Protein AF-0000000067852449 (afdb_homodimer)

Foldseek 3Di:
DPPPPFPWDDQDEPDDDDDPQDFPDQWAWTQTPLDTAIDGDDPPDDDGHHLLLRQQPSHPQRLDFQRFADDKDFDSYKWFEALVQEEEDDDDPPAPLVVLVVVLSVVLSVLLCLQQVQADHDTAHEYEYEDAEDRDDPADADLPDWQKKKWKWADPDDRYIYIYIYDHGSNNSLLNSLRVSSQWHATSRNSGTMHGNIIIGTGWFPFSAAEAEDECALPHADLVLLLLVLVLCLNNSHAEYEYAQAFQQFHQEQQPLQRQLRVFGPPDPVRHQYLVSLQVSQVSSVSSRHAYAYEDEAQWRHHTSCVVVDPPQKFQAQNPPCVQAFDDPPTIGGQLLDPVNLVVLLSVLLRCCVRRVDLEHEHEAAGHGLSRQLPDPVNQCCCCPVVVHHSDPVSVLVSVLSSVVSSQVSNCVSNVNDAHAYEYEDYPCLDPVNVVSDDLVRYAYEYAAALLDCSVVSCLVNPHQYAYAHLLAQELPFCAFDPPDGDGHPSDDHHALQSLLPPALCVSCVSSVNNVSSVSYNFYYHYYNPNPHYNVCVLQSCPPSSSSRSSCRRHVDPDGCVSCVLSRQVSRVSSVSVPGPYDHDDPPVCNNRPPPDDD/DPPPPFPWDDQDEPDDPDDPQDFPDQWAWTQTPLDTAIDGDDPPDDDGHHLLLRQQPSHPQRLDFQRFADDKDFDSYKWFEALVQEEEDDDDPPAPLVVLVVVLSVVLSVLLCLQQVQADHDTAHEYEYEDAEDRDDPADQDLPDWQKKKWKWADPDDRYIYIYIYDHGSNNSLLNSLRVSSQWHATSRNSGTMHGNIIIGTGWFPFSAAEAEDECALPHADLVLLLLVLVLCLNNSHAEYEYAQAFQQFHQEQQPLQRQLRVFGPPDPVRHQYLVSLLVSQVSSVSSRHAYAYEDEAQWRHHTSCVVVDPPQKFQAQNPPCVQAFDDPPTIGGQLLDPVNLVVLLSVLLRCCVRRVDLEHEHEAAGHGLSRQLPDPVNQCCLCPVVVHHSDPVSVLVSVLSSVVSSQVSNCVSNVNDAHAYEYEDYPCLDPVNVVSDDLVRYAYEYAAALLDCSVVSCLVNPHQYAYAHLLAQELPFCAFDPPDGDGHPSDDHHALQSLLPPALCVSCVSSVNNVSSVSYNAYYHYYNPNPHYNVCVLQSCPPSSSSRSSCRGHVDPDGCVSCVLSRQVSRVSSVSVPGPYDHDDPPVCNNRPPPDDD

Nearest PDB structures (foldseek):
  2gjx-assembly1_B  TM=8.811E-01  e=1.210E-43  Homo sapiens
  1o7a-assembly3_E  TM=8.976E-01  e=1.417E-42  Homo sapiens
  2gjx-assembly2_C  TM=8.928E-01  e=2.773E-42  Homo sapiens
  5bro-assembly1_A-2  TM=8.756E-01  e=7.588E-42  Homo sapiens
  3lmy-assembly1_A-2  TM=8.785E-01  e=1.570E-41  Homo sapiens

Solvent-accessible surface area (backbone atoms only — not comparable to full-atom values): 61813 Å² total; per-residue (Å²): 134,82,77,77,77,80,72,68,70,79,63,49,64,84,66,88,83,84,61,86,77,77,53,78,51,61,62,25,34,44,33,51,92,61,26,43,41,66,39,74,67,47,91,83,53,83,69,75,28,34,65,59,61,32,38,49,66,26,35,97,56,31,54,48,63,44,50,67,63,49,55,74,50,71,46,58,40,43,39,50,40,21,51,90,43,58,42,82,48,91,65,65,84,93,40,67,64,43,55,41,49,50,53,46,49,54,50,48,32,51,52,55,48,55,64,33,83,71,38,53,86,57,59,24,31,32,43,36,37,69,42,71,53,66,94,60,82,81,88,73,80,52,80,81,59,57,50,31,29,34,38,35,32,38,59,76,55,98,52,34,34,38,34,40,33,40,15,58,27,71,52,2,42,51,51,43,53,51,52,52,52,70,54,47,39,52,33,70,57,77,27,33,35,29,29,51,43,30,38,42,37,32,35,43,60,72,36,69,40,35,33,39,34,45,30,37,17,34,13,64,51,52,68,70,51,53,53,50,51,47,52,56,32,36,64,28,68,28,38,30,39,32,35,33,40,40,26,19,53,9,18,23,54,49,39,80,77,50,51,58,29,22,66,64,5,26,91,44,84,80,51,54,39,43,68,66,52,51,46,49,53,48,52,54,21,51,60,50,45,25,39,60,38,58,27,61,38,35,53,19,49,30,34,38,23,55,71,83,70,49,87,65,31,58,43,51,58,65,37,81,69,37,77,70,43,32,95,57,72,48,15,21,25,54,31,73,83,34,70,65,44,54,56,54,47,29,42,52,40,32,43,47,42,68,70,58,60,56,76,52,41,36,43,32,43,44,78,64,46,66,56,35,52,66,69,31,67,71,45,50,48,42,34,42,74,73,68,64,40,69,91,49,72,70,42,52,51,51,47,49,47,51,38,51,54,55,50,50,50,33,43,19,54,37,46,76,67,40,85,64,46,30,35,32,39,54,38,76,58,56,31,88,89,35,35,83,79,56,54,43,90,47,37,33,40,32,36,51,54,51,78,80,42,66,56,57,51,55,38,50,77,63,58,26,35,32,35,44,28,24,44,84,32,27,30,46,74,34,20,38,48,26,60,50,57,75,64,58,30,93,60,48,64,42,49,33,40,56,51,25,32,65,64,40,68,68,59,42,35,50,75,61,71,41,64,90,50,52,84,31,51,39,34,40,32,38,36,34,63,22,48,45,31,28,59,54,37,48,45,45,49,43,26,50,37,51,45,29,40,23,24,36,43,31,36,59,62,91,67,60,51,80,83,41,44,71,36,50,55,52,50,38,50,50,37,43,63,70,72,38,34,33,42,41,67,45,31,54,47,42,74,58,34,48,90,62,66,64,108,134,82,76,78,76,79,71,68,70,78,63,49,65,84,65,89,85,85,61,86,75,78,52,78,50,62,63,23,32,44,34,52,92,60,26,44,41,66,41,74,68,48,92,81,54,85,68,76,30,34,64,60,61,32,38,49,68,25,34,98,55,31,56,48,63,44,48,68,65,50,56,75,48,69,45,58,40,44,38,50,41,20,52,90,42,59,41,82,48,89,67,66,85,91,40,67,63,44,54,40,49,52,53,46,50,53,49,48,33,51,53,55,47,55,65,32,84,72,38,55,86,56,58,24,31,32,43,37,37,68,41,71,52,67,94,60,83,80,85,72,82,51,80,79,58,58,49,32,30,35,38,35,33,39,58,77,55,97,52,35,34,39,34,41,33,40,13,58,26,71,52,3,43,51,50,44,51,52,51,51,52,69,53,46,38,52,33,70,56,78,28,34,35,29,28,50,44,30,37,40,38,32,36,41,59,72,39,68,41,36,34,40,35,45,30,36,17,35,14,65,52,50,67,70,50,53,53,51,50,48,51,56,33,37,66,28,67,27,37,30,40,33,35,34,41,39,25,20,52,9,18,24,54,48,37,81,76,49,50,57,29,21,67,65,5,27,91,43,85,80,50,54,40,42,68,66,52,52,48,49,54,48,50,54,22,54,60,50,45,26,40,63,36,58,28,61,38,35,54,18,48,30,34,38,22,54,72,83,72,49,88,64,32,57,41,50,58,64,38,80,67,36,76,70,43,33,94,57,71,48,16,19,24,54,32,74,81,36,70,65,41,55,57,52,48,26,42,53,40,31,43,46,42,68,70,58,60,56,77,53,41,36,43,30,45,45,79,64,45,65,56,36,53,66,69,31,67,71,46,50,49,41,34,42,72,73,67,65,41,69,88,48,72,69,43,50,51,49,48,49,47,50,37,51,54,53,52,52,51,32,43,20,53,38,47,77,66,41,85,65,47,30,34,32,41,54,37,77,57,58,33,89,87,35,35,81,78,57,54,43,91,47,37,34,40,33,37,52,53,50,78,82,40,67,55,57,51,54,38,51,77,63,58,24,34,33,35,44,30,25,44,84,32,26,30,46,75,34,20,38,47,26,60,49,56,74,66,59,29,94,59,48,63,44,49,34,40,57,51,26,33,66,65,41,68,67,58,41,34,50,74,62,72,41,63,90,51,53,84,32,53,40,33,39,32,36,36,35,64,22,47,46,30,28,59,54,36,48,46,46,51,43,28,49,37,53,45,28,40,23,24,35,43,31,39,60,63,92,67,61,50,81,83,42,44,71,35,50,55,52,50,39,51,50,38,44,63,69,71,39,34,34,42,42,66,46,30,54,46,42,75,58,35,49,90,62,64,64,108

Radius of gyration: 32.06 Å; Cα contacts (8 Å, |Δi|>4): 2602; chains: 2; bounding box: 94×85×77 Å

Sequence (1198 aa):
MIILLLIIFVVQVKTNENVEKFYSFPWHYKCENGLCKKELITKEVITPTSLEVCELFCDASSSLWPKPTGHLSLSKYMVQLDPDKILLVDLQNGTQIKYLLEKNIFLLKNNVKNSGKLAKNGGMSMLIRCTGYEEINNIKLTLDTDESYTLTVIQIDEMLLEATITAKSYFGARHALETLNQMIVFDDLRNEIQIPNEISIIDGPVYPYRGILLDTSRNFIDKATILRTIDGMAMSKLNTLHWHITDSHSFPYVSKTWPNFSKFGSYSPEKIYDENDVKEIIEYGLIRGIRILPEFDAPAHVGEGWQWIGNDTIVCFKAEPWKDYCVEPPCGQLNPANDKVYEILEGIYKDIMLDFQPDLFHMGGDEVNINCWRSSTSITNWMQTVKHWDLSESSFYKLWHYFQEKAIDKLKIANNGKEIPVILWTSGLTNEENIKYLDPSKYIIQVWTTKNDPVIDRLLRNNFKVIISNYDALYLDCGFSAWVGEGNNWCSPYKGWQIIYENSPLKIIKLHHLENKKNLILGSEAALWSEQVDSASVDAKIWPRSAALAERLWSEPDSGWIHAEHRMLRHRERFVKRGISAESLQPEWCLQNQGHCYAMIILLLIIFVVQVKTNENVEKFYSFPWHYKCENGLCKKELITKEVITPTSLEVCELFCDASSSLWPKPTGHLSLSKYMVQLDPDKILLVDLQNGTQIKYLLEKNIFLLKNNVKNSGKLAKNGGMSMLIRCTGYEEINNIKLTLDTDESYTLTVIQIDEMLLEATITAKSYFGARHALETLNQMIVFDDLRNEIQIPNEISIIDGPVYPYRGILLDTSRNFIDKATILRTIDGMAMSKLNTLHWHITDSHSFPYVSKTWPNFSKFGSYSPEKIYDENDVKEIIEYGLIRGIRILPEFDAPAHVGEGWQWIGNDTIVCFKAEPWKDYCVEPPCGQLNPANDKVYEILEGIYKDIMLDFQPDLFHMGGDEVNINCWRSSTSITNWMQTVKHWDLSESSFYKLWHYFQEKAIDKLKIANNGKEIPVILWTSGLTNEENIKYLDPSKYIIQVWTTKNDPVIDRLLRNNFKVIISNYDALYLDCGFSAWVGEGNNWCSPYKGWQIIYENSPLKIIKLHHLENKKNLILGSEAALWSEQVDSASVDAKIWPRSAALAERLWSEPDSGWIHAEHRMLRHRERFVKRGISAESLQPEWCLQNQGHCYA

Organism: Apis mellifera (NCBI:txid7460)

InterPro domains:
  IPR015883 Beta-hexosaminidase, catalytic domain [PF00728] (207-556)
  IPR017853 Glycoside hydrolase superfamily [SSF51445] (207-568)
  IPR025705 Beta-hexosaminidase [PR00738] (163-183)
  IPR025705 Beta-hexosaminidase [PR00738] (201-218)
  IPR025705 Beta-hexosaminidase [PR00738] (230-251)
  IPR025705 Beta-hexosaminidase [PR00738] (284-301)
  IPR025705 Beta-hexosaminidase [PR00738] (334-352)
  IPR025705 Beta-hexosaminidase [PR00738] (356-369)
  IPR025705 Beta-hexosaminidase [PR00738] (521-537)
  IPR025705 Beta-hexosaminidase [PR00738] (538-555)
  IPR025705 Beta-hexosaminidase [PTHR22600] (55-594)
  IPR029018 Beta-hexosaminidase-like, domain 2 [G3DSA:3.30.379.10] (24-203)
  IPR029018 Beta-hexosaminidase-like, domain 2 [SSF55545] (64-205)
  IPR029019 Beta-hexosaminidase, eukaryotic type, N-terminal [PF14845] (136-183)

Structure (mmCIF, N/CA/C/O backbone):
data_AF-0000000067852449-model_v1
#
loop_
_entity.id
_entity.type
_entity.pdbx_description
1 polymer beta-N-acetylhexosaminidase
#
loop_
_atom_site.group_PDB
_atom_site.id
_atom_site.type_symbol
_atom_site.label_atom_id
_atom_site.label_alt_id
_atom_site.label_comp_id
_atom_site.label_asym_id
_atom_site.label_entity_id
_atom_site.label_seq_id
_atom_site.pdbx_PDB_ins_code
_atom_site.Cartn_x
_atom_site.Cartn_y
_atom_site.Cartn_z
_atom_site.occupancy
_atom_site.B_iso_or_equiv
_atom_site.auth_seq_id
_atom_site.auth_comp_id
_atom_site.auth_asym_id
_atom_site.auth_atom_id
_atom_site.pdbx_PDB_model_num
ATOM 1 N N . MET A 1 1 ? 43.188 15.68 -24.078 1 29.27 1 MET A N 1
ATOM 2 C CA . MET A 1 1 ? 43.312 14.305 -23.594 1 29.27 1 MET A CA 1
ATOM 3 C C . MET A 1 1 ? 43.25 14.258 -22.062 1 29.27 1 MET A C 1
ATOM 5 O O . MET A 1 1 ? 44.25 14.359 -21.375 1 29.27 1 MET A O 1
ATOM 9 N N . ILE A 1 2 ? 42.312 14.938 -21.422 1 31.22 2 ILE A N 1
ATOM 10 C CA . ILE A 1 2 ? 42.188 15.078 -19.984 1 31.22 2 ILE A CA 1
ATOM 11 C C . ILE A 1 2 ? 41.906 13.711 -19.344 1 31.22 2 ILE A C 1
ATOM 13 O O . ILE A 1 2 ? 40.906 13.062 -19.656 1 31.22 2 ILE A O 1
ATOM 17 N N . ILE A 1 3 ? 42.969 13.016 -18.922 1 29.3 3 ILE A N 1
ATOM 18 C CA . ILE A 1 3 ? 42.969 11.766 -18.172 1 29.3 3 ILE A CA 1
ATOM 19 C C . ILE A 1 3 ? 42.062 11.906 -16.938 1 29.3 3 ILE A C 1
ATOM 21 O O . ILE A 1 3 ? 42.344 12.719 -16.062 1 29.3 3 ILE A O 1
ATOM 25 N N . LEU A 1 4 ? 40.812 11.719 -17.062 1 32.53 4 LEU A N 1
ATOM 26 C CA . LEU A 1 4 ? 39.938 11.586 -15.883 1 32.53 4 LEU A CA 1
ATOM 27 C C . LEU A 1 4 ? 40.562 10.609 -14.883 1 32.53 4 LEU A C 1
ATOM 29 O O . LEU A 1 4 ? 40.656 9.414 -15.164 1 32.53 4 LEU A O 1
ATOM 33 N N . LEU A 1 5 ? 41.406 11.039 -14 1 32.22 5 LEU A N 1
ATOM 34 C CA . LEU A 1 5 ? 41.969 10.312 -12.867 1 32.22 5 LEU A CA 1
ATOM 35 C C . LEU A 1 5 ? 40.875 9.609 -12.078 1 32.22 5 LEU A C 1
ATOM 37 O O . LEU A 1 5 ? 39.938 10.258 -11.602 1 32.22 5 LEU A O 1
ATOM 41 N N . LEU A 1 6 ? 40.656 8.344 -12.328 1 41.75 6 LEU A N 1
ATOM 42 C CA . LEU A 1 6 ? 39.812 7.402 -11.602 1 41.75 6 LEU A CA 1
ATOM 43 C C . LEU A 1 6 ? 40.156 7.387 -10.117 1 41.75 6 LEU A C 1
ATOM 45 O O . LEU A 1 6 ? 41.219 6.891 -9.734 1 41.75 6 LEU A O 1
ATOM 49 N N . ILE A 1 7 ? 39.812 8.359 -9.305 1 38.44 7 ILE A N 1
ATOM 50 C CA . ILE A 1 7 ? 40.094 8.375 -7.871 1 38.44 7 ILE A CA 1
ATOM 51 C C . ILE A 1 7 ? 39.344 7.238 -7.184 1 38.44 7 ILE A C 1
ATOM 53 O O . ILE A 1 7 ? 38.094 7.219 -7.176 1 38.44 7 ILE A O 1
ATOM 57 N N . ILE A 1 8 ? 40 6.059 -7.047 1 43.69 8 ILE A N 1
ATOM 58 C CA . ILE A 1 8 ? 39.531 4.934 -6.246 1 43.69 8 ILE A CA 1
ATOM 59 C C . ILE A 1 8 ? 39.688 5.246 -4.762 1 43.69 8 ILE A C 1
ATOM 61 O O . ILE A 1 8 ? 40.812 5.527 -4.309 1 43.69 8 ILE A O 1
ATOM 65 N N . PHE A 1 9 ? 38.75 5.613 -4 1 48.34 9 PHE A N 1
ATOM 66 C CA . PHE A 1 9 ? 38.844 5.836 -2.564 1 48.34 9 PHE A CA 1
ATOM 67 C C . PHE A 1 9 ? 38.781 4.516 -1.807 1 48.34 9 PHE A C 1
ATOM 69 O O . PHE A 1 9 ? 37.969 3.654 -2.113 1 48.34 9 PHE A O 1
ATOM 76 N N . VAL A 1 10 ? 39.906 4.191 -1.058 1 51.69 10 VAL A N 1
ATOM 77 C CA . VAL A 1 10 ? 40 2.984 -0.241 1 51.69 10 VAL A CA 1
ATOM 78 C C . VAL A 1 10 ? 39.531 3.289 1.18 1 51.69 10 VAL A C 1
ATOM 80 O O . VAL A 1 10 ? 40.031 4.207 1.825 1 51.69 10 VAL A O 1
ATOM 83 N N . VAL A 1 11 ? 38.438 2.758 1.575 1 49.94 11 VAL A N 1
ATOM 84 C CA . VAL A 1 11 ? 37.969 2.83 2.955 1 49.94 11 VAL A CA 1
ATOM 85 C C . VAL A 1 11 ? 38.75 1.852 3.82 1 49.94 11 VAL A C 1
ATOM 87 O O . VAL A 1 11 ? 38.969 0.704 3.428 1 49.94 11 VAL A O 1
ATOM 90 N N . GLN A 1 12 ? 39.469 2.324 4.887 1 54.69 12 GLN A N 1
ATOM 91 C CA . GLN A 1 12 ? 40.156 1.447 5.824 1 54.69 12 GLN A CA 1
ATOM 92 C C . GLN A 1 12 ? 39.219 0.999 6.949 1 54.69 12 GLN A C 1
ATOM 94 O O . GLN A 1 12 ? 38.562 1.826 7.598 1 54.69 12 GLN A O 1
ATOM 99 N N . VAL A 1 13 ? 38.938 -0.267 6.859 1 47.62 13 VAL A N 1
ATOM 100 C CA . VAL A 1 13 ? 38.219 -0.874 7.969 1 47.62 13 VAL A CA 1
ATOM 101 C C . VAL A 1 13 ? 39.188 -1.567 8.914 1 47.62 13 VAL A C 1
ATOM 103 O O . VAL A 1 13 ? 40 -2.402 8.484 1 47.62 13 VAL A O 1
ATOM 106 N N . LYS A 1 14 ? 39.5 -1.238 10.133 1 46.88 14 LYS A N 1
ATOM 107 C CA . LYS A 1 14 ? 40.344 -1.951 11.086 1 46.88 14 LYS A CA 1
ATOM 108 C C . LYS A 1 14 ? 39.812 -3.361 11.336 1 46.88 14 LYS A C 1
ATOM 110 O O . LYS A 1 14 ? 38.688 -3.535 11.797 1 46.88 14 LYS A O 1
ATOM 115 N N . THR A 1 15 ? 40.312 -4.262 10.516 1 45.94 15 THR A N 1
ATOM 116 C CA . THR A 1 15 ? 39.906 -5.637 10.781 1 45.94 15 THR A CA 1
ATOM 117 C C . THR A 1 15 ? 40.875 -6.309 11.75 1 45.94 15 THR A C 1
ATOM 119 O O . THR A 1 15 ? 42.062 -5.969 11.789 1 45.94 15 THR A O 1
ATOM 122 N N . ASN A 1 16 ? 40.469 -6.961 12.789 1 39.34 16 ASN A N 1
ATOM 123 C CA . ASN A 1 16 ? 41.375 -7.871 13.516 1 39.34 16 ASN A CA 1
ATOM 124 C C . ASN A 1 16 ? 41.906 -8.961 12.609 1 39.34 16 ASN A C 1
ATOM 126 O O . ASN A 1 16 ? 41.219 -9.461 11.727 1 39.34 16 ASN A O 1
ATOM 130 N N . GLU A 1 17 ? 43.375 -9.25 12.523 1 39.88 17 GLU A N 1
ATOM 131 C CA . GLU A 1 17 ? 44.312 -9.922 11.641 1 39.88 17 GLU A CA 1
ATOM 132 C C . GLU A 1 17 ? 43.781 -11.258 11.156 1 39.88 17 GLU A C 1
ATOM 134 O O . GLU A 1 17 ? 43.875 -11.586 9.969 1 39.88 17 GLU A O 1
ATOM 139 N N . ASN A 1 18 ? 43.969 -12.484 11.93 1 36.12 18 ASN A N 1
ATOM 140 C CA . ASN A 1 18 ? 44.438 -13.828 11.578 1 36.12 18 ASN A CA 1
ATOM 141 C C . ASN A 1 18 ? 43.375 -14.617 10.836 1 36.12 18 ASN A C 1
ATOM 143 O O . ASN A 1 18 ? 43.469 -15.836 10.703 1 36.12 18 ASN A O 1
ATOM 147 N N . VAL A 1 19 ? 42.125 -14.57 10.945 1 39.91 19 VAL A N 1
ATOM 148 C CA . VAL A 1 19 ? 41.25 -15.68 10.602 1 39.91 19 VAL A CA 1
ATOM 149 C C . VAL A 1 19 ? 40.938 -15.656 9.102 1 39.91 19 VAL A C 1
ATOM 151 O O . VAL A 1 19 ? 40.719 -14.586 8.523 1 39.91 19 VAL A O 1
ATOM 154 N N . GLU A 1 20 ? 41.25 -16.609 8.328 1 46.06 20 GLU A N 1
ATOM 155 C CA . GLU A 1 20 ? 40.562 -16.922 7.078 1 46.06 20 GLU A CA 1
ATOM 156 C C . GLU A 1 20 ? 39.188 -16.266 7.023 1 46.06 20 GLU A C 1
ATOM 158 O O . GLU A 1 20 ? 38.281 -16.609 7.797 1 46.06 20 GLU A O 1
ATOM 163 N N . LYS A 1 21 ? 39.094 -15.055 6.688 1 54.03 21 LYS A N 1
ATOM 164 C CA . LYS A 1 21 ? 37.969 -14.156 6.859 1 54.03 21 LYS A CA 1
ATOM 165 C C . LYS A 1 21 ? 36.75 -14.656 6.082 1 54.03 21 LYS A C 1
ATOM 167 O O . LYS A 1 21 ? 36.75 -14.656 4.848 1 54.03 21 LYS A O 1
ATOM 172 N N . PHE A 1 22 ? 36.156 -15.695 6.512 1 63 22 PHE A N 1
ATOM 173 C CA . PHE A 1 22 ? 34.906 -16.219 5.984 1 63 22 PHE A CA 1
ATOM 174 C C . PHE A 1 22 ? 33.812 -15.148 6.039 1 63 22 PHE A C 1
ATOM 176 O O . PHE A 1 22 ? 33.5 -14.625 7.113 1 63 22 PHE A O 1
ATOM 183 N N . TYR A 1 23 ? 33.656 -14.539 4.75 1 77.56 23 TYR A N 1
ATOM 184 C CA . TYR A 1 23 ? 32.562 -13.586 4.66 1 77.56 23 TYR A CA 1
ATOM 185 C C . TYR A 1 23 ? 31.234 -14.297 4.34 1 77.56 23 TYR A C 1
ATOM 187 O O . TYR A 1 23 ? 31.219 -15.281 3.604 1 77.56 23 TYR A O 1
ATOM 195 N N . SER A 1 24 ? 30.219 -13.883 4.91 1 74.81 24 SER A N 1
ATOM 196 C CA . SER A 1 24 ? 28.875 -14.445 4.758 1 74.81 24 SER A CA 1
ATOM 197 C C . SER A 1 24 ? 28.344 -14.234 3.342 1 74.81 24 SER A C 1
ATOM 199 O O . SER A 1 24 ? 27.484 -14.984 2.881 1 74.81 24 SER A O 1
ATOM 201 N N . PHE A 1 25 ? 28.859 -13.219 2.688 1 84.81 25 PHE A N 1
ATOM 202 C CA . PHE A 1 25 ? 28.406 -12.805 1.365 1 84.81 25 PHE A CA 1
ATOM 203 C C . PHE A 1 25 ? 29.578 -12.727 0.39 1 84.81 25 PHE A C 1
ATOM 205 O O . PHE A 1 25 ? 30.656 -12.25 0.748 1 84.81 25 PHE A O 1
ATOM 212 N N . PRO A 1 26 ? 29.375 -13.266 -0.756 1 92 26 PRO A N 1
ATOM 213 C CA . PRO A 1 26 ? 30.531 -13.367 -1.664 1 92 26 PRO A CA 1
ATOM 214 C C . PRO A 1 26 ? 30.828 -12.055 -2.385 1 92 26 PRO A C 1
ATOM 216 O O . PRO A 1 26 ? 31.781 -11.977 -3.158 1 92 26 PRO A O 1
ATOM 219 N N . TRP A 1 27 ? 30.016 -11.023 -2.16 1 94.56 27 TRP A N 1
ATOM 220 C CA . TRP A 1 27 ? 30.156 -9.789 -2.926 1 94.56 27 TRP A CA 1
ATOM 221 C C . TRP A 1 27 ? 30.641 -8.648 -2.035 1 94.56 27 TRP A C 1
ATOM 223 O O . TRP A 1 27 ? 30.344 -8.625 -0.836 1 94.56 27 TRP A O 1
ATOM 233 N N . HIS A 1 28 ? 31.422 -7.762 -2.553 1 95.62 28 HIS A N 1
ATOM 234 C CA . HIS A 1 28 ? 31.812 -6.492 -1.939 1 95.62 28 HIS A CA 1
ATOM 235 C C . HIS A 1 28 ? 31.672 -5.34 -2.926 1 95.62 28 HIS A C 1
ATOM 237 O O . HIS A 1 28 ? 31.234 -5.535 -4.059 1 95.62 28 HIS A O 1
ATOM 243 N N . TYR A 1 29 ? 31.938 -4.09 -2.514 1 97.06 29 TYR A N 1
ATOM 244 C CA . TYR A 1 29 ? 31.703 -2.924 -3.357 1 97.06 29 TYR A CA 1
ATOM 245 C C . TYR A 1 29 ? 32.938 -2.025 -3.396 1 97.06 29 TYR A C 1
ATOM 247 O O . TYR A 1 29 ? 33.719 -1.989 -2.441 1 97.06 29 TYR A O 1
ATOM 255 N N . LYS A 1 30 ? 33.062 -1.407 -4.484 1 95.56 30 LYS A N 1
ATOM 256 C CA . LYS A 1 30 ? 34.094 -0.409 -4.688 1 95.56 30 LYS A CA 1
ATOM 257 C C . LYS A 1 30 ? 33.531 0.859 -5.32 1 95.56 30 LYS A C 1
ATOM 259 O O . LYS A 1 30 ? 32.688 0.79 -6.207 1 95.56 30 LYS A O 1
ATOM 264 N N . CYS A 1 31 ? 34 2.014 -4.82 1 95.31 31 CYS A N 1
ATOM 265 C CA . CYS A 1 31 ? 33.531 3.279 -5.387 1 95.31 31 CYS A CA 1
ATOM 266 C C . CYS A 1 31 ? 34.25 3.58 -6.699 1 95.31 31 CYS A C 1
ATOM 268 O O . CYS A 1 31 ? 35.469 3.719 -6.727 1 95.31 31 CYS A O 1
ATOM 270 N N . GLU A 1 32 ? 33.531 3.584 -7.727 1 94.38 32 GLU A N 1
ATOM 271 C CA . GLU A 1 32 ? 34.031 3.93 -9.055 1 94.38 32 GLU A CA 1
ATOM 272 C C . GLU A 1 32 ? 33.125 4.957 -9.734 1 94.38 32 GLU A C 1
ATOM 274 O O . GLU A 1 32 ? 31.953 4.688 -9.984 1 94.38 32 GLU A O 1
ATOM 279 N N . ASN A 1 33 ? 33.625 6.152 -10.023 1 92.44 33 ASN A N 1
ATOM 280 C CA . ASN A 1 33 ? 32.906 7.215 -10.727 1 92.44 33 ASN A CA 1
ATOM 281 C C . ASN A 1 33 ? 31.625 7.625 -9.977 1 92.44 33 ASN A C 1
ATOM 283 O O . ASN A 1 33 ? 30.562 7.75 -10.578 1 92.44 33 ASN A O 1
ATOM 287 N N . GLY A 1 34 ? 31.734 7.582 -8.703 1 92.56 34 GLY A N 1
ATOM 288 C CA . GLY A 1 34 ? 30.641 8.055 -7.879 1 92.56 34 GLY A CA 1
ATOM 289 C C . GLY A 1 34 ? 29.578 7.004 -7.645 1 92.56 34 GLY A C 1
ATOM 290 O O . GLY A 1 34 ? 28.5 7.305 -7.109 1 92.56 34 GLY A O 1
ATOM 291 N N . LEU A 1 35 ? 29.922 5.758 -8.109 1 95.88 35 LEU A N 1
ATOM 292 C CA . LEU A 1 35 ? 28.953 4.668 -7.973 1 95.88 35 LEU A CA 1
ATOM 293 C C . LEU A 1 35 ? 29.578 3.484 -7.238 1 95.88 35 LEU A C 1
ATOM 295 O O . LEU A 1 35 ? 30.75 3.164 -7.457 1 95.88 35 LEU A O 1
ATOM 299 N N . CYS A 1 36 ? 28.828 2.889 -6.379 1 97.19 36 CYS A N 1
ATOM 300 C CA . CYS A 1 36 ? 29.281 1.661 -5.73 1 97.19 36 CYS A CA 1
ATOM 301 C C . CYS A 1 36 ? 29.109 0.463 -6.66 1 97.19 36 CYS A C 1
ATOM 303 O O . CYS A 1 36 ? 28 0.003 -6.895 1 97.19 36 CYS A O 1
ATOM 305 N N . LYS A 1 37 ? 30.219 -0.061 -7.094 1 97 37 LYS A N 1
ATOM 306 C CA . LYS A 1 37 ? 30.219 -1.182 -8.031 1 97 37 LYS A CA 1
ATOM 307 C C . LYS A 1 37 ? 30.344 -2.512 -7.293 1 97 37 LYS A C 1
ATOM 309 O O . LYS A 1 37 ? 31.234 -2.693 -6.469 1 97 37 LYS A O 1
ATOM 314 N N . LYS A 1 38 ? 29.469 -3.457 -7.609 1 96.06 38 LYS A N 1
ATOM 315 C CA . LYS A 1 38 ? 29.438 -4.789 -7.008 1 96.06 38 LYS A CA 1
ATOM 316 C C . LYS A 1 38 ? 30.469 -5.707 -7.656 1 96.06 38 LYS A C 1
ATOM 318 O O . LYS A 1 38 ? 30.484 -5.863 -8.883 1 96.06 38 LYS A O 1
ATOM 323 N N . GLU A 1 39 ? 31.281 -6.316 -6.789 1 95.06 39 GLU A N 1
ATOM 324 C CA . GLU A 1 39 ? 32.312 -7.223 -7.281 1 95.06 39 GLU A CA 1
ATOM 325 C C . GLU A 1 39 ? 32.469 -8.445 -6.375 1 95.06 39 GLU A C 1
ATOM 327 O O . GLU A 1 39 ? 32.156 -8.375 -5.18 1 95.06 39 GLU A O 1
ATOM 332 N N . LEU A 1 40 ? 32.938 -9.523 -7.008 1 93.94 40 LEU A N 1
ATOM 333 C CA . LEU A 1 40 ? 33.219 -10.742 -6.25 1 93.94 40 LEU A CA 1
ATOM 334 C C . LEU A 1 40 ? 34.406 -10.562 -5.324 1 93.94 40 LEU A C 1
ATOM 336 O O . LEU A 1 40 ? 35.406 -9.953 -5.715 1 93.94 40 LEU A O 1
ATOM 340 N N . ILE A 1 41 ? 34.312 -11.109 -4.125 1 93.69 41 ILE A N 1
ATOM 341 C CA . ILE A 1 41 ? 35.469 -11.125 -3.229 1 93.69 41 ILE A CA 1
ATOM 342 C C . ILE A 1 41 ? 36.469 -12.203 -3.682 1 93.69 41 ILE A C 1
ATOM 344 O O . ILE A 1 41 ? 36.188 -13.398 -3.57 1 93.69 41 ILE A O 1
ATOM 348 N N . THR A 1 42 ? 37.531 -11.75 -4.23 1 90.94 42 THR A N 1
ATOM 349 C CA . THR A 1 42 ? 38.594 -12.656 -4.633 1 90.94 42 THR A CA 1
ATOM 350 C C . THR A 1 42 ? 39.75 -12.602 -3.635 1 90.94 42 THR A C 1
ATOM 352 O O . THR A 1 42 ? 39.719 -11.836 -2.67 1 90.94 42 THR A O 1
ATOM 355 N N . LYS A 1 43 ? 40.719 -13.453 -3.885 1 88.69 43 LYS A N 1
ATOM 356 C CA . LYS A 1 43 ? 41.906 -13.5 -3.012 1 88.69 43 LYS A CA 1
ATOM 357 C C . LYS A 1 43 ? 42.656 -12.188 -3.041 1 88.69 43 LYS A C 1
ATOM 359 O O . LYS A 1 43 ? 43.375 -11.852 -2.086 1 88.69 43 LYS A O 1
ATOM 364 N N . GLU A 1 44 ? 42.469 -11.43 -4.043 1 90.25 44 GLU A N 1
ATOM 365 C CA . GLU A 1 44 ? 43.188 -10.18 -4.23 1 90.25 44 GLU A CA 1
ATOM 366 C C . GLU A 1 44 ? 42.562 -9.047 -3.445 1 90.25 44 GLU A C 1
ATOM 368 O O . GLU A 1 44 ? 43.156 -7.996 -3.236 1 90.25 44 GLU A O 1
ATOM 373 N N . VAL A 1 45 ? 41.375 -9.281 -3.023 1 90.25 45 VAL A N 1
ATOM 374 C CA . VAL A 1 45 ? 40.656 -8.242 -2.279 1 90.25 45 VAL A CA 1
ATOM 375 C C . VAL A 1 45 ? 41.062 -8.289 -0.809 1 90.25 45 VAL A C 1
ATOM 377 O O . VAL A 1 45 ? 40.719 -9.234 -0.092 1 90.25 45 VAL A O 1
ATOM 380 N N . ILE A 1 46 ? 41.688 -7.316 -0.366 1 86.31 46 ILE A N 1
ATOM 381 C CA . ILE A 1 46 ? 42.281 -7.293 0.974 1 86.31 46 ILE A CA 1
ATOM 382 C C . ILE A 1 46 ? 41.219 -6.805 1.976 1 86.31 46 ILE A C 1
ATOM 384 O O . ILE A 1 46 ? 41.125 -7.355 3.072 1 86.31 46 ILE A O 1
ATOM 388 N N . THR A 1 47 ? 40.5 -5.711 1.622 1 88.81 47 THR A N 1
ATOM 389 C CA . THR A 1 47 ? 39.531 -5.145 2.529 1 88.81 47 THR A CA 1
ATOM 390 C C . THR A 1 47 ? 38.188 -4.977 1.823 1 88.81 47 THR A C 1
ATOM 392 O O . THR A 1 47 ? 37.812 -3.863 1.45 1 88.81 47 THR A O 1
ATOM 395 N N . PRO A 1 48 ? 37.469 -6 1.765 1 94.31 48 PRO A N 1
ATOM 396 C CA . PRO A 1 48 ? 36.156 -5.883 1.132 1 94.31 48 PRO A CA 1
ATOM 397 C C . PRO A 1 48 ? 35.25 -4.883 1.844 1 94.31 48 PRO A C 1
ATOM 399 O O . PRO A 1 48 ? 35.281 -4.789 3.074 1 94.31 48 PRO A O 1
ATOM 402 N N . THR A 1 49 ? 34.5 -4.125 1.083 1 95.19 49 THR A N 1
ATOM 403 C CA . THR A 1 49 ? 33.625 -3.068 1.598 1 95.19 49 THR A CA 1
ATOM 404 C C . THR A 1 49 ? 32.156 -3.414 1.379 1 95.19 49 THR A C 1
ATOM 406 O O . THR A 1 49 ? 31.781 -3.861 0.296 1 95.19 49 THR A O 1
ATOM 409 N N . SER A 1 50 ? 31.406 -3.262 2.439 1 95.25 50 SER A N 1
ATOM 410 C CA . SER A 1 50 ? 29.969 -3.473 2.307 1 95.25 50 SER A CA 1
ATOM 411 C C . SER A 1 50 ? 29.297 -2.32 1.557 1 95.25 50 SER A C 1
ATOM 413 O O . SER A 1 50 ? 29.906 -1.257 1.389 1 95.25 50 SER A O 1
ATOM 415 N N . LEU A 1 51 ? 28.062 -2.518 1.099 1 96.44 51 LEU A N 1
ATOM 416 C CA . LEU A 1 51 ? 27.359 -1.526 0.287 1 96.44 51 LEU A CA 1
ATOM 417 C C . LEU A 1 51 ? 27.109 -0.249 1.082 1 96.44 51 LEU A C 1
ATOM 419 O O . LEU A 1 51 ? 27.359 0.853 0.588 1 96.44 51 LEU A O 1
ATOM 423 N N . GLU A 1 52 ? 26.641 -0.367 2.305 1 96.31 52 GLU A N 1
ATOM 424 C CA . GLU A 1 52 ? 26.312 0.811 3.102 1 96.31 52 GLU A CA 1
ATOM 425 C C . GLU A 1 52 ? 27.562 1.648 3.387 1 96.31 52 GLU A C 1
ATOM 427 O O . GLU A 1 52 ? 27.5 2.879 3.385 1 96.31 52 GLU A O 1
ATOM 432 N N . VAL A 1 53 ? 28.656 0.968 3.615 1 96.5 53 VAL A N 1
ATOM 433 C CA . VAL A 1 53 ? 29.906 1.683 3.844 1 96.5 53 VAL A CA 1
ATOM 434 C C . VAL A 1 53 ? 30.344 2.381 2.557 1 96.5 53 VAL A C 1
ATOM 436 O O . VAL A 1 53 ? 30.75 3.543 2.582 1 96.5 53 VAL A O 1
ATOM 439 N N . CYS A 1 54 ? 30.25 1.677 1.436 1 97.19 54 CYS A N 1
ATOM 440 C CA . CYS A 1 54 ? 30.594 2.266 0.148 1 97.19 54 CYS A CA 1
ATOM 441 C C . CYS A 1 54 ? 29.797 3.529 -0.115 1 97.19 54 CYS A C 1
ATOM 443 O O . CYS A 1 54 ? 30.328 4.535 -0.573 1 97.19 54 CYS A O 1
ATOM 445 N N . GLU A 1 55 ? 28.516 3.514 0.223 1 97.19 55 GLU A N 1
ATOM 446 C CA . GLU A 1 55 ? 27.594 4.605 -0.058 1 97.19 55 GLU A CA 1
ATOM 447 C C . GLU A 1 55 ? 27.906 5.832 0.793 1 97.19 55 GLU A C 1
ATOM 449 O O . GLU A 1 55 ? 27.578 6.957 0.421 1 97.19 55 GLU A O 1
ATOM 454 N N . LEU A 1 56 ? 28.547 5.652 1.927 1 96.38 56 LEU A N 1
ATOM 455 C CA . LEU A 1 56 ? 28.938 6.773 2.779 1 96.38 56 LEU A CA 1
ATOM 456 C C . LEU A 1 56 ? 29.953 7.672 2.08 1 96.38 56 LEU A C 1
ATOM 458 O O . LEU A 1 56 ? 29.969 8.883 2.307 1 96.38 56 LEU A O 1
ATOM 462 N N . PHE A 1 57 ? 30.719 7.016 1.216 1 94.5 57 PHE A N 1
ATOM 463 C CA . PHE A 1 57 ? 31.875 7.754 0.755 1 94.5 57 PHE A CA 1
ATOM 464 C C . PHE A 1 57 ? 31.812 8.008 -0.746 1 94.5 57 PHE A C 1
ATOM 466 O O . PHE A 1 57 ? 32.531 8.836 -1.28 1 94.5 57 PHE A O 1
ATOM 473 N N . CYS A 1 58 ? 30.969 7.34 -1.396 1 92.81 58 CYS A N 1
ATOM 474 C CA . CYS A 1 58 ? 31.016 7.324 -2.854 1 92.81 58 CYS A CA 1
ATOM 475 C C . CYS A 1 58 ? 30.219 8.477 -3.443 1 92.81 58 CYS A C 1
ATOM 477 O O . CYS A 1 58 ? 30.344 8.797 -4.625 1 92.81 58 CYS A O 1
ATOM 479 N N . ASP A 1 59 ? 29.391 9.164 -2.682 1 86.94 59 ASP A N 1
ATOM 480 C CA . ASP A 1 59 ? 28.625 10.32 -3.119 1 86.94 59 ASP A CA 1
ATOM 481 C C . ASP A 1 59 ? 29.047 11.586 -2.375 1 86.94 59 ASP A C 1
ATOM 483 O O . ASP A 1 59 ? 29.453 11.516 -1.21 1 86.94 59 ASP A O 1
ATOM 487 N N . ALA A 1 60 ? 28.891 12.711 -3.113 1 83.56 60 ALA A N 1
ATOM 488 C CA . ALA A 1 60 ? 29.266 13.984 -2.504 1 83.56 60 ALA A CA 1
ATOM 489 C C . ALA A 1 60 ? 28.422 14.289 -1.278 1 83.56 60 ALA A C 1
ATOM 491 O O . ALA A 1 60 ? 28.859 14.984 -0.36 1 83.56 60 ALA A O 1
ATOM 492 N N . SER A 1 61 ? 27.234 13.844 -1.276 1 87.44 61 SER A N 1
ATOM 493 C CA . SER A 1 61 ? 26.344 14.062 -0.152 1 87.44 61 SER A CA 1
ATOM 494 C C . SER A 1 61 ? 26.281 12.836 0.756 1 87.44 61 SER A C 1
ATOM 496 O O . SER A 1 61 ? 25.359 12.695 1.565 1 87.44 61 SER A O 1
ATOM 498 N N . SER A 1 62 ? 27.25 11.953 0.533 1 93.12 62 SER A N 1
ATOM 499 C CA . SER A 1 62 ? 27.188 10.688 1.252 1 93.12 62 SER A CA 1
ATOM 500 C C . SER A 1 62 ? 25.859 9.984 1.005 1 93.12 62 SER A C 1
ATOM 502 O O . SER A 1 62 ? 25.266 10.117 -0.072 1 93.12 62 SER A O 1
ATOM 504 N N . SER A 1 63 ? 25.438 9.211 1.957 1 96 63 SER A N 1
ATOM 505 C CA . SER A 1 63 ? 24.141 8.531 1.851 1 96 63 SER A CA 1
ATOM 506 C C . SER A 1 63 ? 23.062 9.281 2.623 1 96 63 SER A C 1
ATOM 508 O O . SER A 1 63 ? 22 8.727 2.906 1 96 63 SER A O 1
ATOM 510 N N . LEU A 1 64 ? 23.281 10.555 2.91 1 98.38 64 LEU A N 1
ATOM 511 C CA . LEU A 1 64 ? 22.391 11.32 3.781 1 98.38 64 LEU A CA 1
ATOM 512 C C . LEU A 1 64 ? 21.125 11.734 3.043 1 98.38 64 LEU A C 1
ATOM 514 O O . LEU A 1 64 ? 21.172 12.086 1.863 1 98.38 64 LEU A O 1
ATOM 518 N N . TRP A 1 65 ? 20.078 11.695 3.715 1 98.62 65 TRP A N 1
ATOM 519 C CA . TRP A 1 65 ? 18.781 12.234 3.301 1 98.62 65 TRP A CA 1
ATOM 520 C C . TRP A 1 65 ? 18.156 13.055 4.418 1 98.62 65 TRP A C 1
ATOM 522 O O . TRP A 1 65 ? 17.938 12.547 5.527 1 98.62 65 TRP A O 1
ATOM 532 N N . PRO A 1 66 ? 17.812 14.289 4.23 1 98.62 66 PRO A N 1
ATOM 533 C CA . PRO A 1 66 ? 18.016 15.078 3.02 1 98.62 66 PRO A CA 1
ATOM 534 C C . PRO A 1 66 ? 19.469 15.469 2.805 1 98.62 66 PRO A C 1
ATOM 536 O O . PRO A 1 66 ? 20.281 15.383 3.734 1 98.62 66 PRO A O 1
ATOM 539 N N . LYS A 1 67 ? 19.734 15.883 1.625 1 98.19 67 LYS A N 1
ATOM 540 C CA . LYS A 1 67 ? 21.047 16.406 1.288 1 98.19 67 LYS A CA 1
ATOM 541 C C . LYS A 1 67 ? 21.406 17.609 2.164 1 98.19 67 LYS A C 1
ATOM 543 O O . LYS A 1 67 ? 20.641 18.562 2.264 1 98.19 67 LYS A O 1
ATOM 548 N N . PRO A 1 68 ? 22.594 17.578 2.811 1 98.06 68 PRO A N 1
ATOM 549 C CA . PRO A 1 68 ? 22.984 18.719 3.635 1 98.06 68 PRO A CA 1
ATOM 550 C C . PRO A 1 68 ? 23.188 19.984 2.818 1 98.06 68 PRO A C 1
ATOM 552 O O . PRO A 1 68 ? 23.578 19.922 1.65 1 98.06 68 PRO A O 1
ATOM 555 N N . THR A 1 69 ? 23 21.094 3.48 1 98.19 69 THR A N 1
ATOM 556 C CA . THR A 1 69 ? 23.078 22.391 2.801 1 98.19 69 THR A CA 1
ATOM 557 C C . THR A 1 69 ? 24.453 23.016 3.012 1 98.19 69 THR A C 1
ATOM 559 O O . THR A 1 69 ? 24.844 23.938 2.277 1 98.19 69 THR A O 1
ATOM 562 N N . GLY A 1 70 ? 25.172 22.562 4.008 1 97.62 70 GLY A N 1
ATOM 563 C CA . GLY A 1 70 ? 26.469 23.141 4.324 1 97.62 70 GLY A CA 1
ATOM 564 C C . GLY A 1 70 ? 27.609 22.156 4.18 1 97.62 70 GLY A C 1
ATOM 565 O O . GLY A 1 70 ? 27.594 21.297 3.297 1 97.62 70 GLY A O 1
ATOM 566 N N . HIS A 1 71 ? 28.625 22.297 5.02 1 97.44 71 HIS A N 1
ATOM 567 C CA . HIS A 1 71 ? 29.859 21.516 4.965 1 97.44 71 HIS A CA 1
ATOM 568 C C . HIS A 1 71 ? 29.594 20.062 5.355 1 97.44 71 HIS A C 1
ATOM 570 O O . HIS A 1 71 ? 28.797 19.781 6.254 1 97.44 71 HIS A O 1
ATOM 576 N N . LEU A 1 72 ? 30.188 19.172 4.652 1 97.75 72 LEU A N 1
ATOM 577 C CA . LEU A 1 72 ? 30.188 17.75 4.969 1 97.75 72 LEU A CA 1
ATOM 578 C C . LEU A 1 72 ? 31.562 17.141 4.754 1 97.75 72 LEU A C 1
ATOM 580 O O . LEU A 1 72 ? 32.094 17.188 3.652 1 97.75 72 LEU A O 1
ATOM 584 N N . SER A 1 73 ? 32.125 16.594 5.785 1 97 73 SER A N 1
ATOM 585 C CA . SER A 1 73 ? 33.406 15.883 5.699 1 97 73 SER A CA 1
ATOM 586 C C . SER A 1 73 ? 33.406 14.648 6.602 1 97 73 SER A C 1
ATOM 588 O O . SER A 1 73 ? 32.938 14.703 7.742 1 97 73 SER A O 1
ATOM 590 N N . LEU A 1 74 ? 33.875 13.539 6.066 1 96.06 74 LEU A N 1
ATOM 591 C CA . LEU A 1 74 ? 33.969 12.273 6.785 1 96.06 74 LEU A CA 1
ATOM 592 C C . LEU A 1 74 ? 35.375 11.688 6.664 1 96.06 74 LEU A C 1
ATOM 594 O O . LEU A 1 74 ? 36 11.758 5.598 1 96.06 74 LEU A O 1
ATOM 598 N N . SER A 1 75 ? 35.781 11.117 7.777 1 95 75 SER A N 1
ATOM 599 C CA . SER A 1 75 ? 36.969 10.258 7.699 1 95 75 SER A CA 1
ATOM 600 C C . SER A 1 75 ? 36.656 8.938 7.02 1 95 75 SER A C 1
ATOM 602 O O . SER A 1 75 ? 35.531 8.414 7.156 1 95 75 SER A O 1
ATOM 604 N N . LYS A 1 76 ? 37.625 8.352 6.301 1 91.5 76 LYS A N 1
ATOM 605 C CA . LYS A 1 76 ? 37.438 7.07 5.633 1 91.5 76 LYS A CA 1
ATOM 606 C C . LYS A 1 76 ? 37.75 5.91 6.57 1 91.5 76 LYS A C 1
ATOM 608 O O . LYS A 1 76 ? 37.719 4.746 6.16 1 91.5 76 LYS A O 1
ATOM 613 N N . TYR A 1 77 ? 37.969 6.203 7.809 1 95 77 TYR A N 1
ATOM 614 C CA . TYR A 1 77 ? 38.25 5.18 8.812 1 95 77 TYR A CA 1
ATOM 615 C C . TYR A 1 77 ? 36.969 4.828 9.594 1 95 77 TYR A C 1
ATOM 617 O O . TYR A 1 77 ? 36.438 5.66 10.336 1 95 77 TYR A O 1
ATOM 625 N N . MET A 1 78 ? 36.594 3.576 9.398 1 96.31 78 MET A N 1
ATOM 626 C CA . MET A 1 78 ? 35.375 3.09 10.07 1 96.31 78 MET A CA 1
ATOM 627 C C . MET A 1 78 ? 35.75 2.414 11.391 1 96.31 78 MET A C 1
ATOM 629 O O . MET A 1 78 ? 36.75 1.712 11.484 1 96.31 78 MET A O 1
ATOM 633 N N . VAL A 1 79 ? 34.938 2.59 12.422 1 97.31 79 VAL A N 1
ATOM 634 C CA . VAL A 1 79 ? 35.094 1.914 13.703 1 97.31 79 VAL A CA 1
ATOM 635 C C . VAL A 1 79 ? 33.781 1.247 14.117 1 97.31 79 VAL A C 1
ATOM 637 O O . VAL A 1 79 ? 32.719 1.694 13.727 1 97.31 79 VAL A O 1
ATOM 640 N N . GLN A 1 80 ? 33.906 0.172 14.883 1 96.81 80 GLN A N 1
ATOM 641 C CA . GLN A 1 80 ? 32.719 -0.486 15.422 1 96.81 80 GLN A CA 1
ATOM 642 C C . GLN A 1 80 ? 32.125 0.326 16.562 1 96.81 80 GLN A C 1
ATOM 644 O O . GLN A 1 80 ? 32.844 0.863 17.406 1 96.81 80 GLN A O 1
ATOM 649 N N . LEU A 1 81 ? 30.844 0.495 16.547 1 97.56 81 LEU A N 1
ATOM 650 C CA . LEU A 1 81 ? 30.094 1.234 17.562 1 97.56 81 LEU A CA 1
ATOM 651 C C . LEU A 1 81 ? 29.188 0.303 18.359 1 97.56 81 LEU A C 1
ATOM 653 O O . LEU A 1 81 ? 28.531 -0.572 17.781 1 97.56 81 LEU A O 1
ATOM 657 N N . ASP A 1 82 ? 29.188 0.421 19.688 1 96.81 82 ASP A N 1
ATOM 658 C CA . ASP A 1 82 ? 28.25 -0.291 20.562 1 96.81 82 ASP A CA 1
ATOM 659 C C . ASP A 1 82 ? 27 0.543 20.812 1 96.81 82 ASP A C 1
ATOM 661 O O . ASP A 1 82 ? 27.047 1.517 21.562 1 96.81 82 ASP A O 1
ATOM 665 N N . PRO A 1 83 ? 25.953 0.146 20.25 1 95.69 83 PRO A N 1
ATOM 666 C CA . PRO A 1 83 ? 24.75 0.96 20.391 1 95.69 83 PRO A CA 1
ATOM 667 C C . PRO A 1 83 ? 24.312 1.123 21.859 1 95.69 83 PRO A C 1
ATOM 669 O O . PRO A 1 83 ? 23.703 2.129 22.219 1 95.69 83 PRO A O 1
ATOM 672 N N . ASP A 1 84 ? 24.656 0.231 22.766 1 95.25 84 ASP A N 1
ATOM 673 C CA . ASP A 1 84 ? 24.25 0.261 24.172 1 95.25 84 ASP A CA 1
ATOM 674 C C . ASP A 1 84 ? 25.078 1.264 24.953 1 95.25 84 ASP A C 1
ATOM 676 O O . ASP A 1 84 ? 24.734 1.623 26.078 1 95.25 84 ASP A O 1
ATOM 680 N N . LYS A 1 85 ? 26.172 1.766 24.344 1 97.25 85 LYS A N 1
ATOM 681 C CA . LYS A 1 85 ? 27.078 2.662 25.062 1 97.25 85 LYS A CA 1
ATOM 682 C C . LYS A 1 85 ? 27.016 4.07 24.469 1 97.25 85 LYS A C 1
ATOM 684 O O . LYS A 1 85 ? 28 4.816 24.547 1 97.25 85 LYS A O 1
ATOM 689 N N . ILE A 1 86 ? 25.953 4.391 23.828 1 97.81 86 ILE A N 1
ATOM 690 C CA . ILE A 1 86 ? 25.688 5.766 23.422 1 97.81 86 ILE A CA 1
ATOM 691 C C . ILE A 1 86 ? 25.047 6.535 24.578 1 97.81 86 ILE A C 1
ATOM 693 O O . ILE A 1 86 ? 23.984 6.164 25.062 1 97.81 86 ILE A O 1
ATOM 697 N N . LEU A 1 87 ? 25.672 7.613 25.031 1 97.12 87 LEU A N 1
ATOM 698 C CA . LEU A 1 87 ? 25.203 8.297 26.219 1 97.12 87 LEU A CA 1
ATOM 699 C C . LEU A 1 87 ? 25.141 9.805 26 1 97.12 87 LEU A C 1
ATOM 701 O O . LEU A 1 87 ? 26 10.383 25.328 1 97.12 87 LEU A O 1
ATOM 705 N N . LEU A 1 88 ? 24.094 10.438 26.516 1 97 88 LEU A N 1
ATOM 706 C CA . LEU A 1 88 ? 23.953 11.891 26.547 1 97 88 LEU A CA 1
ATOM 707 C C . LEU A 1 88 ? 24.609 12.477 27.797 1 97 88 LEU A C 1
ATOM 709 O O . LEU A 1 88 ? 24.391 11.984 28.906 1 97 88 LEU A O 1
ATOM 713 N N . VAL A 1 89 ? 25.406 13.562 27.609 1 95.62 89 VAL A N 1
ATOM 714 C CA . VAL A 1 89 ? 26.125 14.102 28.75 1 95.62 89 VAL A CA 1
ATOM 715 C C . VAL A 1 89 ? 25.938 15.617 28.828 1 95.62 89 VAL A C 1
ATOM 717 O O . VAL A 1 89 ? 25.516 16.234 27.844 1 95.62 89 VAL A O 1
ATOM 720 N N . ASP A 1 90 ? 26.172 16.203 29.984 1 89.94 90 ASP A N 1
ATOM 721 C CA . ASP A 1 90 ? 26.344 17.625 30.25 1 89.94 90 ASP A CA 1
ATOM 722 C C . ASP A 1 90 ? 25.031 18.375 30.047 1 89.94 90 ASP A C 1
ATOM 724 O O . ASP A 1 90 ? 25 19.438 29.422 1 89.94 90 ASP A O 1
ATOM 728 N N . LEU A 1 91 ? 23.969 17.812 30.422 1 87.38 91 LEU A N 1
ATOM 729 C CA . LEU A 1 91 ? 22.688 18.516 30.422 1 87.38 91 LEU A CA 1
ATOM 730 C C . LEU A 1 91 ? 22.156 18.672 31.844 1 87.38 91 LEU A C 1
ATOM 732 O O . LEU A 1 91 ? 22.359 17.797 32.688 1 87.38 91 LEU A O 1
ATOM 736 N N . GLN A 1 92 ? 21.5 19.781 32.031 1 82.44 92 GLN A N 1
ATOM 737 C CA . GLN A 1 92 ? 20.938 20.062 33.344 1 82.44 92 GLN A CA 1
ATOM 738 C C . GLN A 1 92 ? 19.703 19.219 33.625 1 82.44 92 GLN A C 1
ATOM 740 O O . GLN A 1 92 ? 18.828 19.094 32.75 1 82.44 92 GLN A O 1
ATOM 745 N N . ASN A 1 93 ? 19.594 18.75 34.875 1 85.62 93 ASN A N 1
ATOM 746 C CA . ASN A 1 93 ? 18.453 17.906 35.25 1 85.62 93 ASN A CA 1
ATOM 747 C C . ASN A 1 93 ? 17.172 18.719 35.406 1 85.62 93 ASN A C 1
ATOM 749 O O . ASN A 1 93 ? 17.219 19.891 35.812 1 85.62 93 ASN A O 1
ATOM 753 N N . GLY A 1 94 ? 16.094 18.156 35.062 1 86.19 94 GLY A N 1
ATOM 754 C CA . GLY A 1 94 ? 14.797 18.75 35.312 1 86.19 94 GLY A CA 1
ATOM 755 C C . GLY A 1 94 ? 14.352 19.703 34.219 1 86.19 94 GLY A C 1
ATOM 756 O O . GLY A 1 94 ? 13.32 20.375 34.344 1 86.19 94 GLY A O 1
ATOM 757 N N . THR A 1 95 ? 15.109 19.844 33.156 1 90.75 95 THR A N 1
ATOM 758 C CA . THR A 1 95 ? 14.727 20.734 32.062 1 90.75 95 THR A CA 1
ATOM 759 C C . THR A 1 95 ? 13.953 19.969 31 1 90.75 95 THR A C 1
ATOM 761 O O . THR A 1 95 ? 14.102 18.75 30.875 1 90.75 95 THR A O 1
ATOM 764 N N . GLN A 1 96 ? 13.109 20.672 30.281 1 94.06 96 GLN A N 1
ATOM 765 C CA . GLN A 1 96 ? 12.344 20.062 29.203 1 94.06 96 GLN A CA 1
ATOM 766 C C . GLN A 1 96 ? 13.266 19.578 28.094 1 94.06 96 GLN A C 1
ATOM 768 O O . GLN A 1 96 ? 13.023 18.516 27.5 1 94.06 96 GLN A O 1
ATOM 773 N N . ILE A 1 97 ? 14.234 20.312 27.828 1 94.19 97 ILE A N 1
ATOM 774 C CA . ILE A 1 97 ? 15.141 19.969 26.75 1 94.19 97 ILE A CA 1
ATOM 775 C C . ILE A 1 97 ? 15.852 18.656 27.078 1 94.19 97 ILE A C 1
ATOM 777 O O . ILE A 1 97 ? 16.078 17.828 26.188 1 94.19 97 ILE A O 1
ATOM 781 N N . LYS A 1 98 ? 16.281 18.469 28.344 1 93.88 98 LYS A N 1
ATOM 782 C CA . LYS A 1 98 ? 16.906 17.203 28.719 1 93.88 98 LYS A CA 1
ATOM 783 C C . LYS A 1 98 ? 15.961 16.031 28.516 1 93.88 98 LYS A C 1
ATOM 785 O O . LYS A 1 98 ? 16.359 14.992 28.016 1 93.88 98 LYS A O 1
ATOM 790 N N . TYR A 1 99 ? 14.766 16.25 28.922 1 95.25 99 TYR A N 1
ATOM 791 C CA . TYR A 1 99 ? 13.758 15.211 28.734 1 95.25 99 TYR A CA 1
ATOM 792 C C . TYR A 1 99 ? 13.633 14.828 27.266 1 95.25 99 TYR A C 1
ATOM 794 O O . TYR A 1 99 ? 13.664 13.648 26.922 1 95.25 99 TYR A O 1
ATOM 802 N N . LEU A 1 100 ? 13.5 15.781 26.391 1 96.88 100 LEU A N 1
ATOM 803 C CA . LEU A 1 100 ? 13.289 15.562 24.953 1 96.88 100 LEU A CA 1
ATOM 804 C C . LEU A 1 100 ? 14.516 14.906 24.328 1 96.88 100 LEU A C 1
ATOM 806 O O . LEU A 1 100 ? 14.391 13.969 23.531 1 96.88 100 LEU A O 1
ATOM 810 N N . LEU A 1 101 ? 15.672 15.328 24.703 1 96.75 101 LEU A N 1
ATOM 811 C CA . LEU A 1 101 ? 16.891 14.789 24.125 1 96.75 101 LEU A CA 1
ATOM 812 C C . LEU A 1 101 ? 17.141 13.359 24.609 1 96.75 101 LEU A C 1
ATOM 814 O O . LEU A 1 101 ? 17.625 12.516 23.844 1 96.75 101 LEU A O 1
ATOM 818 N N . GLU A 1 102 ? 16.828 13.102 25.859 1 97.38 102 GLU A N 1
ATOM 819 C CA . GLU A 1 102 ? 16.953 11.742 26.375 1 97.38 102 GLU A CA 1
ATOM 820 C C . GLU A 1 102 ? 16.062 10.773 25.609 1 97.38 102 GLU A C 1
ATOM 822 O O . GLU A 1 102 ? 16.469 9.641 25.312 1 97.38 102 GLU A O 1
ATOM 827 N N . LYS A 1 103 ? 14.891 11.242 25.328 1 97.88 103 LYS A N 1
ATOM 828 C CA . LYS A 1 103 ? 13.984 10.414 24.531 1 97.88 103 LYS A CA 1
ATOM 829 C C . LYS A 1 103 ? 14.562 10.148 23.141 1 97.88 103 LYS A C 1
ATOM 831 O O . LYS A 1 103 ? 14.445 9.039 22.609 1 97.88 103 LYS A O 1
ATOM 836 N N . ASN A 1 104 ? 15.172 11.102 22.562 1 97.62 104 ASN A N 1
ATOM 837 C CA . ASN A 1 104 ? 15.742 10.945 21.234 1 97.62 104 ASN A CA 1
ATOM 838 C C . ASN A 1 104 ? 16.969 10.031 21.25 1 97.62 104 ASN A C 1
ATOM 840 O O . ASN A 1 104 ? 17.219 9.305 20.297 1 97.62 104 ASN A O 1
ATOM 844 N N . ILE A 1 105 ? 17.719 10.094 22.344 1 97.38 105 ILE A N 1
ATOM 845 C CA . ILE A 1 105 ? 18.875 9.203 22.484 1 97.38 105 ILE A CA 1
ATOM 846 C C . ILE A 1 105 ? 18.391 7.758 22.609 1 97.38 105 ILE A C 1
ATOM 848 O O . ILE A 1 105 ? 18.984 6.848 22.031 1 97.38 105 ILE A O 1
ATOM 852 N N . PHE A 1 106 ? 17.344 7.598 23.328 1 97.19 106 PHE A N 1
ATOM 853 C CA . PHE A 1 106 ? 16.734 6.277 23.438 1 97.19 106 PHE A CA 1
ATOM 854 C C . PHE A 1 106 ? 16.297 5.758 22.062 1 97.19 106 PHE A C 1
ATOM 856 O O . PHE A 1 106 ? 16.547 4.598 21.734 1 97.19 106 PHE A O 1
ATOM 863 N N . LEU A 1 107 ? 15.68 6.594 21.297 1 96.81 107 LEU A N 1
ATOM 864 C CA . LEU A 1 107 ? 15.273 6.242 19.938 1 96.81 107 LEU A CA 1
ATOM 865 C C . LEU A 1 107 ? 16.484 5.902 19.078 1 96.81 107 LEU A C 1
ATOM 867 O O . LEU A 1 107 ? 16.469 4.934 18.328 1 96.81 107 LEU A O 1
ATOM 871 N N . LEU A 1 108 ? 17.5 6.688 19.172 1 97.5 108 LEU A N 1
ATOM 872 C CA . LEU A 1 108 ? 18.734 6.469 18.422 1 97.5 108 LEU A CA 1
ATOM 873 C C . LEU A 1 108 ? 19.312 5.09 18.719 1 97.5 108 LEU A C 1
ATOM 875 O O . LEU A 1 108 ? 19.625 4.332 17.797 1 97.5 108 LEU A O 1
ATOM 879 N N . LYS A 1 109 ? 19.406 4.762 19.984 1 96.44 109 LYS A N 1
ATOM 880 C CA . LYS A 1 109 ? 19.953 3.477 20.406 1 96.44 109 LYS A CA 1
ATOM 881 C C . LYS A 1 109 ? 19.156 2.318 19.828 1 96.44 109 LYS A C 1
ATOM 883 O O . LYS A 1 109 ? 19.719 1.375 19.266 1 96.44 109 LYS A O 1
ATOM 888 N N . ASN A 1 110 ? 17.906 2.441 19.922 1 95.31 110 ASN A N 1
ATOM 889 C CA . ASN A 1 110 ? 17.031 1.383 19.422 1 95.31 110 ASN A CA 1
ATOM 890 C C . ASN A 1 110 ? 17.109 1.239 17.906 1 95.31 110 ASN A C 1
ATOM 892 O O . ASN A 1 110 ? 17.109 0.123 17.391 1 95.31 110 ASN A O 1
ATOM 896 N N . ASN A 1 111 ? 17.078 2.342 17.25 1 94.94 111 ASN A N 1
ATOM 897 C CA . ASN A 1 111 ? 17.188 2.324 15.797 1 94.94 111 ASN A CA 1
ATOM 898 C C . ASN A 1 111 ? 18.484 1.668 15.328 1 94.94 111 ASN A C 1
ATOM 900 O O . ASN A 1 111 ? 18.469 0.866 14.398 1 94.94 111 ASN A O 1
ATOM 904 N N . VAL A 1 112 ? 19.531 2.008 16.016 1 94.56 112 VAL A N 1
ATOM 905 C CA . VAL A 1 112 ? 20.828 1.474 15.656 1 94.56 112 VAL A CA 1
ATOM 906 C C . VAL A 1 112 ? 20.875 -0.027 15.93 1 94.56 112 VAL A C 1
ATOM 908 O O . VAL A 1 112 ? 21.375 -0.804 15.109 1 94.56 112 VAL A O 1
ATOM 911 N N . LYS A 1 113 ? 20.281 -0.438 16.969 1 91.06 113 LYS A N 1
ATOM 912 C CA . LYS A 1 113 ? 20.234 -1.853 17.328 1 91.06 113 LYS A CA 1
ATOM 913 C C . LYS A 1 113 ? 19.422 -2.652 16.312 1 91.06 113 LYS A C 1
ATOM 915 O O . LYS A 1 113 ? 19.797 -3.768 15.953 1 91.06 113 LYS A O 1
ATOM 920 N N . ASN A 1 114 ? 18.406 -2.059 15.883 1 87.62 114 ASN A N 1
ATOM 921 C CA . ASN A 1 114 ? 17.484 -2.742 14.969 1 87.62 114 ASN A CA 1
ATOM 922 C C . ASN A 1 114 ? 18.047 -2.791 13.547 1 87.62 114 ASN A C 1
ATOM 924 O O . ASN A 1 114 ? 17.594 -3.59 12.727 1 87.62 114 ASN A O 1
ATOM 928 N N . SER A 1 115 ? 18.938 -2.006 13.273 1 84.25 115 SER A N 1
ATOM 929 C CA . SER A 1 115 ? 19.5 -1.949 11.93 1 84.25 115 SER A CA 1
ATOM 930 C C . SER A 1 115 ? 20.406 -3.143 11.664 1 84.25 115 SER A C 1
ATOM 932 O O . SER A 1 115 ? 20.688 -3.471 10.508 1 84.25 115 SER A O 1
ATOM 934 N N . GLY A 1 116 ? 20.844 -3.795 12.656 1 80.88 116 GLY A N 1
ATOM 935 C CA . GLY A 1 116 ? 21.688 -4.965 12.531 1 80.88 116 GLY A CA 1
ATOM 936 C C . GLY A 1 116 ? 21.297 -6.094 13.469 1 80.88 116 GLY A C 1
ATOM 937 O O . GLY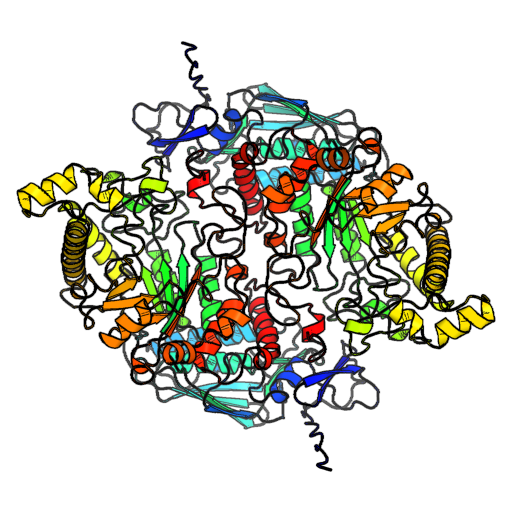 A 1 116 ? 21.953 -6.301 14.5 1 80.88 116 GLY A O 1
ATOM 938 N N . LYS A 1 117 ? 20.297 -6.777 13.078 1 76.94 117 LYS A N 1
ATOM 939 C CA . LYS A 1 117 ? 19.828 -7.855 13.945 1 76.94 117 LYS A CA 1
ATOM 940 C C . LYS A 1 117 ? 20.922 -8.914 14.148 1 76.94 117 LYS A C 1
ATOM 942 O O . LYS A 1 117 ? 20.969 -9.562 15.195 1 76.94 117 LYS A O 1
ATOM 947 N N . LEU A 1 118 ? 21.828 -8.938 13.227 1 77.19 118 LEU A N 1
ATOM 948 C CA . LEU A 1 118 ? 22.891 -9.945 13.289 1 77.19 118 LEU A CA 1
ATOM 949 C C . LEU A 1 118 ? 24.188 -9.336 13.781 1 77.19 118 LEU A C 1
ATOM 951 O O . LEU A 1 118 ? 25.234 -10 13.789 1 77.19 118 LEU A O 1
ATOM 955 N N . ALA A 1 119 ? 24.109 -8.164 14.211 1 88.88 119 ALA A N 1
ATOM 956 C CA . ALA A 1 119 ? 25.328 -7.457 14.586 1 88.88 119 ALA A CA 1
ATOM 957 C C . ALA A 1 119 ? 25.984 -8.086 15.812 1 88.88 119 ALA A C 1
ATOM 959 O O . ALA A 1 119 ? 25.281 -8.469 16.766 1 88.88 119 ALA A O 1
ATOM 960 N N . LYS A 1 120 ? 27.266 -8.234 15.773 1 90.44 120 LYS A N 1
ATOM 961 C CA . LYS A 1 120 ? 28.031 -8.695 16.922 1 90.44 120 LYS A CA 1
ATOM 962 C C . LYS A 1 120 ? 28.031 -7.652 18.031 1 90.44 120 LYS A C 1
ATOM 964 O O . LYS A 1 120 ? 27.984 -6.449 17.766 1 90.44 120 LYS A O 1
ATOM 969 N N . ASN A 1 121 ? 28.172 -8.18 19.156 1 89.12 121 ASN A N 1
ATOM 970 C CA . ASN A 1 121 ? 28.25 -7.277 20.297 1 89.12 121 ASN A CA 1
ATOM 971 C C . ASN A 1 121 ? 29.609 -6.594 20.375 1 89.12 121 ASN A C 1
ATOM 973 O O . ASN A 1 121 ? 30.609 -7.105 19.844 1 89.12 121 ASN A O 1
ATOM 977 N N . GLY A 1 122 ? 29.609 -5.379 21.031 1 91.56 122 GLY A N 1
ATOM 978 C CA . GLY A 1 122 ? 30.859 -4.668 21.281 1 91.56 122 GLY A CA 1
ATOM 979 C C . GLY A 1 122 ? 31.016 -3.422 20.438 1 91.56 122 GLY A C 1
ATOM 980 O O . GLY A 1 122 ? 30.078 -2.984 19.781 1 91.56 122 GLY A O 1
ATOM 981 N N . GLY A 1 123 ? 32.281 -2.781 20.547 1 95.12 123 GLY A N 1
ATOM 982 C CA . GLY A 1 123 ? 32.625 -1.544 19.859 1 95.12 123 GLY A CA 1
ATOM 983 C C . GLY A 1 123 ? 32.844 -0.376 20.797 1 95.12 123 GLY A C 1
ATOM 984 O O . GLY A 1 123 ? 32.812 -0.543 22.031 1 95.12 123 GLY A O 1
ATOM 985 N N . MET A 1 124 ? 33 0.711 20.188 1 97.38 124 MET A N 1
ATOM 986 C CA . MET A 1 124 ? 33.344 1.923 20.938 1 97.38 124 MET A CA 1
ATOM 987 C C . MET A 1 124 ? 32.094 2.533 21.562 1 97.38 124 MET A C 1
ATOM 989 O O . MET A 1 124 ? 30.984 2.332 21.078 1 97.38 124 MET A O 1
ATOM 993 N N . SER A 1 125 ? 32.344 3.23 22.672 1 98.06 125 SER A N 1
ATOM 994 C CA . SER A 1 125 ? 31.297 4.078 23.266 1 98.06 125 SER A CA 1
ATOM 995 C C . SER A 1 125 ? 31.25 5.441 22.578 1 98.06 125 SER A C 1
ATOM 997 O O . SER A 1 125 ? 32.219 5.863 21.953 1 98.06 125 SER A O 1
ATOM 999 N N . MET A 1 126 ? 30.125 6.066 22.703 1 98.5 126 MET A N 1
ATOM 1000 C CA . MET A 1 126 ? 29.969 7.418 22.172 1 98.5 126 MET A CA 1
ATOM 1001 C C . MET A 1 126 ? 29.312 8.344 23.188 1 98.5 126 MET A C 1
ATOM 1003 O O . MET A 1 126 ? 28.234 8.031 23.719 1 98.5 126 MET A O 1
ATOM 1007 N N . LEU A 1 127 ? 29.938 9.461 23.578 1 98.44 127 LEU A N 1
ATOM 1008 C CA . LEU A 1 127 ? 29.328 10.523 24.359 1 98.44 127 LEU A CA 1
ATOM 1009 C C . LEU A 1 127 ? 28.781 11.617 23.453 1 98.44 127 LEU A C 1
ATOM 1011 O O . LEU A 1 127 ? 29.484 12.156 22.609 1 98.44 127 LEU A O 1
ATOM 1015 N N . ILE A 1 128 ? 27.531 11.906 23.594 1 98.5 128 ILE A N 1
ATOM 1016 C CA . ILE A 1 128 ? 26.875 12.961 22.828 1 98.5 128 ILE A CA 1
ATOM 1017 C C . ILE A 1 128 ? 26.703 14.203 23.688 1 98.5 128 ILE A C 1
ATOM 1019 O O . ILE A 1 128 ? 26.094 14.141 24.766 1 98.5 128 ILE A O 1
ATOM 1023 N N . ARG A 1 129 ? 27.25 15.32 23.25 1 97.62 129 ARG A N 1
ATOM 1024 C CA . ARG A 1 129 ? 27.141 16.609 23.906 1 97.62 129 ARG A CA 1
ATOM 1025 C C . ARG A 1 129 ? 26.375 17.609 23.047 1 97.62 129 ARG A C 1
ATOM 1027 O O . ARG A 1 129 ? 26.719 17.828 21.891 1 97.62 129 ARG A O 1
ATOM 1034 N N . CYS A 1 130 ? 25.328 18.172 23.594 1 96.44 130 CYS A N 1
ATOM 1035 C CA . CYS A 1 130 ? 24.562 19.188 22.906 1 96.44 130 CYS A CA 1
ATOM 1036 C C . CYS A 1 130 ? 24.828 20.562 23.516 1 96.44 130 CYS A C 1
ATOM 1038 O O . CYS A 1 130 ? 24.719 20.75 24.734 1 96.44 130 CYS A O 1
ATOM 1040 N N . THR A 1 131 ? 25.125 21.547 22.641 1 95.19 131 THR A N 1
ATOM 1041 C CA . THR A 1 131 ? 25.453 22.891 23.094 1 95.19 131 THR A CA 1
ATOM 1042 C C . THR A 1 131 ? 24.781 23.938 22.219 1 95.19 131 THR A C 1
ATOM 1044 O O . THR A 1 131 ? 24.219 23.609 21.172 1 95.19 131 THR A O 1
ATOM 1047 N N . GLY A 1 132 ? 24.719 25.219 22.703 1 92.31 132 GLY A N 1
ATOM 1048 C CA . GLY A 1 132 ? 24.281 26.344 21.906 1 92.31 132 GLY A CA 1
ATOM 1049 C C . GLY A 1 132 ? 22.797 26.656 22.078 1 92.31 132 GLY A C 1
ATOM 1050 O O . GLY A 1 132 ? 22.328 27.719 21.641 1 92.31 132 GLY A O 1
ATOM 1051 N N . TYR A 1 133 ? 22.078 25.75 22.75 1 86.88 133 TYR A N 1
ATOM 1052 C CA . TYR A 1 133 ? 20.641 25.922 22.844 1 86.88 133 TYR A CA 1
ATOM 1053 C C . TYR A 1 133 ? 20.281 26.906 23.953 1 86.88 133 TYR A C 1
ATOM 1055 O O . TYR A 1 133 ? 21 27.031 24.938 1 86.88 133 TYR A O 1
ATOM 1063 N N . GLU A 1 134 ? 19.141 27.578 23.641 1 81.88 134 GLU A N 1
ATOM 1064 C CA . GLU A 1 134 ? 18.578 28.438 24.672 1 81.88 134 GLU A CA 1
ATOM 1065 C C . GLU A 1 134 ? 17.625 27.672 25.578 1 81.88 134 GLU A C 1
ATOM 1067 O O . GLU A 1 134 ? 16.844 26.844 25.109 1 81.88 134 GLU A O 1
ATOM 1072 N N . GLU A 1 135 ? 17.875 27.875 26.906 1 78.56 135 GLU A N 1
ATOM 1073 C CA . GLU A 1 135 ? 16.953 27.219 27.844 1 78.56 135 GLU A CA 1
ATOM 1074 C C . GLU A 1 135 ? 15.609 27.938 27.875 1 78.56 135 GLU A C 1
ATOM 1076 O O . GLU A 1 135 ? 15.516 29.078 28.328 1 78.56 135 GLU A O 1
ATOM 1081 N N . ILE A 1 136 ? 14.727 27.391 27.25 1 78.62 136 ILE A N 1
ATOM 1082 C CA . ILE A 1 136 ? 13.383 27.953 27.25 1 78.62 136 ILE A CA 1
ATOM 1083 C C . ILE A 1 136 ? 12.398 26.922 27.812 1 78.62 136 ILE A C 1
ATOM 1085 O O . ILE A 1 136 ? 12.625 25.719 27.703 1 78.62 136 ILE A O 1
ATOM 1089 N N . ASN A 1 137 ? 11.461 27.562 28.484 1 81.06 137 ASN A N 1
ATOM 1090 C CA . ASN A 1 137 ? 10.352 26.734 28.922 1 81.06 137 ASN A CA 1
ATOM 1091 C C . ASN A 1 137 ? 9.266 26.641 27.859 1 81.06 137 ASN A C 1
ATOM 1093 O O . ASN A 1 137 ? 9.148 27.516 27 1 81.06 137 ASN A O 1
ATOM 1097 N N . ASN A 1 138 ? 8.656 25.625 27.594 1 88.69 138 ASN A N 1
ATOM 1098 C CA . ASN A 1 138 ? 7.574 25.375 26.656 1 88.69 138 ASN A CA 1
ATOM 1099 C C . ASN A 1 138 ? 8.094 25.281 25.219 1 88.69 138 ASN A C 1
ATOM 1101 O O . ASN A 1 138 ? 7.711 26.078 24.359 1 88.69 138 ASN A O 1
ATOM 1105 N N . ILE A 1 139 ? 8.867 24.391 24.969 1 94.38 139 ILE A N 1
ATOM 1106 C CA . ILE A 1 139 ? 9.5 24.156 23.672 1 94.38 139 ILE A CA 1
ATOM 1107 C C . ILE A 1 139 ? 8.43 23.828 22.625 1 94.38 139 ILE A C 1
ATOM 1109 O O . ILE A 1 139 ? 7.688 22.859 22.781 1 94.38 139 ILE A O 1
ATOM 1113 N N . LYS A 1 140 ? 8.359 24.734 21.625 1 94.25 140 LYS A N 1
ATOM 1114 C CA . LYS A 1 140 ? 7.418 24.578 20.516 1 94.25 140 LYS A CA 1
ATOM 1115 C C . LYS A 1 140 ? 8.055 24.984 19.188 1 94.25 140 LYS A C 1
ATOM 1117 O O . LYS A 1 140 ? 8.883 25.891 19.141 1 94.25 140 LYS A O 1
ATOM 1122 N N . LEU A 1 141 ? 7.652 24.328 18.188 1 96.44 141 LEU A N 1
ATOM 1123 C CA . LEU A 1 141 ? 8.086 24.688 16.844 1 96.44 141 LEU A CA 1
ATOM 1124 C C . LEU A 1 141 ? 7.219 25.797 16.266 1 96.44 141 LEU A C 1
ATOM 1126 O O . LEU A 1 141 ? 5.988 25.75 16.359 1 96.44 141 LEU A O 1
ATOM 1130 N N . THR A 1 142 ? 7.812 26.844 15.766 1 95.69 142 THR A N 1
ATOM 1131 C CA . THR A 1 142 ? 7.129 27.922 15.055 1 95.69 142 THR A CA 1
ATOM 1132 C C . THR A 1 142 ? 7.789 28.188 13.703 1 95.69 142 THR A C 1
ATOM 1134 O O . THR A 1 142 ? 8.797 27.562 13.367 1 95.69 142 THR A O 1
ATOM 1137 N N . LEU A 1 143 ? 7.238 29.109 12.922 1 96.56 143 LEU A N 1
ATOM 1138 C CA . LEU A 1 143 ? 7.789 29.438 11.617 1 96.56 143 LEU A CA 1
ATOM 1139 C C . LEU A 1 143 ? 9.133 30.141 11.75 1 96.56 143 LEU A C 1
ATOM 1141 O O . LEU A 1 143 ? 9.906 30.203 10.789 1 96.56 143 LEU A O 1
ATOM 1145 N N . ASP A 1 144 ? 9.477 30.609 12.953 1 95.44 144 ASP A N 1
ATOM 1146 C CA . ASP A 1 144 ? 10.695 31.391 13.156 1 95.44 144 ASP A CA 1
ATOM 1147 C C . ASP A 1 144 ? 11.758 30.562 13.875 1 95.44 144 ASP A C 1
ATOM 1149 O O . ASP A 1 144 ? 12.852 31.062 14.156 1 95.44 144 ASP A O 1
ATOM 1153 N N . THR A 1 145 ? 11.453 29.328 14.133 1 96.75 145 THR A N 1
ATOM 1154 C CA . THR A 1 145 ? 12.391 28.484 14.852 1 96.75 145 THR A CA 1
ATOM 1155 C C . THR A 1 145 ? 13.602 28.156 13.977 1 96.75 145 THR A C 1
ATOM 1157 O O . THR A 1 145 ? 13.445 27.75 12.828 1 96.75 145 THR A O 1
ATOM 1160 N N . ASP A 1 146 ? 14.789 28.391 14.555 1 97.62 146 ASP A N 1
ATOM 1161 C CA . ASP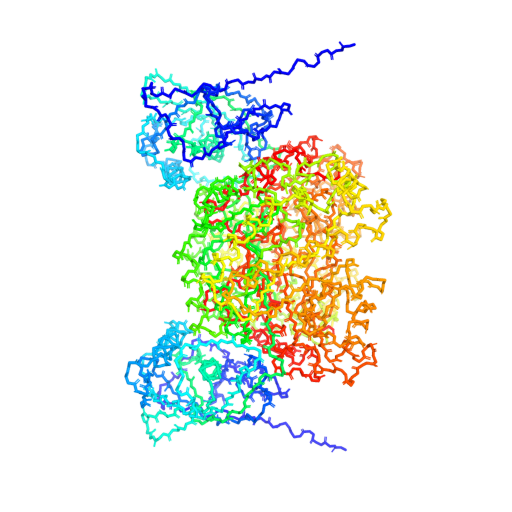 A 1 146 ? 16.016 27.984 13.859 1 97.62 146 ASP A CA 1
ATOM 1162 C C . ASP A 1 146 ? 16.234 26.469 13.992 1 97.62 146 ASP A C 1
ATOM 1164 O O . ASP A 1 146 ? 16.438 25.969 15.094 1 97.62 146 ASP A O 1
ATOM 1168 N N . GLU A 1 147 ? 16.266 25.781 12.875 1 98.44 147 GLU A N 1
ATOM 1169 C CA . GLU A 1 147 ? 16.406 24.328 12.891 1 98.44 147 GLU A CA 1
ATOM 1170 C C . GLU A 1 147 ? 17.781 23.906 12.406 1 98.44 147 GLU A C 1
ATOM 1172 O O . GLU A 1 147 ? 18.016 22.719 12.164 1 98.44 147 GLU A O 1
ATOM 1177 N N . SER A 1 148 ? 18.703 24.797 12.258 1 98.56 148 SER A N 1
ATOM 1178 C CA . SER A 1 148 ? 20.047 24.484 11.789 1 98.56 148 SER A CA 1
ATOM 1179 C C . SER A 1 148 ? 20.891 23.859 12.898 1 98.56 148 SER A C 1
ATOM 1181 O O . SER A 1 148 ? 20.516 23.906 14.07 1 98.56 148 SER A O 1
ATOM 1183 N N . TYR A 1 149 ? 22.047 23.219 12.492 1 98.75 149 TYR A N 1
ATOM 1184 C CA . TYR A 1 149 ? 22.922 22.578 13.461 1 98.75 149 TYR A CA 1
ATOM 1185 C C . TYR A 1 149 ? 24.312 22.359 12.875 1 98.75 149 TYR A C 1
ATOM 1187 O O . TYR A 1 149 ? 24.5 22.438 11.656 1 98.75 149 TYR A O 1
ATOM 1195 N N . THR A 1 150 ? 25.203 22.172 13.773 1 98.81 150 THR A N 1
ATOM 1196 C CA . THR A 1 150 ? 26.516 21.609 13.469 1 98.81 150 THR A CA 1
ATOM 1197 C C . THR A 1 150 ? 26.734 20.312 14.227 1 98.81 150 THR A C 1
ATOM 1199 O O . THR A 1 150 ? 26.422 20.203 15.406 1 98.81 150 THR A O 1
ATOM 1202 N N . LEU A 1 151 ? 27.219 19.266 13.531 1 98.88 151 LEU A N 1
ATOM 1203 C CA . LEU A 1 151 ? 27.531 17.953 14.102 1 98.88 151 LEU A CA 1
ATOM 1204 C C . LEU A 1 151 ? 29 17.594 13.875 1 98.88 151 LEU A C 1
ATOM 1206 O O . LEU A 1 151 ? 29.484 17.609 12.742 1 98.88 151 LEU A O 1
ATOM 1210 N N . THR A 1 152 ? 29.672 17.297 15 1 98.75 152 THR A N 1
ATOM 1211 C CA . THR A 1 152 ? 31.047 16.812 14.906 1 98.75 152 THR A CA 1
ATOM 1212 C C . THR A 1 152 ? 31.203 15.516 15.695 1 98.75 152 THR A C 1
ATOM 1214 O O . THR A 1 152 ? 30.656 15.375 16.781 1 98.75 152 THR A O 1
ATOM 1217 N N . VAL A 1 153 ? 31.859 14.586 15.125 1 98.75 153 VAL A N 1
ATOM 1218 C CA . VAL A 1 153 ? 32.281 13.359 15.797 1 98.75 153 VAL A CA 1
ATOM 1219 C C . VAL A 1 153 ? 33.812 13.227 15.734 1 98.75 153 VAL A C 1
ATOM 1221 O O . VAL A 1 153 ? 34.406 13.383 14.664 1 98.75 153 VAL A O 1
ATOM 1224 N N . ILE A 1 154 ? 34.375 12.93 16.891 1 98.44 154 ILE A N 1
ATOM 1225 C CA . ILE A 1 154 ? 35.812 12.727 16.953 1 98.44 154 ILE A CA 1
ATOM 1226 C C . ILE A 1 154 ? 36.125 11.516 17.828 1 98.44 154 ILE A C 1
ATOM 1228 O O . ILE A 1 154 ? 35.406 11.219 18.781 1 98.44 154 ILE A O 1
ATOM 1232 N N . GLN A 1 155 ? 37.156 10.883 17.469 1 98.06 155 GLN A N 1
ATOM 1233 C CA . GLN A 1 155 ? 37.656 9.797 18.312 1 98.06 155 GLN A CA 1
ATOM 1234 C C . GLN A 1 155 ? 38.594 10.328 19.375 1 98.06 155 GLN A C 1
ATOM 1236 O O . GLN A 1 155 ? 39.656 10.875 19.062 1 98.06 155 GLN A O 1
ATOM 1241 N N . ILE A 1 156 ? 38.25 10.102 20.562 1 97.44 156 ILE A N 1
ATOM 1242 C CA . ILE A 1 156 ? 39.031 10.617 21.688 1 97.44 156 ILE A CA 1
ATOM 1243 C C . ILE A 1 156 ? 40.156 9.648 22.016 1 97.44 156 ILE A C 1
ATOM 1245 O O . ILE A 1 156 ? 41.281 10.07 22.328 1 97.44 156 ILE A O 1
ATOM 1249 N N . ASP A 1 157 ? 39.906 8.375 22.062 1 95.12 157 ASP A N 1
ATOM 1250 C CA . ASP A 1 157 ? 40.875 7.301 22.234 1 95.12 157 ASP A CA 1
ATOM 1251 C C . ASP A 1 157 ? 40.375 6 21.609 1 95.12 157 ASP A C 1
ATOM 1253 O O . ASP A 1 157 ? 39.531 6.023 20.719 1 95.12 157 ASP A O 1
ATOM 1257 N N . GLU A 1 158 ? 41 4.914 22.062 1 93.38 158 GLU A N 1
ATOM 1258 C CA . GLU A 1 158 ? 40.75 3.648 21.375 1 93.38 158 GLU A CA 1
ATOM 1259 C C . GLU A 1 158 ? 39.375 3.109 21.703 1 93.38 158 GLU A C 1
ATOM 1261 O O . GLU A 1 158 ? 38.844 2.227 21.016 1 93.38 158 GLU A O 1
ATOM 1266 N N . MET A 1 159 ? 38.688 3.715 22.625 1 96.56 159 MET A N 1
ATOM 1267 C CA . MET A 1 159 ? 37.438 3.094 23.078 1 96.56 159 MET A CA 1
ATOM 1268 C C . MET A 1 159 ? 36.312 4.109 23.125 1 96.56 159 MET A C 1
ATOM 1270 O O . MET A 1 159 ? 35.156 3.758 23.422 1 96.56 159 MET A O 1
ATOM 1274 N N . LEU A 1 160 ? 36.594 5.359 22.656 1 97.94 160 LEU A N 1
ATOM 1275 C CA . LEU A 1 160 ? 35.594 6.387 22.938 1 97.94 160 LEU A CA 1
ATOM 1276 C C . LEU A 1 160 ? 35.5 7.379 21.797 1 97.94 160 LEU A C 1
ATOM 1278 O O . LEU A 1 160 ? 36.531 7.91 21.344 1 97.94 160 LEU A O 1
ATOM 1282 N N . LEU A 1 161 ? 34.25 7.582 21.328 1 98.56 161 LEU A N 1
ATOM 1283 C CA . LEU A 1 161 ? 33.875 8.664 20.406 1 98.56 161 LEU A CA 1
ATOM 1284 C C . LEU A 1 161 ? 33.156 9.781 21.141 1 98.56 161 LEU A C 1
ATOM 1286 O O . LEU A 1 161 ? 32.438 9.523 22.125 1 98.56 161 LEU A O 1
ATOM 1290 N N . GLU A 1 162 ? 33.344 11 20.688 1 98.5 162 GLU A N 1
ATOM 1291 C CA . GLU A 1 162 ? 32.531 12.133 21.156 1 98.5 162 GLU A CA 1
ATOM 1292 C C . GLU A 1 162 ? 31.812 12.805 20 1 98.5 162 GLU A C 1
ATOM 1294 O O . GLU A 1 162 ? 32.438 13.188 19 1 98.5 162 GLU A O 1
ATOM 1299 N N . ALA A 1 163 ? 30.578 12.859 20.125 1 98.75 163 ALA A N 1
ATOM 1300 C CA . ALA A 1 163 ? 29.75 13.617 19.188 1 98.75 163 ALA A CA 1
ATOM 1301 C C . ALA A 1 163 ? 29.281 14.93 19.812 1 98.75 163 ALA A C 1
ATOM 1303 O O . ALA A 1 163 ? 28.688 14.938 20.891 1 98.75 163 ALA A O 1
ATOM 1304 N N . THR A 1 164 ? 29.578 16.031 19.188 1 98.69 164 THR A N 1
ATOM 1305 C CA . THR A 1 164 ? 29.141 17.344 19.641 1 98.69 164 THR A CA 1
ATOM 1306 C C . THR A 1 164 ? 28.125 17.938 18.688 1 98.69 164 THR A C 1
ATOM 1308 O O . THR A 1 164 ? 28.391 18.047 17.484 1 98.69 164 THR A O 1
ATOM 1311 N N . ILE A 1 165 ? 27.031 18.297 19.234 1 98.62 165 ILE A N 1
ATOM 1312 C CA . ILE A 1 165 ? 25.953 18.938 18.484 1 98.62 165 ILE A CA 1
ATOM 1313 C C . ILE A 1 165 ? 25.781 20.375 18.969 1 98.62 165 ILE A C 1
ATOM 1315 O O . ILE A 1 165 ? 25.516 20.609 20.156 1 98.62 165 ILE A O 1
ATOM 1319 N N . THR A 1 166 ? 25.938 21.344 18.078 1 98.44 166 THR A N 1
ATOM 1320 C CA . THR A 1 166 ? 25.656 22.734 18.359 1 98.44 166 THR A CA 1
ATOM 1321 C C . THR A 1 166 ? 24.406 23.219 17.609 1 98.44 166 THR A C 1
ATOM 1323 O O . THR A 1 166 ? 24.391 23.188 16.375 1 98.44 166 THR A O 1
ATOM 1326 N N . ALA A 1 167 ? 23.406 23.625 18.344 1 98 167 ALA A N 1
ATOM 1327 C CA . ALA A 1 167 ? 22.141 24.094 17.766 1 98 167 ALA A CA 1
ATOM 1328 C C . ALA A 1 167 ? 21.469 25.125 18.688 1 98 167 ALA A C 1
ATOM 1330 O O . ALA A 1 167 ? 21.578 25.031 19.906 1 98 167 ALA A O 1
ATOM 1331 N N . LYS A 1 168 ? 20.703 26.016 18.094 1 96.56 168 LYS A N 1
ATOM 1332 C CA . LYS A 1 168 ? 20.031 27.078 18.859 1 96.56 168 LYS A CA 1
ATOM 1333 C C . LYS A 1 168 ? 18.719 26.578 19.453 1 96.56 168 LYS A C 1
ATOM 1335 O O . LYS A 1 168 ? 18.188 27.203 20.375 1 96.56 168 LYS A O 1
ATOM 1340 N N . SER A 1 169 ? 18.234 25.531 18.891 1 96.56 169 SER A N 1
ATOM 1341 C CA . SER A 1 169 ? 16.953 25.016 19.344 1 96.56 169 SER A CA 1
ATOM 1342 C C . SER A 1 169 ? 17 23.5 19.5 1 96.56 169 SER A C 1
ATOM 1344 O O . SER A 1 169 ? 17.906 22.844 18.969 1 96.56 169 SER A O 1
ATOM 1346 N N . TYR A 1 170 ? 16.078 22.969 20.312 1 96.69 170 TYR A N 1
ATOM 1347 C CA . TYR A 1 170 ? 15.898 21.531 20.438 1 96.69 170 TYR A CA 1
ATOM 1348 C C . TYR A 1 170 ? 15.727 20.891 19.062 1 96.69 170 TYR A C 1
ATOM 1350 O O . TYR A 1 170 ? 16.266 19.812 18.812 1 96.69 170 TYR A O 1
ATOM 1358 N N . PHE A 1 171 ? 15 21.578 18.203 1 98.06 171 PHE A N 1
ATOM 1359 C CA . PHE A 1 171 ? 14.648 21.031 16.891 1 98.06 171 PHE A CA 1
ATOM 1360 C C . PHE A 1 171 ? 15.891 20.875 16.016 1 98.06 171 PHE A C 1
ATOM 1362 O O . PHE A 1 171 ? 16.016 19.891 15.289 1 98.06 171 PHE A O 1
ATOM 1369 N N . GLY A 1 172 ? 16.766 21.844 16.094 1 98.38 172 GLY A N 1
ATOM 1370 C CA . GLY A 1 172 ? 18.047 21.672 15.414 1 98.38 172 GLY A CA 1
ATOM 1371 C C . GLY A 1 172 ? 18.844 20.5 15.938 1 98.38 172 GLY A C 1
ATOM 1372 O O . GLY A 1 172 ? 19.406 19.734 15.164 1 98.38 172 GLY A O 1
ATOM 1373 N N . ALA A 1 173 ? 18.891 20.375 17.234 1 98.06 173 ALA A N 1
ATOM 1374 C CA . ALA A 1 173 ? 19.609 19.266 17.859 1 98.06 173 ALA A CA 1
ATOM 1375 C C . ALA A 1 173 ? 19 17.922 17.453 1 98.06 173 ALA A C 1
ATOM 1377 O O . ALA A 1 173 ? 19.719 16.953 17.188 1 98.06 173 ALA A O 1
ATOM 1378 N N . ARG A 1 174 ? 17.719 17.891 17.438 1 98.25 174 ARG A N 1
ATOM 1379 C CA . ARG A 1 174 ? 17.016 16.672 17.031 1 98.25 174 ARG A CA 1
ATOM 1380 C C . ARG A 1 174 ? 17.375 16.281 15.602 1 98.25 174 ARG A C 1
ATOM 1382 O O . ARG A 1 174 ? 17.578 15.102 15.312 1 98.25 174 ARG A O 1
ATOM 1389 N N . HIS A 1 175 ? 17.406 17.219 14.688 1 98.75 175 HIS A N 1
ATOM 1390 C CA . HIS A 1 175 ? 17.812 16.938 13.312 1 98.75 175 HIS A CA 1
ATOM 1391 C C . HIS A 1 175 ? 19.25 16.422 13.25 1 98.75 175 HIS A C 1
ATOM 1393 O O . HIS A 1 175 ? 19.562 15.539 12.445 1 98.75 175 HIS A O 1
ATOM 1399 N N . ALA A 1 176 ? 20.094 16.984 14.07 1 98.81 176 ALA A N 1
ATOM 1400 C CA . ALA A 1 176 ? 21.484 16.516 14.133 1 98.81 176 ALA A CA 1
ATOM 1401 C C . ALA A 1 176 ? 21.547 15.055 14.547 1 98.81 176 ALA A C 1
ATOM 1403 O O . ALA A 1 176 ? 22.359 14.281 14.016 1 98.81 176 ALA A O 1
ATOM 1404 N N . LEU A 1 177 ? 20.734 14.688 15.461 1 98.69 177 LEU A N 1
ATOM 1405 C CA . LEU A 1 177 ? 20.703 13.305 15.922 1 98.69 177 LEU A CA 1
ATOM 1406 C C . LEU A 1 177 ? 20.234 12.375 14.805 1 98.69 177 LEU A C 1
ATOM 1408 O O . LEU A 1 177 ? 20.703 11.242 14.703 1 98.69 177 LEU A O 1
ATOM 1412 N N . GLU A 1 178 ? 19.266 12.852 13.984 1 98.56 178 GLU A N 1
ATOM 1413 C CA . GLU A 1 178 ? 18.844 12.055 12.836 1 98.56 178 GLU A CA 1
ATOM 1414 C C . GLU A 1 178 ? 19.984 11.891 11.836 1 98.56 178 GLU A C 1
ATOM 1416 O O . GLU A 1 178 ? 20.172 10.812 11.258 1 98.56 178 GLU A O 1
ATOM 1421 N N . THR A 1 179 ? 20.703 12.938 11.633 1 98.75 179 THR A N 1
ATOM 1422 C CA . THR A 1 179 ? 21.875 12.859 10.781 1 98.75 179 THR A CA 1
ATOM 1423 C C . THR A 1 179 ? 22.891 11.852 11.328 1 98.75 179 THR A C 1
ATOM 1425 O O . THR A 1 179 ? 23.422 11.031 10.586 1 98.75 179 THR A O 1
ATOM 1428 N N . LEU A 1 180 ? 23.156 11.922 12.625 1 98.69 180 LEU A N 1
ATOM 1429 C CA . LEU A 1 180 ? 24.062 10.984 13.273 1 98.69 180 LEU A CA 1
ATOM 1430 C C . LEU A 1 180 ? 23.594 9.547 13.062 1 98.69 180 LEU A C 1
ATOM 1432 O O . LEU A 1 180 ? 24.406 8.664 12.758 1 98.69 180 LEU A O 1
ATOM 1436 N N . ASN A 1 181 ? 22.344 9.352 13.234 1 98.25 181 ASN A N 1
ATOM 1437 C CA . ASN A 1 181 ? 21.766 8.023 13.023 1 98.25 181 ASN A CA 1
ATOM 1438 C C . ASN A 1 181 ? 22.078 7.488 11.633 1 98.25 181 ASN A C 1
ATOM 1440 O O . ASN A 1 181 ? 22.375 6.309 11.469 1 98.25 181 ASN A O 1
ATOM 1444 N N . GLN A 1 182 ? 21.969 8.344 10.641 1 97.81 182 GLN A N 1
ATOM 1445 C CA . GLN A 1 182 ? 22.172 7.926 9.25 1 97.81 182 GLN A CA 1
ATOM 1446 C C . GLN A 1 182 ? 23.656 7.684 8.953 1 97.81 182 GLN A C 1
ATOM 1448 O O . GLN A 1 182 ? 23.984 7.016 7.98 1 97.81 182 GLN A O 1
ATOM 1453 N N . MET A 1 183 ? 24.531 8.18 9.797 1 97.88 183 MET A N 1
ATOM 1454 C CA . MET A 1 183 ? 25.969 7.988 9.633 1 97.88 183 MET A CA 1
ATOM 1455 C C . MET A 1 183 ? 26.406 6.66 10.227 1 97.88 183 MET A C 1
ATOM 1457 O O . MET A 1 183 ? 27.516 6.199 9.961 1 97.88 183 MET A O 1
ATOM 1461 N N . ILE A 1 184 ? 25.578 6.094 11.039 1 97.56 184 ILE A N 1
ATOM 1462 C CA . ILE A 1 184 ? 25.828 4.77 11.602 1 97.56 184 ILE A CA 1
ATOM 1463 C C . ILE A 1 184 ? 25.297 3.697 10.648 1 97.56 184 ILE A C 1
ATOM 1465 O O . ILE A 1 184 ? 24.109 3.666 10.344 1 97.56 184 ILE A O 1
ATOM 1469 N N . VAL A 1 185 ? 26.141 2.777 10.211 1 96.31 185 VAL A N 1
ATOM 1470 C CA . VAL A 1 185 ? 25.75 1.818 9.188 1 96.31 185 VAL A CA 1
ATOM 1471 C C . VAL A 1 185 ? 26.016 0.397 9.672 1 96.31 185 VAL A C 1
ATOM 1473 O O . VAL A 1 185 ? 26.734 0.198 10.664 1 96.31 185 VAL A O 1
ATOM 1476 N N . PHE A 1 186 ? 25.406 -0.51 9.047 1 94.94 186 PHE A N 1
ATOM 1477 C CA . PHE A 1 186 ? 25.625 -1.926 9.312 1 94.94 186 PHE A CA 1
ATOM 1478 C C . PHE A 1 186 ? 26.516 -2.547 8.25 1 94.94 186 PHE A C 1
ATOM 1480 O O . PHE A 1 186 ? 26.172 -2.543 7.062 1 94.94 186 PHE A O 1
ATOM 1487 N N . ASP A 1 187 ? 27.625 -2.99 8.703 1 94 187 ASP A N 1
ATOM 1488 C CA . ASP A 1 187 ? 28.516 -3.754 7.836 1 94 187 ASP A CA 1
ATOM 1489 C C . ASP A 1 187 ? 28.141 -5.234 7.828 1 94 187 ASP A C 1
ATOM 1491 O O . ASP A 1 187 ? 28.516 -5.98 8.734 1 94 187 ASP A O 1
ATOM 1495 N N . ASP A 1 188 ? 27.531 -5.641 6.742 1 91.12 188 ASP A N 1
ATOM 1496 C CA . ASP A 1 188 ? 26.984 -6.992 6.688 1 91.12 188 ASP A CA 1
ATOM 1497 C C . ASP A 1 188 ? 28.062 -8.008 6.32 1 91.12 188 ASP A C 1
ATOM 1499 O O . ASP A 1 188 ? 27.812 -9.211 6.297 1 91.12 188 ASP A O 1
ATOM 1503 N N . LEU A 1 189 ? 29.234 -7.547 5.988 1 91.81 189 LEU A N 1
ATOM 1504 C CA . LEU A 1 189 ? 30.359 -8.453 5.75 1 91.81 189 LEU A CA 1
ATOM 1505 C C . LEU A 1 189 ? 30.969 -8.922 7.066 1 91.81 189 LEU A C 1
ATOM 1507 O O . LEU A 1 189 ? 31.297 -10.102 7.215 1 91.81 189 LEU A O 1
ATOM 1511 N N . ARG A 1 190 ? 31.062 -8.031 7.996 1 91.19 190 ARG A N 1
ATOM 1512 C CA . ARG A 1 190 ? 31.656 -8.312 9.297 1 91.19 190 ARG A CA 1
ATOM 1513 C C . ARG A 1 190 ? 30.578 -8.469 10.367 1 91.19 190 ARG A C 1
ATOM 1515 O O . ARG A 1 190 ? 30.859 -8.891 11.492 1 91.19 190 ARG A O 1
ATOM 1522 N N . ASN A 1 191 ? 29.312 -8.133 10.016 1 92 191 ASN A N 1
ATOM 1523 C CA . ASN A 1 191 ? 28.188 -8.109 10.961 1 92 191 ASN A CA 1
ATOM 1524 C C . ASN A 1 191 ? 28.469 -7.16 12.125 1 92 191 ASN A C 1
ATOM 1526 O O . ASN A 1 191 ? 28.359 -7.555 13.289 1 92 191 ASN A O 1
ATOM 1530 N N . GLU A 1 192 ? 28.828 -5.926 11.789 1 94.25 192 GLU A N 1
ATOM 1531 C CA . GLU A 1 192 ? 29.156 -4.898 12.773 1 94.25 192 GLU A CA 1
ATOM 1532 C C . GLU A 1 192 ? 28.391 -3.604 12.5 1 94.25 192 GLU A C 1
ATOM 1534 O O . GLU A 1 192 ? 28.156 -3.258 11.336 1 94.25 192 GLU A O 1
ATOM 1539 N N . ILE A 1 193 ? 28.078 -2.975 13.586 1 96.56 193 ILE A N 1
ATOM 1540 C CA . ILE A 1 193 ? 27.609 -1.594 13.484 1 96.56 193 ILE A CA 1
ATOM 1541 C C . ILE A 1 193 ? 28.812 -0.65 13.453 1 96.56 193 ILE A C 1
ATOM 1543 O O . ILE A 1 193 ? 29.672 -0.69 14.352 1 96.56 193 ILE A O 1
ATOM 1547 N N . GLN A 1 194 ? 28.891 0.177 12.422 1 96.94 194 GLN A N 1
ATOM 1548 C CA . GLN A 1 194 ? 30.094 0.986 12.242 1 96.94 194 GLN A CA 1
ATOM 1549 C C . GLN A 1 194 ? 29.734 2.455 12.023 1 96.94 194 GLN A C 1
ATOM 1551 O O . GLN A 1 194 ? 28.594 2.779 11.664 1 96.94 194 GLN A O 1
ATOM 1556 N N . ILE A 1 195 ? 30.703 3.285 12.266 1 97.94 195 ILE A N 1
ATOM 1557 C CA . ILE A 1 195 ? 30.609 4.723 12.047 1 97.94 195 ILE A CA 1
ATOM 1558 C C . ILE A 1 195 ? 31.984 5.289 11.695 1 97.94 195 ILE A C 1
ATOM 1560 O O . ILE A 1 195 ? 33 4.766 12.141 1 97.94 195 ILE A O 1
ATOM 1564 N N . PRO A 1 196 ? 32.031 6.336 10.781 1 98.06 196 PRO A N 1
ATOM 1565 C CA . PRO A 1 196 ? 33.312 7.023 10.625 1 98.06 196 PRO A CA 1
ATOM 1566 C C . PRO A 1 196 ? 33.812 7.613 11.938 1 98.06 196 PRO A C 1
ATOM 1568 O O . PRO A 1 196 ? 33.031 8.148 12.727 1 98.06 196 PRO A O 1
ATOM 1571 N N . ASN A 1 197 ? 35.125 7.566 12.148 1 97.75 197 ASN A N 1
ATOM 1572 C CA . ASN A 1 197 ? 35.656 8.016 13.43 1 97.75 197 ASN A CA 1
ATOM 1573 C C . ASN A 1 197 ? 35.75 9.539 13.492 1 97.75 197 ASN A C 1
ATOM 1575 O O . ASN A 1 197 ? 35.938 10.109 14.57 1 97.75 197 ASN A O 1
ATOM 1579 N N . GLU A 1 198 ? 35.656 10.203 12.375 1 98.12 198 GLU A N 1
ATOM 1580 C CA . GLU A 1 198 ? 35.562 11.664 12.32 1 98.12 198 GLU A CA 1
ATOM 1581 C C . GLU A 1 198 ? 34.469 12.109 11.352 1 98.12 198 GLU A C 1
ATOM 1583 O O . GLU A 1 198 ? 34.406 11.641 10.211 1 98.12 198 GLU A O 1
ATOM 1588 N N . ILE A 1 199 ? 33.594 12.961 11.805 1 98.5 199 ILE A N 1
ATOM 1589 C CA . ILE A 1 199 ? 32.5 13.531 11.023 1 98.5 199 ILE A CA 1
ATOM 1590 C C . ILE A 1 199 ? 32.406 15.031 11.305 1 98.5 199 ILE A C 1
ATOM 1592 O O . ILE A 1 199 ? 32.562 15.469 12.445 1 98.5 199 ILE A O 1
ATOM 1596 N N . SER A 1 200 ? 32.25 15.875 10.328 1 98.62 200 SER A N 1
ATOM 1597 C CA . SER A 1 200 ? 31.906 17.297 10.453 1 98.62 200 SER A CA 1
ATOM 1598 C C . SER A 1 200 ? 30.828 17.703 9.469 1 98.62 200 SER A C 1
ATOM 1600 O O . SER A 1 200 ? 31.031 17.625 8.25 1 98.62 200 SER A O 1
ATOM 1602 N N . ILE A 1 201 ? 29.672 18.141 10 1 98.75 201 ILE A N 1
ATOM 1603 C CA . ILE A 1 201 ? 28.547 18.484 9.148 1 98.75 201 ILE A CA 1
ATOM 1604 C C . ILE A 1 201 ? 27.906 19.781 9.633 1 98.75 201 ILE A C 1
ATOM 1606 O O . ILE A 1 201 ? 27.672 19.953 10.828 1 98.75 201 ILE A O 1
ATOM 1610 N N . ILE A 1 202 ? 27.688 20.766 8.797 1 98.81 202 ILE A N 1
ATOM 1611 C CA . ILE A 1 202 ? 26.875 21.953 8.992 1 98.81 202 ILE A CA 1
ATOM 1612 C C . ILE A 1 202 ? 25.625 21.875 8.117 1 98.81 202 ILE A C 1
ATOM 1614 O O . ILE A 1 202 ? 25.719 21.672 6.906 1 98.81 202 ILE A O 1
ATOM 1618 N N . ASP A 1 203 ? 24.438 22.047 8.742 1 98.75 203 ASP A N 1
ATOM 1619 C CA . ASP A 1 203 ? 23.203 21.766 7.996 1 98.75 203 ASP A CA 1
ATOM 1620 C C . ASP A 1 203 ? 22.047 22.609 8.531 1 98.75 203 ASP A C 1
ATOM 1622 O O . ASP A 1 203 ? 22.109 23.125 9.641 1 98.75 203 ASP A O 1
ATOM 1626 N N . GLY A 1 204 ? 21.031 22.797 7.645 1 98.69 204 GLY A N 1
ATOM 1627 C CA . GLY A 1 204 ? 19.828 23.531 7.984 1 98.69 204 GLY A CA 1
ATOM 1628 C C . GLY A 1 204 ? 18.844 23.625 6.836 1 98.69 204 GLY A C 1
ATOM 1629 O O . GLY A 1 204 ? 19.234 23.531 5.668 1 98.69 204 GLY A O 1
ATOM 1630 N N . PRO A 1 205 ? 17.609 23.844 7.156 1 98.62 205 PRO A N 1
ATOM 1631 C CA . PRO A 1 205 ? 16.594 23.859 6.105 1 98.62 205 PRO A CA 1
ATOM 1632 C C . PRO A 1 205 ? 16.547 25.188 5.359 1 98.62 205 PRO A C 1
ATOM 1634 O O . PRO A 1 205 ? 16.828 26.25 5.938 1 98.62 205 PRO A O 1
ATOM 1637 N N . VAL A 1 206 ? 16.078 25.094 4.121 1 98.5 206 VAL A N 1
ATOM 1638 C CA . VAL A 1 206 ? 15.836 26.281 3.299 1 98.5 206 VAL A CA 1
ATOM 1639 C C . VAL A 1 206 ? 14.461 26.859 3.623 1 98.5 206 VAL A C 1
ATOM 1641 O O . VAL A 1 206 ? 14.305 28.094 3.697 1 98.5 206 VAL A O 1
ATOM 1644 N N . TYR A 1 207 ? 13.477 26.062 3.834 1 98.69 207 TYR A N 1
ATOM 1645 C CA . TYR A 1 207 ? 12.117 26.531 4.062 1 98.69 207 TYR A CA 1
ATOM 1646 C C . TYR A 1 207 ? 11.656 26.188 5.473 1 98.69 207 TYR A C 1
ATOM 1648 O O . TYR A 1 207 ? 11.93 25.094 5.977 1 98.69 207 TYR A O 1
ATOM 1656 N N . PRO A 1 208 ? 10.93 27.016 6.098 1 98.38 208 PRO A N 1
ATOM 1657 C CA . PRO A 1 208 ? 10.516 26.781 7.48 1 98.38 208 PRO A CA 1
ATOM 1658 C C . PRO A 1 208 ? 9.312 25.844 7.582 1 98.38 208 PRO A C 1
ATOM 1660 O O . PRO A 1 208 ? 9.094 25.219 8.625 1 98.38 208 PRO A O 1
ATOM 1663 N N . TYR A 1 209 ? 8.508 25.766 6.508 1 98.75 209 TYR A N 1
ATOM 1664 C CA . TYR A 1 209 ? 7.32 24.922 6.523 1 98.75 209 TYR A CA 1
ATOM 1665 C C . TYR A 1 209 ? 7.5 23.719 5.598 1 98.75 209 TYR A C 1
ATOM 1667 O O . TYR A 1 209 ? 7.637 23.875 4.383 1 98.75 209 TYR A O 1
ATOM 1675 N N . ARG A 1 210 ? 7.484 22.547 6.105 1 98.94 210 ARG A N 1
ATOM 1676 C CA . ARG A 1 210 ? 7.633 21.281 5.398 1 98.94 210 ARG A CA 1
ATOM 1677 C C . ARG A 1 210 ? 6.625 20.25 5.906 1 98.94 210 ARG A C 1
ATOM 1679 O O . ARG A 1 210 ? 6.855 19.594 6.93 1 98.94 210 ARG A O 1
ATOM 1686 N N . GLY A 1 211 ? 5.48 20.109 5.164 1 98.88 211 GLY A N 1
ATOM 1687 C CA . GLY A 1 211 ? 4.355 19.438 5.805 1 98.88 211 GLY A CA 1
ATOM 1688 C C . GLY A 1 211 ? 3.854 18.234 5.031 1 98.88 211 GLY A C 1
ATOM 1689 O O . GLY A 1 211 ? 4.211 18.047 3.865 1 98.88 211 GLY A O 1
ATOM 1690 N N . ILE A 1 212 ? 3.109 17.391 5.707 1 98.88 212 ILE A N 1
ATOM 1691 C CA . ILE A 1 212 ? 2.252 16.344 5.168 1 98.88 212 ILE A CA 1
ATOM 1692 C C . ILE A 1 212 ? 0.837 16.5 5.723 1 98.88 212 ILE A C 1
ATOM 1694 O O . ILE A 1 212 ? 0.649 16.625 6.934 1 98.88 212 ILE A O 1
ATOM 1698 N N . LEU A 1 213 ? -0.092 16.578 4.828 1 98.94 213 LEU A N 1
ATOM 1699 C CA . LEU A 1 213 ? -1.488 16.531 5.25 1 98.94 213 LEU A CA 1
ATOM 1700 C C . LEU A 1 213 ? -1.981 15.086 5.34 1 98.94 213 LEU A C 1
ATOM 1702 O O . LEU A 1 213 ? -1.748 14.289 4.426 1 98.94 213 LEU A O 1
ATOM 1706 N N . LEU A 1 214 ? -2.588 14.742 6.414 1 98.88 214 LEU A N 1
ATOM 1707 C CA . LEU A 1 214 ? -3.225 13.445 6.617 1 98.88 214 LEU A CA 1
ATOM 1708 C C . LEU A 1 214 ? -4.699 13.617 6.969 1 98.88 214 LEU A C 1
ATOM 1710 O O . LEU A 1 214 ? -5.035 14.164 8.016 1 98.88 214 LEU A O 1
ATOM 1714 N N . ASP A 1 215 ? -5.531 13.203 6.105 1 98.75 215 ASP A N 1
ATOM 1715 C CA . ASP A 1 215 ? -6.969 13.203 6.363 1 98.75 215 ASP A CA 1
ATOM 1716 C C . ASP A 1 215 ? -7.395 11.93 7.086 1 98.75 215 ASP A C 1
ATOM 1718 O O . ASP A 1 215 ? -7.223 10.82 6.562 1 98.75 215 ASP A O 1
ATOM 1722 N N . THR A 1 216 ? -8 12.078 8.219 1 98.69 216 THR A N 1
ATOM 1723 C CA . THR A 1 216 ? -8.406 10.922 9.008 1 98.69 216 THR A CA 1
ATOM 1724 C C . THR A 1 216 ? -9.93 10.859 9.117 1 98.69 216 THR A C 1
ATOM 1726 O O . THR A 1 216 ? -10.469 10.148 9.977 1 98.69 216 THR A O 1
ATOM 1729 N N . SER A 1 217 ? -10.586 11.633 8.266 1 98.38 217 SER A N 1
ATOM 1730 C CA . SER A 1 217 ? -12.039 11.727 8.359 1 98.38 217 SER A CA 1
ATOM 1731 C C . SER A 1 217 ? -12.719 10.891 7.273 1 98.38 217 SER A C 1
ATOM 1733 O O . SER A 1 217 ? -13.758 10.273 7.512 1 98.38 217 SER A O 1
ATOM 1735 N N . ARG A 1 218 ? -12.195 10.938 6.074 1 98.5 218 ARG A N 1
ATOM 1736 C CA . ARG A 1 218 ? -12.828 10.195 4.984 1 98.5 218 ARG A CA 1
ATOM 1737 C C . ARG A 1 218 ? -12.711 8.695 5.199 1 98.5 218 ARG A C 1
ATOM 1739 O O . ARG A 1 218 ? -13.648 7.945 4.922 1 98.5 218 ARG A O 1
ATOM 1746 N N . ASN A 1 219 ? -11.578 8.273 5.625 1 98.69 219 ASN A N 1
ATOM 1747 C CA . ASN A 1 219 ? -11.336 6.965 6.23 1 98.69 219 ASN A CA 1
ATOM 1748 C C . ASN A 1 219 ? -10.602 7.094 7.562 1 98.69 219 ASN A C 1
ATOM 1750 O O . ASN A 1 219 ? -9.672 7.895 7.688 1 98.69 219 ASN A O 1
ATOM 1754 N N . PHE A 1 220 ? -11.07 6.332 8.547 1 98.5 220 PHE A N 1
ATOM 1755 C CA . PHE A 1 220 ? -10.438 6.418 9.859 1 98.5 220 PHE A CA 1
ATOM 1756 C C . PHE A 1 220 ? -9.008 5.898 9.812 1 98.5 220 PHE A C 1
ATOM 1758 O O . PHE A 1 220 ? -8.727 4.887 9.164 1 98.5 220 PHE A O 1
ATOM 1765 N N . ILE A 1 221 ? -8.086 6.633 10.414 1 98.81 221 ILE A N 1
ATOM 1766 C CA . ILE A 1 221 ? -6.695 6.234 10.602 1 98.81 221 ILE A CA 1
ATOM 1767 C C . ILE A 1 221 ? -6.395 6.086 12.086 1 98.81 221 ILE A C 1
ATOM 1769 O O . ILE A 1 221 ? -6.559 7.035 12.859 1 98.81 221 ILE A O 1
ATOM 1773 N N . ASP A 1 222 ? -5.93 5.004 12.492 1 98.38 222 ASP A N 1
ATOM 1774 C CA . ASP A 1 222 ? -5.742 4.766 13.922 1 98.38 222 ASP A CA 1
ATOM 1775 C C . ASP A 1 222 ? -4.508 5.504 14.445 1 98.38 222 ASP A C 1
ATOM 1777 O O . ASP A 1 222 ? -3.676 5.965 13.664 1 98.38 222 ASP A O 1
ATOM 1781 N N . LYS A 1 223 ? -4.422 5.66 15.695 1 98.62 223 LYS A N 1
ATOM 1782 C CA . LYS A 1 223 ? -3.357 6.418 16.344 1 98.62 223 LYS A CA 1
ATOM 1783 C C . LYS A 1 223 ? -1.987 5.836 16.016 1 98.62 223 LYS A C 1
ATOM 1785 O O . LYS A 1 223 ? -1.048 6.578 15.719 1 98.62 223 LYS A O 1
ATOM 1790 N N . ALA A 1 224 ? -1.852 4.508 16.047 1 98.5 224 ALA A N 1
ATOM 1791 C CA . ALA A 1 224 ? -0.568 3.867 15.773 1 98.5 224 ALA A CA 1
ATOM 1792 C C . ALA A 1 224 ? -0.035 4.277 14.406 1 98.5 224 ALA A C 1
ATOM 1794 O O . ALA A 1 224 ? 1.166 4.504 14.242 1 98.5 224 ALA A O 1
ATOM 1795 N N . THR A 1 225 ? -0.911 4.324 13.469 1 98.69 225 THR A N 1
ATOM 1796 C CA . THR A 1 225 ? -0.533 4.711 12.117 1 98.69 225 THR A CA 1
ATOM 1797 C C . THR A 1 225 ? -0.114 6.18 12.07 1 98.69 225 THR A C 1
ATOM 1799 O O . THR A 1 225 ? 0.85 6.535 11.391 1 98.69 225 THR A O 1
ATOM 1802 N N . ILE A 1 226 ? -0.812 7.051 12.734 1 98.94 226 ILE A N 1
ATOM 1803 C CA . ILE A 1 226 ? -0.461 8.461 12.805 1 98.94 226 ILE A CA 1
ATOM 1804 C C . ILE A 1 226 ? 0.935 8.625 13.398 1 98.94 226 ILE A C 1
ATOM 1806 O O . ILE A 1 226 ? 1.76 9.375 12.875 1 98.94 226 ILE A O 1
ATOM 1810 N N . LEU A 1 227 ? 1.165 7.859 14.461 1 98.88 227 LEU A N 1
ATOM 1811 C CA . LEU A 1 227 ? 2.475 7.918 15.102 1 98.88 227 LEU A CA 1
ATOM 1812 C C . LEU A 1 227 ? 3.57 7.457 14.148 1 98.88 227 LEU A C 1
ATOM 1814 O O . LEU A 1 227 ? 4.641 8.062 14.086 1 98.88 227 LEU A O 1
ATOM 1818 N N . ARG A 1 228 ? 3.346 6.43 13.367 1 98.62 228 ARG A N 1
ATOM 1819 C CA . ARG A 1 228 ? 4.32 5.934 12.398 1 98.62 228 ARG A CA 1
ATOM 1820 C C . ARG A 1 228 ? 4.57 6.961 11.297 1 98.62 228 ARG A C 1
ATOM 1822 O O . ARG A 1 228 ? 5.688 7.074 10.789 1 98.62 228 ARG A O 1
ATOM 1829 N N . THR A 1 229 ? 3.498 7.676 10.938 1 98.88 229 THR A N 1
ATOM 1830 C CA . THR A 1 229 ? 3.66 8.758 9.969 1 98.88 229 THR A CA 1
ATOM 1831 C C . THR A 1 229 ? 4.605 9.828 10.5 1 98.88 229 THR A C 1
ATOM 1833 O O . THR A 1 229 ? 5.48 10.305 9.781 1 98.88 229 THR A O 1
ATOM 1836 N N . ILE A 1 230 ? 4.461 10.086 11.758 1 98.88 230 ILE A N 1
ATOM 1837 C CA . ILE A 1 230 ? 5.32 11.062 12.406 1 98.88 230 ILE A CA 1
ATOM 1838 C C . ILE A 1 230 ? 6.766 10.562 12.406 1 98.88 230 ILE A C 1
ATOM 1840 O O . ILE A 1 230 ? 7.695 11.344 12.172 1 98.88 230 ILE A O 1
ATOM 1844 N N . ASP A 1 231 ? 6.961 9.281 12.617 1 98.75 231 ASP A N 1
ATOM 1845 C CA . ASP A 1 231 ? 8.297 8.695 12.547 1 98.75 231 ASP A CA 1
ATOM 1846 C C . ASP A 1 231 ? 8.93 8.938 11.18 1 98.75 231 ASP A C 1
ATOM 1848 O O . ASP A 1 231 ? 10.094 9.352 11.086 1 98.75 231 ASP A O 1
ATOM 1852 N N . GLY A 1 232 ? 8.148 8.656 10.125 1 98.81 232 GLY A N 1
ATOM 1853 C CA . GLY A 1 232 ? 8.664 8.867 8.781 1 98.81 232 GLY A CA 1
ATOM 1854 C C . GLY A 1 232 ? 9.008 10.32 8.492 1 98.81 232 GLY A C 1
ATOM 1855 O O . GLY A 1 232 ? 10.008 10.609 7.844 1 98.81 232 GLY A O 1
ATOM 1856 N N . MET A 1 233 ? 8.195 11.219 9.008 1 98.94 233 MET A N 1
ATOM 1857 C CA . MET A 1 233 ? 8.445 12.648 8.844 1 98.94 233 MET A CA 1
ATOM 1858 C C . MET A 1 233 ? 9.758 13.047 9.523 1 98.94 233 MET A C 1
ATOM 1860 O O . MET A 1 233 ? 10.586 13.742 8.93 1 98.94 233 MET A O 1
ATOM 1864 N N . ALA A 1 234 ? 9.914 12.539 10.688 1 98.69 234 ALA A N 1
ATOM 1865 C CA . ALA A 1 234 ? 11.102 12.859 11.469 1 98.69 234 ALA A CA 1
ATOM 1866 C C . ALA A 1 234 ? 12.367 12.344 10.789 1 98.69 234 ALA A C 1
ATOM 1868 O O . ALA A 1 234 ? 13.398 13.023 10.766 1 98.69 234 ALA A O 1
ATOM 1869 N N . MET A 1 235 ? 12.258 11.195 10.18 1 98.31 235 MET A N 1
ATOM 1870 C CA . MET A 1 235 ? 13.383 10.57 9.492 1 98.31 235 MET A CA 1
ATOM 1871 C C . MET A 1 235 ? 13.828 11.414 8.305 1 98.31 235 MET A C 1
ATOM 1873 O O . MET A 1 235 ? 14.984 11.344 7.879 1 98.31 235 MET A O 1
ATOM 1877 N N . SER A 1 236 ? 12.898 12.195 7.781 1 98.88 236 SER A N 1
ATOM 1878 C CA . SER A 1 236 ? 13.148 12.953 6.555 1 98.88 236 SER A CA 1
ATOM 1879 C C . SER A 1 236 ? 13.195 14.453 6.828 1 98.88 236 SER A C 1
ATOM 1881 O O . SER A 1 236 ? 13.242 15.258 5.895 1 98.88 236 SER A O 1
ATOM 1883 N N . LYS A 1 237 ? 13.07 14.836 8.102 1 98.81 237 LYS A N 1
ATOM 1884 C CA . LYS A 1 237 ? 13.203 16.203 8.602 1 98.81 237 LYS A CA 1
ATOM 1885 C C . LYS A 1 237 ? 12.07 17.094 8.102 1 98.81 237 LYS A C 1
ATOM 1887 O O . LYS A 1 237 ? 12.281 18.266 7.789 1 98.81 237 LYS A O 1
ATOM 1892 N N . LEU A 1 238 ? 10.953 16.5 7.816 1 98.94 238 LEU A N 1
ATOM 1893 C CA . LEU A 1 238 ? 9.727 17.266 7.73 1 98.94 238 LEU A CA 1
ATOM 1894 C C . LEU A 1 238 ? 9.305 17.781 9.109 1 98.94 238 LEU A C 1
ATOM 1896 O O . LEU A 1 238 ? 9.828 17.328 10.125 1 98.94 238 LEU A O 1
ATOM 1900 N N . ASN A 1 239 ? 8.367 18.812 9.148 1 98.88 239 ASN A N 1
ATOM 1901 C CA . ASN A 1 239 ? 8.242 19.375 10.492 1 98.88 239 ASN A CA 1
ATOM 1902 C C . ASN A 1 239 ? 6.789 19.703 10.82 1 98.88 239 ASN A C 1
ATOM 1904 O O . ASN A 1 239 ? 6.504 20.266 11.883 1 98.88 239 ASN A O 1
ATOM 1908 N N . THR A 1 240 ? 5.836 19.391 9.93 1 98.88 240 THR A N 1
ATOM 1909 C CA . THR A 1 240 ? 4.449 19.75 10.211 1 98.88 240 THR A CA 1
ATOM 1910 C C . THR A 1 240 ? 3.504 18.641 9.758 1 98.88 240 THR A C 1
ATOM 1912 O O . THR A 1 240 ? 3.451 18.312 8.57 1 98.88 240 THR A O 1
ATOM 1915 N N . LEU A 1 241 ? 2.814 18.047 10.648 1 98.88 241 LEU A N 1
ATOM 1916 C CA . LEU A 1 241 ? 1.688 17.188 10.312 1 98.88 241 LEU A CA 1
ATOM 1917 C C . LEU A 1 241 ? 0.383 17.969 10.297 1 98.88 241 LEU A C 1
ATOM 1919 O O . LEU A 1 241 ? -0.124 18.359 11.352 1 98.88 241 LEU A O 1
ATOM 1923 N N . HIS A 1 242 ? -0.034 18.266 9.141 1 98.88 242 HIS A N 1
ATOM 1924 C CA . HIS A 1 242 ? -1.352 18.859 8.945 1 98.88 242 HIS A CA 1
ATOM 1925 C C . HIS A 1 242 ? -2.453 17.812 9.086 1 98.88 242 HIS A C 1
ATOM 1927 O O . HIS A 1 242 ? -2.686 17.031 8.172 1 98.88 242 HIS A O 1
ATOM 1933 N N . TRP A 1 243 ? -3.098 17.844 10.219 1 98.75 243 TRP A N 1
ATOM 1934 C CA . TRP A 1 243 ? -4.082 16.828 10.578 1 98.75 243 TRP A CA 1
ATOM 1935 C C . TRP A 1 243 ? -5.488 17.266 10.203 1 98.75 243 TRP A C 1
ATOM 1937 O O . TRP A 1 243 ? -6.141 18 10.953 1 98.75 243 TRP A O 1
ATOM 1947 N N . HIS A 1 244 ? -5.949 16.859 9.055 1 98.69 244 HIS A N 1
ATOM 1948 C CA . HIS A 1 244 ? -7.332 17.047 8.633 1 98.69 244 HIS A CA 1
ATOM 1949 C C . HIS A 1 244 ? -8.258 16.062 9.344 1 98.69 244 HIS A C 1
ATOM 1951 O O . HIS A 1 244 ? -8.516 14.969 8.836 1 98.69 244 HIS A O 1
ATOM 1957 N N . ILE A 1 245 ? -8.906 16.438 10.398 1 97.94 245 ILE A N 1
ATOM 1958 C CA . ILE A 1 245 ? -9.438 15.516 11.398 1 97.94 245 ILE A CA 1
ATOM 1959 C C . ILE A 1 245 ? -10.906 15.227 11.102 1 97.94 245 ILE A C 1
ATOM 1961 O O . ILE A 1 245 ? -11.398 14.133 11.375 1 97.94 245 ILE A O 1
ATOM 1965 N N . THR A 1 246 ? -11.617 16.266 10.68 1 97.94 246 THR A N 1
ATOM 1966 C CA . THR A 1 246 ? -13.047 16.125 10.438 1 97.94 246 THR A CA 1
ATOM 1967 C C . THR A 1 246 ? -13.406 16.547 9.016 1 97.94 246 THR A C 1
ATOM 1969 O O . THR A 1 246 ? -12.656 17.281 8.375 1 97.94 246 THR A O 1
ATOM 1972 N N . ASP A 1 247 ? -14.406 16.062 8.523 1 98.38 247 ASP A N 1
ATOM 1973 C CA . ASP A 1 247 ? -15.008 16.391 7.234 1 98.38 247 ASP A CA 1
ATOM 1974 C C . ASP A 1 247 ? -16.469 15.969 7.184 1 98.38 247 ASP A C 1
ATOM 1976 O O . ASP A 1 247 ? -17.047 15.562 8.203 1 98.38 247 ASP A O 1
ATOM 1980 N N . SER A 1 248 ? -17.125 16.109 6.062 1 98.31 248 SER A N 1
ATOM 1981 C CA . SER A 1 248 ? -18.516 15.734 5.941 1 98.31 248 SER A CA 1
ATOM 1982 C C . SER A 1 248 ? -18.734 14.258 6.266 1 98.31 248 SER A C 1
ATOM 1984 O O . SER A 1 248 ? -19.812 13.859 6.707 1 98.31 248 SER A O 1
ATOM 1986 N N . HIS A 1 249 ? -17.719 13.461 6.199 1 98.38 249 HIS A N 1
ATOM 1987 C CA . HIS A 1 249 ? -17.812 12.008 6.273 1 98.38 249 HIS A CA 1
ATOM 1988 C C . HIS A 1 249 ? -17.859 11.539 7.723 1 98.38 249 HIS A C 1
ATOM 1990 O O . HIS A 1 249 ? -18.469 10.508 8.031 1 98.38 249 HIS A O 1
ATOM 1996 N N . SER A 1 250 ? -17.078 12.25 8.57 1 98.62 250 SER A N 1
ATOM 1997 C CA . SER A 1 250 ? -17.031 11.797 9.953 1 98.62 250 SER A CA 1
ATOM 1998 C C . SER A 1 250 ? -16.469 12.875 10.867 1 98.62 250 SER A C 1
ATOM 2000 O O . SER A 1 250 ? -15.891 13.859 10.391 1 98.62 250 SER A O 1
ATOM 2002 N N . PHE A 1 251 ? -16.719 12.75 12.156 1 98.44 251 PHE A N 1
ATOM 2003 C CA . PHE A 1 251 ? -16.203 13.609 13.219 1 98.44 251 PHE A CA 1
ATOM 2004 C C . PHE A 1 251 ? -15.57 12.773 14.328 1 98.44 251 PHE A C 1
ATOM 2006 O O . PHE A 1 251 ? -16.125 12.68 15.43 1 98.44 251 PHE A O 1
ATOM 2013 N N . PRO A 1 252 ? -14.359 12.266 14.078 1 98.56 252 PRO A N 1
ATOM 2014 C CA . PRO A 1 252 ? -13.758 11.336 15.023 1 98.56 252 PRO A CA 1
ATOM 2015 C C . PRO A 1 252 ? -13.117 12.039 16.219 1 98.56 252 PRO A C 1
ATOM 2017 O O . PRO A 1 252 ? -12.781 11.391 17.219 1 98.56 252 PRO A O 1
ATOM 2020 N N . TYR A 1 253 ? -12.891 13.352 16.203 1 98.5 253 TYR A N 1
ATOM 2021 C CA . TYR A 1 253 ? -12.359 14.117 17.312 1 98.5 253 TYR A CA 1
ATOM 2022 C C . TYR A 1 253 ? -13.375 14.219 18.453 1 98.5 253 TYR A C 1
ATOM 2024 O O . TYR A 1 253 ? -14.523 14.594 18.219 1 98.5 253 TYR A O 1
ATOM 2032 N N . VAL A 1 254 ? -13.008 13.898 19.672 1 98.38 254 VAL A N 1
ATOM 2033 C CA . VAL A 1 254 ? -13.898 14.016 20.812 1 98.38 254 VAL A CA 1
ATOM 2034 C C . VAL A 1 254 ? -13.781 15.406 21.422 1 98.38 254 VAL A C 1
ATOM 2036 O O . VAL A 1 254 ? -12.867 15.672 22.219 1 98.38 254 VAL A O 1
ATOM 2039 N N . SER A 1 255 ? -14.742 16.266 21.078 1 97.81 255 SER A N 1
ATOM 2040 C CA . SER A 1 255 ? -14.82 17.594 21.672 1 97.81 255 SER A CA 1
ATOM 2041 C C . SER A 1 255 ? -15.258 17.547 23.125 1 97.81 255 SER A C 1
ATOM 2043 O O . SER A 1 255 ? -16.266 16.922 23.453 1 97.81 255 SER A O 1
ATOM 2045 N N . LYS A 1 256 ? -14.531 18.188 23.969 1 97.44 256 LYS A N 1
ATOM 2046 C CA . LYS A 1 256 ? -14.922 18.25 25.375 1 97.44 256 LYS A CA 1
ATOM 2047 C C . LYS A 1 256 ? -16.172 19.094 25.547 1 97.44 256 LYS A C 1
ATOM 2049 O O . LYS A 1 256 ? -17.047 18.766 26.375 1 97.44 256 LYS A O 1
ATOM 2054 N N . THR A 1 257 ? -16.25 20.156 24.828 1 98.06 257 THR A N 1
ATOM 2055 C CA . THR A 1 257 ? -17.391 21.078 24.922 1 98.06 257 THR A CA 1
ATOM 2056 C C . THR A 1 257 ? -18.641 20.453 24.312 1 98.06 257 THR A C 1
ATOM 2058 O O . THR A 1 257 ? -19.75 20.641 24.828 1 98.06 257 THR A O 1
ATOM 2061 N N . TRP A 1 258 ? -18.453 19.766 23.188 1 97.88 258 TRP A N 1
ATOM 2062 C CA . TRP A 1 258 ? -19.594 19.188 22.484 1 97.88 258 TRP A CA 1
ATOM 2063 C C . TRP A 1 258 ? -19.359 17.703 22.219 1 97.88 258 TRP A C 1
ATOM 2065 O O . TRP A 1 258 ? -19.172 17.281 21.078 1 97.88 258 TRP A O 1
ATOM 2075 N N . PRO A 1 259 ? -19.516 16.844 23.156 1 96.56 259 PRO A N 1
ATOM 2076 C CA . PRO A 1 259 ? -19.203 15.43 23.016 1 96.56 259 PRO A CA 1
ATOM 2077 C C . PRO A 1 259 ? -20.109 14.727 22 1 96.56 259 PRO A C 1
ATOM 2079 O O . PRO A 1 259 ? -19.75 13.664 21.484 1 96.56 259 PRO A O 1
ATOM 2082 N N . ASN A 1 260 ? -21.234 15.312 21.688 1 96.88 260 ASN A N 1
ATOM 2083 C CA . ASN A 1 260 ? -22.188 14.703 20.781 1 96.88 260 ASN A CA 1
ATOM 2084 C C . ASN A 1 260 ? -21.641 14.633 19.359 1 96.88 260 ASN A C 1
ATOM 2086 O O . ASN A 1 260 ? -22.109 13.844 18.547 1 96.88 260 ASN A O 1
ATOM 2090 N N . PHE A 1 261 ? -20.625 15.445 19 1 97.62 261 PHE A N 1
ATOM 2091 C CA . PHE A 1 261 ? -20.078 15.43 17.656 1 97.62 261 PHE A CA 1
ATOM 2092 C C . PHE A 1 261 ? -19.5 14.055 17.328 1 97.62 261 PHE A C 1
ATOM 2094 O O . PHE A 1 261 ? -19.812 13.477 16.281 1 97.62 261 PHE A O 1
ATOM 2101 N N . SER A 1 262 ? -18.719 13.523 18.234 1 97.25 262 SER A N 1
ATOM 2102 C CA . SER A 1 262 ? -18.109 12.211 17.984 1 97.25 262 SER A CA 1
ATOM 2103 C C . SER A 1 262 ? -19.125 11.094 18.188 1 97.25 262 SER A C 1
ATOM 2105 O O . SER A 1 262 ? -19.078 10.07 17.5 1 97.25 262 SER A O 1
ATOM 2107 N N . LYS A 1 263 ? -20.047 11.328 19.078 1 95.5 263 LYS A N 1
ATOM 2108 C CA . LYS A 1 263 ? -21.078 10.32 19.312 1 95.5 263 LYS A CA 1
ATOM 2109 C C . LYS A 1 263 ? -21.875 10.039 18.047 1 95.5 263 LYS A C 1
ATOM 2111 O O . LYS A 1 263 ? -22.109 8.883 17.703 1 95.5 263 LYS A O 1
ATOM 2116 N N . PHE A 1 264 ? -22.219 11.102 17.328 1 95.75 264 PHE A N 1
ATOM 2117 C CA . PHE A 1 264 ? -23.094 10.953 16.156 1 95.75 264 PHE A CA 1
ATOM 2118 C C . PHE A 1 264 ? -22.281 10.914 14.875 1 95.75 264 PHE A C 1
ATOM 2120 O O . PHE A 1 264 ? -22.781 10.516 13.828 1 95.75 264 PHE A O 1
ATOM 2127 N N . GLY A 1 265 ? -20.969 11.312 14.992 1 97.31 265 GLY A N 1
ATOM 2128 C CA . GLY A 1 265 ? -20.25 11.562 13.758 1 97.31 265 GLY A CA 1
ATOM 2129 C C . GLY A 1 265 ? -19.109 10.609 13.531 1 97.31 265 GLY A C 1
ATOM 2130 O O . GLY A 1 265 ? -18.453 10.648 12.484 1 97.31 265 GLY A O 1
ATOM 2131 N N . SER A 1 266 ? -18.75 9.742 14.484 1 97.62 266 SER A N 1
ATOM 2132 C CA . SER A 1 266 ? -17.703 8.75 14.266 1 97.62 266 SER A CA 1
ATOM 2133 C C . SER A 1 266 ? -18.234 7.551 13.484 1 97.62 266 SER A C 1
ATOM 2135 O O . SER A 1 266 ? -19.438 7.305 13.453 1 97.62 266 SER A O 1
ATOM 2137 N N . TYR A 1 267 ? -17.375 6.789 12.828 1 97.38 267 TYR A N 1
ATOM 2138 C CA . TYR A 1 267 ? -17.781 5.598 12.086 1 97.38 267 TYR A CA 1
ATOM 2139 C C . TYR A 1 267 ? -18.219 4.488 13.039 1 97.38 267 TYR A C 1
ATOM 2141 O O . TYR A 1 267 ? -19.062 3.666 12.688 1 97.38 267 TYR A O 1
ATOM 2149 N N . SER A 1 268 ? -17.625 4.406 14.148 1 94.56 268 SER A N 1
ATOM 2150 C CA . SER A 1 268 ? -17.953 3.514 15.258 1 94.56 268 SER A CA 1
ATOM 2151 C C . SER A 1 268 ? -17.453 4.074 16.578 1 94.56 268 SER A C 1
ATOM 2153 O O . SER A 1 268 ? -16.656 5.016 16.609 1 94.56 268 SER A O 1
ATOM 2155 N N . PRO A 1 269 ? -17.859 3.533 17.656 1 91.69 269 PRO A N 1
ATOM 2156 C CA . PRO A 1 269 ? -17.422 4.055 18.969 1 91.69 269 PRO A CA 1
ATOM 2157 C C . PRO A 1 269 ? -15.922 3.928 19.188 1 91.69 269 PRO A C 1
ATOM 2159 O O . PRO A 1 269 ? -15.344 4.676 19.969 1 91.69 269 PRO A O 1
ATOM 2162 N N . GLU A 1 270 ? -15.328 3.008 18.453 1 92.75 270 GLU A N 1
ATOM 2163 C CA . GLU A 1 270 ? -13.898 2.787 18.641 1 92.75 270 GLU A CA 1
ATOM 2164 C C . GLU A 1 270 ? -13.078 3.674 17.703 1 92.75 270 GLU A C 1
ATOM 2166 O O . GLU A 1 270 ? -11.867 3.83 17.891 1 92.75 270 GLU A O 1
ATOM 2171 N N . LYS A 1 271 ? -13.664 4.25 16.781 1 97 271 LYS A N 1
ATOM 2172 C CA . LYS A 1 271 ? -12.961 5.055 15.781 1 97 271 LYS A CA 1
ATOM 2173 C C . LYS A 1 271 ? -13.062 6.543 16.109 1 97 271 LYS A C 1
ATOM 2175 O O . LYS A 1 271 ? -13.656 7.309 15.344 1 97 271 LYS A O 1
ATOM 2180 N N . ILE A 1 272 ? -12.477 6.867 17.25 1 98 272 ILE A N 1
ATOM 2181 C CA . ILE A 1 272 ? -12.453 8.234 17.75 1 98 272 ILE A CA 1
ATOM 2182 C C . ILE A 1 272 ? -11.039 8.594 18.203 1 98 272 ILE A C 1
ATOM 2184 O O . ILE A 1 272 ? -10.18 7.723 18.344 1 98 272 ILE A O 1
ATOM 2188 N N . TYR A 1 273 ? -10.805 9.867 18.344 1 98.62 273 TYR A N 1
ATOM 2189 C CA . TYR A 1 273 ? -9.617 10.414 18.984 1 98.62 273 TYR A CA 1
ATOM 2190 C C . TYR A 1 273 ? -9.984 11.156 20.266 1 98.62 273 TYR A C 1
ATOM 2192 O O . TYR A 1 273 ? -10.406 12.312 20.234 1 98.62 273 TYR A O 1
ATOM 2200 N N . ASP A 1 274 ? -9.82 10.547 21.359 1 97.69 274 ASP A N 1
ATOM 2201 C CA . ASP A 1 274 ? -10.148 11.188 22.625 1 97.69 274 ASP A CA 1
ATOM 2202 C C . ASP A 1 274 ? -9 12.062 23.125 1 97.69 274 ASP A C 1
ATOM 2204 O O . ASP A 1 274 ? -8.008 12.242 22.422 1 97.69 274 ASP A O 1
ATOM 2208 N N . GLU A 1 275 ? -9.203 12.641 24.25 1 96.94 275 GLU A N 1
ATOM 2209 C CA . GLU A 1 275 ? -8.234 13.594 24.797 1 96.94 275 GLU A CA 1
ATOM 2210 C C . GLU A 1 275 ? -6.859 12.953 24.953 1 96.94 275 GLU A C 1
ATOM 2212 O O . GLU A 1 275 ? -5.844 13.578 24.641 1 96.94 275 GLU A O 1
ATOM 2217 N N . ASN A 1 276 ? -6.852 11.734 25.391 1 97.94 276 ASN A N 1
ATOM 2218 C CA . ASN A 1 276 ? -5.578 11.039 25.578 1 97.94 276 ASN A CA 1
ATOM 2219 C C . ASN A 1 276 ? -4.883 10.781 24.25 1 97.94 276 ASN A C 1
ATOM 2221 O O . ASN A 1 276 ? -3.66 10.898 24.141 1 97.94 276 ASN A O 1
ATOM 2225 N N . ASP A 1 277 ? -5.641 10.383 23.266 1 98.38 277 ASP A N 1
ATOM 2226 C CA . ASP A 1 277 ? -5.078 10.164 21.938 1 98.38 277 ASP A CA 1
ATOM 2227 C C . ASP A 1 277 ? -4.426 11.438 21.406 1 98.38 277 ASP A C 1
ATOM 2229 O O . ASP A 1 277 ? -3.293 11.406 20.922 1 98.38 277 ASP A O 1
ATOM 2233 N N . VAL A 1 278 ? -5.086 12.516 21.484 1 98.5 278 VAL A N 1
ATOM 2234 C CA . VAL A 1 278 ? -4.598 13.781 20.969 1 98.5 278 VAL A CA 1
ATOM 2235 C C . VAL A 1 278 ? -3.332 14.203 21.703 1 98.5 278 VAL A C 1
ATOM 2237 O O . VAL A 1 278 ? -2.342 14.594 21.094 1 98.5 278 VAL A O 1
ATOM 2240 N N . LYS A 1 279 ? -3.373 14.031 23.016 1 98.25 279 LYS A N 1
ATOM 2241 C CA . LYS A 1 279 ? -2.213 14.367 23.828 1 98.25 279 LYS A CA 1
ATOM 2242 C C . LYS A 1 279 ? -0.997 13.539 23.438 1 98.25 279 LYS A C 1
ATOM 2244 O O . LYS A 1 279 ? 0.112 14.062 23.328 1 98.25 279 LYS A O 1
ATOM 2249 N N . GLU A 1 280 ? -1.237 12.312 23.25 1 98.62 280 GLU A N 1
ATOM 2250 C CA . GLU A 1 280 ? -0.146 11.414 22.891 1 98.62 280 GLU A CA 1
ATOM 2251 C C . GLU A 1 280 ? 0.427 11.773 21.516 1 98.62 280 GLU A C 1
ATOM 2253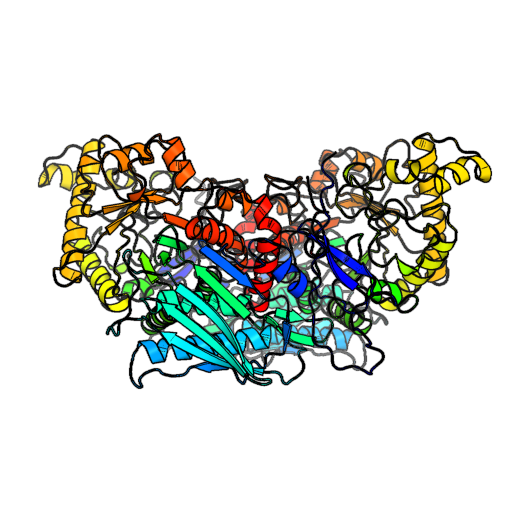 O O . GLU A 1 280 ? 1.645 11.758 21.328 1 98.62 280 GLU A O 1
ATOM 2258 N N . ILE A 1 281 ? -0.401 12.078 20.562 1 98.81 281 ILE A N 1
ATOM 2259 C CA . ILE A 1 281 ? 0.031 12.43 19.219 1 98.81 281 ILE A CA 1
ATOM 2260 C C . ILE A 1 281 ? 0.846 13.719 19.25 1 98.81 281 ILE A C 1
ATOM 2262 O O . ILE A 1 281 ? 1.892 13.82 18.609 1 98.81 281 ILE A O 1
ATOM 2266 N N . ILE A 1 282 ? 0.438 14.664 20.047 1 98.31 282 ILE A N 1
ATOM 2267 C CA . ILE A 1 282 ? 1.123 15.945 20.156 1 98.31 282 ILE A CA 1
ATOM 2268 C C . ILE A 1 282 ? 2.492 15.75 20.797 1 98.31 282 ILE A C 1
ATOM 2270 O O . ILE A 1 282 ? 3.5 16.266 20.297 1 98.31 282 ILE A O 1
ATOM 2274 N N . GLU A 1 283 ? 2.533 15.008 21.891 1 98.12 283 GLU A N 1
ATOM 2275 C CA . GLU A 1 283 ? 3.799 14.742 22.578 1 98.12 283 GLU A CA 1
ATOM 2276 C C . GLU A 1 283 ? 4.754 13.961 21.672 1 98.12 283 GLU A C 1
ATOM 2278 O O . GLU A 1 283 ? 5.949 14.266 21.625 1 98.12 283 GLU A O 1
ATOM 2283 N N . TYR A 1 284 ? 4.168 12.984 21.047 1 98.69 284 TYR A N 1
ATOM 2284 C CA . TYR A 1 284 ? 4.957 12.18 20.125 1 98.69 284 TYR A CA 1
ATOM 2285 C C . TYR A 1 284 ? 5.574 13.047 19.031 1 98.69 284 TYR A C 1
ATOM 2287 O O . TYR A 1 284 ? 6.738 12.867 18.672 1 98.69 284 TYR A O 1
ATOM 2295 N N . GLY A 1 285 ? 4.789 13.977 18.5 1 98.62 285 GLY A N 1
ATOM 2296 C CA . GLY A 1 285 ? 5.281 14.938 17.516 1 98.62 285 GLY A CA 1
ATOM 2297 C C . GLY A 1 285 ? 6.391 15.82 18.062 1 98.62 285 GLY A C 1
ATOM 2298 O O . GLY A 1 285 ? 7.434 15.977 17.422 1 98.62 285 GLY A O 1
ATOM 2299 N N . LEU A 1 286 ? 6.25 16.281 19.219 1 98.19 286 LEU A N 1
ATOM 2300 C CA . LEU A 1 286 ? 7.234 17.172 19.812 1 98.19 286 LEU A CA 1
ATOM 2301 C C . LEU A 1 286 ? 8.578 16.469 19.984 1 98.19 286 LEU A C 1
ATOM 2303 O O . LEU A 1 286 ? 9.617 17.016 19.625 1 98.19 286 LEU A O 1
ATOM 2307 N N . ILE A 1 287 ? 8.492 15.273 20.5 1 98.38 287 ILE A N 1
ATOM 2308 C CA . ILE A 1 287 ? 9.703 14.492 20.703 1 98.38 287 ILE A CA 1
ATOM 2309 C C . ILE A 1 287 ? 10.438 14.305 19.375 1 98.38 287 ILE A C 1
ATOM 2311 O O . ILE A 1 287 ? 11.664 14.367 19.312 1 98.38 287 ILE A O 1
ATOM 2315 N N . ARG A 1 288 ? 9.695 14.258 18.297 1 98.5 288 ARG A N 1
ATOM 2316 C CA . ARG A 1 288 ? 10.266 13.945 17 1 98.5 288 ARG A CA 1
ATOM 2317 C C . ARG A 1 288 ? 10.438 15.211 16.156 1 98.5 288 ARG A C 1
ATOM 2319 O O . ARG A 1 288 ? 10.805 15.141 14.984 1 98.5 288 ARG A O 1
ATOM 2326 N N . GLY A 1 289 ? 10.148 16.312 16.734 1 98.06 289 GLY A N 1
ATOM 2327 C CA . GLY A 1 289 ? 10.359 17.594 16.078 1 98.06 289 GLY A CA 1
ATOM 2328 C C . GLY A 1 289 ? 9.281 17.922 15.062 1 98.06 289 GLY A C 1
ATOM 2329 O O . GLY A 1 289 ? 9.555 18.594 14.055 1 98.06 289 GLY A O 1
ATOM 2330 N N . ILE A 1 290 ? 8.078 17.422 15.234 1 98.56 290 ILE A N 1
ATOM 2331 C CA . ILE A 1 290 ? 6.973 17.625 14.312 1 98.56 290 ILE A CA 1
ATOM 2332 C C . ILE A 1 290 ? 5.863 18.422 15 1 98.56 290 ILE A C 1
ATOM 2334 O O . ILE A 1 290 ? 5.375 18.031 16.062 1 98.56 290 ILE A O 1
ATOM 2338 N N . ARG A 1 291 ? 5.5 19.453 14.391 1 97.62 291 ARG A N 1
ATOM 2339 C CA . ARG A 1 291 ? 4.324 20.203 14.836 1 97.62 291 ARG A CA 1
ATOM 2340 C C . ARG A 1 291 ? 3.041 19.547 14.336 1 97.62 291 ARG A C 1
ATOM 2342 O O . ARG A 1 291 ? 2.98 19.078 13.195 1 97.62 291 ARG A O 1
ATOM 2349 N N . ILE A 1 292 ? 2.018 19.531 15.203 1 98.44 292 ILE A N 1
ATOM 2350 C CA . ILE A 1 292 ? 0.701 19.062 14.797 1 98.44 292 ILE A CA 1
ATOM 2351 C C . ILE A 1 292 ? -0.209 20.25 14.508 1 98.44 292 ILE A C 1
ATOM 2353 O O . ILE A 1 292 ? -0.5 21.047 15.398 1 98.44 292 ILE A O 1
ATOM 2357 N N . LEU A 1 293 ? -0.577 20.375 13.266 1 98.5 293 LEU A N 1
ATOM 2358 C CA . LEU A 1 293 ? -1.466 21.453 12.812 1 98.5 293 LEU A CA 1
ATOM 2359 C C . LEU A 1 293 ? -2.873 20.906 12.57 1 98.5 293 LEU A C 1
ATOM 2361 O O . LEU A 1 293 ? -3.129 20.266 11.547 1 98.5 293 LEU A O 1
ATOM 2365 N N . PRO A 1 294 ? -3.822 21.172 13.469 1 96.69 294 PRO A N 1
ATOM 2366 C CA . PRO A 1 294 ? -5.18 20.672 13.266 1 96.69 294 PRO A CA 1
ATOM 2367 C C . PRO A 1 294 ? -5.969 21.484 12.242 1 96.69 294 PRO A C 1
ATOM 2369 O O . PRO A 1 294 ? -5.816 22.719 12.18 1 96.69 294 PRO A O 1
ATOM 2372 N N . GLU A 1 295 ? -6.75 20.828 11.531 1 97.75 295 GLU A N 1
ATOM 2373 C CA . GLU A 1 295 ? -7.707 21.484 10.648 1 97.75 295 GLU A CA 1
ATOM 2374 C C . GLU A 1 295 ? -9.133 21.031 10.945 1 97.75 295 GLU A C 1
ATOM 2376 O O . GLU A 1 295 ? -9.422 19.828 10.93 1 97.75 295 GLU A O 1
ATOM 2381 N N . PHE A 1 296 ? -9.961 21.984 11.188 1 94.5 296 PHE A N 1
ATOM 2382 C CA . PHE A 1 296 ? -11.414 21.844 11.18 1 94.5 296 PHE A CA 1
ATOM 2383 C C . PHE A 1 296 ? -12.023 22.656 10.047 1 94.5 296 PHE A C 1
ATOM 2385 O O . PHE A 1 296 ? -12.328 23.828 10.203 1 94.5 296 PHE A O 1
ATOM 2392 N N . ASP A 1 297 ? -12.273 21.969 9.016 1 94.94 297 ASP A N 1
ATOM 2393 C CA . ASP A 1 297 ? -12.633 22.625 7.766 1 94.94 297 ASP A CA 1
ATOM 2394 C C . ASP A 1 297 ? -14.055 23.172 7.816 1 94.94 297 ASP A C 1
ATOM 2396 O O . ASP A 1 297 ? -15 22.422 8.109 1 94.94 297 ASP A O 1
ATOM 2400 N N . ALA A 1 298 ? -14.227 24.438 7.555 1 97.19 298 ALA A N 1
ATOM 2401 C CA . ALA A 1 298 ? -15.477 25.188 7.477 1 97.19 298 ALA A CA 1
ATOM 2402 C C . ALA A 1 298 ? -15.359 26.344 6.492 1 97.19 298 ALA A C 1
ATOM 2404 O O . ALA A 1 298 ? -14.266 26.859 6.258 1 97.19 298 ALA A O 1
ATOM 2405 N N . PRO A 1 299 ? -16.438 26.781 5.855 1 97.94 299 PRO A N 1
ATOM 2406 C CA . PRO A 1 299 ? -17.812 26.422 6.152 1 97.94 299 PRO A CA 1
ATOM 2407 C C . PRO A 1 299 ? -18.266 25.172 5.402 1 97.94 299 PRO A C 1
ATOM 2409 O O . PRO A 1 299 ? -19.328 24.609 5.703 1 97.94 299 PRO A O 1
ATOM 2412 N N . ALA A 1 300 ? -17.562 24.734 4.352 1 97.75 300 ALA A N 1
ATOM 2413 C CA . ALA A 1 300 ? -17.875 23.484 3.674 1 97.75 300 ALA A CA 1
ATOM 2414 C C . ALA A 1 300 ? -17.266 22.281 4.395 1 97.75 300 ALA A C 1
ATOM 2416 O O . ALA A 1 300 ? -16.719 22.438 5.496 1 97.75 300 ALA A O 1
ATOM 2417 N N . HIS A 1 301 ? -17.406 21.078 3.879 1 97.56 301 HIS A N 1
ATOM 2418 C CA . HIS A 1 301 ? -16.797 19.875 4.418 1 97.56 301 HIS A CA 1
ATOM 2419 C C . HIS A 1 301 ? -17.281 19.594 5.84 1 97.56 301 HIS A C 1
ATOM 2421 O O . HIS A 1 301 ? -16.484 19.266 6.719 1 97.56 301 HIS A O 1
ATOM 2427 N N . VAL A 1 302 ? -18.578 19.891 6.078 1 97.56 302 VAL A N 1
ATOM 2428 C CA . VAL A 1 302 ? -19.234 19.562 7.344 1 97.56 302 VAL A CA 1
ATOM 2429 C C . VAL A 1 302 ? -20.469 18.703 7.078 1 97.56 302 VAL A C 1
ATOM 2431 O O . VAL A 1 302 ? -21.156 18.891 6.078 1 97.56 302 VAL A O 1
ATOM 2434 N N . GLY A 1 303 ? -20.656 17.703 7.934 1 97.25 303 GLY A N 1
ATOM 2435 C CA . GLY A 1 303 ? -21.797 16.828 7.754 1 97.25 303 GLY A CA 1
ATOM 2436 C C . GLY A 1 303 ? -22.062 15.938 8.961 1 97.25 303 GLY A C 1
ATOM 2437 O O . GLY A 1 303 ? -22.719 16.359 9.914 1 97.25 303 GLY A O 1
ATOM 2438 N N . GLU A 1 304 ? -21.516 14.734 8.914 1 97.5 304 GLU A N 1
ATOM 2439 C CA . GLU A 1 304 ? -21.703 13.781 10 1 97.5 304 GLU A CA 1
ATOM 2440 C C . GLU A 1 304 ? -21.234 14.367 11.336 1 97.5 304 GLU A C 1
ATOM 2442 O O . GLU A 1 304 ? -20.188 15 11.406 1 97.5 304 GLU A O 1
ATOM 2447 N N . GLY A 1 305 ? -22.016 14.227 12.391 1 96.31 305 GLY A N 1
ATOM 2448 C CA . GLY A 1 305 ? -21.734 14.766 13.719 1 96.31 305 GLY A CA 1
ATOM 2449 C C . GLY A 1 305 ? -22.562 15.992 14.047 1 96.31 305 GLY A C 1
ATOM 2450 O O . GLY A 1 305 ? -22.781 16.312 15.219 1 96.31 305 GLY A O 1
ATOM 2451 N N . TRP A 1 306 ? -23.062 16.656 13.047 1 95.81 306 TRP A N 1
ATOM 2452 C CA . TRP A 1 306 ? -23.75 17.922 13.25 1 95.81 306 TRP A CA 1
ATOM 2453 C C . TRP A 1 306 ? -25.25 17.688 13.445 1 95.81 306 TRP A C 1
ATOM 2455 O O . TRP A 1 306 ? -25.984 18.625 13.781 1 95.81 306 TRP A O 1
ATOM 2465 N N . GLN A 1 307 ? -25.703 16.484 13.375 1 88.69 307 GLN A N 1
ATOM 2466 C CA . GLN A 1 307 ? -27.109 16.125 13.312 1 88.69 307 GLN A CA 1
ATOM 2467 C C . GLN A 1 307 ? -27.844 16.531 14.586 1 88.69 307 GLN A C 1
ATOM 2469 O O . GLN A 1 307 ? -29.031 16.891 14.539 1 88.69 307 GLN A O 1
ATOM 2474 N N . TRP A 1 308 ? -27.25 16.5 15.633 1 91.12 308 TRP A N 1
ATOM 2475 C CA . TRP A 1 308 ? -27.891 16.672 16.922 1 91.12 308 TRP A CA 1
ATOM 2476 C C . TRP A 1 308 ? -28.25 18.125 17.172 1 91.12 308 TRP A C 1
ATOM 2478 O O . TRP A 1 308 ? -29.078 18.438 18.016 1 91.12 308 TRP A O 1
ATOM 2488 N N . ILE A 1 309 ? -27.625 19.016 16.469 1 93 309 ILE A N 1
ATOM 2489 C CA . ILE A 1 309 ? -27.797 20.438 16.75 1 93 309 ILE A CA 1
ATOM 2490 C C . ILE A 1 309 ? -29.156 20.906 16.234 1 93 309 ILE A C 1
ATOM 2492 O O . ILE A 1 309 ? -29.844 21.688 16.891 1 93 309 ILE A O 1
ATOM 2496 N N . GLY A 1 310 ? -29.469 20.391 15.07 1 89.25 310 GLY A N 1
ATOM 2497 C CA . GLY A 1 310 ? -30.688 20.891 14.461 1 89.25 310 GLY A CA 1
ATOM 2498 C C . GLY A 1 310 ? -30.625 22.375 14.156 1 89.25 310 GLY A C 1
ATOM 2499 O O . GLY A 1 310 ? -29.562 22.906 13.828 1 89.25 310 GLY A O 1
ATOM 2500 N N . ASN A 1 311 ? -31.766 23.016 13.898 1 86.75 311 ASN A N 1
ATOM 2501 C CA . ASN A 1 311 ? -31.922 24.469 13.789 1 86.75 311 ASN A CA 1
ATOM 2502 C C . ASN A 1 311 ? -31.312 24.984 12.484 1 86.75 311 ASN A C 1
ATOM 2504 O O . ASN A 1 311 ? -30.734 26.078 12.461 1 86.75 311 ASN A O 1
ATOM 2508 N N . ASP A 1 312 ? -31.188 24.234 11.523 1 93.75 312 ASP A N 1
ATOM 2509 C CA . ASP A 1 312 ? -30.719 24.656 10.211 1 93.75 312 ASP A CA 1
ATOM 2510 C C . ASP A 1 312 ? -29.281 25.172 10.281 1 93.75 312 ASP A C 1
ATOM 2512 O O . ASP A 1 312 ? -28.938 26.156 9.617 1 93.75 312 ASP A O 1
ATOM 2516 N N . THR A 1 313 ? -28.516 24.609 11.195 1 96.69 313 THR A N 1
ATOM 2517 C CA . THR A 1 313 ? -27.125 25.016 11.336 1 96.69 313 THR A CA 1
ATOM 2518 C C . THR A 1 313 ? -26.297 24.531 10.156 1 96.69 313 THR A C 1
ATOM 2520 O O . THR A 1 313 ? -25.281 25.141 9.805 1 96.69 313 THR A O 1
ATOM 2523 N N . ILE A 1 314 ? -26.703 23.438 9.602 1 97.06 314 ILE A N 1
ATOM 2524 C CA . ILE A 1 314 ? -26.062 22.891 8.406 1 97.06 314 ILE A CA 1
ATOM 2525 C C . ILE A 1 314 ? -27.078 22.812 7.27 1 97.06 314 ILE A C 1
ATOM 2527 O O . ILE A 1 314 ? -28.25 22.516 7.496 1 97.06 314 ILE A O 1
ATOM 2531 N N . VAL A 1 315 ? -26.641 23.109 6.105 1 97.19 315 VAL A N 1
ATOM 2532 C CA . VAL A 1 315 ? -27.5 23.047 4.934 1 97.19 315 VAL A CA 1
ATOM 2533 C C . VAL A 1 315 ? -26.906 22.094 3.904 1 97.19 315 VAL A C 1
ATOM 2535 O O . VAL A 1 315 ? -25.703 21.828 3.916 1 97.19 315 VAL A O 1
ATOM 2538 N N . CYS A 1 316 ? -27.766 21.484 3.07 1 97.25 316 CYS A N 1
ATOM 2539 C CA . CYS A 1 316 ? -27.422 20.594 1.961 1 97.25 316 CYS A CA 1
ATOM 2540 C C . CYS A 1 316 ? -26.797 19.312 2.465 1 97.25 316 CYS A C 1
ATOM 2542 O O . CYS A 1 316 ? -26.078 18.625 1.722 1 97.25 316 CYS A O 1
ATOM 2544 N N . PHE A 1 317 ? -26.906 18.984 3.746 1 97 317 PHE A N 1
ATOM 2545 C CA . PHE A 1 317 ? -26.359 17.719 4.254 1 97 317 PHE A CA 1
ATOM 2546 C C . PHE A 1 317 ? -27.062 16.531 3.607 1 97 317 PHE A C 1
ATOM 2548 O O . PHE A 1 317 ? -28.281 16.391 3.695 1 97 317 PHE A O 1
ATOM 2555 N N . LYS A 1 318 ? -26.328 15.672 2.906 1 96.31 318 LYS A N 1
ATOM 2556 C CA . LYS A 1 318 ? -26.781 14.477 2.217 1 96.31 318 LYS A CA 1
ATOM 2557 C C . LYS A 1 318 ? -27.797 14.82 1.131 1 96.31 318 LYS A C 1
ATOM 2559 O O . LYS A 1 318 ? -28.688 14.023 0.821 1 96.31 318 LYS A O 1
ATOM 2564 N N . ALA A 1 319 ? -27.625 16.047 0.692 1 96.56 319 ALA A N 1
ATOM 2565 C CA . ALA A 1 319 ? -28.516 16.469 -0.379 1 96.56 319 ALA A CA 1
ATOM 2566 C C . ALA A 1 319 ? -28.312 15.641 -1.638 1 96.56 319 ALA A C 1
ATOM 2568 O O . ALA A 1 319 ? -27.188 15.234 -1.939 1 96.56 319 ALA A O 1
ATOM 2569 N N . GLU A 1 320 ? -29.438 15.422 -2.43 1 95.31 320 GLU A N 1
ATOM 2570 C CA . GLU A 1 320 ? -29.422 14.664 -3.68 1 95.31 320 GLU A CA 1
ATOM 2571 C C . GLU A 1 320 ? -30.031 15.469 -4.82 1 95.31 320 GLU A C 1
ATOM 2573 O O . GLU A 1 320 ? -31 16.188 -4.617 1 95.31 320 GLU A O 1
ATOM 2578 N N . PRO A 1 321 ? -29.531 15.297 -6.012 1 96.5 321 PRO A N 1
ATOM 2579 C CA . PRO A 1 321 ? -28.266 14.656 -6.371 1 96.5 321 PRO A CA 1
ATOM 2580 C C . PRO A 1 321 ? -27.047 15.422 -5.867 1 96.5 321 PRO A C 1
ATOM 2582 O O . PRO A 1 321 ? -26.938 16.625 -6.086 1 96.5 321 PRO A O 1
ATOM 2585 N N . TRP A 1 322 ? -26.156 14.727 -5.273 1 97.06 322 TRP A N 1
ATOM 2586 C CA . TRP A 1 322 ? -25.109 15.391 -4.496 1 97.06 322 TRP A CA 1
ATOM 2587 C C . TRP A 1 322 ? -24.25 16.281 -5.383 1 97.06 322 TRP A C 1
ATOM 2589 O O . TRP A 1 322 ? -23.75 17.312 -4.934 1 97.06 322 TRP A O 1
ATOM 2599 N N . LYS A 1 323 ? -24.156 16 -6.656 1 96 323 LYS A N 1
ATOM 2600 C CA . LYS A 1 323 ? -23.281 16.734 -7.57 1 96 323 LYS A CA 1
ATOM 2601 C C . LYS A 1 323 ? -23.734 18.172 -7.734 1 96 323 LYS A C 1
ATOM 2603 O O . LYS A 1 323 ? -22.953 19.031 -8.164 1 96 323 LYS A O 1
ATOM 2608 N N . ASP A 1 324 ? -24.906 18.5 -7.371 1 97.06 324 ASP A N 1
ATOM 2609 C CA . ASP A 1 324 ? -25.438 19.859 -7.48 1 97.06 324 ASP A CA 1
ATOM 2610 C C . ASP A 1 324 ? -25 20.703 -6.293 1 97.06 324 ASP A C 1
ATOM 2612 O O . ASP A 1 324 ? -25.109 21.938 -6.332 1 97.06 324 ASP A O 1
ATOM 2616 N N . TYR A 1 325 ? -24.453 20.031 -5.25 1 97.44 325 TYR A N 1
ATOM 2617 C CA . TYR A 1 325 ? -24.312 20.766 -3.994 1 97.44 325 TYR A CA 1
ATOM 2618 C C . TYR A 1 325 ? -22.891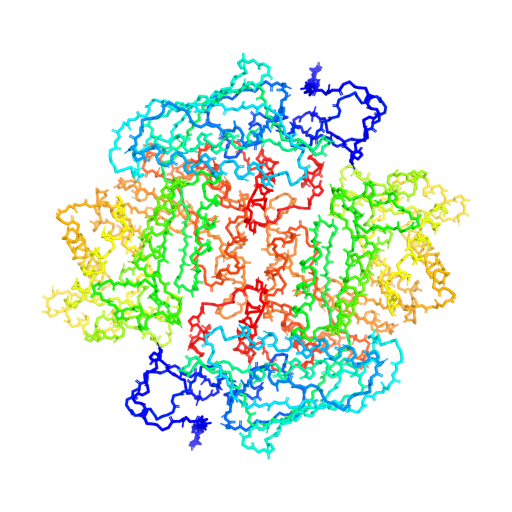 20.625 -3.441 1 97.44 325 TYR A C 1
ATOM 2620 O O . TYR A 1 325 ? -22.516 21.359 -2.527 1 97.44 325 TYR A O 1
ATOM 2628 N N . CYS A 1 326 ? -22.141 19.625 -3.91 1 96.69 326 CYS A N 1
ATOM 2629 C CA . CYS A 1 326 ? -20.766 19.422 -3.445 1 96.69 326 CYS A CA 1
ATOM 2630 C C . CYS A 1 326 ? -19.969 18.625 -4.465 1 96.69 326 CYS A C 1
ATOM 2632 O O . CYS A 1 326 ? -20.469 18.312 -5.547 1 96.69 326 CYS A O 1
ATOM 2634 N N . VAL A 1 327 ? -18.688 18.359 -4.129 1 94.5 327 VAL A N 1
ATOM 2635 C CA . VAL A 1 327 ? -17.797 17.703 -5.086 1 94.5 327 VAL A CA 1
ATOM 2636 C C . VAL A 1 327 ? -17.703 16.219 -4.77 1 94.5 327 VAL A C 1
ATOM 2638 O O . VAL A 1 327 ? -17.266 15.422 -5.609 1 94.5 327 VAL A O 1
ATOM 2641 N N . GLU A 1 328 ? -18.094 15.766 -3.553 1 95.19 328 GLU A N 1
ATOM 2642 C CA . GLU A 1 328 ? -18.219 14.359 -3.191 1 95.19 328 GLU A CA 1
ATOM 2643 C C . GLU A 1 328 ? -19.25 14.172 -2.078 1 95.19 328 GLU A C 1
ATOM 2645 O O . GLU A 1 328 ? -19.453 15.07 -1.264 1 95.19 328 GLU A O 1
ATOM 2650 N N . PRO A 1 329 ? -19.891 13.047 -2.014 1 97.06 329 PRO A N 1
ATOM 2651 C CA . PRO A 1 329 ? -20.875 12.805 -0.943 1 97.06 329 PRO A CA 1
ATOM 2652 C C . PRO A 1 329 ? -20.203 12.336 0.355 1 97.06 329 PRO A C 1
ATOM 2654 O O . PRO A 1 329 ? -19.156 11.695 0.322 1 97.06 329 PRO A O 1
ATOM 2657 N N . PRO A 1 330 ? -20.844 12.586 1.419 1 97.81 330 PRO A N 1
ATOM 2658 C CA . PRO A 1 330 ? -22.047 13.414 1.555 1 97.81 330 PRO A CA 1
ATOM 2659 C C . PRO A 1 330 ? -21.734 14.906 1.505 1 97.81 330 PRO A C 1
ATOM 2661 O O . PRO A 1 330 ? -20.641 15.336 1.877 1 97.81 330 PRO A O 1
ATOM 2664 N N . CYS A 1 331 ? -22.75 15.656 1.08 1 97.94 331 CYS A N 1
ATOM 2665 C CA . CYS A 1 331 ? -22.609 17.109 1.084 1 97.94 331 CYS A CA 1
ATOM 2666 C C . CYS A 1 331 ? -22.859 17.672 2.479 1 97.94 331 CYS A C 1
ATOM 2668 O O . CYS A 1 331 ? -23.219 16.938 3.396 1 97.94 331 CYS A O 1
ATOM 2670 N N . GLY A 1 332 ? -22.531 18.984 2.621 1 97.5 332 GLY A N 1
ATOM 2671 C CA . GLY A 1 332 ? -22.844 19.719 3.838 1 97.5 332 GLY A CA 1
ATOM 2672 C C . GLY A 1 332 ? -22.031 21 3.971 1 97.5 332 GLY A C 1
ATOM 2673 O O . GLY A 1 332 ? -20.844 21.031 3.648 1 97.5 332 GLY A O 1
ATOM 2674 N N . GLN A 1 333 ? -22.734 22.031 4.438 1 97.81 333 GLN A N 1
ATOM 2675 C CA . GLN A 1 333 ? -22.141 23.344 4.648 1 97.81 333 GLN A CA 1
ATOM 2676 C C . GLN A 1 333 ? -22.797 24.062 5.809 1 97.81 333 GLN A C 1
ATOM 2678 O O . GLN A 1 333 ? -24 23.906 6.047 1 97.81 333 GLN A O 1
ATOM 2683 N N . LEU A 1 334 ? -22.031 24.844 6.48 1 98.44 334 LEU A N 1
ATOM 2684 C CA . LEU A 1 334 ? -22.594 25.641 7.574 1 98.44 334 LEU A CA 1
ATOM 2685 C C . LEU A 1 334 ? -23.484 26.75 7.043 1 98.44 334 LEU A C 1
ATOM 2687 O O . LEU A 1 334 ? -23.219 27.297 5.969 1 98.44 334 LEU A O 1
ATOM 2691 N N . ASN A 1 335 ? -24.516 27.094 7.77 1 98.5 335 ASN A N 1
ATOM 2692 C CA . ASN A 1 335 ? -25.375 28.234 7.5 1 98.5 335 ASN A CA 1
ATOM 2693 C C . ASN A 1 335 ? -24.828 29.516 8.125 1 98.5 335 ASN A C 1
ATOM 2695 O O . ASN A 1 335 ? -25.016 29.75 9.32 1 98.5 335 ASN A O 1
ATOM 2699 N N . PRO A 1 336 ? -24.234 30.406 7.324 1 98.38 336 PRO A N 1
ATOM 2700 C CA . PRO A 1 336 ? -23.609 31.609 7.887 1 98.38 336 PRO A CA 1
ATOM 2701 C C . PRO A 1 336 ? -24.641 32.562 8.531 1 98.38 336 PRO A C 1
ATOM 2703 O O . PRO A 1 336 ? -24.266 33.406 9.328 1 98.38 336 PRO A O 1
ATOM 2706 N N . ALA A 1 337 ? -25.906 32.375 8.203 1 97.94 337 ALA A N 1
ATOM 2707 C CA . ALA A 1 337 ? -26.953 33.281 8.68 1 97.94 337 ALA A CA 1
ATOM 2708 C C . ALA A 1 337 ? -27.438 32.875 10.062 1 97.94 337 ALA A C 1
ATOM 2710 O O . ALA A 1 337 ? -28.25 33.562 10.68 1 97.94 337 ALA A O 1
ATOM 2711 N N . ASN A 1 338 ? -26.969 31.781 10.57 1 97.56 338 ASN A N 1
ATOM 2712 C CA . ASN A 1 338 ? -27.453 31.203 11.828 1 97.56 338 ASN A CA 1
ATOM 2713 C C . ASN A 1 338 ? -26.469 31.453 12.969 1 97.56 338 ASN A C 1
ATOM 2715 O O . ASN A 1 338 ? -25.359 30.906 12.969 1 97.56 338 ASN A O 1
ATOM 2719 N N . ASP A 1 339 ? -26.891 32.094 14.039 1 96.38 339 ASP A N 1
ATOM 2720 C CA . ASP A 1 339 ? -26.016 32.5 15.141 1 96.38 339 ASP A CA 1
ATOM 2721 C C . ASP A 1 339 ? -25.547 31.266 15.922 1 96.38 339 ASP A C 1
ATOM 2723 O O . ASP A 1 339 ? -24.469 31.281 16.516 1 96.38 339 ASP A O 1
ATOM 2727 N N . LYS A 1 340 ? -26.328 30.266 15.914 1 97.5 340 LYS A N 1
ATOM 2728 C CA . LYS A 1 340 ? -25.953 29.031 16.609 1 97.5 340 LYS A CA 1
ATOM 2729 C C . LYS A 1 340 ? -24.672 28.438 16.047 1 97.5 340 LYS A C 1
ATOM 2731 O O . LYS A 1 340 ? -23.891 27.812 16.766 1 97.5 340 LYS A O 1
ATOM 2736 N N . VAL A 1 341 ? -24.438 28.656 14.789 1 98.12 341 VAL A N 1
ATOM 2737 C CA . VAL A 1 341 ? -23.219 28.172 14.125 1 98.12 341 VAL A CA 1
ATOM 2738 C C . VAL A 1 341 ? -22 28.719 14.852 1 98.12 341 VAL A C 1
ATOM 2740 O O . VAL A 1 341 ? -21.062 27.969 15.148 1 98.12 341 VAL A O 1
ATOM 2743 N N . TYR A 1 342 ? -22 29.891 15.211 1 98.31 342 TYR A N 1
ATOM 2744 C CA . TYR A 1 342 ? -20.828 30.547 15.781 1 98.31 342 TYR A CA 1
ATOM 2745 C C . TYR A 1 342 ? -20.641 30.156 17.25 1 98.31 342 TYR A C 1
ATOM 2747 O O . TYR A 1 342 ? -19.516 30.094 17.734 1 98.31 342 TYR A O 1
ATOM 2755 N N . GLU A 1 343 ? -21.75 29.906 17.906 1 97.62 343 GLU A N 1
ATOM 2756 C CA . GLU A 1 343 ? -21.656 29.344 19.25 1 97.62 343 GLU A CA 1
ATOM 2757 C C . GLU A 1 343 ? -20.953 28 19.234 1 97.62 343 GLU A C 1
ATOM 2759 O O . GLU A 1 343 ? -20.078 27.734 20.047 1 97.62 343 GLU A O 1
ATOM 2764 N N . ILE A 1 344 ? -21.375 27.188 18.344 1 97.94 344 ILE A N 1
ATOM 2765 C CA . ILE A 1 344 ? -20.797 25.859 18.203 1 97.94 344 ILE A CA 1
ATOM 2766 C C . ILE A 1 344 ? -19.328 25.969 17.828 1 97.94 344 ILE A C 1
ATOM 2768 O O . ILE A 1 344 ? -18.469 25.281 18.391 1 97.94 344 ILE A O 1
ATOM 2772 N N . LEU A 1 345 ? -18.969 26.812 16.891 1 98.19 345 LEU A N 1
ATOM 2773 C CA . LEU A 1 345 ? -17.594 27.016 16.453 1 98.19 345 LEU A CA 1
ATOM 2774 C C . LEU A 1 345 ? -16.719 27.484 17.609 1 98.19 345 LEU A C 1
ATOM 2776 O O . LEU A 1 345 ? -15.578 27.031 17.75 1 98.19 345 LEU A O 1
ATOM 2780 N N . GLU A 1 346 ? -17.234 28.391 18.375 1 98.06 346 GLU A N 1
ATOM 2781 C CA . GLU A 1 346 ? -16.469 28.891 19.516 1 98.06 346 GLU A CA 1
ATOM 2782 C C . GLU A 1 346 ? -16.062 27.734 20.438 1 98.06 346 GLU A C 1
ATOM 2784 O O . GLU A 1 346 ? -14.93 27.688 20.906 1 98.06 346 GLU A O 1
ATOM 2789 N N . GLY A 1 347 ? -17.031 26.875 20.688 1 98.12 347 GLY A N 1
ATOM 2790 C CA . GLY A 1 347 ? -16.734 25.719 21.516 1 98.12 347 GLY A CA 1
ATOM 2791 C C . GLY A 1 347 ? -15.688 24.797 20.922 1 98.12 347 GLY A C 1
ATOM 2792 O O . GLY A 1 347 ? -14.789 24.328 21.625 1 98.12 347 GLY A O 1
ATOM 2793 N N . ILE A 1 348 ? -15.742 24.531 19.641 1 97.94 348 ILE A N 1
ATOM 2794 C CA . ILE A 1 348 ? -14.781 23.688 18.938 1 97.94 348 ILE A CA 1
ATOM 2795 C C . ILE A 1 348 ? -13.398 24.344 18.984 1 97.94 348 ILE A C 1
ATOM 2797 O O . ILE A 1 348 ? -12.398 23.688 19.266 1 97.94 348 ILE A O 1
ATOM 2801 N N . TYR A 1 349 ? -13.352 25.625 18.703 1 98.19 349 TYR A N 1
ATOM 2802 C CA . TYR A 1 349 ? -12.086 26.359 18.703 1 98.19 349 TYR A CA 1
ATOM 2803 C C . TYR A 1 349 ? -11.453 26.359 20.078 1 98.19 349 TYR A C 1
ATOM 2805 O O . TYR A 1 349 ? -10.234 26.203 20.219 1 98.19 349 TYR A O 1
ATOM 2813 N N . LYS A 1 350 ? -12.273 26.5 21.094 1 97.94 350 LYS A N 1
ATOM 2814 C CA . LYS A 1 350 ? -11.773 26.438 22.469 1 97.94 350 LYS A CA 1
ATOM 2815 C C . LYS A 1 350 ? -11.086 25.109 22.75 1 97.94 350 LYS A C 1
ATOM 2817 O O . LYS A 1 350 ? -9.992 25.078 23.312 1 97.94 350 LYS A O 1
ATOM 2822 N N . ASP A 1 351 ? -11.773 24.062 22.359 1 97.88 351 ASP A N 1
ATOM 2823 C CA . ASP A 1 351 ? -11.211 22.734 22.562 1 97.88 351 ASP A CA 1
ATOM 2824 C C . ASP A 1 351 ? -9.906 22.562 21.797 1 97.88 351 ASP A C 1
ATOM 2826 O O . ASP A 1 351 ? -8.945 21.984 22.312 1 97.88 351 ASP A O 1
ATOM 2830 N N . ILE A 1 352 ? -9.812 23.047 20.609 1 96.5 352 ILE A N 1
ATOM 2831 C CA . ILE A 1 352 ? -8.625 22.922 19.766 1 96.5 352 ILE A CA 1
ATOM 2832 C C . ILE A 1 352 ? -7.473 23.719 20.359 1 96.5 352 ILE A C 1
ATOM 2834 O O . ILE A 1 352 ? -6.34 23.234 20.422 1 96.5 352 ILE A O 1
ATOM 2838 N N . MET A 1 353 ? -7.781 24.922 20.828 1 96.62 353 MET A N 1
ATOM 2839 C CA . MET A 1 353 ? -6.742 25.75 21.422 1 96.62 353 MET A CA 1
ATOM 2840 C C . MET A 1 353 ? -6.188 25.109 22.688 1 96.62 353 MET A C 1
ATOM 2842 O O . MET A 1 353 ? -4.984 25.172 22.938 1 96.62 353 MET A O 1
ATOM 2846 N N . LEU A 1 354 ? -7.059 24.5 23.375 1 96.44 354 LEU A N 1
ATOM 2847 C CA . LEU A 1 354 ? -6.648 23.859 24.609 1 96.44 354 LEU A CA 1
ATOM 2848 C C . LEU A 1 354 ? -5.832 22.609 24.328 1 96.44 354 LEU A C 1
ATOM 2850 O O . LEU A 1 354 ? -4.777 22.391 24.938 1 96.44 354 LEU A O 1
ATOM 2854 N N . ASP A 1 355 ? -6.273 21.844 23.422 1 96.81 355 ASP A N 1
ATOM 2855 C CA . ASP A 1 355 ? -5.672 20.531 23.188 1 96.81 355 ASP A CA 1
ATOM 2856 C C . ASP A 1 355 ? -4.375 20.656 22.391 1 96.81 355 ASP A C 1
ATOM 2858 O O . ASP A 1 355 ? -3.4 19.953 22.672 1 96.81 355 ASP A O 1
ATOM 2862 N N . PHE A 1 356 ? -4.312 21.531 21.438 1 96.62 356 PHE A N 1
ATOM 2863 C CA . PHE A 1 356 ? -3.217 21.531 20.469 1 96.62 356 PHE A CA 1
ATOM 2864 C C . PHE A 1 356 ? -2.254 22.688 20.75 1 96.62 356 PHE A C 1
ATOM 2866 O O . PHE A 1 356 ? -1.083 22.625 20.359 1 96.62 356 PHE A O 1
ATOM 2873 N N . GLN A 1 357 ? -2.74 23.797 21.266 1 93.5 357 GLN A N 1
ATOM 2874 C CA . GLN A 1 357 ? -1.944 25 21.484 1 93.5 357 GLN A CA 1
ATOM 2875 C C . GLN A 1 357 ? -1.147 25.359 20.234 1 93.5 357 GLN A C 1
ATOM 2877 O O . GLN A 1 357 ? 0.068 25.562 20.297 1 93.5 357 GLN A O 1
ATOM 2882 N N . PRO A 1 358 ? -1.82 25.531 19.141 1 93.38 358 PRO A N 1
ATOM 2883 C CA . PRO A 1 358 ? -1.132 25.703 17.859 1 93.38 358 PRO A CA 1
ATOM 2884 C C . PRO A 1 358 ? -0.562 27.109 17.672 1 93.38 358 PRO A C 1
ATOM 2886 O O . PRO A 1 358 ? -1.046 28.062 18.281 1 93.38 358 PRO A O 1
ATOM 2889 N N . ASP A 1 359 ? 0.499 27.234 16.844 1 94.31 359 ASP A N 1
ATOM 2890 C CA . ASP A 1 359 ? 1.032 28.547 16.453 1 94.31 359 ASP A CA 1
ATOM 2891 C C . ASP A 1 359 ? 0.385 29.047 15.172 1 94.31 359 ASP A C 1
ATOM 2893 O O . ASP A 1 359 ? 0.506 30.219 14.828 1 94.31 359 ASP A O 1
ATOM 2897 N N . LEU A 1 360 ? -0.271 28.141 14.484 1 96.56 360 LEU A N 1
ATOM 2898 C CA . LEU A 1 360 ? -1.068 28.375 13.281 1 96.56 360 LEU A CA 1
ATOM 2899 C C . LEU A 1 360 ? -2.414 27.656 13.375 1 96.56 360 LEU A C 1
ATOM 2901 O O . LEU A 1 360 ? -2.531 26.641 14.055 1 96.56 360 LEU A O 1
ATOM 2905 N N . PHE A 1 361 ? -3.342 28.234 12.773 1 96.94 361 PHE A N 1
ATOM 2906 C CA . PHE A 1 361 ? -4.66 27.609 12.75 1 96.94 361 PHE A CA 1
ATOM 2907 C C . PHE A 1 361 ? -5.168 27.469 11.32 1 96.94 361 PHE A C 1
ATOM 2909 O O . PHE A 1 361 ? -5.324 28.453 10.609 1 96.94 361 PHE A O 1
ATOM 2916 N N . HIS A 1 362 ? -5.422 26.219 10.891 1 98.44 362 HIS A N 1
ATOM 2917 C CA . HIS A 1 362 ? -5.965 26 9.547 1 98.44 362 HIS A CA 1
ATOM 2918 C C . HIS A 1 362 ? -7.488 26 9.57 1 98.44 362 HIS A C 1
ATOM 2920 O O . HIS A 1 362 ? -8.102 25.109 10.18 1 98.44 362 HIS A O 1
ATOM 2926 N N . MET A 1 363 ? -8.133 26.859 8.859 1 97.56 363 MET A N 1
ATOM 2927 C CA . MET A 1 363 ? -9.586 27.031 8.953 1 97.56 363 MET A CA 1
ATOM 2928 C C . MET A 1 363 ? -10.281 26.406 7.754 1 97.56 363 MET A C 1
ATOM 2930 O O . MET A 1 363 ? -11.516 26.422 7.672 1 97.56 363 MET A O 1
ATOM 2934 N N . GLY A 1 364 ? -9.516 25.828 6.848 1 98 364 GLY A N 1
ATOM 2935 C CA . GLY A 1 364 ? -10.094 25.219 5.66 1 98 364 GLY A CA 1
ATOM 2936 C C . GLY A 1 364 ? -10.484 26.219 4.598 1 98 364 GLY A C 1
ATOM 2937 O O . GLY A 1 364 ? -9.672 27.047 4.188 1 98 364 GLY A O 1
ATOM 2938 N N . GLY A 1 365 ? -11.68 26.172 4.199 1 97.06 365 GLY A N 1
ATOM 2939 C CA . GLY A 1 365 ? -12.234 27.188 3.312 1 97.06 365 GLY A CA 1
ATOM 2940 C C . GLY A 1 365 ? -12.195 26.781 1.851 1 97.06 365 GLY A C 1
ATOM 2941 O O . GLY A 1 365 ? -12.383 27.609 0.964 1 97.06 365 GLY A O 1
ATOM 2942 N N . ASP A 1 366 ? -11.945 25.484 1.552 1 94.38 366 ASP A N 1
ATOM 2943 C CA . ASP A 1 366 ? -11.938 25.047 0.157 1 94.38 366 ASP A CA 1
ATOM 2944 C C . ASP A 1 366 ? -13.312 24.547 -0.266 1 94.38 366 ASP A C 1
ATOM 2946 O O . ASP A 1 366 ? -14.133 24.172 0.58 1 94.38 366 ASP A O 1
ATOM 2950 N N . GLU A 1 367 ? -13.641 24.688 -1.532 1 95.5 367 GLU A N 1
ATOM 2951 C CA . GLU A 1 367 ? -14.742 24.062 -2.268 1 95.5 367 GLU A CA 1
ATOM 2952 C C . GLU A 1 367 ? -16.094 24.453 -1.681 1 95.5 367 GLU A C 1
ATOM 2954 O O . GLU A 1 367 ? -17 23.625 -1.618 1 95.5 367 GLU A O 1
ATOM 2959 N N . VAL A 1 368 ? -16.203 25.609 -1.115 1 97.5 368 VAL A N 1
ATOM 2960 C CA . VAL A 1 368 ? -17.5 26.141 -0.729 1 97.5 368 VAL A CA 1
ATOM 2961 C C . VAL A 1 368 ? -18.406 26.234 -1.955 1 97.5 368 VAL A C 1
ATOM 2963 O O . VAL A 1 368 ? -18.031 26.812 -2.977 1 97.5 368 VAL A O 1
ATOM 2966 N N . ASN A 1 369 ? -19.578 25.688 -1.833 1 97.62 369 ASN A N 1
ATOM 2967 C CA . ASN A 1 369 ? -20.5 25.625 -2.965 1 97.62 369 ASN A CA 1
ATOM 2968 C C . ASN A 1 369 ? -21.609 26.656 -2.844 1 97.62 369 ASN A C 1
ATOM 2970 O O . ASN A 1 369 ? -22.484 26.547 -1.977 1 97.62 369 ASN A O 1
ATOM 2974 N N . ILE A 1 370 ? -21.672 27.594 -3.748 1 97.19 370 ILE A N 1
ATOM 2975 C CA . ILE A 1 370 ? -22.625 28.703 -3.715 1 97.19 370 ILE A CA 1
ATOM 2976 C C . ILE A 1 370 ? -24.031 28.188 -3.975 1 97.19 370 ILE A C 1
ATOM 2978 O O . ILE A 1 370 ? -25 28.688 -3.396 1 97.19 370 ILE A O 1
ATOM 2982 N N . ASN A 1 371 ? -24.156 27.172 -4.805 1 97.56 371 ASN A N 1
ATOM 2983 C CA . ASN A 1 371 ? -25.469 26.594 -5.094 1 97.56 371 ASN A CA 1
ATOM 2984 C C . ASN A 1 371 ? -26.109 26.016 -3.842 1 97.56 371 ASN A C 1
ATOM 2986 O O . ASN A 1 371 ? -27.328 26.047 -3.693 1 97.56 371 ASN A O 1
ATOM 2990 N N . CYS A 1 372 ? -25.344 25.438 -3.004 1 98 372 CYS A N 1
ATOM 2991 C CA . CYS A 1 372 ? -25.859 24.938 -1.732 1 98 372 CYS A CA 1
ATOM 2992 C C . CYS A 1 372 ? -26.5 26.062 -0.924 1 98 372 CYS A C 1
ATOM 2994 O O . CYS A 1 372 ? -27.656 25.969 -0.524 1 98 372 CYS A O 1
ATOM 2996 N N . TRP A 1 373 ? -25.844 27.219 -0.739 1 98.25 373 TRP A N 1
ATOM 2997 C CA . TRP A 1 373 ? -26.375 28.359 0.004 1 98.25 373 TRP A CA 1
ATOM 2998 C C . TRP A 1 373 ? -27.594 28.938 -0.705 1 98.25 373 TRP A C 1
ATOM 3000 O O . TRP A 1 373 ? -28.594 29.281 -0.063 1 98.25 373 TRP A O 1
ATOM 3010 N N . ARG A 1 374 ? -27.484 29.016 -1.979 1 98.12 374 ARG A N 1
ATOM 3011 C CA . ARG A 1 374 ? -28.562 29.578 -2.775 1 98.12 374 ARG A CA 1
ATOM 3012 C C . ARG A 1 374 ? -29.828 28.75 -2.648 1 98.12 374 ARG A C 1
ATOM 3014 O O . ARG A 1 374 ? -30.938 29.281 -2.709 1 98.12 374 ARG A O 1
ATOM 3021 N N . SER A 1 375 ? -29.703 27.484 -2.432 1 97.5 375 SER A N 1
ATOM 3022 C CA . SER A 1 375 ? -30.828 26.562 -2.373 1 97.5 375 SER A CA 1
ATOM 3023 C C . SER A 1 375 ? -31.547 26.641 -1.029 1 97.5 375 SER A C 1
ATOM 3025 O O . SER A 1 375 ? -32.656 26.141 -0.875 1 97.5 375 SER A O 1
ATOM 3027 N N . SER A 1 376 ? -30.984 27.297 -0.076 1 97.44 376 SER A N 1
ATOM 3028 C CA . SER A 1 376 ? -31.562 27.391 1.261 1 97.44 376 SER A CA 1
ATOM 3029 C C . SER A 1 376 ? -32.438 28.641 1.391 1 97.44 376 SER A C 1
ATOM 3031 O O . SER A 1 376 ? -31.922 29.766 1.369 1 97.44 376 SER A O 1
ATOM 3033 N N . THR A 1 377 ? -33.688 28.391 1.699 1 97.06 377 THR A N 1
ATOM 3034 C CA . THR A 1 377 ? -34.625 29.5 1.84 1 97.06 377 THR A CA 1
ATOM 3035 C C . THR A 1 377 ? -34.281 30.344 3.068 1 97.06 377 THR A C 1
ATOM 3037 O O . THR A 1 377 ? -34.469 31.562 3.061 1 97.06 377 THR A O 1
ATOM 3040 N N . SER A 1 378 ? -33.812 29.75 4.031 1 96.69 378 SER A N 1
ATOM 3041 C CA . SER A 1 378 ? -33.438 30.469 5.246 1 96.69 378 SER A CA 1
ATOM 3042 C C . SER A 1 378 ? -32.281 31.438 4.984 1 96.69 378 SER A C 1
ATOM 3044 O O . SER A 1 378 ? -32.312 32.562 5.48 1 96.69 378 SER A O 1
ATOM 3046 N N . ILE A 1 379 ? -31.344 31.062 4.195 1 98.44 379 ILE A N 1
ATOM 3047 C CA . ILE A 1 379 ? -30.188 31.891 3.904 1 98.44 379 ILE A CA 1
ATOM 3048 C C . ILE A 1 379 ? -30.578 33.031 2.965 1 98.44 379 ILE A C 1
ATOM 3050 O O . ILE A 1 379 ? -30.266 34.188 3.213 1 98.44 379 ILE A O 1
ATOM 3054 N N . THR A 1 380 ? -31.297 32.719 1.915 1 98.38 380 THR A N 1
ATOM 3055 C CA . THR A 1 380 ? -31.656 33.719 0.935 1 98.38 380 THR A CA 1
ATOM 3056 C C . THR A 1 380 ? -32.562 34.781 1.559 1 98.38 380 THR A C 1
ATOM 3058 O O . THR A 1 380 ? -32.438 35.969 1.274 1 98.38 380 THR A O 1
ATOM 3061 N N . ASN A 1 381 ? -33.5 34.281 2.398 1 98.25 381 ASN A N 1
ATOM 3062 C CA . ASN A 1 381 ? -34.344 35.219 3.096 1 98.25 381 ASN A CA 1
ATOM 3063 C C . ASN A 1 381 ? -33.562 36.156 4.012 1 98.25 381 ASN A C 1
ATOM 3065 O O . ASN A 1 381 ? -33.812 37.344 4.066 1 98.25 381 ASN A O 1
ATOM 3069 N N . TRP A 1 382 ? -32.656 35.625 4.699 1 98.44 382 TRP A N 1
ATOM 3070 C CA . TRP A 1 382 ? -31.828 36.406 5.598 1 98.44 382 TRP A CA 1
ATOM 3071 C C . TRP A 1 382 ? -31 37.438 4.82 1 98.44 382 TRP A C 1
ATOM 3073 O O . TRP A 1 382 ? -30.906 38.594 5.227 1 98.44 382 TRP A O 1
ATOM 3083 N N . MET A 1 383 ? -30.375 37.094 3.74 1 98.56 383 MET A N 1
ATOM 3084 C CA . MET A 1 383 ? -29.594 38 2.898 1 98.56 383 MET A CA 1
ATOM 3085 C C . MET A 1 383 ? -30.438 39.156 2.438 1 98.56 383 MET A C 1
ATOM 3087 O O . MET A 1 383 ? -29.984 40.312 2.512 1 98.56 383 MET A O 1
ATOM 3091 N N . GLN A 1 384 ? -31.641 38.875 2.074 1 98.25 384 GLN A N 1
ATOM 3092 C CA . GLN A 1 384 ? -32.5 39.906 1.487 1 98.25 384 GLN A CA 1
ATOM 3093 C C . GLN A 1 384 ? -33.125 40.781 2.568 1 98.25 384 GLN A C 1
ATOM 3095 O O . GLN A 1 384 ? -33.188 42 2.436 1 98.25 384 GLN A O 1
ATOM 3100 N N . THR A 1 385 ? -33.531 40.188 3.68 1 98.19 385 THR A N 1
ATOM 3101 C CA . THR A 1 385 ? -34.375 40.906 4.633 1 98.19 385 THR A CA 1
ATOM 3102 C C . THR A 1 385 ? -33.531 41.5 5.762 1 98.19 385 THR A C 1
ATOM 3104 O O . THR A 1 385 ? -33.875 42.531 6.324 1 98.19 385 THR A O 1
ATOM 3107 N N . VAL A 1 386 ? -32.469 40.875 6.07 1 97.56 386 VAL A N 1
ATOM 3108 C CA . VAL A 1 386 ? -31.672 41.312 7.199 1 97.56 386 VAL A CA 1
ATOM 3109 C C . VAL A 1 386 ? -30.484 42.125 6.688 1 97.56 386 VAL A C 1
ATOM 3111 O O . VAL A 1 386 ? -30.219 43.219 7.184 1 97.56 386 VAL A O 1
ATOM 3114 N N . LYS A 1 387 ? -29.828 41.688 5.629 1 97.62 387 LYS A N 1
ATOM 3115 C CA . LYS A 1 387 ? -28.609 42.344 5.16 1 97.62 387 LYS A CA 1
ATOM 3116 C C . LYS A 1 387 ? -28.891 43.25 3.959 1 97.62 387 LYS A C 1
ATOM 3118 O O . LYS A 1 387 ? -28.078 44.094 3.602 1 97.62 387 LYS A O 1
ATOM 3123 N N . HIS A 1 388 ? -30.047 43.062 3.402 1 98.19 388 HIS A N 1
ATOM 3124 C CA . HIS A 1 388 ? -30.469 43.812 2.223 1 98.19 388 HIS A CA 1
ATOM 3125 C C . HIS A 1 388 ? -29.5 43.594 1.061 1 98.19 388 HIS A C 1
ATOM 3127 O O . HIS A 1 388 ? -29.109 44.562 0.388 1 98.19 388 HIS A O 1
ATOM 3133 N N . TRP A 1 389 ? -29.016 42.375 0.905 1 98.25 389 TRP A N 1
ATOM 3134 C CA . TRP A 1 389 ? -28.203 41.938 -0.226 1 98.25 389 TRP A CA 1
ATOM 3135 C C . TRP A 1 389 ? -29.047 41.281 -1.303 1 98.25 389 TRP A C 1
ATOM 3137 O O . TRP A 1 389 ? -30.156 40.781 -1.021 1 98.25 389 TRP A O 1
ATOM 3147 N N . ASP A 1 390 ? -28.625 41.25 -2.562 1 97.94 390 ASP A N 1
ATOM 3148 C CA . ASP A 1 390 ? -29.281 40.469 -3.6 1 97.94 390 ASP A CA 1
ATOM 3149 C C . ASP A 1 390 ? -28.766 39.031 -3.607 1 97.94 390 ASP A C 1
ATOM 3151 O O . ASP A 1 390 ? -28.141 38.594 -2.645 1 97.94 390 ASP A O 1
ATOM 3155 N N . LEU A 1 391 ? -29.141 38.312 -4.602 1 98.12 391 LEU A N 1
ATOM 3156 C CA . LEU A 1 391 ? -28.766 36.906 -4.66 1 98.12 391 LEU A CA 1
ATOM 3157 C C . LEU A 1 391 ? -27.781 36.656 -5.793 1 98.12 391 LEU A C 1
ATOM 3159 O O . LEU A 1 391 ? -27.812 35.594 -6.426 1 98.12 391 LEU A O 1
ATOM 3163 N N . SER A 1 392 ? -27 37.625 -6.09 1 97.56 392 SER A N 1
ATOM 3164 C CA . SER A 1 392 ? -25.922 37.469 -7.059 1 97.56 392 SER A CA 1
ATOM 3165 C C . SER A 1 392 ? -24.766 36.656 -6.469 1 97.56 392 SER A C 1
ATOM 3167 O O . SER A 1 392 ? -24.672 36.5 -5.25 1 97.56 392 SER A O 1
ATOM 3169 N N . GLU A 1 393 ? -23.922 36.188 -7.293 1 96.94 393 GLU A N 1
ATOM 3170 C CA . GLU A 1 393 ? -22.734 35.469 -6.844 1 96.94 393 GLU A CA 1
ATOM 3171 C C . GLU A 1 393 ? -21.875 36.312 -5.93 1 96.94 393 GLU A C 1
ATOM 3173 O O . GLU A 1 393 ? -21.359 35.812 -4.918 1 96.94 393 GLU A O 1
ATOM 3178 N N . SER A 1 394 ? -21.672 37.531 -6.305 1 97.12 394 SER A N 1
ATOM 3179 C CA . SER A 1 394 ? -20.875 38.438 -5.508 1 97.12 394 SER A CA 1
ATOM 3180 C C . SER A 1 394 ? -21.438 38.594 -4.102 1 97.12 394 SER A C 1
ATOM 3182 O O . SER A 1 394 ? -20.672 38.719 -3.135 1 97.12 394 SER A O 1
ATOM 3184 N N . SER A 1 395 ? -22.75 38.594 -3.977 1 98 395 SER A N 1
ATOM 3185 C CA . SER A 1 395 ? -23.375 38.719 -2.664 1 98 395 SER A CA 1
ATOM 3186 C C . SER A 1 395 ? -23.125 37.5 -1.813 1 98 395 SER A C 1
ATOM 3188 O O . SER A 1 395 ? -23.016 37.562 -0.59 1 98 395 SER A O 1
ATOM 3190 N N . PHE A 1 396 ? -23.047 36.375 -2.447 1 98.31 396 PHE A N 1
ATOM 3191 C CA . PHE A 1 396 ? -22.75 35.156 -1.694 1 98.31 396 PHE A CA 1
ATOM 3192 C C . PHE A 1 396 ? -21.312 35.188 -1.188 1 98.31 396 PHE A C 1
ATOM 3194 O O . PHE A 1 396 ? -21.016 34.625 -0.126 1 98.31 396 PHE A O 1
ATOM 3201 N N . TYR A 1 397 ? -20.406 35.812 -1.913 1 98.06 397 TYR A N 1
ATOM 3202 C CA . TYR A 1 397 ? -19.047 35.969 -1.409 1 98.06 397 TYR A CA 1
ATOM 3203 C C . TYR A 1 397 ? -19 36.969 -0.259 1 98.06 397 TYR A C 1
ATOM 3205 O O . TYR A 1 397 ? -18.188 36.812 0.66 1 98.06 397 TYR A O 1
ATOM 3213 N N . LYS A 1 398 ? -19.938 37.938 -0.301 1 97.88 398 LYS A N 1
ATOM 3214 C CA . LYS A 1 398 ? -20.094 38.812 0.868 1 97.88 398 LYS A CA 1
ATOM 3215 C C . LYS A 1 398 ? -20.562 38 2.08 1 97.88 398 LYS A C 1
ATOM 3217 O O . LYS A 1 398 ? -20.125 38.25 3.203 1 97.88 398 LYS A O 1
ATOM 3222 N N . LEU A 1 399 ? -21.469 37.125 1.779 1 98.5 399 LEU A N 1
ATOM 3223 C CA . LEU A 1 399 ? -21.938 36.219 2.826 1 98.5 399 LEU A CA 1
ATOM 3224 C C . LEU A 1 399 ? -20.781 35.406 3.393 1 98.5 399 LEU A C 1
ATOM 3226 O O . LEU A 1 399 ? -20.672 35.25 4.609 1 98.5 399 LEU A O 1
ATOM 3230 N N . TRP A 1 400 ? -19.953 34.906 2.514 1 98.31 400 TRP A N 1
ATOM 3231 C CA . TRP A 1 400 ? -18.781 34.125 2.928 1 98.31 400 TRP A CA 1
ATOM 3232 C C . TRP A 1 400 ? -17.828 34.969 3.766 1 98.31 400 TRP A C 1
ATOM 3234 O O . TRP A 1 400 ? -17.312 34.531 4.785 1 98.31 400 TRP A O 1
ATOM 3244 N N . HIS A 1 401 ? -17.594 36.188 3.328 1 97.81 401 HIS A N 1
ATOM 3245 C CA . HIS A 1 401 ? -16.766 37.094 4.086 1 97.81 401 HIS A CA 1
ATOM 3246 C C . HIS A 1 401 ? -17.344 37.344 5.477 1 97.81 401 HIS A C 1
ATOM 3248 O O . HIS A 1 401 ? -16.594 37.375 6.461 1 97.81 401 HIS A O 1
ATOM 3254 N N . TYR A 1 402 ? -18.641 37.5 5.535 1 98.19 402 TYR A N 1
ATOM 3255 C CA . TYR A 1 402 ? -19.312 37.656 6.812 1 98.19 402 TYR A CA 1
ATOM 3256 C C . TYR A 1 402 ? -19.031 36.5 7.738 1 98.19 402 TYR A C 1
ATOM 3258 O O . TYR A 1 402 ? -18.688 36.688 8.906 1 98.19 402 TYR A O 1
ATOM 3266 N N . PHE A 1 403 ? -19.172 35.344 7.277 1 98.31 403 PHE A N 1
ATOM 3267 C CA . PHE A 1 403 ? -18.859 34.125 8.031 1 98.31 403 PHE A CA 1
ATOM 3268 C C . PHE A 1 403 ? -17.422 34.156 8.539 1 98.31 403 PHE A C 1
ATOM 3270 O O . PHE A 1 403 ? -17.172 33.875 9.711 1 98.31 403 PHE A O 1
ATOM 3277 N N . GLN A 1 404 ? -16.469 34.5 7.598 1 97.31 404 GLN A N 1
ATOM 3278 C CA . GLN A 1 404 ? -15.055 34.5 7.93 1 97.31 404 GLN A CA 1
ATOM 3279 C C . GLN A 1 404 ? -14.766 35.469 9.086 1 97.31 404 GLN A C 1
ATOM 3281 O O . GLN A 1 404 ? -14.023 35.125 10.008 1 97.31 404 GLN A O 1
ATOM 3286 N N . GLU A 1 405 ? -15.359 36.625 9.039 1 97.12 405 GLU A N 1
ATOM 3287 C CA . GLU A 1 405 ? -15.148 37.625 10.086 1 97.12 405 GLU A CA 1
ATOM 3288 C C . GLU A 1 405 ? -15.664 37.125 11.438 1 97.12 405 GLU A C 1
ATOM 3290 O O . GLU A 1 405 ? -14.984 37.281 12.453 1 97.12 405 GLU A O 1
ATOM 3295 N N . LYS A 1 406 ? -16.812 36.531 11.398 1 98.12 406 LYS A N 1
ATOM 3296 C CA . LYS A 1 406 ? -17.391 36.031 12.633 1 98.12 406 LYS A CA 1
ATOM 3297 C C . LYS A 1 406 ? -16.562 34.875 13.188 1 98.12 406 LYS A C 1
ATOM 3299 O O . LYS A 1 406 ? -16.344 34.781 14.391 1 98.12 406 LYS A O 1
ATOM 3304 N N . ALA A 1 407 ? -16.141 34 12.32 1 97.88 407 ALA A N 1
ATOM 3305 C CA . ALA A 1 407 ? -15.352 32.844 12.734 1 97.88 407 ALA A CA 1
ATOM 3306 C C . ALA A 1 407 ? -14.023 33.281 13.344 1 97.88 407 ALA A C 1
ATOM 3308 O O . ALA A 1 407 ? -13.586 32.719 14.359 1 97.88 407 ALA A O 1
ATOM 3309 N N . ILE A 1 408 ? -13.344 34.25 12.766 1 97.25 408 ILE A N 1
ATOM 3310 C CA . ILE A 1 408 ? -12.062 34.75 13.25 1 97.25 408 ILE A CA 1
ATOM 3311 C C . ILE A 1 408 ? -12.242 35.375 14.625 1 97.25 408 ILE A C 1
ATOM 3313 O O . ILE A 1 408 ? -11.375 35.25 15.492 1 97.25 408 ILE A O 1
ATOM 3317 N N . ASP A 1 409 ? -13.32 36.062 14.773 1 97.81 409 ASP A N 1
ATOM 3318 C CA . ASP A 1 409 ? -13.617 36.656 16.062 1 97.81 409 ASP A CA 1
ATOM 3319 C C . ASP A 1 409 ? -13.766 35.594 17.141 1 97.81 409 ASP A C 1
ATOM 3321 O O . ASP A 1 409 ? -13.266 35.75 18.266 1 97.81 409 ASP A O 1
ATOM 3325 N N . LYS A 1 410 ? -14.484 34.531 16.812 1 98.31 410 LYS A N 1
ATOM 3326 C CA . LYS A 1 410 ? -14.656 33.438 17.766 1 98.31 410 LYS A CA 1
ATOM 3327 C C . LYS A 1 410 ? -13.328 32.781 18.062 1 98.31 410 LYS A C 1
ATOM 3329 O O . LYS A 1 410 ? -13.086 32.344 19.203 1 98.31 410 LYS A O 1
ATOM 3334 N N . LEU A 1 411 ? -12.508 32.656 17.031 1 97.88 411 LEU A N 1
ATOM 3335 C CA . LEU A 1 411 ? -11.188 32.062 17.234 1 97.88 411 LEU A CA 1
ATOM 3336 C C . LEU A 1 411 ? -10.359 32.938 18.203 1 97.88 411 LEU A C 1
ATOM 3338 O O . LEU A 1 411 ? -9.68 32.406 19.078 1 97.88 411 LEU A O 1
ATOM 3342 N N . LYS A 1 412 ? -10.422 34.219 18.047 1 97.75 412 LYS A N 1
ATOM 3343 C CA . LYS A 1 412 ? -9.719 35.156 18.938 1 97.75 412 LYS A CA 1
ATOM 3344 C C . LYS A 1 412 ? -10.195 35 20.375 1 97.75 412 LYS A C 1
ATOM 3346 O O . LYS A 1 412 ? -9.383 34.969 21.297 1 97.75 412 LYS A O 1
ATOM 3351 N N . ILE A 1 413 ? -11.469 34.875 20.5 1 98 413 ILE A N 1
ATOM 3352 C CA . ILE A 1 413 ? -12.047 34.688 21.828 1 98 413 ILE A CA 1
ATOM 3353 C C . ILE A 1 413 ? -11.539 33.375 22.422 1 98 413 ILE A C 1
ATOM 3355 O O . ILE A 1 413 ? -11.102 33.344 23.578 1 98 413 ILE A O 1
ATOM 3359 N N . ALA A 1 414 ? -11.594 32.344 21.609 1 97.38 414 ALA A N 1
ATOM 3360 C CA . ALA A 1 414 ? -11.164 31.031 22.047 1 97.38 414 ALA A CA 1
ATOM 3361 C C . ALA A 1 414 ? -9.68 31.047 22.438 1 97.38 414 ALA A C 1
ATOM 3363 O O . ALA A 1 414 ? -9.242 30.234 23.25 1 97.38 414 ALA A O 1
ATOM 3364 N N . ASN A 1 415 ? -8.977 31.938 21.812 1 96.88 415 ASN A N 1
ATOM 3365 C CA . ASN A 1 415 ? -7.543 32.062 22.078 1 96.88 415 ASN A CA 1
ATOM 3366 C C . ASN A 1 415 ? -7.246 33.156 23.109 1 96.88 415 ASN A C 1
ATOM 3368 O O . ASN A 1 415 ? -6.23 33.844 23 1 96.88 415 ASN A O 1
ATOM 3372 N N . ASN A 1 416 ? -8.125 33.438 23.969 1 96.62 416 ASN A N 1
ATOM 3373 C CA . ASN A 1 416 ? -7.984 34.375 25.062 1 96.62 416 ASN A CA 1
ATOM 3374 C C . ASN A 1 416 ? -7.734 35.812 24.547 1 96.62 416 ASN A C 1
ATOM 3376 O O . ASN A 1 416 ? -6.891 36.531 25.094 1 96.62 416 ASN A O 1
ATOM 3380 N N . GLY A 1 417 ? -8.227 36.062 23.453 1 96.5 417 GLY A N 1
ATOM 3381 C CA . GLY A 1 417 ? -8.18 37.406 22.922 1 96.5 417 GLY A CA 1
ATOM 3382 C C . GLY A 1 417 ? -6.961 37.656 22.047 1 96.5 417 GLY A C 1
ATOM 3383 O O . GLY A 1 417 ? -6.777 38.781 21.531 1 96.5 417 GLY A O 1
ATOM 3384 N N . LYS A 1 418 ? -6.215 36.656 21.844 1 95.69 418 LYS A N 1
ATOM 3385 C CA . LYS A 1 418 ? -5 36.812 21.047 1 95.69 418 LYS A CA 1
ATOM 3386 C C . LYS A 1 418 ? -5.23 36.375 19.609 1 95.69 418 LYS A C 1
ATOM 3388 O O . LYS A 1 418 ? -5.91 35.375 19.359 1 95.69 418 LYS A O 1
ATOM 3393 N N . GLU A 1 419 ? -4.629 37.094 18.75 1 94.94 419 GLU A N 1
ATOM 3394 C CA . GLU A 1 419 ? -4.691 36.719 17.344 1 94.94 419 GLU A CA 1
ATOM 3395 C C . GLU A 1 419 ? -3.713 35.594 17.031 1 94.94 419 GLU A C 1
ATOM 3397 O O . GLU A 1 419 ? -2.674 35.469 17.688 1 94.94 419 GLU A O 1
ATOM 3402 N N . ILE A 1 420 ? -4.059 34.844 16.125 1 95.75 420 ILE A N 1
ATOM 3403 C CA . ILE A 1 420 ? -3.225 33.75 15.609 1 95.75 420 ILE A CA 1
ATOM 3404 C C . ILE A 1 420 ? -3.295 33.719 14.086 1 95.75 420 ILE A C 1
ATOM 3406 O O . ILE A 1 420 ? -4.355 33.938 13.5 1 95.75 420 ILE A O 1
ATOM 3410 N N . PRO A 1 421 ? -2.146 33.531 13.414 1 96.75 421 PRO A N 1
ATOM 3411 C CA . PRO A 1 421 ? -2.217 33.438 11.953 1 96.75 421 PRO A CA 1
ATOM 3412 C C . PRO A 1 421 ? -3.133 32.281 11.492 1 96.75 421 PRO A C 1
ATOM 3414 O O . PRO A 1 421 ? -3.104 31.203 12.062 1 96.75 421 PRO A O 1
ATOM 3417 N N . VAL A 1 422 ? -3.926 32.625 10.477 1 97.94 422 VAL A N 1
ATOM 3418 C CA . VAL A 1 422 ? -4.914 31.672 9.977 1 97.94 422 VAL A CA 1
ATOM 3419 C C . VAL A 1 422 ? -4.535 31.219 8.57 1 97.94 422 VAL A C 1
ATOM 3421 O O . VAL A 1 422 ? -4.156 32.031 7.734 1 97.94 422 VAL A O 1
ATOM 3424 N N . ILE A 1 423 ? -4.551 29.953 8.328 1 98.69 423 ILE A N 1
ATOM 3425 C CA . ILE A 1 423 ? -4.316 29.406 7 1 98.69 423 ILE A CA 1
ATOM 3426 C C . ILE A 1 423 ? -5.652 29.078 6.328 1 98.69 423 ILE A C 1
ATOM 3428 O O . ILE A 1 423 ? -6.555 28.531 6.961 1 98.69 423 ILE A O 1
ATOM 3432 N N . LEU A 1 424 ? -5.82 29.484 5.07 1 98.62 424 LEU A N 1
ATOM 3433 C CA . LEU A 1 424 ? -6.953 29.125 4.23 1 98.62 424 LEU A CA 1
ATOM 3434 C C . LEU A 1 424 ? -6.484 28.438 2.947 1 98.62 424 LEU A C 1
ATOM 3436 O O . LEU A 1 424 ? -5.402 28.734 2.441 1 98.62 424 LEU A O 1
ATOM 3440 N N . TRP A 1 425 ? -7.293 27.578 2.43 1 98.69 425 TRP A N 1
ATOM 3441 C CA . TRP A 1 425 ? -7.07 27.031 1.094 1 98.69 425 TRP A CA 1
ATOM 3442 C C . TRP A 1 425 ? -7.406 28.062 0.022 1 98.69 425 TRP A C 1
ATOM 3444 O O . TRP A 1 425 ? -8.242 28.938 0.239 1 98.69 425 TRP A O 1
ATOM 3454 N N . THR A 1 426 ? -6.789 27.906 -1.144 1 98.38 426 THR A N 1
ATOM 3455 C CA . THR A 1 426 ? -7.266 28.641 -2.303 1 98.38 426 THR A CA 1
ATOM 3456 C C . THR A 1 426 ? -8.727 28.312 -2.596 1 98.38 426 THR A C 1
ATOM 3458 O O . THR A 1 426 ? -9.148 27.156 -2.455 1 98.38 426 THR A O 1
ATOM 3461 N N . SER A 1 427 ? -9.43 29.312 -2.967 1 97.38 427 SER A N 1
ATOM 3462 C CA . SER A 1 427 ? -10.867 29.188 -3.203 1 97.38 427 SER A CA 1
ATOM 3463 C C . SER A 1 427 ? -11.398 30.391 -3.998 1 97.38 427 SER A C 1
ATOM 3465 O O . SER A 1 427 ? -10.625 31.125 -4.605 1 97.38 427 SER A O 1
ATOM 3467 N N . GLY A 1 428 ? -12.781 30.484 -3.938 1 96.19 428 GLY A N 1
ATOM 3468 C CA . GLY A 1 428 ? -13.414 31.656 -4.539 1 96.19 428 GLY A CA 1
ATOM 3469 C C . GLY A 1 428 ? -13.047 32.969 -3.854 1 96.19 428 GLY A C 1
ATOM 3470 O O . GLY A 1 428 ? -13.062 34.031 -4.48 1 96.19 428 GLY A O 1
ATOM 3471 N N . LEU A 1 429 ? -12.641 32.906 -2.639 1 96.94 429 LEU A N 1
ATOM 3472 C CA . LEU A 1 429 ? -12.242 34.094 -1.903 1 96.94 429 LEU A CA 1
ATOM 3473 C C . LEU A 1 429 ? -10.898 34.625 -2.402 1 96.94 429 LEU A C 1
ATOM 3475 O O . LEU A 1 429 ? -10.547 35.781 -2.174 1 96.94 429 LEU A O 1
ATOM 3479 N N . THR A 1 430 ? -10.102 33.75 -3.084 1 97.75 430 THR A N 1
ATOM 3480 C CA . THR A 1 430 ? -8.773 34.156 -3.537 1 97.75 430 THR A CA 1
ATOM 3481 C C . THR A 1 430 ? -8.797 34.5 -5.016 1 97.75 430 THR A C 1
ATOM 3483 O O . THR A 1 430 ? -7.746 34.719 -5.633 1 97.75 430 THR A O 1
ATOM 3486 N N . ASN A 1 431 ? -9.969 34.594 -5.555 1 96.12 431 ASN A N 1
ATOM 3487 C CA . ASN A 1 431 ? -10.055 35.094 -6.922 1 96.12 431 ASN A CA 1
ATOM 3488 C C . ASN A 1 431 ? -9.852 36.594 -6.98 1 96.12 431 ASN A C 1
ATOM 3490 O O . ASN A 1 431 ? -9.867 37.25 -5.949 1 96.12 431 ASN A O 1
ATOM 3494 N N . GLU A 1 432 ? -9.703 37.094 -8.195 1 95.75 432 GLU A N 1
ATOM 3495 C CA . GLU A 1 432 ? -9.344 38.469 -8.422 1 95.75 432 GLU A CA 1
ATOM 3496 C C . GLU A 1 432 ? -10.375 39.406 -7.801 1 95.75 432 GLU A C 1
ATOM 3498 O O . GLU A 1 432 ? -10.016 40.406 -7.168 1 95.75 432 GLU A O 1
ATOM 3503 N N . GLU A 1 433 ? -11.586 39.094 -7.891 1 96.31 433 GLU A N 1
ATOM 3504 C CA . GLU A 1 433 ? -12.664 40 -7.449 1 96.31 433 GLU A CA 1
ATOM 3505 C C . GLU A 1 433 ? -12.82 39.938 -5.934 1 96.31 433 GLU A C 1
ATOM 3507 O O . GLU A 1 433 ? -13.281 40.906 -5.324 1 96.31 433 GLU A O 1
ATOM 3512 N N . ASN A 1 434 ? -12.414 38.844 -5.344 1 97.5 434 ASN A N 1
ATOM 3513 C CA . ASN A 1 434 ? -12.805 38.625 -3.957 1 97.5 434 ASN A CA 1
ATOM 3514 C C . ASN A 1 434 ? -11.609 38.688 -3.016 1 97.5 434 ASN A C 1
ATOM 3516 O O . ASN A 1 434 ? -11.773 38.781 -1.798 1 97.5 434 ASN A O 1
ATOM 3520 N N . ILE A 1 435 ? -10.383 38.781 -3.502 1 97.38 435 ILE A N 1
ATOM 3521 C CA . ILE A 1 435 ? -9.172 38.75 -2.688 1 97.38 435 ILE A CA 1
ATOM 3522 C C . ILE A 1 435 ? -9.148 39.938 -1.738 1 97.38 435 ILE A C 1
ATOM 3524 O O . ILE A 1 435 ? -8.461 39.906 -0.718 1 97.38 435 ILE A O 1
ATOM 3528 N N . LYS A 1 436 ? -9.922 41 -2.014 1 96.19 436 LYS A N 1
ATOM 3529 C CA . LYS A 1 436 ? -10.016 42.188 -1.193 1 96.19 436 LYS A CA 1
ATOM 3530 C C . LYS A 1 436 ? -10.578 41.875 0.187 1 96.19 436 LYS A C 1
ATOM 3532 O O . LYS A 1 436 ? -10.391 42.656 1.133 1 96.19 436 LYS A O 1
ATOM 3537 N N . TYR A 1 437 ? -11.273 40.75 0.296 1 96.94 437 TYR A N 1
ATOM 3538 C CA . TYR A 1 437 ? -11.891 40.375 1.567 1 96.94 437 TYR A CA 1
ATOM 3539 C C . TYR A 1 437 ? -10.867 39.719 2.494 1 96.94 437 TYR A C 1
ATOM 3541 O O . TYR A 1 437 ? -11.148 39.5 3.672 1 96.94 437 TYR A O 1
ATOM 3549 N N . LEU A 1 438 ? -9.641 39.469 2.033 1 97.75 438 LEU A N 1
ATOM 3550 C CA . LEU A 1 438 ? -8.617 38.781 2.814 1 97.75 438 LEU A CA 1
ATOM 3551 C C . LEU A 1 438 ? -7.473 39.719 3.158 1 97.75 438 LEU A C 1
ATOM 3553 O O . LEU A 1 438 ? -6.934 40.406 2.279 1 97.75 438 LEU A O 1
ATOM 3557 N N . ASP A 1 439 ? -7.125 39.75 4.41 1 97.38 439 ASP A N 1
ATOM 3558 C CA . ASP A 1 439 ? -6.016 40.562 4.91 1 97.38 439 ASP A CA 1
ATOM 3559 C C . ASP A 1 439 ? -4.719 39.75 4.934 1 97.38 439 ASP A C 1
ATOM 3561 O O . ASP A 1 439 ? -4.578 38.812 5.719 1 97.38 439 ASP A O 1
ATOM 3565 N N . PRO A 1 440 ? -3.738 40.125 4.125 1 97.75 440 PRO A N 1
ATOM 3566 C CA . PRO A 1 440 ? -2.498 39.344 4.055 1 97.75 440 PRO A CA 1
ATOM 3567 C C . PRO A 1 440 ? -1.743 39.312 5.383 1 97.75 440 PRO A C 1
ATOM 3569 O O . PRO A 1 440 ? -0.826 38.531 5.559 1 97.75 440 PRO A O 1
ATOM 3572 N N . SER A 1 441 ? -2.074 40.188 6.301 1 96.62 441 SER A N 1
ATOM 3573 C CA . SER A 1 441 ? -1.416 40.188 7.602 1 96.62 441 SER A CA 1
ATOM 3574 C C . SER A 1 441 ? -2.039 39.156 8.539 1 96.62 441 SER A C 1
ATOM 3576 O O . SER A 1 441 ? -1.437 38.781 9.547 1 96.62 441 SER A O 1
ATOM 3578 N N . LYS A 1 442 ? -3.195 38.656 8.164 1 96.25 442 LYS A N 1
ATOM 3579 C CA . LYS A 1 442 ? -3.924 37.719 9.031 1 96.25 442 LYS A CA 1
ATOM 3580 C C . LYS A 1 442 ? -3.92 36.312 8.445 1 96.25 442 LYS A C 1
ATOM 3582 O O . LYS A 1 442 ? -3.984 35.344 9.18 1 96.25 442 LYS A O 1
ATOM 3587 N N . TYR A 1 443 ? -3.852 36.312 7.125 1 98 443 TYR A N 1
ATOM 3588 C CA . TYR A 1 443 ? -4.086 35.031 6.477 1 98 443 TYR A CA 1
ATOM 3589 C C . TYR A 1 443 ? -2.832 34.531 5.758 1 98 443 TYR A C 1
ATOM 3591 O O . TYR A 1 443 ? -2.105 35.344 5.16 1 98 443 TYR A O 1
ATOM 3599 N N . ILE A 1 444 ? -2.502 33.312 5.859 1 98.62 444 ILE A N 1
ATOM 3600 C CA . ILE A 1 444 ? -1.63 32.531 4.984 1 98.62 444 ILE A CA 1
ATOM 3601 C C . ILE A 1 444 ? -2.473 31.688 4.027 1 98.62 444 ILE A C 1
ATOM 3603 O O . ILE A 1 444 ? -3.463 31.078 4.438 1 98.62 444 ILE A O 1
ATOM 3607 N N . ILE A 1 445 ? -2.135 31.672 2.768 1 98.88 445 ILE A N 1
ATOM 3608 C CA . ILE A 1 445 ? -2.963 30.938 1.82 1 98.88 445 ILE A CA 1
ATOM 3609 C C . ILE A 1 445 ? -2.223 29.672 1.362 1 98.88 445 ILE A C 1
ATOM 3611 O O . ILE A 1 445 ? -1.055 29.75 0.972 1 98.88 445 ILE A O 1
ATOM 3615 N N . GLN A 1 446 ? -2.848 28.547 1.459 1 98.88 446 GLN A N 1
ATOM 3616 C CA . GLN A 1 446 ? -2.318 27.281 0.946 1 98.88 446 GLN A CA 1
ATOM 3617 C C . GLN A 1 446 ? -2.904 26.953 -0.425 1 98.88 446 GLN A C 1
ATOM 3619 O O . GLN A 1 446 ? -4.121 26.812 -0.566 1 98.88 446 GLN A O 1
ATOM 3624 N N . VAL A 1 447 ? -2.051 26.797 -1.388 1 98.69 447 VAL A N 1
ATOM 3625 C CA . VAL A 1 447 ? -2.449 26.641 -2.783 1 98.69 447 VAL A CA 1
ATOM 3626 C C . VAL A 1 447 ? -2.58 25.172 -3.135 1 98.69 447 VAL A C 1
ATOM 3628 O O . VAL A 1 447 ? -1.601 24.422 -3.076 1 98.69 447 VAL A O 1
ATOM 3631 N N . TRP A 1 448 ? -3.771 24.703 -3.514 1 98 448 TRP A N 1
ATOM 3632 C CA . TRP A 1 448 ? -3.949 23.297 -3.824 1 98 448 TRP A CA 1
ATOM 3633 C C . TRP A 1 448 ? -4.176 23.094 -5.316 1 98 448 TRP A C 1
ATOM 3635 O O . TRP A 1 448 ? -4.348 21.953 -5.777 1 98 448 TRP A O 1
ATOM 3645 N N . THR A 1 449 ? -4.156 24.094 -6.156 1 97 449 THR A N 1
ATOM 3646 C CA . THR A 1 449 ? -4.379 23.984 -7.594 1 97 449 THR A CA 1
ATOM 3647 C C . THR A 1 449 ? -3.088 23.594 -8.312 1 97 449 THR A C 1
ATOM 3649 O O . THR A 1 449 ? -2.322 22.766 -7.82 1 97 449 THR A O 1
ATOM 3652 N N . THR A 1 450 ? -2.836 24.062 -9.516 1 97.94 450 THR A N 1
ATOM 3653 C CA . THR A 1 450 ? -1.646 23.656 -10.25 1 97.94 450 THR A CA 1
ATOM 3654 C C . THR A 1 450 ? -0.509 24.656 -10.039 1 97.94 450 THR A C 1
ATOM 3656 O O . THR A 1 450 ? -0.74 25.781 -9.617 1 97.94 450 THR A O 1
ATOM 3659 N N . LYS A 1 451 ? 0.669 24.266 -10.297 1 97.75 451 LYS A N 1
ATOM 3660 C CA . LYS A 1 451 ? 1.847 25.109 -10.078 1 97.75 451 LYS A CA 1
ATOM 3661 C C . LYS A 1 451 ? 1.832 26.328 -10.992 1 97.75 451 LYS A C 1
ATOM 3663 O O . LYS A 1 451 ? 2.471 27.344 -10.695 1 97.75 451 LYS A O 1
ATOM 3668 N N . ASN A 1 452 ? 1.064 26.234 -12.117 1 97.44 452 ASN A N 1
ATOM 3669 C CA . ASN A 1 452 ? 1.019 27.344 -13.062 1 97.44 452 ASN A CA 1
ATOM 3670 C C . ASN A 1 452 ? -0.243 28.188 -12.883 1 97.44 452 ASN A C 1
ATOM 3672 O O . ASN A 1 452 ? -0.539 29.062 -13.703 1 97.44 452 ASN A O 1
ATOM 3676 N N . ASP A 1 453 ? -0.96 27.922 -11.875 1 97.75 453 ASP A N 1
ATOM 3677 C CA . ASP A 1 453 ? -2.203 28.641 -11.633 1 97.75 453 ASP A CA 1
ATOM 3678 C C . ASP A 1 453 ? -1.933 30.125 -11.367 1 97.75 453 ASP A C 1
ATOM 3680 O O . ASP A 1 453 ? -1.161 30.469 -10.469 1 97.75 453 ASP A O 1
ATOM 3684 N N . PRO A 1 454 ? -2.676 31.047 -12.039 1 97.31 454 PRO A N 1
ATOM 3685 C CA . PRO A 1 454 ? -2.469 32.469 -11.844 1 97.31 454 PRO A CA 1
ATOM 3686 C C . PRO A 1 454 ? -2.781 32.938 -10.422 1 97.31 454 PRO A C 1
ATOM 3688 O O . PRO A 1 454 ? -2.381 34.031 -10.023 1 97.31 454 PRO A O 1
ATOM 3691 N N . VAL A 1 455 ? -3.438 32.156 -9.664 1 97.94 455 VAL A N 1
ATOM 3692 C CA . VAL A 1 455 ? -3.756 32.5 -8.289 1 97.94 455 VAL A CA 1
ATOM 3693 C C . VAL A 1 455 ? -2.467 32.688 -7.492 1 97.94 455 VAL A C 1
ATOM 3695 O O . VAL A 1 455 ? -2.404 33.531 -6.594 1 97.94 455 VAL A O 1
ATOM 3698 N N . ILE A 1 456 ? -1.43 31.984 -7.836 1 98.19 456 ILE A N 1
ATOM 3699 C CA . ILE A 1 456 ? -0.157 32.125 -7.133 1 98.19 456 ILE A CA 1
ATOM 3700 C C . ILE A 1 456 ? 0.408 33.531 -7.34 1 98.19 456 ILE A C 1
ATOM 3702 O O . ILE A 1 456 ? 0.833 34.188 -6.387 1 98.19 456 ILE A O 1
ATOM 3706 N N . ASP A 1 457 ? 0.329 34 -8.609 1 97.19 457 ASP A N 1
ATOM 3707 C CA . ASP A 1 457 ? 0.771 35.344 -8.938 1 97.19 457 ASP A CA 1
ATOM 3708 C C . ASP A 1 457 ? -0.028 36.406 -8.156 1 97.19 457 ASP A C 1
ATOM 3710 O O . ASP A 1 457 ? 0.546 37.312 -7.578 1 97.19 457 ASP A O 1
ATOM 3714 N N . ARG A 1 458 ? -1.277 36.219 -8.141 1 97.94 458 ARG A N 1
ATOM 3715 C CA . ARG A 1 458 ? -2.18 37.156 -7.473 1 97.94 458 ARG A CA 1
ATOM 3716 C C . ARG A 1 458 ? -1.881 37.25 -5.98 1 97.94 458 ARG A C 1
ATOM 3718 O O . ARG A 1 458 ? -1.826 38.312 -5.41 1 97.94 458 ARG A O 1
ATOM 3725 N N . LEU A 1 459 ? -1.666 36.125 -5.348 1 98.62 459 LEU A N 1
ATOM 3726 C CA . LEU A 1 459 ? -1.396 36.062 -3.916 1 98.62 459 LEU A CA 1
ATOM 3727 C C . LEU A 1 459 ? -0.07 36.75 -3.586 1 98.62 459 LEU A C 1
ATOM 3729 O O . LEU A 1 459 ? 0.002 37.562 -2.662 1 98.62 459 LEU A O 1
ATOM 3733 N N . LEU A 1 460 ? 0.959 36.469 -4.332 1 98.19 460 LEU A N 1
ATOM 3734 C CA . LEU A 1 460 ? 2.285 37 -4.074 1 98.19 460 LEU A CA 1
ATOM 3735 C C . LEU A 1 460 ? 2.303 38.531 -4.316 1 98.19 460 LEU A C 1
ATOM 3737 O O . LEU A 1 460 ? 2.898 39.281 -3.539 1 98.19 460 LEU A O 1
ATOM 3741 N N . ARG A 1 461 ? 1.622 39 -5.348 1 97.5 461 ARG A N 1
ATOM 3742 C CA . ARG A 1 461 ? 1.563 40.406 -5.648 1 97.5 461 ARG A CA 1
ATOM 3743 C C . ARG A 1 461 ? 0.815 41.188 -4.555 1 97.5 461 ARG A C 1
ATOM 3745 O O . ARG A 1 461 ? 1.102 42.344 -4.297 1 97.5 461 ARG A O 1
ATOM 3752 N N . ASN A 1 462 ? -0.11 40.469 -3.908 1 98 462 ASN A N 1
ATOM 3753 C CA . ASN A 1 462 ? -0.86 41.094 -2.816 1 98 462 ASN A CA 1
ATOM 3754 C C . ASN A 1 462 ? -0.213 40.812 -1.464 1 98 462 ASN A C 1
ATOM 3756 O O . ASN A 1 462 ? -0.845 40.969 -0.42 1 98 462 ASN A O 1
ATOM 3760 N N . ASN A 1 463 ? 0.984 40.188 -1.456 1 98 463 ASN A N 1
ATOM 3761 C CA . ASN A 1 463 ? 1.881 40.062 -0.314 1 98 463 ASN A CA 1
ATOM 3762 C C . ASN A 1 463 ? 1.37 39 0.675 1 98 463 ASN A C 1
ATOM 3764 O O . ASN A 1 463 ? 1.557 39.156 1.885 1 98 463 ASN A O 1
ATOM 3768 N N . PHE A 1 464 ? 0.609 38.094 0.17 1 98.69 464 PHE A N 1
ATOM 3769 C CA . PHE A 1 464 ? 0.23 36.938 1.008 1 98.69 464 PHE A CA 1
ATOM 3770 C C . PHE A 1 464 ? 1.395 35.969 1.164 1 98.69 464 PHE A C 1
ATOM 3772 O O . PHE A 1 464 ? 2.131 35.719 0.209 1 98.69 464 PHE A O 1
ATOM 3779 N N . LYS A 1 465 ? 1.611 35.5 2.377 1 98.5 465 LYS A N 1
ATOM 3780 C CA . LYS A 1 465 ? 2.42 34.281 2.539 1 98.5 465 LYS A CA 1
ATOM 3781 C C . LYS A 1 465 ? 1.696 33.062 1.985 1 98.5 465 LYS A C 1
ATOM 3783 O O . LYS A 1 465 ? 0.475 32.938 2.107 1 98.5 465 LYS A O 1
ATOM 3788 N N . VAL A 1 466 ? 2.5 32.125 1.391 1 98.69 466 VAL A N 1
ATOM 3789 C CA . VAL A 1 466 ? 1.833 31.016 0.73 1 98.69 466 VAL A CA 1
ATOM 3790 C C . VAL A 1 466 ? 2.531 29.719 1.098 1 98.69 466 VAL A C 1
ATOM 3792 O O . VAL A 1 466 ? 3.729 29.703 1.39 1 98.69 466 VAL A O 1
ATOM 3795 N N . ILE A 1 467 ? 1.806 28.625 1.208 1 98.88 467 ILE A N 1
ATOM 3796 C CA . ILE A 1 467 ? 2.244 27.234 1.253 1 98.88 467 ILE A CA 1
ATOM 3797 C C . ILE A 1 467 ? 1.796 26.516 -0.015 1 98.88 467 ILE A C 1
ATOM 3799 O O . ILE A 1 467 ? 0.622 26.578 -0.389 1 98.88 467 ILE A O 1
ATOM 3803 N N . ILE A 1 468 ? 2.686 25.844 -0.704 1 98.81 468 ILE A N 1
ATOM 3804 C CA . ILE A 1 468 ? 2.371 25.234 -1.991 1 98.81 468 ILE A CA 1
ATOM 3805 C C . ILE A 1 468 ? 1.991 23.766 -1.789 1 98.81 468 ILE A C 1
ATOM 3807 O O . ILE A 1 468 ? 2.76 23 -1.213 1 98.81 468 ILE A O 1
ATOM 3811 N N . SER A 1 469 ? 0.82 23.391 -2.213 1 98.81 469 SER A N 1
ATOM 3812 C CA . SER A 1 469 ? 0.329 22.016 -2.197 1 98.81 469 SER A CA 1
ATOM 3813 C C . SER A 1 469 ? -0.345 21.656 -3.518 1 98.81 469 SER A C 1
ATOM 3815 O O . SER A 1 469 ? -1.378 20.984 -3.529 1 98.81 469 SER A O 1
ATOM 3817 N N . ASN A 1 470 ? 0.213 22.125 -4.609 1 98.75 470 ASN A N 1
ATOM 3818 C CA . ASN A 1 470 ? -0.381 21.906 -5.926 1 98.75 470 ASN A CA 1
ATOM 3819 C C . ASN A 1 470 ? -0.624 20.438 -6.207 1 98.75 470 ASN A C 1
ATOM 3821 O O . ASN A 1 470 ? 0.29 19.609 -6.078 1 98.75 470 ASN A O 1
ATOM 3825 N N . TYR A 1 471 ? -1.846 20.125 -6.703 1 98.12 471 TYR A N 1
ATOM 3826 C CA . TYR A 1 471 ? -2.25 18.719 -6.809 1 98.12 471 TYR A CA 1
ATOM 3827 C C . TYR A 1 471 ? -1.502 18.031 -7.934 1 98.12 471 TYR A C 1
ATOM 3829 O O . TYR A 1 471 ? -1.411 16.797 -7.957 1 98.12 471 TYR A O 1
ATOM 3837 N N . ASP A 1 472 ? -1.007 18.766 -8.898 1 98.06 472 ASP A N 1
ATOM 3838 C CA . ASP A 1 472 ? -0.351 18.172 -10.055 1 98.06 472 ASP A CA 1
ATOM 3839 C C . ASP A 1 472 ? 1.023 17.609 -9.68 1 98.06 472 ASP A C 1
ATOM 3841 O O . ASP A 1 472 ? 1.68 16.969 -10.5 1 98.06 472 ASP A O 1
ATOM 3845 N N . ALA A 1 473 ? 1.405 17.75 -8.359 1 98.38 473 ALA A N 1
ATOM 3846 C CA . ALA A 1 473 ? 2.668 17.141 -7.938 1 98.38 473 ALA A CA 1
ATOM 3847 C C . ALA A 1 473 ? 2.555 16.562 -6.527 1 98.38 473 ALA A C 1
ATOM 3849 O O . ALA A 1 473 ? 3.227 15.586 -6.195 1 98.38 473 ALA A O 1
ATOM 3850 N N . LEU A 1 474 ? 1.708 17.125 -5.727 1 98.81 474 LEU A N 1
ATOM 3851 C CA . LEU A 1 474 ? 1.889 16.906 -4.293 1 98.81 474 LEU A CA 1
ATOM 3852 C C . LEU A 1 474 ? 0.703 16.141 -3.707 1 98.81 474 LEU A C 1
ATOM 3854 O O . LEU A 1 474 ? 0.629 15.945 -2.492 1 98.81 474 LEU A O 1
ATOM 3858 N N . TYR A 1 475 ? -0.247 15.727 -4.539 1 98.5 475 TYR A N 1
ATOM 3859 C CA . TYR A 1 475 ? -1.301 14.844 -4.062 1 98.5 475 TYR A CA 1
ATOM 3860 C C . TYR A 1 475 ? -0.84 13.391 -4.09 1 98.5 475 TYR A C 1
ATOM 3862 O O . TYR A 1 475 ? -0.366 12.898 -5.117 1 98.5 475 TYR A O 1
ATOM 3870 N N . LEU A 1 476 ? -1.034 12.695 -3 1 98.31 476 LEU A N 1
ATOM 3871 C CA . LEU A 1 476 ? -0.441 11.375 -2.826 1 98.31 476 LEU A CA 1
ATOM 3872 C C . LEU A 1 476 ? -1.446 10.281 -3.158 1 98.31 476 LEU A C 1
ATOM 3874 O O . LEU A 1 476 ? -1.096 9.102 -3.189 1 98.31 476 LEU A O 1
ATOM 3878 N N . ASP A 1 477 ? -2.648 10.539 -3.383 1 94.81 477 ASP A N 1
ATOM 3879 C CA . ASP A 1 477 ? -3.625 9.484 -3.648 1 94.81 477 ASP A CA 1
ATOM 3880 C C . ASP A 1 477 ? -4.238 9.648 -5.039 1 94.81 477 ASP A C 1
ATOM 3882 O O . ASP A 1 477 ? -5.387 9.258 -5.262 1 94.81 477 ASP A O 1
ATOM 3886 N N . CYS A 1 478 ? -3.539 10.227 -6.008 1 95.5 478 CYS A N 1
ATOM 3887 C CA . CYS A 1 478 ? -3.883 10.312 -7.422 1 95.5 478 CYS A CA 1
ATOM 3888 C C . CYS A 1 478 ? -3.398 9.078 -8.18 1 95.5 478 CYS A C 1
ATOM 3890 O O . CYS A 1 478 ? -2.473 8.398 -7.73 1 95.5 478 CYS A O 1
ATOM 3892 N N . GLY A 1 479 ? -3.994 8.805 -9.305 1 95.69 479 GLY A N 1
ATOM 3893 C CA . GLY A 1 479 ? -3.51 7.762 -10.203 1 95.69 479 GLY A CA 1
ATOM 3894 C C . GLY A 1 479 ? -4.133 6.406 -9.938 1 95.69 479 GLY A C 1
ATOM 3895 O O . GLY A 1 479 ? -3.717 5.402 -10.516 1 95.69 479 GLY A O 1
ATOM 3896 N N . PHE A 1 480 ? -5.141 6.336 -9.109 1 95.88 480 PHE A N 1
ATOM 3897 C CA . PHE A 1 480 ? -5.852 5.105 -8.781 1 95.88 480 PHE A CA 1
ATOM 3898 C C . PHE A 1 480 ? -7.25 5.109 -9.383 1 95.88 480 PHE A C 1
ATOM 3900 O O . PHE A 1 480 ? -7.598 6.012 -10.156 1 95.88 480 PHE A O 1
ATOM 3907 N N . SER A 1 481 ? -8.008 4.102 -9.07 1 94.94 481 SER A N 1
ATOM 3908 C CA . SER A 1 481 ? -9.352 3.984 -9.633 1 94.94 481 SER A CA 1
ATOM 3909 C C . SER A 1 481 ? -10.281 5.051 -9.062 1 94.94 481 SER A C 1
ATOM 3911 O O . SER A 1 481 ? -10.125 5.465 -7.91 1 94.94 481 SER A O 1
ATOM 3913 N N . ALA A 1 482 ? -11.227 5.441 -9.859 1 94 482 ALA A N 1
ATOM 3914 C CA . ALA A 1 482 ? -12.305 6.273 -9.328 1 94 482 ALA A CA 1
ATOM 3915 C C . ALA A 1 482 ? -13.125 5.508 -8.297 1 94 482 ALA A C 1
ATOM 3917 O O . ALA A 1 482 ? -13.359 4.309 -8.445 1 94 482 ALA A O 1
ATOM 3918 N N . TRP A 1 483 ? -13.523 6.258 -7.273 1 92.31 483 TRP A N 1
ATOM 3919 C CA . TRP A 1 483 ? -14.312 5.566 -6.262 1 92.31 483 TRP A CA 1
ATOM 3920 C C . TRP A 1 483 ? -15.797 5.887 -6.422 1 92.31 483 TRP A C 1
ATOM 3922 O O . TRP A 1 483 ? -16.656 5.234 -5.809 1 92.31 483 TRP A O 1
ATOM 3932 N N . VAL A 1 484 ? -16.062 6.949 -7.203 1 89.5 484 VAL A N 1
ATOM 3933 C CA . VAL A 1 484 ? -17.422 7.176 -7.695 1 89.5 484 VAL A CA 1
ATOM 3934 C C . VAL A 1 484 ? -17.453 7.008 -9.211 1 89.5 484 VAL A C 1
ATOM 3936 O O . VAL A 1 484 ? -16.734 7.711 -9.938 1 89.5 484 VAL A O 1
ATOM 3939 N N . GLY A 1 485 ? -18.062 5.965 -9.719 1 83.31 485 GLY A N 1
ATOM 3940 C CA . GLY A 1 485 ? -18.125 5.699 -11.148 1 83.31 485 GLY A CA 1
ATOM 3941 C C . GLY A 1 485 ? -17 4.805 -11.641 1 83.31 485 GLY A C 1
ATOM 3942 O O . GLY A 1 485 ? -16.547 3.916 -10.922 1 83.31 485 GLY A O 1
ATOM 3943 N N . GLU A 1 486 ? -16.625 5.039 -12.969 1 85.12 486 GLU A N 1
ATOM 3944 C CA . GLU A 1 486 ? -15.641 4.164 -13.594 1 85.12 486 GLU A CA 1
ATOM 3945 C C . GLU A 1 486 ? -14.406 4.945 -14.016 1 85.12 486 GLU A C 1
ATOM 3947 O O . GLU A 1 486 ? -14.406 6.18 -14.008 1 85.12 486 GLU A O 1
ATOM 3952 N N . GLY A 1 487 ? -13.312 4.195 -14.25 1 91.12 487 GLY A N 1
ATOM 3953 C CA . GLY A 1 487 ? -12.07 4.82 -14.688 1 91.12 487 GLY A CA 1
ATOM 3954 C C . GLY A 1 487 ? -11.141 5.156 -13.539 1 91.12 487 GLY A C 1
ATOM 3955 O O . GLY A 1 487 ? -11.133 4.469 -12.516 1 91.12 487 GLY A O 1
ATOM 3956 N N . ASN A 1 488 ? -10.25 6.094 -13.812 1 93.56 488 ASN A N 1
ATOM 3957 C CA . ASN A 1 488 ? -9.297 6.523 -12.789 1 93.56 488 ASN A CA 1
ATOM 3958 C C . ASN A 1 488 ? -9.734 7.82 -12.125 1 93.56 488 ASN A C 1
ATOM 3960 O O . ASN A 1 488 ? -10.594 8.531 -12.648 1 93.56 488 ASN A O 1
ATOM 3964 N N . ASN A 1 489 ? -9.227 8.078 -10.984 1 93.38 489 ASN A N 1
ATOM 3965 C CA . ASN A 1 489 ? -9.703 9.219 -10.203 1 93.38 489 ASN A CA 1
ATOM 3966 C C . ASN A 1 489 ? -9.383 10.539 -10.891 1 93.38 489 ASN A C 1
ATOM 3968 O O . ASN A 1 489 ? -8.625 10.57 -11.859 1 93.38 489 ASN A O 1
ATOM 3972 N N . TRP A 1 490 ? -9.891 11.672 -10.469 1 91.12 490 TRP A N 1
ATOM 3973 C CA . TRP A 1 490 ? -9.969 12.961 -11.148 1 91.12 490 TRP A CA 1
ATOM 3974 C C . TRP A 1 490 ? -8.586 13.594 -11.266 1 91.12 490 TRP A C 1
ATOM 3976 O O . TRP A 1 490 ? -8.336 14.383 -12.18 1 91.12 490 TRP A O 1
ATOM 3986 N N . CYS A 1 491 ? -7.684 13.234 -10.406 1 93.81 491 CYS A N 1
ATOM 3987 C CA . CYS A 1 491 ? -6.391 13.914 -10.383 1 93.81 491 CYS A CA 1
ATOM 3988 C C . CYS A 1 491 ? -5.305 13.047 -11.008 1 93.81 491 CYS A C 1
ATOM 3990 O O . CYS A 1 491 ? -4.117 13.297 -10.812 1 93.81 491 CYS A O 1
ATOM 3992 N N . SER A 1 492 ? -5.66 11.961 -11.641 1 94.06 492 SER A N 1
ATOM 3993 C CA . SER A 1 492 ? -4.703 11.125 -12.359 1 94.06 492 SER A CA 1
ATOM 3994 C C . SER A 1 492 ? -3.881 11.961 -13.336 1 94.06 492 SER A C 1
ATOM 3996 O O . SER A 1 492 ? -4.363 12.953 -13.875 1 94.06 492 SER A O 1
ATOM 3998 N N . PRO A 1 493 ? -2.629 11.609 -13.523 1 95.5 493 PRO A N 1
ATOM 3999 C CA . PRO A 1 493 ? -1.981 10.336 -13.227 1 95.5 493 PRO A CA 1
ATOM 4000 C C . PRO A 1 493 ? -1.304 10.32 -11.859 1 95.5 493 PRO A C 1
ATOM 4002 O O . PRO A 1 493 ? -1.424 11.289 -11.094 1 95.5 493 PRO A O 1
ATOM 4005 N N . TYR A 1 494 ? -0.686 9.188 -11.508 1 96.94 494 TYR A N 1
ATOM 4006 C CA . TYR A 1 494 ? 0.097 8.961 -10.297 1 96.94 494 TYR A CA 1
ATOM 4007 C C . TYR A 1 494 ? 1.26 9.938 -10.203 1 96.94 494 TYR A C 1
ATOM 4009 O O . TYR A 1 494 ? 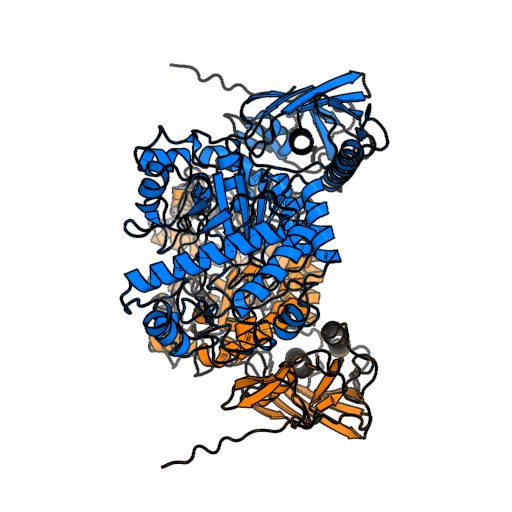1.923 10.219 -11.203 1 96.94 494 TYR A O 1
ATOM 4017 N N . LYS A 1 495 ? 1.473 10.562 -9.031 1 97.62 495 LYS A N 1
ATOM 4018 C CA . LYS A 1 495 ? 2.605 11.461 -8.812 1 97.62 495 LYS A CA 1
ATOM 4019 C C . LYS A 1 495 ? 3.777 10.719 -8.172 1 97.62 495 LYS A C 1
ATOM 4021 O O . LYS A 1 495 ? 3.854 10.602 -6.949 1 97.62 495 LYS A O 1
ATOM 4026 N N . GLY A 1 496 ? 4.719 10.266 -8.906 1 96.56 496 GLY A N 1
ATOM 4027 C CA . GLY A 1 496 ? 5.902 9.586 -8.406 1 96.56 496 GLY A CA 1
ATOM 4028 C C . GLY A 1 496 ? 6.852 10.508 -7.664 1 96.56 496 GLY A C 1
ATOM 4029 O O . GLY A 1 496 ? 6.68 11.727 -7.684 1 96.56 496 GLY A O 1
ATOM 4030 N N . TRP A 1 497 ? 7.859 9.914 -6.98 1 97.56 497 TRP A N 1
ATOM 4031 C CA . TRP A 1 497 ? 8.781 10.695 -6.168 1 97.56 497 TRP A CA 1
ATOM 4032 C C . TRP A 1 497 ? 9.57 11.68 -7.031 1 97.56 497 TRP A C 1
ATOM 4034 O O . TRP A 1 497 ? 9.961 12.75 -6.566 1 97.56 497 TRP A O 1
ATOM 4044 N N . GLN A 1 498 ? 9.758 11.359 -8.328 1 97.38 498 GLN A N 1
ATOM 4045 C CA . GLN A 1 498 ? 10.492 12.227 -9.242 1 97.38 498 GLN A CA 1
ATOM 4046 C C . GLN A 1 498 ? 9.742 13.539 -9.469 1 97.38 498 GLN A C 1
ATOM 4048 O O . GLN A 1 498 ? 10.344 14.617 -9.438 1 97.38 498 GLN A O 1
ATOM 4053 N N . ILE A 1 499 ? 8.445 13.406 -9.688 1 97.81 499 ILE A N 1
ATOM 4054 C CA . ILE A 1 499 ? 7.598 14.578 -9.891 1 97.81 499 ILE A CA 1
ATOM 4055 C C . ILE A 1 499 ? 7.602 15.445 -8.633 1 97.81 499 ILE A C 1
ATOM 4057 O O . ILE A 1 499 ? 7.727 16.672 -8.719 1 97.81 499 ILE A O 1
ATOM 4061 N N . ILE A 1 500 ? 7.551 14.844 -7.523 1 98.44 500 ILE A N 1
ATOM 4062 C CA . ILE A 1 500 ? 7.531 15.555 -6.254 1 98.44 500 ILE A CA 1
ATOM 4063 C C . ILE A 1 500 ? 8.875 16.25 -6.031 1 98.44 500 ILE A C 1
ATOM 4065 O O . ILE A 1 500 ? 8.922 17.406 -5.629 1 98.44 500 ILE A O 1
ATOM 4069 N N . TYR A 1 501 ? 9.938 15.547 -6.328 1 98.38 501 TYR A N 1
ATOM 4070 C CA . TYR A 1 501 ? 11.281 16.094 -6.16 1 98.38 501 TYR A CA 1
ATOM 4071 C C . TYR A 1 501 ? 11.484 17.328 -7.027 1 98.38 501 TYR A C 1
ATOM 4073 O O . TYR A 1 501 ? 12.188 18.266 -6.625 1 98.38 501 TYR A O 1
ATOM 4081 N N . GLU A 1 502 ? 10.867 17.359 -8.164 1 97.88 502 GLU A N 1
ATOM 4082 C CA . GLU A 1 502 ? 11.07 18.438 -9.125 1 97.88 502 GLU A CA 1
ATOM 4083 C C . GLU A 1 502 ? 10.156 19.625 -8.828 1 97.88 502 GLU A C 1
ATOM 4085 O O . GLU A 1 502 ? 10.258 20.672 -9.477 1 97.88 502 GLU A O 1
ATOM 4090 N N . ASN A 1 503 ? 9.281 19.453 -7.863 1 98.44 503 ASN A N 1
ATOM 4091 C CA . ASN A 1 503 ? 8.352 20.516 -7.508 1 98.44 503 ASN A CA 1
ATOM 4092 C C . ASN A 1 503 ? 9.016 21.562 -6.602 1 98.44 503 ASN A C 1
ATOM 4094 O O . ASN A 1 503 ? 8.617 21.719 -5.445 1 98.44 503 ASN A O 1
ATOM 4098 N N . SER A 1 504 ? 9.867 22.344 -7.16 1 98.5 504 SER A N 1
ATOM 4099 C CA . SER A 1 504 ? 10.672 23.344 -6.461 1 98.5 504 SER A CA 1
ATOM 4100 C C . SER A 1 504 ? 9.898 24.641 -6.27 1 98.5 504 SER A C 1
ATOM 4102 O O . SER A 1 504 ? 9.445 25.234 -7.238 1 98.5 504 SER A O 1
ATOM 4104 N N . PRO A 1 505 ? 9.797 25.078 -5.02 1 98.19 505 PRO A N 1
ATOM 4105 C CA . PRO A 1 505 ? 9.18 26.391 -4.812 1 98.19 505 PRO A CA 1
ATOM 4106 C C . PRO A 1 505 ? 9.898 27.5 -5.57 1 98.19 505 PRO A C 1
ATOM 4108 O O . PRO A 1 505 ? 9.25 28.406 -6.098 1 98.19 505 PRO A O 1
ATOM 4111 N N . LEU A 1 506 ? 11.188 27.391 -5.633 1 97.5 506 LEU A N 1
ATOM 4112 C CA . LEU A 1 506 ? 11.969 28.391 -6.359 1 97.5 506 LEU A CA 1
ATOM 4113 C C . LEU A 1 506 ? 11.625 28.375 -7.844 1 97.5 506 LEU A C 1
ATOM 4115 O O . LEU A 1 506 ? 11.484 29.422 -8.469 1 97.5 506 LEU A O 1
ATOM 4119 N N . LYS A 1 507 ? 11.492 27.188 -8.438 1 97.38 507 LYS A N 1
ATOM 4120 C CA . LYS A 1 507 ? 11.125 27.078 -9.844 1 97.38 507 LYS A CA 1
ATOM 4121 C C . LYS A 1 507 ? 9.711 27.609 -10.078 1 97.38 507 LYS A C 1
ATOM 4123 O O . LYS A 1 507 ? 9.438 28.234 -11.109 1 97.38 507 LYS A O 1
ATOM 4128 N N . ILE A 1 508 ? 8.867 27.406 -9.141 1 97.81 508 ILE A N 1
ATOM 4129 C CA . ILE A 1 508 ? 7.484 27.844 -9.258 1 97.81 508 ILE A CA 1
ATOM 4130 C C . ILE A 1 508 ? 7.434 29.375 -9.234 1 97.81 508 ILE A C 1
ATOM 4132 O O . ILE A 1 508 ? 6.754 30 -10.055 1 97.81 508 ILE A O 1
ATOM 4136 N N . ILE A 1 509 ? 8.133 29.984 -8.367 1 96.75 509 ILE A N 1
ATOM 4137 C CA . ILE A 1 509 ? 8.102 31.438 -8.273 1 96.75 509 ILE A CA 1
ATOM 4138 C C . ILE A 1 509 ? 8.727 32.062 -9.516 1 96.75 509 ILE A C 1
ATOM 4140 O O . ILE A 1 509 ? 8.297 33.125 -9.977 1 96.75 509 ILE A O 1
ATOM 4144 N N . LYS A 1 510 ? 9.805 31.422 -10.039 1 96.56 510 LYS A N 1
ATOM 4145 C CA . LYS A 1 510 ? 10.422 31.875 -11.289 1 96.56 510 LYS A CA 1
ATOM 4146 C C . LYS A 1 510 ? 9.438 31.766 -12.453 1 96.56 510 LYS A C 1
ATOM 4148 O O . LYS A 1 510 ? 9.414 32.625 -13.32 1 96.56 510 LYS A O 1
ATOM 4153 N N . LEU A 1 511 ? 8.734 30.672 -12.422 1 96.06 511 LEU A N 1
ATOM 4154 C CA . LEU A 1 511 ? 7.711 30.484 -13.445 1 96.06 511 LEU A CA 1
ATOM 4155 C C . LEU A 1 511 ? 6.73 31.641 -13.461 1 96.06 511 LEU A C 1
ATOM 4157 O O . LEU A 1 511 ? 6.223 32.031 -14.523 1 96.06 511 LEU A O 1
ATOM 4161 N N . HIS A 1 512 ? 6.504 32.25 -12.312 1 96.12 512 HIS A N 1
ATOM 4162 C CA . HIS A 1 512 ? 5.566 33.344 -12.18 1 96.12 512 HIS A CA 1
ATOM 4163 C C . HIS A 1 512 ? 6.281 34.688 -12.25 1 96.12 512 HIS A C 1
ATOM 4165 O O . HIS A 1 512 ? 5.656 35.75 -12.094 1 96.12 512 HIS A O 1
ATOM 4171 N N . HIS A 1 513 ? 7.555 34.75 -12.445 1 96.81 513 HIS A N 1
ATOM 4172 C CA . HIS A 1 513 ? 8.391 35.938 -12.609 1 96.81 513 HIS A CA 1
ATOM 4173 C C . HIS A 1 513 ? 8.305 36.844 -11.383 1 96.81 513 HIS A C 1
ATOM 4175 O O . HIS A 1 513 ? 8.203 38.062 -11.523 1 96.81 513 HIS A O 1
ATOM 4181 N N . LEU A 1 514 ? 8.312 36.25 -10.188 1 97.25 514 LEU A N 1
ATOM 4182 C CA . LEU A 1 514 ? 8.195 37 -8.938 1 97.25 514 LEU A CA 1
ATOM 4183 C C . LEU A 1 514 ? 9.281 36.594 -7.949 1 97.25 514 LEU A C 1
ATOM 4185 O O . LEU A 1 514 ? 9 36.406 -6.762 1 97.25 514 LEU A O 1
ATOM 4189 N N . GLU A 1 515 ? 10.492 36.469 -8.391 1 95.19 515 GLU A N 1
ATOM 4190 C CA . GLU A 1 515 ? 11.617 36.031 -7.57 1 95.19 515 GLU A CA 1
ATOM 4191 C C . GLU A 1 515 ? 11.859 36.969 -6.41 1 95.19 515 GLU A C 1
ATOM 4193 O O . GLU A 1 515 ? 12.352 36.562 -5.352 1 95.19 515 GLU A O 1
ATOM 4198 N N . ASN A 1 516 ? 11.461 38.156 -6.598 1 95.75 516 ASN A N 1
ATOM 4199 C CA . ASN A 1 516 ? 11.648 39.188 -5.559 1 95.75 516 ASN A CA 1
ATOM 4200 C C . ASN A 1 516 ? 10.711 38.938 -4.375 1 95.75 516 ASN A C 1
ATOM 4202 O O . ASN A 1 516 ? 10.875 39.562 -3.318 1 95.75 516 ASN A O 1
ATOM 4206 N N . LYS A 1 517 ? 9.758 38.062 -4.484 1 96.5 517 LYS A N 1
ATOM 4207 C CA . LYS A 1 517 ? 8.797 37.75 -3.428 1 96.5 517 LYS A CA 1
ATOM 4208 C C . LYS A 1 517 ? 9.047 36.375 -2.85 1 96.5 517 LYS A C 1
ATOM 4210 O O . LYS A 1 517 ? 8.156 35.781 -2.223 1 96.5 517 LYS A O 1
ATOM 4215 N N . LYS A 1 518 ? 10.195 35.844 -3.029 1 94.75 518 LYS A N 1
ATOM 4216 C CA . LYS A 1 518 ? 10.508 34.469 -2.66 1 94.75 518 LYS A CA 1
ATOM 4217 C C . LYS A 1 518 ? 10.312 34.219 -1.164 1 94.75 518 LYS A C 1
ATOM 4219 O O . LYS A 1 518 ? 9.977 33.125 -0.735 1 94.75 518 LYS A O 1
ATOM 4224 N N . ASN A 1 519 ? 10.469 35.25 -0.386 1 95.81 519 ASN A N 1
ATOM 4225 C CA . ASN A 1 519 ? 10.352 35.125 1.062 1 95.81 519 ASN A CA 1
ATOM 4226 C C . ASN A 1 519 ? 8.914 34.875 1.492 1 95.81 519 ASN A C 1
ATOM 4228 O O . ASN A 1 519 ? 8.656 34.5 2.639 1 95.81 519 ASN A O 1
ATOM 4232 N N . LEU A 1 520 ? 7.957 35.062 0.595 1 98.06 520 LEU A N 1
ATOM 4233 C CA . LEU A 1 520 ? 6.547 34.875 0.91 1 98.06 520 LEU A CA 1
ATOM 4234 C C . LEU A 1 520 ? 6.145 33.406 0.756 1 98.06 520 LEU A C 1
ATOM 4236 O O . LEU A 1 520 ? 5.074 33 1.217 1 98.06 520 LEU A O 1
ATOM 4240 N N . ILE A 1 521 ? 6.992 32.656 0.158 1 98.31 521 ILE A N 1
ATOM 4241 C CA . ILE A 1 521 ? 6.738 31.219 0.091 1 98.31 521 ILE A CA 1
ATOM 4242 C C . ILE A 1 521 ? 7.32 30.531 1.325 1 98.31 521 ILE A C 1
ATOM 4244 O O . ILE A 1 521 ? 8.539 30.406 1.46 1 98.31 521 ILE A O 1
ATOM 4248 N N . LEU A 1 522 ? 6.5 30.016 2.135 1 98.62 522 LEU A N 1
ATOM 4249 C CA . LEU A 1 522 ? 6.914 29.438 3.41 1 98.62 522 LEU A CA 1
ATOM 4250 C C . LEU A 1 522 ? 7.434 28.016 3.223 1 98.62 522 LEU A C 1
ATOM 4252 O O . LEU A 1 522 ? 8.219 27.531 4.039 1 98.62 522 LEU A O 1
ATOM 4256 N N . GLY A 1 523 ? 6.941 27.328 2.189 1 98.62 523 GLY A N 1
ATOM 4257 C CA . GLY A 1 523 ? 7.262 25.953 1.898 1 98.62 523 GLY A CA 1
ATOM 4258 C C . GLY A 1 523 ? 6.148 25.219 1.166 1 98.62 523 GLY A C 1
ATOM 4259 O O . GLY A 1 523 ? 5.422 25.828 0.373 1 98.62 523 GLY A O 1
ATOM 4260 N N . SER A 1 524 ? 6.164 23.922 1.308 1 98.88 524 SER A N 1
ATOM 4261 C CA . SER A 1 524 ? 5.191 23.078 0.61 1 98.88 524 SER A CA 1
ATOM 4262 C C . SER A 1 524 ? 4.703 21.938 1.5 1 98.88 524 SER A C 1
ATOM 4264 O O . SER A 1 524 ? 5.277 21.688 2.559 1 98.88 524 SER A O 1
ATOM 4266 N N . GLU A 1 525 ? 3.643 21.375 1.056 1 98.88 525 GLU A N 1
ATOM 4267 C CA . GLU A 1 525 ? 2.986 20.297 1.784 1 98.88 525 GLU A CA 1
ATOM 4268 C C . GLU A 1 525 ? 2.396 19.266 0.828 1 98.88 525 GLU A C 1
ATOM 4270 O O . GLU A 1 525 ? 1.656 19.625 -0.094 1 98.88 525 GLU A O 1
ATOM 4275 N N . ALA A 1 526 ? 2.828 18 1.005 1 98.88 526 ALA A N 1
ATOM 4276 C CA . ALA A 1 526 ? 2.139 16.922 0.298 1 98.88 526 ALA A CA 1
ATOM 4277 C C . ALA A 1 526 ? 0.831 16.562 0.995 1 98.88 526 ALA A C 1
ATOM 4279 O O . ALA A 1 526 ? 0.722 16.656 2.219 1 98.88 526 ALA A O 1
ATOM 4280 N N . ALA A 1 527 ? -0.142 16.141 0.213 1 98.88 527 ALA A N 1
ATOM 4281 C CA . ALA A 1 527 ? -1.464 15.93 0.796 1 98.88 527 ALA A CA 1
ATOM 4282 C C . ALA A 1 527 ? -1.974 14.523 0.503 1 98.88 527 ALA A C 1
ATOM 4284 O O . ALA A 1 527 ? -1.999 14.094 -0.652 1 98.88 527 ALA A O 1
ATOM 4285 N N . LEU A 1 528 ? -2.344 13.82 1.534 1 98.75 528 LEU A N 1
ATOM 4286 C CA . LEU A 1 528 ? -3.078 12.57 1.449 1 98.75 528 LEU A CA 1
ATOM 4287 C C . LEU A 1 528 ? -4.512 12.742 1.945 1 98.75 528 LEU A C 1
ATOM 4289 O O . LEU A 1 528 ? -4.746 12.828 3.152 1 98.75 528 LEU A O 1
ATOM 4293 N N . TRP A 1 529 ? -5.461 12.742 1.07 1 98.12 529 TRP A N 1
ATOM 4294 C CA . TRP A 1 529 ? -6.848 13.055 1.399 1 98.12 529 TRP A CA 1
ATOM 4295 C C . TRP A 1 529 ? -7.609 11.797 1.797 1 98.12 529 TRP A C 1
ATOM 4297 O O . TRP A 1 529 ? -8.664 11.875 2.438 1 98.12 529 TRP A O 1
ATOM 4307 N N . SER A 1 530 ? -7.176 10.586 1.428 1 97.69 530 SER A N 1
ATOM 4308 C CA . SER A 1 530 ? -7.531 9.289 1.989 1 97.69 530 SER A CA 1
ATOM 4309 C C . SER A 1 530 ? -8.945 8.883 1.597 1 97.69 530 SER A C 1
ATOM 4311 O O . SER A 1 530 ? -9.648 8.219 2.369 1 97.69 530 SER A O 1
ATOM 4313 N N . GLU A 1 531 ? -9.438 9.32 0.435 1 96.69 531 GLU A N 1
ATOM 4314 C CA . GLU A 1 531 ? -10.703 8.766 -0.042 1 96.69 531 GLU A CA 1
ATOM 4315 C C . GLU A 1 531 ? -10.641 7.246 -0.154 1 96.69 531 GLU A C 1
ATOM 4317 O O . GLU A 1 531 ? -11.633 6.559 0.079 1 96.69 531 GLU A O 1
ATOM 4322 N N . GLN A 1 532 ? -9.438 6.789 -0.47 1 97.12 532 GLN A N 1
ATOM 4323 C CA . GLN A 1 532 ? -9.242 5.355 -0.66 1 97.12 532 GLN A CA 1
ATOM 4324 C C . GLN A 1 532 ? -8.023 4.859 0.111 1 97.12 532 GLN A C 1
ATOM 4326 O O . GLN A 1 532 ? -7.281 4.004 -0.375 1 97.12 532 GLN A O 1
ATOM 4331 N N . VAL A 1 533 ? -7.793 5.465 1.214 1 98.06 533 VAL A N 1
ATOM 4332 C CA . VAL A 1 533 ? -6.664 5.113 2.07 1 98.06 533 VAL A CA 1
ATOM 4333 C C . VAL A 1 533 ? -7.113 5.078 3.529 1 98.06 533 VAL A C 1
ATOM 4335 O O . VAL A 1 533 ? -7.828 5.973 3.986 1 98.06 533 VAL A O 1
ATOM 4338 N N . ASP A 1 534 ? -6.812 4.039 4.191 1 98.19 534 ASP A N 1
ATOM 4339 C CA . ASP A 1 534 ? -6.988 3.979 5.641 1 98.19 534 ASP A CA 1
ATOM 4340 C C . ASP A 1 534 ? -5.738 3.428 6.324 1 98.19 534 ASP A C 1
ATOM 4342 O O . ASP A 1 534 ? -4.645 3.463 5.75 1 98.19 534 ASP A O 1
ATOM 4346 N N . SER A 1 535 ? -5.836 2.977 7.535 1 98.06 535 SER A N 1
ATOM 4347 C CA . SER A 1 535 ? -4.691 2.551 8.328 1 98.06 535 SER A CA 1
ATOM 4348 C C . SER A 1 535 ? -3.9 1.458 7.617 1 98.06 535 SER A C 1
ATOM 4350 O O . SER A 1 535 ? -2.684 1.357 7.785 1 98.06 535 SER A O 1
ATOM 4352 N N . ALA A 1 536 ? -4.48 0.756 6.77 1 97.5 536 ALA A N 1
ATOM 4353 C CA . ALA A 1 536 ? -3.871 -0.408 6.133 1 97.5 536 ALA A CA 1
ATOM 4354 C C . ALA A 1 536 ? -2.918 0.014 5.016 1 97.5 536 ALA A C 1
ATOM 4356 O O . ALA A 1 536 ? -2.074 -0.773 4.582 1 97.5 536 ALA A O 1
ATOM 4357 N N . SER A 1 537 ? -2.98 1.297 4.559 1 96.88 537 SER A N 1
ATOM 4358 C CA . SER A 1 537 ? -2.232 1.58 3.338 1 96.88 537 SER A CA 1
ATOM 4359 C C . SER A 1 537 ? -1.585 2.961 3.396 1 96.88 537 SER A C 1
ATOM 4361 O O . SER A 1 537 ? -0.976 3.406 2.422 1 96.88 537 SER A O 1
ATOM 4363 N N . VAL A 1 538 ? -1.582 3.646 4.5 1 98.25 538 VAL A N 1
ATOM 4364 C CA . VAL A 1 538 ? -1.057 5 4.652 1 98.25 538 VAL A CA 1
ATOM 4365 C C . VAL A 1 538 ? 0.436 5.016 4.332 1 98.25 538 VAL A C 1
ATOM 4367 O O . VAL A 1 538 ? 0.907 5.867 3.576 1 98.25 538 VAL A O 1
ATOM 4370 N N . ASP A 1 539 ? 1.162 4.07 4.855 1 98.31 539 ASP A N 1
ATOM 4371 C CA . ASP A 1 539 ? 2.615 4.062 4.715 1 98.31 539 ASP A CA 1
ATOM 4372 C C . ASP A 1 539 ? 3.025 4.043 3.242 1 98.31 539 ASP A C 1
ATOM 4374 O O . ASP A 1 539 ? 3.854 4.848 2.812 1 98.31 539 ASP A O 1
ATOM 4378 N N . ALA A 1 540 ? 2.379 3.184 2.523 1 97.06 540 ALA A N 1
ATOM 4379 C CA . ALA A 1 540 ? 2.764 2.969 1.13 1 97.06 540 ALA A CA 1
ATOM 4380 C C . ALA A 1 540 ? 2.414 4.18 0.272 1 97.06 540 ALA A C 1
ATOM 4382 O O . ALA A 1 540 ? 3.053 4.43 -0.754 1 97.06 540 ALA A O 1
ATOM 4383 N N . LYS A 1 541 ? 1.42 4.93 0.707 1 98 541 LYS A N 1
ATOM 4384 C CA . LYS A 1 541 ? 1.005 6.105 -0.053 1 98 541 LYS A CA 1
ATOM 4385 C C . LYS A 1 541 ? 1.935 7.289 0.211 1 98 541 LYS A C 1
ATOM 4387 O O . LYS A 1 541 ? 2.18 8.102 -0.68 1 98 541 LYS A O 1
ATOM 4392 N N . ILE A 1 542 ? 2.48 7.324 1.375 1 98.75 542 ILE A N 1
ATOM 4393 C CA . ILE A 1 542 ? 3.25 8.5 1.777 1 98.75 542 ILE A CA 1
ATOM 4394 C C . ILE A 1 542 ? 4.727 8.273 1.465 1 98.75 542 ILE A C 1
ATOM 4396 O O . ILE A 1 542 ? 5.402 9.18 0.961 1 98.75 542 ILE A O 1
ATOM 4400 N N . TRP A 1 543 ? 5.219 7.043 1.745 1 98.62 543 TRP A N 1
ATOM 4401 C CA . TRP A 1 543 ? 6.66 6.832 1.73 1 98.62 543 TRP A CA 1
ATOM 4402 C C . TRP A 1 543 ? 7.062 5.875 0.615 1 98.62 543 TRP A C 1
ATOM 4404 O O . TRP A 1 543 ? 6.34 4.918 0.322 1 98.62 543 TRP A O 1
ATOM 4414 N N . PRO A 1 544 ? 8.156 6.219 -0.003 1 98.38 544 PRO A N 1
ATOM 4415 C CA . PRO A 1 544 ? 9.125 7.27 0.323 1 98.38 544 PRO A CA 1
ATOM 4416 C C . PRO A 1 544 ? 8.875 8.562 -0.458 1 98.38 544 PRO A C 1
ATOM 4418 O O . PRO A 1 544 ? 9.719 9.461 -0.445 1 98.38 544 PRO A O 1
ATOM 4421 N N . ARG A 1 545 ? 7.777 8.664 -1.14 1 98.06 545 ARG A N 1
ATOM 4422 C CA . ARG A 1 545 ? 7.52 9.781 -2.037 1 98.06 545 ARG A CA 1
ATOM 4423 C C . ARG A 1 545 ? 7.621 11.117 -1.298 1 98.06 545 ARG A C 1
ATOM 4425 O O . ARG A 1 545 ? 8.18 12.078 -1.82 1 98.06 545 ARG A O 1
ATOM 4432 N N . SER A 1 546 ? 7.184 11.117 -0.089 1 98.81 546 SER A N 1
ATOM 4433 C CA . SER A 1 546 ? 7.184 12.375 0.657 1 98.81 546 SER A CA 1
ATOM 4434 C C . SER A 1 546 ? 8.586 12.727 1.142 1 98.81 546 SER A C 1
ATOM 4436 O O . SER A 1 546 ? 8.852 13.867 1.504 1 98.81 546 SER A O 1
ATOM 4438 N N . ALA A 1 547 ? 9.461 11.766 1.171 1 98.94 547 ALA A N 1
ATOM 4439 C CA . ALA A 1 547 ? 10.859 12.086 1.445 1 98.94 547 ALA A CA 1
ATOM 4440 C C . ALA A 1 547 ? 11.453 12.938 0.331 1 98.94 547 ALA A C 1
ATOM 4442 O O . ALA A 1 547 ? 12.344 13.758 0.576 1 98.94 547 ALA A O 1
ATOM 4443 N N . ALA A 1 548 ? 10.992 12.758 -0.872 1 98.81 548 ALA A N 1
ATOM 4444 C CA . ALA A 1 548 ? 11.422 13.609 -1.978 1 98.81 548 ALA A CA 1
ATOM 4445 C C . ALA A 1 548 ? 11.102 15.078 -1.704 1 98.81 548 ALA A C 1
ATOM 4447 O O . ALA A 1 548 ? 11.938 15.953 -1.922 1 98.81 548 ALA A O 1
ATOM 4448 N N . LEU A 1 549 ? 9.906 15.281 -1.204 1 98.94 549 LEU A N 1
ATOM 4449 C CA . LEU A 1 549 ? 9.508 16.625 -0.825 1 98.94 549 LEU A CA 1
ATOM 4450 C C . LEU A 1 549 ? 10.406 17.172 0.281 1 98.94 549 LEU A C 1
ATOM 4452 O O . LEU A 1 549 ? 10.773 18.344 0.269 1 98.94 549 LEU A O 1
ATOM 4456 N N . ALA A 1 550 ? 10.727 16.312 1.196 1 98.94 550 ALA A N 1
ATOM 4457 C CA . ALA A 1 550 ? 11.562 16.703 2.328 1 98.94 550 ALA A CA 1
ATOM 4458 C C . ALA A 1 550 ? 12.891 17.266 1.856 1 98.94 550 ALA A C 1
ATOM 4460 O O . ALA A 1 550 ? 13.297 18.359 2.289 1 98.94 550 ALA A O 1
ATOM 4461 N N . GLU A 1 551 ? 13.562 16.547 0.998 1 98.88 551 GLU A N 1
ATOM 4462 C CA . GLU A 1 551 ? 14.844 17.062 0.518 1 98.88 551 GLU A CA 1
ATOM 4463 C C . GLU A 1 551 ? 14.656 18.328 -0.314 1 98.88 551 GLU A C 1
ATOM 4465 O O . GLU A 1 551 ? 15.461 19.25 -0.218 1 98.88 551 GLU A O 1
ATOM 4470 N N . ARG A 1 552 ? 13.625 18.344 -1.143 1 98.81 552 ARG A N 1
ATOM 4471 C CA . ARG A 1 552 ? 13.344 19.531 -1.935 1 98.81 552 ARG A CA 1
ATOM 4472 C C . ARG A 1 552 ? 13.242 20.766 -1.047 1 98.81 552 ARG A C 1
ATOM 4474 O O . ARG A 1 552 ? 13.805 21.828 -1.366 1 98.81 552 ARG A O 1
ATOM 4481 N N . LEU A 1 553 ? 12.625 20.609 0.076 1 98.88 553 LEU A N 1
ATOM 4482 C CA . LEU A 1 553 ? 12.336 21.75 0.93 1 98.88 553 LEU A CA 1
ATOM 4483 C C . LEU A 1 553 ? 13.5 22.016 1.887 1 98.88 553 LEU A C 1
ATOM 4485 O O . LEU A 1 553 ? 13.711 23.156 2.303 1 98.88 553 LEU A O 1
ATOM 4489 N N . TRP A 1 554 ? 14.234 20.984 2.246 1 98.81 554 TRP A N 1
ATOM 4490 C CA . TRP A 1 554 ? 15.367 21.141 3.15 1 98.81 554 TRP A CA 1
ATOM 4491 C C . TRP A 1 554 ? 16.547 21.797 2.438 1 98.81 554 TRP A C 1
ATOM 4493 O O . TRP A 1 554 ? 17.188 22.703 2.988 1 98.81 554 TRP A O 1
ATOM 4503 N N . SER A 1 555 ? 16.75 21.375 1.141 1 98.5 555 SER A N 1
ATOM 4504 C CA . SER A 1 555 ? 18.016 21.734 0.508 1 98.5 555 SER A CA 1
ATOM 4505 C C . SER A 1 555 ? 17.797 22.578 -0.743 1 98.5 555 SER A C 1
ATOM 4507 O O . SER A 1 555 ? 18.719 23.266 -1.2 1 98.5 555 SER A O 1
ATOM 4509 N N . GLU A 1 556 ? 16.594 22.578 -1.322 1 98.19 556 GLU A N 1
ATOM 4510 C CA . GLU A 1 556 ? 16.359 23.234 -2.6 1 98.19 556 GLU A CA 1
ATOM 4511 C C . GLU A 1 556 ? 17.531 23.031 -3.557 1 98.19 556 GLU A C 1
ATOM 4513 O O . GLU A 1 556 ? 18.094 24 -4.062 1 98.19 556 GLU A O 1
ATOM 4518 N N . PRO A 1 557 ? 17.812 21.766 -3.883 1 97.19 557 PRO A N 1
ATOM 4519 C CA . PRO A 1 557 ? 19 21.531 -4.703 1 97.19 557 PRO A CA 1
ATOM 4520 C C . PRO A 1 557 ? 18.844 22.031 -6.133 1 97.19 557 PRO A C 1
ATOM 4522 O O . PRO A 1 557 ? 17.75 22.016 -6.688 1 97.19 557 PRO A O 1
ATOM 4525 N N . ASP A 1 558 ? 19.938 22.375 -6.746 1 95.56 558 ASP A N 1
ATOM 4526 C CA . ASP A 1 558 ? 19.953 22.75 -8.156 1 95.56 558 ASP A CA 1
ATOM 4527 C C . ASP A 1 558 ? 19.859 21.531 -9.055 1 95.56 558 ASP A C 1
ATOM 4529 O O . ASP A 1 558 ? 19.344 21.609 -10.172 1 95.56 558 ASP A O 1
ATOM 4533 N N . SER A 1 559 ? 20.266 20.422 -8.508 1 94.62 559 SER A N 1
ATOM 4534 C CA . SER A 1 559 ? 20.266 19.188 -9.281 1 94.62 559 SER A CA 1
ATOM 4535 C C . SER A 1 559 ? 18.891 18.516 -9.273 1 94.62 559 SER A C 1
ATOM 4537 O O . SER A 1 559 ? 18.078 18.781 -8.391 1 94.62 559 SER A O 1
ATOM 4539 N N . GLY A 1 560 ? 18.641 17.703 -10.281 1 95.12 560 GLY A N 1
ATOM 4540 C CA . GLY A 1 560 ? 17.375 16.984 -10.383 1 95.12 560 GLY A CA 1
ATOM 4541 C C . GLY A 1 560 ? 17.391 15.664 -9.633 1 95.12 560 GLY A C 1
ATOM 4542 O O . GLY A 1 560 ? 18.375 15.32 -8.977 1 95.12 560 GLY A O 1
ATOM 4543 N N . TRP A 1 561 ? 16.266 14.984 -9.812 1 96 561 TRP A N 1
ATOM 4544 C CA . TRP A 1 561 ? 16.031 13.773 -9.047 1 96 561 TRP A CA 1
ATOM 4545 C C . TRP A 1 561 ? 17.078 12.711 -9.352 1 96 561 TRP A C 1
ATOM 4547 O O . TRP A 1 561 ? 17.422 11.898 -8.492 1 96 561 TRP A O 1
ATOM 4557 N N . ILE A 1 562 ? 17.594 12.688 -10.562 1 94.81 562 ILE A N 1
ATOM 4558 C CA . ILE A 1 562 ? 18.469 11.609 -11.016 1 94.81 562 ILE A CA 1
ATOM 4559 C C . ILE A 1 562 ? 19.719 11.57 -10.148 1 94.81 562 ILE A C 1
ATOM 4561 O O . ILE A 1 562 ? 20.281 10.492 -9.891 1 94.81 562 ILE A O 1
ATOM 4565 N N . HIS A 1 563 ? 20.125 12.695 -9.602 1 95 563 HIS A N 1
ATOM 4566 C CA . HIS A 1 563 ? 21.312 12.781 -8.766 1 95 563 HIS A CA 1
ATOM 4567 C C . HIS A 1 563 ? 21.016 12.328 -7.336 1 95 563 HIS A C 1
ATOM 4569 O O . HIS A 1 563 ? 21.938 12.094 -6.551 1 95 563 HIS A O 1
ATOM 4575 N N . ALA A 1 564 ? 19.734 12.188 -7.008 1 96.56 564 ALA A N 1
ATOM 4576 C CA . ALA A 1 564 ? 19.328 11.812 -5.656 1 96.56 564 ALA A CA 1
ATOM 4577 C C . ALA A 1 564 ? 18.875 10.359 -5.605 1 96.56 564 ALA A C 1
ATOM 4579 O O . ALA A 1 564 ? 18.578 9.836 -4.531 1 96.56 564 ALA A O 1
ATOM 4580 N N . GLU A 1 565 ? 18.875 9.711 -6.703 1 95.62 565 GLU A N 1
ATOM 4581 C CA . GLU A 1 565 ? 18.203 8.414 -6.848 1 95.62 565 GLU A CA 1
ATOM 4582 C C . GLU A 1 565 ? 18.797 7.383 -5.887 1 95.62 565 GLU A C 1
ATOM 4584 O O . GLU A 1 565 ? 18.047 6.715 -5.164 1 95.62 565 GLU A O 1
ATOM 4589 N N . HIS A 1 566 ? 20.094 7.25 -5.844 1 96.06 566 HIS A N 1
ATOM 4590 C CA . HIS A 1 566 ? 20.719 6.215 -5.023 1 96.06 566 HIS A CA 1
ATOM 4591 C C . HIS A 1 566 ? 20.516 6.504 -3.537 1 96.06 566 HIS A C 1
ATOM 4593 O O . HIS A 1 566 ? 20.344 5.578 -2.74 1 96.06 566 HIS A O 1
ATOM 4599 N N . ARG A 1 567 ? 20.547 7.793 -3.174 1 97.62 567 ARG A N 1
ATOM 4600 C CA . ARG A 1 567 ? 20.281 8.156 -1.786 1 97.62 567 ARG A CA 1
ATOM 4601 C C . ARG A 1 567 ? 18.812 7.895 -1.425 1 97.62 567 ARG A C 1
ATOM 4603 O O . ARG A 1 567 ? 18.516 7.477 -0.306 1 97.62 567 ARG A O 1
ATOM 4610 N N . MET A 1 568 ? 17.922 8.117 -2.387 1 97.69 568 MET A N 1
ATOM 4611 C CA . MET A 1 568 ? 16.5 7.832 -2.182 1 97.69 568 MET A CA 1
ATOM 4612 C C . MET A 1 568 ? 16.266 6.344 -1.94 1 97.69 568 MET A C 1
ATOM 4614 O O . MET A 1 568 ? 15.5 5.965 -1.055 1 97.69 568 MET A O 1
ATOM 4618 N N . LEU A 1 569 ? 16.938 5.527 -2.732 1 97.56 569 LEU A N 1
ATOM 4619 C CA . LEU A 1 569 ? 16.812 4.082 -2.566 1 97.56 569 LEU A CA 1
ATOM 4620 C C . LEU A 1 569 ? 17.297 3.648 -1.188 1 97.56 569 LEU A C 1
ATOM 4622 O O . LEU A 1 569 ? 16.656 2.824 -0.529 1 97.56 569 LEU A O 1
ATOM 4626 N N . ARG A 1 570 ? 18.391 4.195 -0.724 1 97.56 570 ARG A N 1
ATOM 4627 C CA . ARG A 1 570 ? 18.922 3.877 0.599 1 97.56 570 ARG A CA 1
ATOM 4628 C C . ARG A 1 570 ? 17.969 4.34 1.694 1 97.56 570 ARG A C 1
ATOM 4630 O O . ARG A 1 570 ? 17.734 3.617 2.666 1 97.56 570 ARG A O 1
ATOM 4637 N N . HIS A 1 571 ? 17.438 5.543 1.499 1 98.5 571 HIS A N 1
ATOM 4638 C CA . HIS A 1 571 ? 16.531 6.074 2.502 1 98.5 571 HIS A CA 1
ATOM 4639 C C . HIS A 1 571 ? 15.266 5.223 2.602 1 98.5 571 HIS A C 1
ATOM 4641 O O . HIS A 1 571 ? 14.727 5.027 3.693 1 98.5 571 HIS A O 1
ATOM 4647 N N . ARG A 1 572 ? 14.797 4.727 1.496 1 98.56 572 ARG A N 1
ATOM 4648 C CA . ARG A 1 572 ? 13.664 3.812 1.501 1 98.56 572 ARG A CA 1
ATOM 4649 C C . ARG A 1 572 ? 13.961 2.576 2.342 1 98.56 572 ARG A C 1
ATOM 4651 O O . ARG A 1 572 ? 13.094 2.102 3.084 1 98.56 572 ARG A O 1
ATOM 4658 N N . GLU A 1 573 ? 15.141 2.062 2.264 1 97.06 573 GLU A N 1
ATOM 4659 C CA . GLU A 1 573 ? 15.516 0.917 3.086 1 97.06 573 GLU A CA 1
ATOM 4660 C C . GLU A 1 573 ? 15.484 1.267 4.57 1 97.06 573 GLU A C 1
ATOM 4662 O O . GLU A 1 573 ? 15.094 0.441 5.398 1 97.06 573 GLU A O 1
ATOM 4667 N N . ARG A 1 574 ? 15.875 2.465 4.879 1 97.38 574 ARG A N 1
A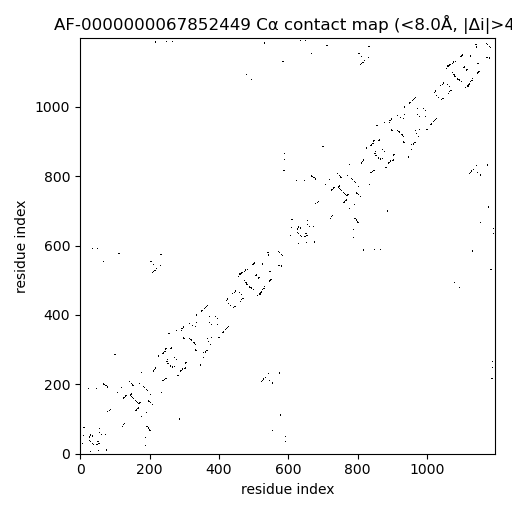TOM 4668 C CA . ARG A 1 574 ? 15.828 2.9 6.27 1 97.38 574 ARG A CA 1
ATOM 4669 C C . ARG A 1 574 ? 14.398 2.889 6.805 1 97.38 574 ARG A C 1
ATOM 4671 O O . ARG A 1 574 ? 14.164 2.486 7.945 1 97.38 574 ARG A O 1
ATOM 4678 N N . PHE A 1 575 ? 13.461 3.371 5.965 1 98.06 575 PHE A N 1
ATOM 4679 C CA . PHE A 1 575 ? 12.062 3.352 6.375 1 98.06 575 PHE A CA 1
ATOM 4680 C C . PHE A 1 575 ? 11.633 1.939 6.754 1 98.06 575 PHE A C 1
ATOM 4682 O O . PHE A 1 575 ? 11.055 1.727 7.82 1 98.06 575 PHE A O 1
ATOM 4689 N N . VAL A 1 576 ? 11.93 1.018 5.914 1 97.12 576 VAL A N 1
ATOM 4690 C CA . VAL A 1 576 ? 11.477 -0.355 6.109 1 97.12 576 VAL A CA 1
ATOM 4691 C C . VAL A 1 576 ? 12.133 -0.947 7.352 1 97.12 576 VAL A C 1
ATOM 4693 O O . VAL A 1 576 ? 11.477 -1.621 8.148 1 97.12 576 VAL A O 1
ATOM 4696 N N . LYS A 1 577 ? 13.391 -0.664 7.555 1 94.94 577 LYS A N 1
ATOM 4697 C CA . LYS A 1 577 ? 14.109 -1.17 8.719 1 94.94 577 LYS A CA 1
ATOM 4698 C C . LYS A 1 577 ? 13.516 -0.629 10.016 1 94.94 577 LYS A C 1
ATOM 4700 O O . LYS A 1 577 ? 13.586 -1.281 11.055 1 94.94 577 LYS A O 1
ATOM 4705 N N . ARG A 1 578 ? 12.914 0.502 9.867 1 95.56 578 ARG A N 1
ATOM 4706 C CA . ARG A 1 578 ? 12.352 1.124 11.055 1 95.56 578 ARG A CA 1
ATOM 4707 C C . ARG A 1 578 ? 10.859 0.815 11.188 1 95.56 578 ARG A C 1
ATOM 4709 O O . ARG A 1 578 ? 10.156 1.45 11.977 1 95.56 578 ARG A O 1
ATOM 4716 N N . GLY A 1 579 ? 10.367 -0.017 10.414 1 95.5 579 GLY A N 1
ATOM 4717 C CA . GLY A 1 579 ? 9.016 -0.53 10.586 1 95.5 579 GLY A CA 1
ATOM 4718 C C . GLY A 1 579 ? 7.984 0.211 9.758 1 95.5 579 GLY A C 1
ATOM 4719 O O . GLY A 1 579 ? 6.777 0.035 9.953 1 95.5 579 GLY A O 1
ATOM 4720 N N . ILE A 1 580 ? 8.367 1.058 8.875 1 97.88 580 ILE A N 1
ATOM 4721 C CA . ILE A 1 580 ? 7.457 1.77 7.98 1 97.88 580 ILE A CA 1
ATOM 4722 C C . ILE A 1 580 ? 7.348 1.02 6.652 1 97.88 580 ILE A C 1
ATOM 4724 O O . ILE A 1 580 ? 8.359 0.707 6.023 1 97.88 580 ILE A O 1
ATOM 4728 N N . SER A 1 581 ? 6.152 0.736 6.199 1 98.06 581 SER A N 1
ATOM 4729 C CA . SER A 1 581 ? 5.926 -0.025 4.973 1 98.06 581 SER A CA 1
ATOM 4730 C C . SER A 1 581 ? 5.992 0.875 3.744 1 98.06 581 SER A C 1
ATOM 4732 O O . SER A 1 581 ? 5 1.025 3.027 1 98.06 581 SER A O 1
ATOM 4734 N N . ALA A 1 582 ? 7.18 1.337 3.496 1 98.38 582 ALA A N 1
ATOM 4735 C CA . ALA A 1 582 ? 7.402 2.203 2.342 1 98.38 582 ALA A CA 1
ATOM 4736 C C . ALA A 1 582 ? 7.406 1.399 1.045 1 98.38 582 ALA A C 1
ATOM 4738 O O . ALA A 1 582 ? 7.895 0.268 1.009 1 98.38 582 ALA A O 1
ATOM 4739 N N . GLU A 1 583 ? 6.922 2.002 0.005 1 97.19 583 GLU A N 1
ATOM 4740 C CA . GLU A 1 583 ? 6.891 1.353 -1.302 1 97.19 583 GLU A CA 1
ATOM 4741 C C . GLU A 1 583 ? 8.297 1.18 -1.868 1 97.19 583 GLU A C 1
ATOM 4743 O O . GLU A 1 583 ? 9.164 2.033 -1.665 1 97.19 583 GLU A O 1
ATOM 4748 N N . SER A 1 584 ? 8.43 0.072 -2.582 1 97.44 584 SER A N 1
ATOM 4749 C CA . SER A 1 584 ? 9.664 -0.095 -3.348 1 97.44 584 SER A CA 1
ATOM 4750 C C . SER A 1 584 ? 9.641 0.743 -4.621 1 97.44 584 SER A C 1
ATOM 4752 O O . SER A 1 584 ? 8.594 0.899 -5.25 1 97.44 584 SER A O 1
ATOM 4754 N N . LEU A 1 585 ? 10.812 1.213 -5.055 1 96.88 585 LEU A N 1
ATOM 4755 C CA . LEU A 1 585 ? 10.852 2.137 -6.18 1 96.88 585 LEU A CA 1
ATOM 4756 C C . LEU A 1 585 ? 11.422 1.455 -7.422 1 96.88 585 LEU A C 1
ATOM 4758 O O . LEU A 1 585 ? 11.164 1.892 -8.547 1 96.88 585 LEU A O 1
ATOM 4762 N N . GLN A 1 586 ? 12.25 0.45 -7.223 1 97.06 586 GLN A N 1
ATOM 4763 C CA . GLN A 1 586 ? 12.953 -0.304 -8.25 1 97.06 586 GLN A CA 1
ATOM 4764 C C . GLN A 1 586 ? 13.227 -1.735 -7.797 1 97.06 586 GLN A C 1
ATOM 4766 O O . GLN A 1 586 ? 13.078 -2.057 -6.617 1 97.06 586 GLN A O 1
ATOM 4771 N N . PRO A 1 587 ? 13.516 -2.623 -8.766 1 98 587 PRO A N 1
ATOM 4772 C CA . PRO A 1 587 ? 14.023 -3.918 -8.305 1 98 587 PRO A CA 1
ATOM 4773 C C . PRO A 1 587 ? 15.219 -3.783 -7.359 1 98 587 PRO A C 1
ATOM 4775 O O . PRO A 1 587 ? 16.062 -2.9 -7.543 1 98 587 PRO A O 1
ATOM 4778 N N . GLU A 1 588 ? 15.211 -4.613 -6.387 1 98 588 GLU A N 1
ATOM 4779 C CA . GLU A 1 588 ? 16.281 -4.566 -5.391 1 98 588 GLU A CA 1
ATOM 4780 C C . GLU A 1 588 ? 17.656 -4.656 -6.047 1 98 588 GLU A C 1
ATOM 4782 O O . GLU A 1 588 ? 18.625 -4.113 -5.527 1 98 588 GLU A O 1
ATOM 4787 N N . TRP A 1 589 ? 17.766 -5.246 -7.203 1 98.25 589 TRP A N 1
ATOM 4788 C CA . TRP A 1 589 ? 19 -5.379 -7.977 1 98.25 589 TRP A CA 1
ATOM 4789 C C . TRP A 1 589 ? 19.594 -4.012 -8.305 1 98.25 589 TRP A C 1
ATOM 4791 O O . TRP A 1 589 ? 20.812 -3.844 -8.32 1 98.25 589 TRP A O 1
ATOM 4801 N N . CYS A 1 590 ? 18.781 -3.033 -8.523 1 97.69 590 CYS A N 1
ATOM 4802 C CA . CYS A 1 590 ? 19.234 -1.696 -8.898 1 97.69 590 CYS A CA 1
ATOM 4803 C C . CYS A 1 590 ? 19.969 -1.028 -7.738 1 97.69 590 CYS A C 1
ATOM 4805 O O . CYS A 1 590 ? 20.938 -0.302 -7.953 1 97.69 590 CYS A O 1
ATOM 4807 N N . LEU A 1 591 ? 19.484 -1.282 -6.566 1 97.12 591 LEU A N 1
ATOM 4808 C CA . LEU A 1 591 ? 20.141 -0.762 -5.375 1 97.12 591 LEU A CA 1
ATOM 4809 C C . LEU A 1 591 ? 21.562 -1.316 -5.262 1 97.12 591 LEU A C 1
ATOM 4811 O O . LEU A 1 591 ? 22.484 -0.603 -4.855 1 97.12 591 LEU A O 1
ATOM 4815 N N . GLN A 1 592 ? 21.734 -2.547 -5.684 1 97.44 592 GLN A N 1
ATOM 4816 C CA . GLN A 1 592 ? 23.016 -3.238 -5.516 1 97.44 592 GLN A CA 1
ATOM 4817 C C . GLN A 1 592 ? 23.891 -3.074 -6.746 1 97.44 592 GLN A C 1
ATOM 4819 O O . GLN A 1 592 ? 25.062 -3.477 -6.738 1 97.44 592 GLN A O 1
ATOM 4824 N N . ASN A 1 593 ? 23.344 -2.596 -7.809 1 97.5 593 ASN A N 1
ATOM 4825 C CA . ASN A 1 593 ? 24.062 -2.396 -9.062 1 97.5 593 ASN A CA 1
ATOM 4826 C C . ASN A 1 593 ? 23.859 -0.985 -9.609 1 97.5 593 ASN A C 1
ATOM 4828 O O . ASN A 1 593 ? 23.328 -0.808 -10.703 1 97.5 593 ASN A O 1
ATOM 4832 N N . GLN A 1 594 ? 24.438 -0.049 -8.805 1 96.19 594 GLN A N 1
ATOM 4833 C CA . GLN A 1 594 ? 24.234 1.367 -9.094 1 96.19 594 GLN A CA 1
ATOM 4834 C C . GLN A 1 594 ? 24.703 1.716 -10.5 1 96.19 594 GLN A C 1
ATOM 4836 O O . GLN A 1 594 ? 25.766 1.244 -10.938 1 96.19 594 GLN A O 1
ATOM 4841 N N . GLY A 1 595 ? 23.859 2.434 -11.219 1 93.88 595 GLY A N 1
ATOM 4842 C CA . GLY A 1 595 ? 24.234 2.936 -12.531 1 93.88 595 GLY A CA 1
ATOM 4843 C C . GLY A 1 595 ? 23.75 2.053 -13.672 1 93.88 595 GLY A C 1
ATOM 4844 O O . GLY A 1 595 ? 23.828 2.441 -14.836 1 93.88 595 GLY A O 1
ATOM 4845 N N . HIS A 1 596 ? 23.172 0.911 -13.336 1 96.06 596 HIS A N 1
ATOM 4846 C CA . HIS A 1 596 ? 22.812 -0.039 -14.383 1 96.06 596 HIS A CA 1
ATOM 4847 C C . HIS A 1 596 ? 21.328 0.038 -14.703 1 96.06 596 HIS A C 1
ATOM 4849 O O . HIS A 1 596 ? 20.875 -0.519 -15.711 1 96.06 596 HIS A O 1
ATOM 4855 N N . CYS A 1 597 ? 20.516 0.683 -13.93 1 96 597 CYS A N 1
ATOM 4856 C CA . CYS A 1 597 ? 19.078 0.843 -14.148 1 96 597 CYS A CA 1
ATOM 4857 C C . CYS A 1 597 ? 18.766 2.244 -14.656 1 96 597 CYS A C 1
ATOM 4859 O O . CYS A 1 597 ? 18.516 3.152 -13.859 1 96 597 CYS A O 1
ATOM 4861 N N . TYR A 1 598 ? 18.75 2.357 -15.938 1 92.75 598 TYR A N 1
ATOM 4862 C CA . TYR A 1 598 ? 18.578 3.668 -16.547 1 92.75 598 TYR A CA 1
ATOM 4863 C C . TYR A 1 598 ? 17.656 3.582 -17.766 1 92.75 598 TYR A C 1
ATOM 4865 O O . TYR A 1 598 ? 17.312 2.486 -18.219 1 92.75 598 TYR A O 1
ATOM 4873 N N . ALA A 1 599 ? 17.156 4.742 -18.234 1 89.06 599 ALA A N 1
ATOM 4874 C CA . ALA A 1 599 ? 16.312 4.801 -19.422 1 89.06 599 ALA A CA 1
ATOM 4875 C C . ALA A 1 599 ? 17.156 4.988 -20.688 1 89.06 599 ALA A C 1
ATOM 4877 O O . ALA A 1 599 ? 18.188 5.652 -20.656 1 89.06 599 ALA A O 1
ATOM 4878 N N . MET B 1 1 ? -49.906 1.593 -12.977 1 29.41 1 MET B N 1
ATOM 4879 C CA . MET B 1 1 ? -49.688 2.107 -11.625 1 29.41 1 MET B CA 1
ATOM 4880 C C . MET B 1 1 ? -49.125 1.015 -10.711 1 29.41 1 MET B C 1
ATOM 4882 O O . MET B 1 1 ? -49.906 0.302 -10.062 1 29.41 1 MET B O 1
ATOM 4886 N N . ILE B 1 2 ? -48.188 0.21 -11.109 1 31.03 2 ILE B N 1
ATOM 4887 C CA . ILE B 1 2 ? -47.656 -0.934 -10.398 1 31.03 2 ILE B CA 1
ATOM 4888 C C . ILE B 1 2 ? -47.031 -0.468 -9.086 1 31.03 2 ILE B C 1
ATOM 4890 O O . ILE B 1 2 ? -46.062 0.327 -9.086 1 31.03 2 ILE B O 1
ATOM 4894 N N . ILE B 1 3 ? -47.781 -0.469 -8 1 29.06 3 ILE B N 1
ATOM 4895 C CA . ILE B 1 3 ? -47.344 -0.228 -6.629 1 29.06 3 ILE B CA 1
ATOM 4896 C C . ILE B 1 3 ? -46.156 -1.124 -6.301 1 29.06 3 ILE B C 1
ATOM 4898 O O . ILE B 1 3 ? -46.25 -2.352 -6.316 1 29.06 3 ILE B O 1
ATOM 4902 N N . LEU B 1 4 ? -44.938 -0.714 -6.629 1 32.81 4 LEU B N 1
ATOM 4903 C CA . LEU B 1 4 ? -43.75 -1.386 -6.109 1 32.81 4 LEU B CA 1
ATOM 4904 C C . LEU B 1 4 ? -43.875 -1.608 -4.605 1 32.81 4 LEU B C 1
ATOM 4906 O O . LEU B 1 4 ? -43.875 -0.649 -3.83 1 32.81 4 LEU B O 1
ATOM 4910 N N . LEU B 1 5 ? -44.438 -2.705 -4.172 1 32.38 5 LEU B N 1
ATOM 4911 C CA . LEU B 1 5 ? -44.5 -3.182 -2.795 1 32.38 5 LEU B CA 1
ATOM 4912 C C . LEU B 1 5 ? -43.125 -3.152 -2.146 1 32.38 5 LEU B C 1
ATOM 4914 O O . LEU B 1 5 ? -42.188 -3.791 -2.637 1 32.38 5 LEU B O 1
ATOM 4918 N N . LEU B 1 6 ? -42.812 -2.119 -1.404 1 41.84 6 LEU B N 1
ATOM 4919 C CA . LEU B 1 6 ? -41.688 -1.924 -0.527 1 41.84 6 LEU B CA 1
ATOM 4920 C C . LEU B 1 6 ? -41.531 -3.082 0.457 1 41.84 6 LEU B C 1
ATOM 4922 O O . LEU B 1 6 ? -42.344 -3.227 1.367 1 41.84 6 LEU B O 1
ATOM 4926 N N . ILE B 1 7 ? -41.094 -4.266 0.085 1 38.66 7 ILE B N 1
ATOM 4927 C CA . ILE B 1 7 ? -40.906 -5.387 1 1 38.66 7 ILE B CA 1
ATOM 4928 C C . ILE B 1 7 ? -39.844 -5.059 2.023 1 38.66 7 ILE B C 1
ATOM 4930 O O . ILE B 1 7 ? -38.656 -4.871 1.664 1 38.66 7 ILE B O 1
ATOM 4934 N N . ILE B 1 8 ? -40.25 -4.492 3.186 1 43.75 8 ILE B N 1
ATOM 4935 C CA . ILE B 1 8 ? -39.406 -4.289 4.355 1 43.75 8 ILE B CA 1
ATOM 4936 C C . ILE B 1 8 ? -39.156 -5.625 5.055 1 43.75 8 ILE B C 1
ATOM 4938 O O . ILE B 1 8 ? -40.094 -6.301 5.461 1 43.75 8 ILE B O 1
ATOM 4942 N N . PHE B 1 9 ? -38.062 -6.293 4.934 1 48.84 9 PHE B N 1
ATOM 4943 C CA . PHE B 1 9 ? -37.75 -7.527 5.648 1 48.84 9 PHE B CA 1
ATOM 4944 C C . PHE B 1 9 ? -37.281 -7.227 7.062 1 48.84 9 PHE B C 1
ATOM 4946 O O . PHE B 1 9 ? -36.438 -6.34 7.266 1 48.84 9 PHE B O 1
ATOM 4953 N N . VAL B 1 10 ? -38.062 -7.75 8.094 1 52.56 10 VAL B N 1
ATOM 4954 C CA . VAL B 1 10 ? -37.688 -7.59 9.5 1 52.56 10 VAL B CA 1
ATOM 4955 C C . VAL B 1 10 ? -36.875 -8.781 9.969 1 52.56 10 VAL B C 1
ATOM 4957 O O . VAL B 1 10 ? -37.281 -9.93 9.836 1 52.56 10 VAL B O 1
ATOM 4960 N N . VAL B 1 11 ? -35.625 -8.578 10.266 1 50.03 11 VAL B N 1
ATOM 4961 C CA . VAL B 1 11 ? -34.781 -9.586 10.883 1 50.03 11 VAL B CA 1
ATOM 4962 C C . VAL B 1 11 ? -35.125 -9.719 12.367 1 50.03 11 VAL B C 1
ATOM 4964 O O . VAL B 1 11 ? -35.312 -8.711 13.062 1 50.03 11 VAL B O 1
ATOM 4967 N N . GLN B 1 12 ? -35.5 -10.938 12.852 1 55.09 12 GLN B N 1
ATOM 4968 C CA . GLN B 1 12 ? -35.75 -11.164 14.273 1 55.09 12 GLN B CA 1
ATOM 4969 C C . GLN B 1 12 ? -34.469 -11.586 14.992 1 55.09 12 GLN B C 1
ATOM 4971 O O . GLN B 1 12 ? -33.781 -12.508 14.547 1 55.09 12 GLN B O 1
ATOM 4976 N N . VAL B 1 13 ? -34.062 -10.656 15.805 1 48.03 13 VAL B N 1
ATOM 4977 C CA . VAL B 1 13 ? -32.938 -10.992 16.703 1 48.03 13 VAL B CA 1
ATOM 4978 C C . VAL B 1 13 ? -33.5 -11.383 18.078 1 48.03 13 VAL B C 1
ATOM 4980 O O . VAL B 1 13 ? -34.25 -10.633 18.688 1 48.03 13 VAL B O 1
ATOM 4983 N N . LYS B 1 14 ? -33.438 -12.547 18.641 1 47.22 14 LYS B N 1
ATOM 4984 C CA . LYS B 1 14 ? -33.844 -12.914 20 1 47.22 14 LYS B CA 1
ATOM 4985 C C . LYS B 1 14 ? -33.062 -12.102 21.031 1 47.22 14 LYS B C 1
ATOM 4987 O O . LYS B 1 14 ? -31.844 -12.172 21.094 1 47.22 14 LYS B O 1
ATOM 4992 N N . THR B 1 15 ? -33.688 -10.977 21.375 1 46.47 15 THR B N 1
ATOM 4993 C CA . THR B 1 15 ? -33 -10.219 22.422 1 46.47 15 THR B CA 1
ATOM 4994 C C . THR B 1 15 ? -33.531 -10.641 23.797 1 46.47 15 THR B C 1
ATOM 4996 O O . THR B 1 15 ? -34.688 -11.062 23.922 1 46.47 15 THR B O 1
ATOM 4999 N N . ASN B 1 16 ? -32.75 -10.922 24.781 1 39.94 16 ASN B N 1
ATOM 5000 C CA . ASN B 1 16 ? -33.219 -11.008 26.156 1 39.94 16 ASN B CA 1
ATOM 5001 C C . ASN B 1 16 ? -33.875 -9.703 26.609 1 39.94 16 ASN B C 1
ATOM 5003 O O . ASN B 1 16 ? -33.406 -8.617 26.266 1 39.94 16 ASN B O 1
ATOM 5007 N N . GLU B 1 17 ? -35.25 -9.672 27.156 1 39.97 17 GLU B N 1
ATOM 5008 C CA . GLU B 1 17 ? -36.312 -8.703 27.406 1 39.97 17 GLU B CA 1
ATOM 5009 C C . GLU B 1 17 ? -35.75 -7.418 28.016 1 39.97 17 GLU B C 1
ATOM 5011 O O . GLU B 1 17 ? -36.156 -6.32 27.656 1 39.97 17 GLU B O 1
ATOM 5016 N N . ASN B 1 18 ? -35.469 -7.324 29.453 1 36.31 18 ASN B N 1
ATOM 5017 C CA . ASN B 1 18 ? -35.781 -6.293 30.438 1 36.31 18 ASN B CA 1
ATOM 5018 C C . ASN B 1 18 ? -34.906 -5.059 30.25 1 36.31 18 ASN B C 1
ATOM 5020 O O . ASN B 1 18 ? -34.844 -4.191 31.125 1 36.31 18 ASN B O 1
ATOM 5024 N N . VAL B 1 19 ? -33.719 -4.961 29.859 1 40.09 19 VAL B N 1
ATOM 5025 C CA . VAL B 1 19 ? -32.844 -3.85 30.203 1 40.09 19 VAL B CA 1
ATOM 5026 C C . VAL B 1 19 ? -33.062 -2.695 29.234 1 40.09 19 VAL B C 1
ATOM 5028 O O . VAL B 1 19 ? -33.188 -2.912 28.016 1 40.09 19 VAL B O 1
ATOM 5031 N N . GLU B 1 20 ? -33.438 -1.528 29.594 1 45.97 20 GLU B N 1
ATOM 5032 C CA . GLU B 1 20 ? -33.156 -0.279 28.906 1 45.97 20 GLU B CA 1
ATOM 5033 C C . GLU B 1 20 ? -31.984 -0.445 27.938 1 45.97 20 GLU B C 1
ATOM 5035 O O . GLU B 1 20 ? -30.844 -0.662 28.375 1 45.97 20 GLU B O 1
ATOM 5040 N N . LYS B 1 21 ? -32.188 -0.957 26.812 1 54.09 21 LYS B N 1
ATOM 5041 C CA . LYS B 1 21 ? -31.203 -1.496 25.875 1 54.09 21 LYS B CA 1
ATOM 5042 C C . LYS B 1 21 ? -30.219 -0.416 25.438 1 54.09 21 LYS B C 1
ATOM 5044 O O . LYS B 1 21 ? -30.594 0.512 24.719 1 54.09 21 LYS B O 1
ATOM 5049 N N . PHE B 1 22 ? -29.344 0.006 26.281 1 62.94 22 PHE B N 1
ATOM 5050 C CA . PHE B 1 22 ? -28.25 0.911 25.984 1 62.94 22 PHE B CA 1
ATOM 5051 C C . PHE B 1 22 ? -27.359 0.335 24.875 1 62.94 22 PHE B C 1
ATOM 5053 O O . PHE B 1 22 ? -26.797 -0.75 25.031 1 62.94 22 PHE B O 1
ATOM 5060 N N . TYR B 1 23 ? -27.703 0.919 23.625 1 77.69 23 TYR B N 1
ATOM 5061 C CA . TYR B 1 23 ? -26.828 0.527 22.516 1 77.69 23 TYR B CA 1
ATOM 5062 C C . TYR B 1 23 ? -25.594 1.409 22.469 1 77.69 23 TYR B C 1
ATOM 5064 O O . TYR B 1 23 ? -25.656 2.604 22.766 1 77.69 23 TYR B O 1
ATOM 5072 N N . SER B 1 24 ? -24.5 0.854 22.203 1 74.94 24 SER B N 1
ATOM 5073 C CA . SER B 1 24 ? -23.219 1.522 22.125 1 74.94 24 SER B CA 1
ATOM 5074 C C . SER B 1 24 ? -23.172 2.52 20.969 1 74.94 24 SER B C 1
ATOM 5076 O O . SER B 1 24 ? -22.391 3.473 21 1 74.94 24 SER B O 1
ATOM 5078 N N . PHE B 1 25 ? -23.984 2.273 19.984 1 84.44 25 PHE B N 1
ATOM 5079 C CA . PHE B 1 25 ? -24.016 3.055 18.75 1 84.44 25 PHE B CA 1
ATOM 5080 C C . PHE B 1 25 ? -25.422 3.564 18.453 1 84.44 25 PHE B C 1
ATOM 5082 O O . PHE B 1 25 ? -26.391 2.838 18.641 1 84.44 25 PHE B O 1
ATOM 5089 N N . PRO B 1 26 ? -25.516 4.809 18.125 1 91.88 26 PRO B N 1
ATOM 5090 C CA . PRO B 1 26 ? -26.844 5.391 18.016 1 91.88 26 PRO B CA 1
ATOM 5091 C C . PRO B 1 26 ? -27.531 5.031 16.688 1 91.88 26 PRO B C 1
ATOM 5093 O O . PRO B 1 26 ? -28.688 5.422 16.469 1 91.88 26 PRO B O 1
ATOM 5096 N N . TRP B 1 27 ? -26.859 4.301 15.82 1 94.5 27 TRP B N 1
ATOM 5097 C CA . TRP B 1 27 ? -27.391 4.051 14.484 1 94.5 27 TRP B CA 1
ATOM 5098 C C . TRP B 1 27 ? -27.75 2.578 14.305 1 94.5 27 TRP B C 1
ATOM 5100 O O . TRP B 1 27 ? -27.109 1.706 14.906 1 94.5 27 TRP B O 1
ATOM 5110 N N . HIS B 1 28 ? -28.766 2.277 13.57 1 95.62 28 HIS B N 1
ATOM 5111 C CA . HIS B 1 28 ? -29.125 0.941 13.102 1 95.62 28 HIS B CA 1
ATOM 5112 C C . HIS B 1 28 ? -29.453 0.947 11.617 1 95.62 28 HIS B C 1
ATOM 5114 O O . HIS B 1 28 ? -29.359 1.983 10.953 1 95.62 28 HIS B O 1
ATOM 5120 N N . TYR B 1 29 ? -29.766 -0.217 11.016 1 97.06 29 TYR B N 1
ATOM 5121 C CA . TYR B 1 29 ? -29.969 -0.314 9.578 1 97.06 29 TYR B CA 1
ATOM 5122 C C . TYR B 1 29 ? -31.281 -1.041 9.258 1 97.06 29 TYR B C 1
ATOM 5124 O O . TYR B 1 29 ? -31.719 -1.886 10.031 1 97.06 29 TYR B O 1
ATOM 5132 N N . LYS B 1 30 ? -31.797 -0.64 8.18 1 95.62 30 LYS B N 1
ATOM 5133 C CA . LYS B 1 30 ? -32.969 -1.282 7.629 1 95.62 30 LYS B CA 1
ATOM 5134 C C . LYS B 1 30 ? -32.812 -1.559 6.137 1 95.62 30 LYS B C 1
ATOM 5136 O O . LYS B 1 30 ? -32.281 -0.73 5.402 1 95.62 30 LYS B O 1
ATOM 5141 N N . CYS B 1 31 ? -33.281 -2.752 5.711 1 95.31 31 CYS B N 1
ATOM 5142 C CA . CYS B 1 31 ? -33.188 -3.09 4.293 1 95.31 31 CYS B CA 1
ATOM 5143 C C . CYS B 1 31 ? -34.312 -2.408 3.508 1 95.31 31 CYS B C 1
ATOM 5145 O O . CYS B 1 31 ? -35.5 -2.662 3.748 1 95.31 31 CYS B O 1
ATOM 5147 N N . GLU B 1 32 ? -33.938 -1.531 2.68 1 94.38 32 GLU B N 1
ATOM 5148 C CA . GLU B 1 32 ? -34.844 -0.838 1.79 1 94.38 32 GLU B CA 1
ATOM 5149 C C . GLU B 1 32 ? -34.344 -0.862 0.348 1 94.38 32 GLU B C 1
ATOM 5151 O O . GLU B 1 32 ? -33.281 -0.341 0.049 1 94.38 32 GLU B O 1
ATOM 5156 N N . ASN B 1 33 ? -35.062 -1.482 -0.573 1 92.44 33 ASN B N 1
ATOM 5157 C CA . ASN B 1 33 ? -34.75 -1.54 -1.995 1 92.44 33 ASN B CA 1
ATOM 5158 C C . ASN B 1 33 ? -33.375 -2.188 -2.24 1 92.44 33 ASN B C 1
ATOM 5160 O O . ASN B 1 33 ? -32.594 -1.668 -3.012 1 92.44 33 ASN B O 1
ATOM 5164 N N . GLY B 1 34 ? -33.094 -3.129 -1.438 1 92.56 34 GLY B N 1
ATOM 5165 C CA . GLY B 1 34 ? -31.891 -3.896 -1.636 1 92.56 34 GLY B CA 1
ATOM 5166 C C . GLY B 1 34 ? -30.672 -3.238 -1.029 1 92.56 34 GLY B C 1
ATOM 5167 O O . GLY B 1 34 ? -29.531 -3.682 -1.26 1 92.56 34 GLY B O 1
ATOM 5168 N N . LEU B 1 35 ? -30.953 -2.129 -0.268 1 95.94 35 LEU B N 1
ATOM 5169 C CA . LEU B 1 35 ? -29.844 -1.391 0.344 1 95.94 35 LEU B CA 1
ATOM 5170 C C . LEU B 1 35 ? -30.047 -1.264 1.851 1 95.94 35 LEU B C 1
ATOM 5172 O O . LEU B 1 35 ? -31.172 -1.059 2.314 1 95.94 35 LEU B O 1
ATOM 5176 N N . CYS B 1 36 ? -29 -1.414 2.576 1 97.25 36 CYS B N 1
ATOM 5177 C CA . CYS B 1 36 ? -29.047 -1.166 4.012 1 97.25 36 CYS B CA 1
ATOM 5178 C C . CYS B 1 36 ? -29 0.328 4.312 1 97.25 36 CYS B C 1
ATOM 5180 O O . CYS B 1 36 ? -27.953 0.958 4.184 1 97.25 36 CYS B O 1
ATOM 5182 N N . LYS B 1 37 ? -30.094 0.84 4.77 1 97.06 37 LYS B N 1
ATOM 5183 C CA . LYS B 1 37 ? -30.219 2.266 5.055 1 97.06 37 LYS B CA 1
ATOM 5184 C C . LYS B 1 37 ? -29.922 2.562 6.52 1 97.06 37 LYS B C 1
ATOM 5186 O O . LYS B 1 37 ? -30.5 1.936 7.414 1 97.06 37 LYS B O 1
ATOM 5191 N N . LYS B 1 38 ? -29.078 3.525 6.773 1 96.06 38 LYS B N 1
ATOM 5192 C CA . LYS B 1 38 ? -28.672 3.945 8.109 1 96.06 38 LYS B CA 1
ATOM 5193 C C . LYS B 1 38 ? -29.703 4.883 8.727 1 96.06 38 LYS B C 1
ATOM 5195 O O . LYS B 1 38 ? -30.078 5.898 8.125 1 96.06 38 LYS B O 1
ATOM 5200 N N . GLU B 1 39 ? -30.125 4.52 9.938 1 94.94 39 GLU B N 1
ATOM 5201 C CA . GLU B 1 39 ? -31.125 5.332 10.633 1 94.94 39 GLU B CA 1
ATOM 5202 C C . GLU B 1 39 ? -30.812 5.426 12.125 1 94.94 39 GLU B C 1
ATOM 5204 O O . GLU B 1 39 ? -30.188 4.527 12.695 1 94.94 39 GLU B O 1
ATOM 5209 N N . LEU B 1 40 ? -31.297 6.527 12.703 1 93.88 40 LEU B N 1
ATOM 5210 C CA . LEU B 1 40 ? -31.141 6.711 14.148 1 93.88 40 LEU B CA 1
ATOM 5211 C C . LEU B 1 40 ? -32.031 5.73 14.914 1 93.88 40 LEU B C 1
ATOM 5213 O O . LEU B 1 40 ? -33.156 5.488 14.531 1 93.88 40 LEU B O 1
ATOM 5217 N N . ILE B 1 41 ? -31.5 5.211 16.016 1 93.62 41 ILE B N 1
ATOM 5218 C CA . ILE B 1 41 ? -32.312 4.387 16.906 1 93.62 41 ILE B CA 1
ATOM 5219 C C . ILE B 1 41 ? -33.25 5.277 17.734 1 93.62 41 ILE B C 1
ATOM 5221 O O . ILE B 1 41 ? -32.781 6.016 18.609 1 93.62 41 ILE B O 1
ATOM 5225 N N . THR B 1 42 ? -34.469 5.246 17.406 1 90.88 42 THR B N 1
ATOM 5226 C CA . THR B 1 42 ? -35.469 5.98 18.156 1 90.88 42 THR B CA 1
ATOM 5227 C C . THR B 1 42 ? -36.281 5.039 19.062 1 90.88 42 THR B C 1
ATOM 5229 O O . THR B 1 42 ? -36.031 3.826 19.047 1 90.88 42 THR B O 1
ATOM 5232 N N . LYS B 1 43 ? -37.156 5.637 19.859 1 88.5 43 LYS B N 1
ATOM 5233 C CA . LYS B 1 43 ? -37.969 4.848 20.766 1 88.5 43 LYS B CA 1
ATOM 5234 C C . LYS B 1 43 ? -38.906 3.906 19.984 1 88.5 43 LYS B C 1
ATOM 5236 O O . LYS B 1 43 ? -39.312 2.875 20.516 1 88.5 43 LYS B O 1
ATOM 5241 N N . GLU B 1 44 ? -39.125 4.191 18.766 1 90.19 44 GLU B N 1
ATOM 5242 C CA . GLU B 1 44 ? -40.031 3.418 17.938 1 90.19 44 GLU B CA 1
ATOM 5243 C C . GLU B 1 44 ? -39.344 2.184 17.359 1 90.19 44 GLU B C 1
ATOM 5245 O O . GLU B 1 44 ? -40 1.262 16.891 1 90.19 44 GLU B O 1
ATOM 5250 N N . VAL B 1 45 ? -38.062 2.199 17.422 1 90.19 45 VAL B N 1
ATOM 5251 C CA . VAL B 1 45 ? -37.312 1.073 16.875 1 90.19 45 VAL B CA 1
ATOM 5252 C C . VAL B 1 45 ? -37.25 -0.056 17.906 1 90.19 45 VAL B C 1
ATOM 5254 O O . VAL B 1 45 ? -36.594 0.07 18.938 1 90.19 45 VAL B O 1
ATOM 5257 N N . ILE B 1 46 ? -37.844 -1.104 17.641 1 86.19 46 ILE B N 1
ATOM 5258 C CA . ILE B 1 46 ? -38 -2.203 18.578 1 86.19 46 ILE B CA 1
ATOM 5259 C C . ILE B 1 46 ? -36.781 -3.117 18.5 1 86.19 46 ILE B C 1
ATOM 5261 O O . ILE B 1 46 ? -36.25 -3.559 19.531 1 86.19 46 ILE B O 1
ATOM 5265 N N . THR B 1 47 ? -36.375 -3.473 17.266 1 88.75 47 THR B N 1
ATOM 5266 C CA . THR B 1 47 ? -35.219 -4.375 17.078 1 88.75 47 THR B CA 1
ATOM 5267 C C . THR B 1 47 ? -34.219 -3.768 16.125 1 88.75 47 THR B C 1
ATOM 5269 O O . THR B 1 47 ? -34.125 -4.168 14.969 1 88.75 47 THR B O 1
ATOM 5272 N N . PRO B 1 48 ? -33.406 -2.953 16.641 1 94.31 48 PRO B N 1
ATOM 5273 C CA . PRO B 1 48 ? -32.375 -2.371 15.781 1 94.31 48 PRO B CA 1
ATOM 5274 C C . PRO B 1 48 ? -31.453 -3.422 15.188 1 94.31 48 PRO B C 1
ATOM 5276 O O . PRO B 1 48 ? -31.125 -4.406 15.852 1 94.31 48 PRO B O 1
ATOM 5279 N N . THR B 1 49 ? -31.078 -3.242 13.938 1 95.19 49 THR B N 1
ATOM 5280 C CA . THR B 1 49 ? -30.266 -4.191 13.195 1 95.19 49 THR B CA 1
ATOM 5281 C C . THR B 1 49 ? -28.891 -3.596 12.883 1 95.19 49 THR B C 1
ATOM 5283 O O . THR B 1 49 ? -28.797 -2.439 12.461 1 95.19 49 THR B O 1
ATOM 5286 N N . SER B 1 50 ? -27.875 -4.375 13.164 1 95.25 50 SER B N 1
ATOM 5287 C CA . SER B 1 50 ? -26.531 -3.936 12.812 1 95.25 50 SER B CA 1
ATOM 5288 C C . SER B 1 50 ? -26.297 -4.027 11.305 1 95.25 50 SER B C 1
ATOM 5290 O O . SER B 1 50 ? -27.062 -4.68 10.594 1 95.25 50 SER B O 1
ATOM 5292 N N . LEU B 1 51 ? -25.234 -3.381 10.805 1 96.44 51 LEU B N 1
ATOM 5293 C CA . LEU B 1 51 ? -24.969 -3.32 9.375 1 96.44 51 LEU B CA 1
ATOM 5294 C C . LEU B 1 51 ? -24.672 -4.711 8.812 1 96.44 51 LEU B C 1
ATOM 5296 O O . LEU B 1 51 ? -25.219 -5.094 7.777 1 96.44 51 LEU B O 1
ATOM 5300 N N . GLU B 1 52 ? -23.828 -5.477 9.484 1 96.31 52 GLU B N 1
ATOM 5301 C CA . GLU B 1 52 ? -23.453 -6.793 8.977 1 96.31 52 GLU B CA 1
ATOM 5302 C C . GLU B 1 52 ? -24.656 -7.727 8.891 1 96.31 52 GLU B C 1
ATOM 5304 O O . GLU B 1 52 ? -24.766 -8.516 7.953 1 96.31 52 GLU B O 1
ATOM 5309 N N . VAL B 1 53 ? -25.531 -7.605 9.875 1 96.5 53 VAL B N 1
ATOM 5310 C CA . VAL B 1 53 ? -26.734 -8.414 9.852 1 96.5 53 VAL B CA 1
ATOM 5311 C C . VAL B 1 53 ? -27.641 -7.969 8.703 1 96.5 53 VAL B C 1
ATOM 5313 O O . VAL B 1 53 ? -28.172 -8.805 7.969 1 96.5 53 VAL B O 1
ATOM 5316 N N . CYS B 1 54 ? -27.797 -6.668 8.539 1 97.19 54 CYS B N 1
ATOM 5317 C CA . CYS B 1 54 ? -28.594 -6.141 7.445 1 97.19 54 CYS B CA 1
ATOM 5318 C C . CYS B 1 54 ? -28.094 -6.648 6.098 1 97.19 54 CYS B C 1
ATOM 5320 O O . CYS B 1 54 ? -28.891 -7.039 5.238 1 97.19 54 CYS B O 1
ATOM 5322 N N . GLU B 1 55 ? -26.797 -6.707 5.922 1 97.19 55 GLU B N 1
ATOM 5323 C CA . GLU B 1 55 ? -26.156 -7.074 4.66 1 97.19 55 GLU B CA 1
ATOM 5324 C C . GLU B 1 55 ? -26.375 -8.555 4.34 1 97.19 55 GLU B C 1
ATOM 5326 O O . GLU B 1 55 ? -26.328 -8.953 3.178 1 97.19 55 GLU B O 1
ATOM 5331 N N . LEU B 1 56 ? -26.609 -9.367 5.34 1 96.44 56 LEU B N 1
ATOM 5332 C CA . LEU B 1 56 ? -26.859 -10.789 5.121 1 96.44 56 LEU B CA 1
ATOM 5333 C C . LEU B 1 56 ? -28.156 -10.992 4.344 1 96.44 56 LEU B C 1
ATOM 5335 O O . LEU B 1 56 ? -28.281 -11.953 3.578 1 96.44 56 LEU B O 1
ATOM 5339 N N . PHE B 1 57 ? -29.047 -10.023 4.551 1 94.56 57 PHE B N 1
ATOM 5340 C CA . PHE B 1 57 ? -30.391 -10.328 4.082 1 94.56 57 PHE B CA 1
ATOM 5341 C C . PHE B 1 57 ? -30.812 -9.359 2.984 1 94.56 57 PHE B C 1
ATOM 5343 O O . PHE B 1 57 ? -31.797 -9.594 2.277 1 94.56 57 PHE B O 1
ATOM 5350 N N . CYS B 1 58 ? -30.125 -8.32 2.842 1 92.88 58 CYS B N 1
ATOM 5351 C CA . CYS B 1 58 ? -30.609 -7.227 2.012 1 92.88 58 CYS B CA 1
ATOM 5352 C C . CYS B 1 58 ? -30.188 -7.414 0.559 1 92.88 58 CYS B C 1
ATOM 5354 O O . CYS B 1 58 ? -30.688 -6.73 -0.333 1 92.88 58 CYS B O 1
ATOM 5356 N N . ASP B 1 59 ? -29.297 -8.328 0.237 1 87.31 59 ASP B N 1
ATOM 5357 C CA . ASP B 1 59 ? -28.859 -8.641 -1.121 1 87.31 59 ASP B CA 1
ATOM 5358 C C . ASP B 1 59 ? -29.219 -10.078 -1.493 1 87.31 59 ASP B C 1
ATOM 5360 O O . ASP B 1 59 ? -29.234 -10.961 -0.634 1 87.31 59 ASP B O 1
ATOM 5364 N N . ALA B 1 60 ? -29.453 -10.242 -2.822 1 84 60 ALA B N 1
ATOM 5365 C CA . ALA B 1 60 ? -29.812 -11.578 -3.293 1 84 60 ALA B CA 1
ATOM 5366 C C . ALA B 1 60 ? -28.672 -12.57 -3.057 1 84 60 ALA B C 1
ATOM 5368 O O . ALA B 1 60 ? -28.922 -13.766 -2.898 1 84 60 ALA B O 1
ATOM 5369 N N . SER B 1 61 ? -27.5 -12.117 -3.078 1 88.5 61 SER B N 1
ATOM 5370 C CA . SER B 1 61 ? -26.344 -12.969 -2.85 1 88.5 61 SER B CA 1
ATOM 5371 C C . SER B 1 61 ? -25.844 -12.852 -1.415 1 88.5 61 SER B C 1
ATOM 5373 O O . SER B 1 61 ? -24.703 -13.234 -1.111 1 88.5 61 SER B O 1
ATOM 5375 N N . SER B 1 62 ? -26.719 -12.242 -0.592 1 93.5 62 SER B N 1
ATOM 5376 C CA . SER B 1 62 ? -26.25 -11.953 0.761 1 93.5 62 SER B CA 1
ATOM 5377 C C . SER B 1 62 ? -24.969 -11.117 0.741 1 93.5 62 SER B C 1
ATOM 5379 O O . SER B 1 62 ? -24.766 -10.312 -0.17 1 93.5 62 SER B O 1
ATOM 5381 N N . SER B 1 63 ? -24.172 -11.266 1.755 1 96.06 63 SER B N 1
ATOM 5382 C CA . SER B 1 63 ? -22.891 -10.562 1.808 1 96.06 63 SER B CA 1
ATOM 5383 C C . SER B 1 63 ? -21.75 -11.469 1.379 1 96.06 63 SER B C 1
ATOM 5385 O O . SER B 1 63 ? -20.578 -11.172 1.642 1 96.06 63 SER B O 1
ATOM 5387 N N . LEU B 1 64 ? -22.031 -12.547 0.664 1 98.38 64 LEU B N 1
ATOM 5388 C CA . LEU B 1 64 ? -21.047 -13.57 0.338 1 98.38 64 LEU B CA 1
ATOM 5389 C C . LEU B 1 64 ? -20.141 -13.109 -0.788 1 98.38 64 LEU B C 1
ATOM 5391 O O . LEU B 1 64 ? -20.594 -12.461 -1.736 1 98.38 64 LEU B O 1
ATOM 5395 N N . TRP B 1 65 ? -18.938 -13.438 -0.678 1 98.62 65 TRP B N 1
ATOM 5396 C CA . TRP B 1 65 ? -17.922 -13.289 -1.718 1 98.62 65 TRP B CA 1
ATOM 5397 C C . TRP B 1 65 ? -17.094 -14.57 -1.857 1 98.62 65 TRP B C 1
ATOM 5399 O O . TRP B 1 65 ? -16.5 -15.039 -0.888 1 98.62 65 TRP B O 1
ATOM 5409 N N . PRO B 1 66 ? -17 -15.18 -2.996 1 98.62 66 PRO B N 1
ATOM 5410 C CA . PRO B 1 66 ? -17.672 -14.82 -4.246 1 98.62 66 PRO B CA 1
ATOM 5411 C C . PRO B 1 66 ? -19.172 -15.117 -4.219 1 98.62 66 PRO B C 1
ATOM 5413 O O . PRO B 1 66 ? -19.641 -15.875 -3.361 1 98.62 66 PRO B O 1
ATOM 5416 N N . LYS B 1 67 ? -19.828 -14.547 -5.156 1 98.19 67 LYS B N 1
ATOM 5417 C CA . LYS B 1 67 ? -21.25 -14.82 -5.34 1 98.19 67 LYS B CA 1
ATOM 5418 C C . LYS B 1 67 ? -21.484 -16.297 -5.609 1 98.19 67 LYS B C 1
ATOM 5420 O O . LYS B 1 67 ? -20.859 -16.891 -6.492 1 98.19 67 LYS B O 1
ATOM 5425 N N . PRO B 1 68 ? -22.422 -16.938 -4.848 1 98.06 68 PRO B N 1
ATOM 5426 C CA . PRO B 1 68 ? -22.703 -18.344 -5.094 1 98.06 68 PRO B CA 1
ATOM 5427 C C . PRO B 1 68 ? -23.312 -18.594 -6.469 1 98.06 68 PRO B C 1
ATOM 5429 O O . PRO B 1 68 ? -24.031 -17.734 -6.996 1 98.06 68 PRO B O 1
ATOM 5432 N N . THR B 1 69 ? -23.094 -19.781 -6.957 1 98.19 69 THR B N 1
ATOM 5433 C CA . THR B 1 69 ? -23.547 -20.125 -8.297 1 98.19 69 THR B CA 1
ATOM 5434 C C . THR B 1 69 ? -24.875 -20.891 -8.234 1 98.19 69 THR B C 1
ATOM 5436 O O . THR B 1 69 ? -25.578 -20.984 -9.234 1 98.19 69 THR B O 1
ATOM 5439 N N . GLY B 1 70 ? -25.188 -21.453 -7.098 1 97.62 70 GLY B N 1
ATOM 5440 C CA . GLY B 1 70 ? -26.391 -22.234 -6.949 1 97.62 70 GLY B CA 1
ATOM 5441 C C . GLY B 1 70 ? -27.375 -21.656 -5.953 1 97.62 70 GLY B C 1
ATOM 5442 O O . GLY B 1 70 ? -27.484 -20.438 -5.836 1 97.62 70 GLY B O 1
ATOM 5443 N N . HIS B 1 71 ? -28.109 -22.516 -5.258 1 97.5 71 HIS B N 1
ATOM 5444 C CA . HIS B 1 71 ? -29.172 -22.141 -4.328 1 97.5 71 HIS B CA 1
ATOM 5445 C C . HIS B 1 71 ? -28.594 -21.438 -3.094 1 97.5 71 HIS B C 1
ATOM 5447 O O . HIS B 1 71 ? -27.531 -21.828 -2.598 1 97.5 71 HIS B O 1
ATOM 5453 N N . LEU B 1 72 ? -29.234 -20.422 -2.672 1 97.75 72 LEU B N 1
ATOM 5454 C CA . LEU B 1 72 ? -28.938 -19.734 -1.426 1 97.75 72 LEU B CA 1
ATOM 5455 C C . LEU B 1 72 ? -30.203 -19.375 -0.676 1 97.75 72 LEU B C 1
ATOM 5457 O O . LEU B 1 72 ? -31.062 -18.656 -1.208 1 97.75 72 LEU B O 1
ATOM 5461 N N . SER B 1 73 ? -30.359 -19.859 0.523 1 97.06 73 SER B N 1
ATOM 5462 C CA . SER B 1 73 ? -31.484 -19.516 1.384 1 97.06 73 SER B CA 1
ATOM 5463 C C . SER B 1 73 ? -31.047 -19.391 2.84 1 97.06 73 SER B C 1
ATOM 5465 O O . SER B 1 73 ? -30.281 -20.203 3.33 1 97.06 73 SER B O 1
ATOM 5467 N N . LEU B 1 74 ? -31.484 -18.344 3.494 1 96.06 74 LEU B N 1
ATOM 5468 C CA . LEU B 1 74 ? -31.188 -18.078 4.898 1 96.06 74 LEU B CA 1
ATOM 5469 C C . LEU B 1 74 ? -32.469 -17.797 5.68 1 96.06 74 LEU B C 1
ATOM 5471 O O . LEU B 1 74 ? -33.375 -17.141 5.18 1 96.06 74 LEU B O 1
ATOM 5475 N N . SER B 1 75 ? -32.438 -18.312 6.898 1 94.88 75 SER B N 1
ATOM 5476 C CA . SER B 1 75 ? -33.469 -17.859 7.844 1 94.88 75 SER B CA 1
ATOM 5477 C C . SER B 1 75 ? -33.188 -16.453 8.336 1 94.88 75 SER B C 1
ATOM 5479 O O . SER B 1 75 ? -32.031 -16.047 8.453 1 94.88 75 SER B O 1
ATOM 5481 N N . LYS B 1 76 ? -34.219 -15.672 8.641 1 91.5 76 LYS B N 1
ATOM 5482 C CA . LYS B 1 76 ? -34.062 -14.312 9.141 1 91.5 76 LYS B CA 1
ATOM 5483 C C . LYS B 1 76 ? -33.906 -14.305 10.664 1 91.5 76 LYS B C 1
ATOM 5485 O O . LYS B 1 76 ? -33.875 -13.242 11.281 1 91.5 76 LYS B O 1
ATOM 5490 N N . TYR B 1 77 ? -33.75 -15.453 11.242 1 94.94 77 TYR B N 1
ATOM 5491 C CA . TYR B 1 77 ? -33.562 -15.586 12.68 1 94.94 77 TYR B CA 1
ATOM 5492 C C . TYR B 1 77 ? -32.094 -15.758 13.023 1 94.94 77 TYR B C 1
ATOM 5494 O O . TYR B 1 77 ? -31.5 -16.781 12.688 1 94.94 77 TYR B O 1
ATOM 5502 N N . MET B 1 78 ? -31.625 -14.742 13.734 1 96.25 78 MET B N 1
ATOM 5503 C CA . MET B 1 78 ? -30.219 -14.758 14.133 1 96.25 78 MET B CA 1
ATOM 5504 C C . MET B 1 78 ? -30.062 -15.359 15.523 1 96.25 78 MET B C 1
ATOM 5506 O O . MET B 1 78 ? -30.891 -15.109 16.406 1 96.25 78 MET B O 1
ATOM 5510 N N . VAL B 1 79 ? -29.016 -16.125 15.758 1 97.31 79 VAL B N 1
ATOM 5511 C CA . VAL B 1 79 ? -28.688 -16.672 17.078 1 97.31 79 VAL B CA 1
ATOM 5512 C C . VAL B 1 79 ? -27.234 -16.359 17.422 1 97.31 79 VAL B C 1
ATOM 5514 O O . VAL B 1 79 ? -26.406 -16.203 16.531 1 97.31 79 VAL B O 1
ATOM 5517 N N . GLN B 1 80 ? -26.969 -16.25 18.719 1 96.88 80 GLN B N 1
ATOM 5518 C CA . GLN B 1 80 ? -25.594 -16.062 19.172 1 96.88 80 GLN B CA 1
ATOM 5519 C C . GLN B 1 80 ? -24.797 -17.359 19.047 1 96.88 80 GLN B C 1
ATOM 5521 O O . GLN B 1 80 ? -25.297 -18.438 19.375 1 96.88 80 GLN B O 1
ATOM 5526 N N . LEU B 1 81 ? -23.609 -17.266 18.531 1 97.56 81 LEU B N 1
ATOM 5527 C CA . LEU B 1 81 ? -22.719 -18.406 18.359 1 97.56 81 LEU B CA 1
ATOM 5528 C C . LEU B 1 81 ? -21.484 -18.266 19.25 1 97.56 81 LEU B C 1
ATOM 5530 O O . LEU B 1 81 ? -20.922 -17.172 19.375 1 97.56 81 LEU B O 1
ATOM 5534 N N . ASP B 1 82 ? -21.109 -19.344 19.953 1 96.88 82 ASP B N 1
ATOM 5535 C CA . ASP B 1 82 ? -19.859 -19.391 20.719 1 96.88 82 ASP B CA 1
ATOM 5536 C C . ASP B 1 82 ? -18.719 -19.953 19.859 1 96.88 82 ASP B C 1
ATOM 5538 O O . ASP B 1 82 ? -18.672 -21.156 19.594 1 96.88 82 ASP B O 1
ATOM 5542 N N . PRO B 1 83 ? -17.844 -19.125 19.5 1 95.75 83 PRO B N 1
ATOM 5543 C CA . PRO B 1 83 ? -16.781 -19.594 18.625 1 95.75 83 PRO B CA 1
ATOM 5544 C C . PRO B 1 83 ? -15.961 -20.734 19.234 1 95.75 83 PRO B C 1
ATOM 5546 O O . PRO B 1 83 ? -15.414 -21.562 18.516 1 95.75 83 PRO B O 1
ATOM 5549 N N . ASP B 1 84 ? -15.867 -20.875 20.547 1 95.31 84 ASP B N 1
ATOM 5550 C CA . ASP B 1 84 ? -15.07 -21.875 21.234 1 95.31 84 ASP B CA 1
ATOM 5551 C C . ASP B 1 84 ? -15.758 -23.234 21.203 1 95.31 84 ASP B C 1
ATOM 5553 O O . ASP B 1 84 ? -15.133 -24.266 21.5 1 95.31 84 ASP B O 1
ATOM 5557 N N . LYS B 1 85 ? -17.031 -23.266 20.797 1 97.25 85 LYS B N 1
ATOM 5558 C CA . LYS B 1 85 ? -17.812 -24.5 20.812 1 97.25 85 LYS B CA 1
ATOM 5559 C C . LYS B 1 85 ? -18.125 -24.984 19.406 1 97.25 85 LYS B C 1
ATOM 5561 O O . LYS B 1 85 ? -19.141 -25.656 19.188 1 97.25 85 LYS B O 1
ATOM 5566 N N . ILE B 1 86 ? -17.375 -24.547 18.469 1 97.81 86 ILE B N 1
ATOM 5567 C CA . ILE B 1 86 ? -17.438 -25.109 17.109 1 97.81 86 ILE B CA 1
ATOM 5568 C C . ILE B 1 86 ? -16.594 -26.375 17.031 1 97.81 86 ILE B C 1
ATOM 5570 O O . ILE B 1 86 ? -15.391 -26.344 17.266 1 97.81 86 ILE B O 1
ATOM 5574 N N . LEU B 1 87 ? -17.203 -27.5 16.672 1 97.12 87 LEU B N 1
ATOM 5575 C CA . LEU B 1 87 ? -16.5 -28.766 16.734 1 97.12 87 LEU B CA 1
ATOM 5576 C C . LEU B 1 87 ? -16.703 -29.562 15.445 1 97.12 87 LEU B C 1
ATOM 5578 O O . LEU B 1 87 ? -17.812 -29.578 14.891 1 97.12 87 LEU B O 1
ATOM 5582 N N . LEU B 1 88 ? -15.656 -30.219 14.969 1 97 88 LEU B N 1
ATOM 5583 C CA . LEU B 1 88 ? -15.711 -31.172 13.859 1 97 88 LEU B CA 1
ATOM 5584 C C . LEU B 1 88 ? -16.047 -32.562 14.359 1 97 88 LEU B C 1
ATOM 5586 O O . LEU B 1 88 ? -15.43 -33.062 15.32 1 97 88 LEU B O 1
ATOM 5590 N N . VAL B 1 89 ? -16.984 -33.25 13.68 1 95.56 89 VAL B N 1
ATOM 5591 C CA . VAL B 1 89 ? -17.406 -34.562 14.172 1 95.56 89 VAL B CA 1
ATOM 5592 C C . VAL B 1 89 ? -17.422 -35.562 13.023 1 95.56 89 VAL B C 1
ATOM 5594 O O . VAL B 1 89 ? -17.391 -35.188 11.852 1 95.56 89 VAL B O 1
ATOM 5597 N N . ASP B 1 90 ? -17.375 -36.844 13.344 1 89.81 90 ASP B N 1
ATOM 5598 C CA . ASP B 1 90 ? -17.656 -38 12.484 1 89.81 90 ASP B CA 1
ATOM 5599 C C . ASP B 1 90 ? -16.578 -38.156 11.406 1 89.81 90 ASP B C 1
ATOM 5601 O O . ASP B 1 90 ? -16.891 -38.344 10.234 1 89.81 90 ASP B O 1
ATOM 5605 N N . LEU B 1 91 ? -15.383 -37.906 11.742 1 87.19 91 LEU B N 1
ATOM 5606 C CA . LEU B 1 91 ? -14.273 -38.188 10.828 1 87.19 91 LEU B CA 1
ATOM 5607 C C . LEU B 1 91 ? -13.367 -39.281 11.383 1 87.19 91 LEU B C 1
ATOM 5609 O O . LEU B 1 91 ? -13.172 -39.375 12.602 1 87.19 91 LEU B O 1
ATOM 5613 N N . GLN B 1 92 ? -12.844 -40.031 10.484 1 82.19 92 GLN B N 1
ATOM 5614 C CA . GLN B 1 92 ? -11.953 -41.125 10.875 1 82.19 92 GLN B CA 1
ATOM 5615 C C . GLN B 1 92 ? -10.586 -40.594 11.289 1 82.19 92 GLN B C 1
ATOM 5617 O O . GLN B 1 92 ? -10.008 -39.75 10.594 1 82.19 92 GLN B O 1
ATOM 5622 N N . ASN B 1 93 ? -10.039 -41.25 12.336 1 85.5 93 ASN B N 1
ATOM 5623 C CA . ASN B 1 93 ? -8.742 -40.812 12.844 1 85.5 93 ASN B CA 1
ATOM 5624 C C . ASN B 1 93 ? -7.605 -41.281 11.938 1 85.5 93 ASN B C 1
ATOM 5626 O O . ASN B 1 93 ? -7.691 -42.344 11.328 1 85.5 93 ASN B O 1
ATOM 5630 N N . GLY B 1 94 ? -6.613 -40.469 11.828 1 85.81 94 GLY B N 1
ATOM 5631 C CA . GLY B 1 94 ? -5.391 -40.875 11.141 1 85.81 94 GLY B CA 1
ATOM 5632 C C . GLY B 1 94 ? -5.438 -40.625 9.648 1 85.81 94 GLY B C 1
ATOM 5633 O O . GLY B 1 94 ? -4.527 -41 8.914 1 85.81 94 GLY B O 1
ATOM 5634 N N . THR B 1 95 ? -6.484 -40.031 9.148 1 90.5 95 THR B N 1
ATOM 5635 C CA . THR B 1 95 ? -6.578 -39.719 7.727 1 90.5 95 THR B CA 1
ATOM 5636 C C . THR B 1 95 ? -6.066 -38.312 7.438 1 90.5 95 THR B C 1
ATOM 5638 O O . THR B 1 95 ? -6.07 -37.469 8.32 1 90.5 95 THR B O 1
ATOM 5641 N N . GLN B 1 96 ? -5.582 -38.125 6.234 1 94 96 GLN B N 1
ATOM 5642 C CA . GLN B 1 96 ? -5.105 -36.812 5.824 1 94 96 GLN B CA 1
ATOM 5643 C C . GLN B 1 96 ? -6.242 -35.812 5.809 1 94 96 GLN B C 1
ATOM 5645 O O . GLN B 1 96 ? -6.051 -34.625 6.172 1 94 96 GLN B O 1
ATOM 5650 N N . ILE B 1 97 ? -7.344 -36.219 5.391 1 94.06 97 ILE B N 1
ATOM 5651 C CA . ILE B 1 97 ? -8.477 -35.312 5.285 1 94.06 97 ILE B CA 1
ATOM 5652 C C . ILE B 1 97 ? -8.867 -34.812 6.672 1 94.06 97 ILE B C 1
ATOM 5654 O O . ILE B 1 97 ? -9.219 -33.625 6.84 1 94.06 97 ILE B O 1
ATOM 5658 N N . LYS B 1 98 ? -8.867 -35.688 7.688 1 93.69 98 LYS B N 1
ATOM 5659 C CA . LYS B 1 98 ? -9.164 -35.25 9.047 1 93.69 98 LYS B CA 1
ATOM 5660 C C . LYS B 1 98 ? -8.156 -34.188 9.516 1 93.69 98 LYS B C 1
ATOM 5662 O O . LYS B 1 98 ? -8.539 -33.188 10.109 1 93.69 98 LYS B O 1
ATOM 5667 N N . TYR B 1 99 ? -6.941 -34.469 9.234 1 95.19 99 TYR B N 1
ATOM 5668 C CA . TYR B 1 99 ? -5.898 -33.5 9.586 1 95.19 99 TYR B CA 1
ATOM 5669 C C . TYR B 1 99 ? -6.172 -32.125 8.961 1 95.19 99 TYR B C 1
ATOM 5671 O O . TYR B 1 99 ? -6.141 -31.109 9.656 1 95.19 99 TYR B O 1
ATOM 5679 N N . LEU B 1 100 ? -6.449 -32.094 7.691 1 96.81 100 LEU B N 1
ATOM 5680 C CA . LEU B 1 100 ? -6.66 -30.859 6.949 1 96.81 100 LEU B CA 1
ATOM 5681 C C . LEU B 1 100 ? -7.91 -30.141 7.434 1 96.81 100 LEU B C 1
ATOM 5683 O O . LEU B 1 100 ? -7.895 -28.922 7.633 1 96.81 100 LEU B O 1
ATOM 5687 N N . LEU B 1 101 ? -8.938 -30.844 7.691 1 96.69 101 LEU B N 1
ATOM 5688 C CA . LEU B 1 101 ? -10.195 -30.25 8.133 1 96.69 101 LEU B CA 1
ATOM 5689 C C . LEU B 1 101 ? -10.078 -29.719 9.555 1 96.69 101 LEU B C 1
ATOM 5691 O O . LEU B 1 101 ? -10.641 -28.672 9.883 1 96.69 101 LEU B O 1
ATOM 5695 N N . GLU B 1 102 ? -9.367 -30.438 10.391 1 97.38 102 GLU B N 1
ATOM 5696 C CA . GLU B 1 102 ? -9.141 -29.953 11.75 1 97.38 102 GLU B CA 1
ATOM 5697 C C . GLU B 1 102 ? -8.391 -28.625 11.75 1 97.38 102 GLU B C 1
ATOM 5699 O O . GLU B 1 102 ? -8.695 -27.734 12.547 1 97.38 102 GLU B O 1
ATOM 5704 N N . LYS B 1 103 ? -7.438 -28.547 10.875 1 97.88 103 LYS B N 1
ATOM 5705 C CA . LYS B 1 103 ? -6.715 -27.281 10.75 1 97.88 103 LYS B CA 1
ATOM 5706 C C . LYS B 1 103 ? -7.641 -26.156 10.305 1 97.88 103 LYS B C 1
ATOM 5708 O O . LYS B 1 103 ? -7.531 -25.031 10.781 1 97.88 103 LYS B O 1
ATOM 5713 N N . ASN B 1 104 ? -8.523 -26.438 9.438 1 97.62 104 ASN B N 1
ATOM 5714 C CA . ASN B 1 104 ? -9.445 -25.422 8.945 1 97.62 104 ASN B CA 1
ATOM 5715 C C . ASN B 1 104 ? -10.461 -25.016 10.008 1 97.62 104 ASN B C 1
ATOM 5717 O O . ASN B 1 104 ? -10.891 -23.859 10.062 1 97.62 104 ASN B O 1
ATOM 5721 N N . ILE B 1 105 ? -10.844 -25.984 10.836 1 97.38 105 ILE B N 1
ATOM 5722 C CA . ILE B 1 105 ? -11.758 -25.672 11.93 1 97.38 105 ILE B CA 1
ATOM 5723 C C . ILE B 1 105 ? -11.07 -24.75 12.93 1 97.38 105 ILE B C 1
ATOM 5725 O O . ILE B 1 105 ? -11.68 -23.812 13.453 1 97.38 105 ILE B O 1
ATOM 5729 N N . PHE B 1 106 ? -9.836 -25.031 13.164 1 97.19 106 PHE B N 1
ATOM 5730 C CA . PHE B 1 106 ? -9.047 -24.172 14.031 1 97.19 106 PHE B CA 1
ATOM 5731 C C . PHE B 1 106 ? -8.984 -22.75 13.477 1 97.19 106 PHE B C 1
ATOM 5733 O O . PHE B 1 106 ? -9.156 -21.781 14.219 1 97.19 106 PHE B O 1
ATOM 5740 N N . LEU B 1 107 ? -8.75 -22.641 12.211 1 96.81 107 LEU B N 1
ATOM 5741 C CA . LEU B 1 107 ? -8.734 -21.344 11.547 1 96.81 107 LEU B CA 1
ATOM 5742 C C . LEU B 1 107 ? -10.086 -20.656 11.664 1 96.81 107 LEU B C 1
ATOM 5744 O O . LEU B 1 107 ? -10.156 -19.453 11.93 1 96.81 107 LEU B O 1
ATOM 5748 N N . LEU B 1 108 ? -11.117 -21.375 11.438 1 97.5 108 LEU B N 1
ATOM 5749 C CA . LEU B 1 108 ? -12.477 -20.844 11.523 1 97.5 108 LEU B CA 1
ATOM 5750 C C . LEU B 1 108 ? -12.742 -20.25 12.906 1 97.5 108 LEU B C 1
ATOM 5752 O O . LEU B 1 108 ? -13.211 -19.125 13.023 1 97.5 108 LEU B O 1
ATOM 5756 N N . LYS B 1 109 ? -12.398 -21 13.93 1 96.5 109 LYS B N 1
ATOM 5757 C CA . LYS B 1 109 ? -12.609 -20.547 15.297 1 96.5 109 LYS B CA 1
ATOM 5758 C C . LYS B 1 109 ? -11.859 -19.25 15.578 1 96.5 109 LYS B C 1
ATOM 5760 O O . LYS B 1 109 ? -12.43 -18.297 16.125 1 96.5 109 LYS B O 1
ATOM 5765 N N . ASN B 1 110 ? -10.672 -19.219 15.164 1 95.31 110 ASN B N 1
ATOM 5766 C CA . ASN B 1 110 ? -9.844 -18.047 15.398 1 95.31 110 ASN B CA 1
ATOM 5767 C C . ASN B 1 110 ? -10.359 -16.828 14.633 1 95.31 110 ASN B C 1
ATOM 5769 O O . ASN B 1 110 ? -10.359 -15.711 15.156 1 95.31 110 ASN B O 1
ATOM 5773 N N . ASN B 1 111 ? -10.688 -17.047 13.406 1 95.06 111 ASN B N 1
ATOM 5774 C CA . ASN B 1 111 ? -11.219 -15.969 12.586 1 95.06 111 ASN B CA 1
ATOM 5775 C C . ASN B 1 111 ? -12.492 -15.375 13.195 1 95.06 111 ASN B C 1
ATOM 5777 O O . ASN B 1 111 ? -12.648 -14.156 13.242 1 95.06 111 ASN B O 1
ATOM 5781 N N . VAL B 1 112 ? -13.32 -16.25 13.664 1 94.62 112 VAL B N 1
ATOM 5782 C CA . VAL B 1 112 ? -14.586 -15.82 14.25 1 94.62 112 VAL B CA 1
ATOM 5783 C C . VAL B 1 112 ? -14.32 -15.055 15.547 1 94.62 112 VAL B C 1
ATOM 5785 O O . VAL B 1 112 ? -14.922 -14.008 15.789 1 94.62 112 VAL B O 1
ATOM 5788 N N . LYS B 1 113 ? -13.391 -15.484 16.281 1 91.19 113 LYS B N 1
ATOM 5789 C CA . LYS B 1 113 ? -13.031 -14.828 17.531 1 91.19 113 LYS B CA 1
ATOM 5790 C C . LYS B 1 113 ? -12.461 -13.438 17.281 1 91.19 113 LYS B C 1
ATOM 5792 O O . LYS B 1 113 ? -12.766 -12.492 18.016 1 91.19 113 LYS B O 1
ATOM 5797 N N . ASN B 1 114 ? -11.711 -13.352 16.266 1 87.62 114 ASN B N 1
ATOM 5798 C CA . ASN B 1 114 ? -11.031 -12.094 15.969 1 87.62 114 ASN B CA 1
ATOM 5799 C C . ASN B 1 114 ? -11.977 -11.086 15.328 1 87.62 114 ASN B C 1
ATOM 5801 O O . ASN B 1 114 ? -11.68 -9.891 15.289 1 87.62 114 ASN B O 1
ATOM 5805 N N . SER B 1 115 ? -13.008 -11.516 14.852 1 84.31 115 SER B N 1
ATOM 5806 C CA . SER B 1 115 ? -13.953 -10.625 14.18 1 84.31 115 SER B CA 1
ATOM 5807 C C . SER B 1 115 ? -14.727 -9.773 15.188 1 84.31 115 SER B C 1
ATOM 5809 O O . SER B 1 115 ? -15.289 -8.734 14.828 1 84.31 115 SER B O 1
ATOM 5811 N N . GLY B 1 116 ? -14.734 -10.148 16.406 1 81.19 116 GLY B N 1
ATOM 5812 C CA . GLY B 1 116 ? -15.414 -9.406 17.469 1 81.19 116 GLY B CA 1
ATOM 5813 C C . GLY B 1 116 ? -14.609 -9.32 18.75 1 81.19 116 GLY B C 1
ATOM 5814 O O . GLY B 1 116 ? -14.883 -10.047 19.703 1 81.19 116 GLY B O 1
ATOM 5815 N N . LYS B 1 117 ? -13.688 -8.445 18.719 1 77.25 117 LYS B N 1
ATOM 5816 C CA . LYS B 1 117 ? -12.828 -8.32 19.891 1 77.25 117 LYS B CA 1
ATOM 5817 C C . LYS B 1 117 ? -13.641 -7.941 21.125 1 77.25 117 LYS B C 1
ATOM 5819 O O . LYS B 1 117 ? -13.281 -8.305 22.25 1 77.25 117 LYS B O 1
ATOM 5824 N N . LEU B 1 118 ? -14.789 -7.375 20.891 1 77.69 118 LEU B N 1
ATOM 5825 C CA . LEU B 1 118 ? -15.625 -6.918 21.984 1 77.69 118 LEU B CA 1
ATOM 5826 C C . LEU B 1 118 ? -16.781 -7.875 22.219 1 77.69 118 LEU B C 1
ATOM 5828 O O . LEU B 1 118 ? -17.672 -7.594 23.031 1 77.69 118 LEU B O 1
ATOM 5832 N N . ALA B 1 119 ? -16.734 -8.945 21.578 1 89.19 119 ALA B N 1
ATOM 5833 C CA . ALA B 1 119 ? -17.875 -9.859 21.641 1 89.19 119 ALA B CA 1
ATOM 5834 C C . ALA B 1 119 ? -18.016 -10.461 23.031 1 89.19 119 ALA B C 1
ATOM 5836 O O . ALA B 1 119 ? -17.031 -10.812 23.672 1 89.19 119 ALA B O 1
ATOM 5837 N N . LYS B 1 120 ? -19.219 -10.523 23.5 1 90.62 120 LYS B N 1
ATOM 5838 C CA . LYS B 1 120 ? -19.531 -11.188 24.766 1 90.62 120 LYS B CA 1
ATOM 5839 C C . LYS B 1 120 ? -19.344 -12.703 24.641 1 90.62 120 LYS B C 1
ATOM 5841 O O . LYS B 1 120 ? -19.547 -13.273 23.578 1 90.62 120 LYS B O 1
ATOM 5846 N N . ASN B 1 121 ? -19.062 -13.211 25.734 1 89.25 121 ASN B N 1
ATOM 5847 C CA . ASN B 1 121 ? -18.922 -14.664 25.766 1 89.25 121 ASN B CA 1
ATOM 5848 C C . ASN B 1 121 ? -20.281 -15.359 25.719 1 89.25 121 ASN B C 1
ATOM 5850 O O . ASN B 1 121 ? -21.297 -14.766 26.078 1 89.25 121 ASN B O 1
ATOM 5854 N N . GLY B 1 122 ? -20.25 -16.641 25.188 1 91.62 122 GLY B N 1
ATOM 5855 C CA . GLY B 1 122 ? -21.453 -17.469 25.203 1 91.62 122 GLY B CA 1
ATOM 5856 C C . GLY B 1 122 ? -22.047 -17.656 23.812 1 91.62 122 GLY B C 1
ATOM 5857 O O . GLY B 1 122 ? -21.406 -17.312 22.812 1 91.62 122 GLY B O 1
ATOM 5858 N N . GLY B 1 123 ? -23.297 -18.344 23.797 1 95.19 123 GLY B N 1
ATOM 5859 C CA . GLY B 1 123 ? -23.984 -18.672 22.562 1 95.19 123 GLY B CA 1
ATOM 5860 C C . GLY B 1 123 ? -24.078 -20.172 22.312 1 95.19 123 GLY B C 1
ATOM 5861 O O . GLY B 1 123 ? -23.688 -20.969 23.156 1 95.19 123 GLY B O 1
ATOM 5862 N N . MET B 1 124 ? -24.594 -20.438 21.188 1 97.44 124 MET B N 1
ATOM 5863 C CA . MET B 1 124 ? -24.859 -21.828 20.828 1 97.44 124 MET B CA 1
ATOM 5864 C C . MET B 1 124 ? -23.578 -22.516 20.375 1 97.44 124 MET B C 1
ATOM 5866 O O . MET B 1 124 ? -22.656 -21.859 19.891 1 97.44 124 MET B O 1
ATOM 5870 N N . SER B 1 125 ? -23.578 -23.844 20.562 1 98.12 125 SER B N 1
ATOM 5871 C CA . SER B 1 125 ? -22.547 -24.688 19.969 1 98.12 125 SER B CA 1
ATOM 5872 C C . SER B 1 125 ? -22.891 -25.047 18.531 1 98.12 125 SER B C 1
ATOM 5874 O O . SER B 1 125 ? -24.062 -25 18.141 1 98.12 125 SER B O 1
ATOM 5876 N N . MET B 1 126 ? -21.875 -25.391 17.797 1 98.5 126 MET B N 1
ATOM 5877 C CA . MET B 1 126 ? -22.094 -25.844 16.422 1 98.5 126 MET B CA 1
ATOM 5878 C C . MET B 1 126 ? -21.297 -27.109 16.141 1 98.5 126 MET B C 1
ATOM 5880 O O . MET B 1 126 ? -20.078 -27.156 16.359 1 98.5 126 MET B O 1
ATOM 5884 N N . LEU B 1 127 ? -21.922 -28.203 15.711 1 98.44 127 LEU B N 1
ATOM 5885 C CA . LEU B 1 127 ? -21.266 -29.406 15.203 1 98.44 127 LEU B CA 1
ATOM 5886 C C . LEU B 1 127 ? -21.156 -29.359 13.68 1 98.44 127 LEU B C 1
ATOM 5888 O O . LEU B 1 127 ? -22.172 -29.188 12.992 1 98.44 127 LEU B O 1
ATOM 5892 N N . ILE B 1 128 ? -19.984 -29.469 13.18 1 98.5 128 ILE B N 1
ATOM 5893 C CA . ILE B 1 128 ? -19.766 -29.484 11.734 1 98.5 128 ILE B CA 1
ATOM 5894 C C . ILE B 1 128 ? -19.516 -30.922 11.273 1 98.5 128 ILE B C 1
ATOM 5896 O O . ILE B 1 128 ? -18.609 -31.594 11.773 1 98.5 128 ILE B O 1
ATOM 5900 N N . ARG B 1 129 ? -20.312 -31.391 10.344 1 97.62 129 ARG B N 1
ATOM 5901 C CA . ARG B 1 129 ? -20.188 -32.719 9.734 1 97.62 129 ARG B CA 1
ATOM 5902 C C . ARG B 1 129 ? -19.859 -32.594 8.25 1 97.62 129 ARG B C 1
ATOM 5904 O O . ARG B 1 129 ? -20.578 -31.922 7.504 1 97.62 129 ARG B O 1
ATOM 5911 N N . CYS B 1 130 ? -18.797 -33.219 7.84 1 96.38 130 CYS B N 1
ATOM 5912 C CA . CYS B 1 130 ? -18.422 -33.281 6.434 1 96.38 130 CYS B CA 1
ATOM 5913 C C . CYS B 1 130 ? -18.688 -34.656 5.84 1 96.38 130 CYS B C 1
ATOM 5915 O O . CYS B 1 130 ? -18.234 -35.656 6.395 1 96.38 130 CYS B O 1
ATOM 5917 N N . THR B 1 131 ? -19.359 -34.688 4.688 1 95.12 131 THR B N 1
ATOM 5918 C CA . THR B 1 131 ? -19.719 -35.938 4.047 1 95.12 131 THR B CA 1
ATOM 5919 C C . THR B 1 131 ? -19.5 -35.875 2.537 1 95.12 131 THR B C 1
ATOM 5921 O O . THR B 1 131 ? -19.25 -34.781 1.998 1 95.12 131 THR B O 1
ATOM 5924 N N . GLY B 1 132 ? -19.484 -37.062 1.858 1 92.12 132 GLY B N 1
ATOM 5925 C CA . GLY B 1 132 ? -19.469 -37.125 0.406 1 92.12 132 GLY B CA 1
ATOM 5926 C C . GLY B 1 132 ? -18.078 -37.25 -0.171 1 92.12 132 GLY B C 1
ATOM 5927 O O . GLY B 1 132 ? -17.906 -37.562 -1.355 1 92.12 132 GLY B O 1
ATOM 5928 N N . TYR B 1 133 ? -17.062 -37.062 0.686 1 86.5 133 TYR B N 1
ATOM 5929 C CA . TYR B 1 133 ? -15.695 -37.031 0.164 1 86.5 133 TYR B CA 1
ATOM 5930 C C . TYR B 1 133 ? -15.156 -38.469 -0.007 1 86.5 133 TYR B C 1
ATOM 5932 O O . TYR B 1 133 ? -15.57 -39.375 0.708 1 86.5 133 TYR B O 1
ATOM 5940 N N . GLU B 1 134 ? -14.273 -38.5 -1.026 1 81.38 134 GLU B N 1
ATOM 5941 C CA . GLU B 1 134 ? -13.555 -39.781 -1.236 1 81.38 134 GLU B CA 1
ATOM 5942 C C . GLU B 1 134 ? -12.281 -39.812 -0.394 1 81.38 134 GLU B C 1
ATOM 5944 O O . GLU B 1 134 ? -11.578 -38.812 -0.26 1 81.38 134 GLU B O 1
ATOM 5949 N N . GLU B 1 135 ? -12.141 -40.969 0.3 1 78.31 135 GLU B N 1
ATOM 5950 C CA . GLU B 1 135 ? -10.906 -41.125 1.067 1 78.31 135 GLU B CA 1
ATOM 5951 C C . GLU B 1 135 ? -9.719 -41.406 0.153 1 78.31 135 GLU B C 1
ATOM 5953 O O . GLU B 1 135 ? -9.648 -42.5 -0.452 1 78.31 135 GLU B O 1
ATOM 5958 N N . ILE B 1 136 ? -9.008 -40.469 -0.09 1 78.75 136 ILE B N 1
ATOM 5959 C CA . ILE B 1 136 ? -7.816 -40.625 -0.915 1 78.75 136 ILE B CA 1
ATOM 5960 C C . ILE B 1 136 ? -6.582 -40.219 -0.113 1 78.75 136 ILE B C 1
ATOM 5962 O O . ILE B 1 136 ? -6.66 -39.375 0.784 1 78.75 136 ILE B O 1
ATOM 5966 N N . ASN B 1 137 ? -5.578 -41 -0.457 1 81 137 ASN B N 1
ATOM 5967 C CA . ASN B 1 137 ? -4.277 -40.625 0.087 1 81 137 ASN B CA 1
ATOM 5968 C C . ASN B 1 137 ? -3.564 -39.594 -0.817 1 81 137 ASN B C 1
ATOM 5970 O O . ASN B 1 137 ? -3.854 -39.531 -2.012 1 81 137 ASN B O 1
ATOM 5974 N N . ASN B 1 138 ? -2.895 -38.688 -0.4 1 88.5 138 ASN B N 1
ATOM 5975 C CA . ASN B 1 138 ? -2.127 -37.656 -1.119 1 88.5 138 ASN B CA 1
ATOM 5976 C C . ASN B 1 138 ? -3.037 -36.625 -1.744 1 88.5 138 ASN B C 1
ATOM 5978 O O . ASN B 1 138 ? -3.035 -36.438 -2.963 1 88.5 138 ASN B O 1
ATOM 5982 N N . ILE B 1 139 ? -3.734 -35.969 -0.979 1 94.31 139 ILE B N 1
ATOM 5983 C CA . ILE B 1 139 ? -4.688 -34.938 -1.378 1 94.31 139 ILE B CA 1
ATOM 5984 C C . ILE B 1 139 ? -3.949 -33.812 -2.068 1 94.31 139 ILE B C 1
ATOM 5986 O O . ILE B 1 139 ? -3.064 -33.188 -1.479 1 94.31 139 ILE B O 1
ATOM 5990 N N . LYS B 1 140 ? -4.32 -33.625 -3.373 1 94.25 140 LYS B N 1
ATOM 5991 C CA . LYS B 1 140 ? -3.744 -32.562 -4.188 1 94.25 140 LYS B CA 1
ATOM 5992 C C . LYS B 1 140 ? -4.801 -31.922 -5.086 1 94.25 140 LYS B C 1
ATOM 5994 O O . LYS B 1 140 ? -5.73 -32.594 -5.531 1 94.25 140 LYS B O 1
ATOM 5999 N N . LEU B 1 141 ? -4.633 -30.688 -5.297 1 96.44 141 LEU B N 1
ATOM 6000 C CA . LEU B 1 141 ? -5.5 -29.969 -6.227 1 96.44 141 LEU B CA 1
ATOM 6001 C C . LEU B 1 141 ? -5.012 -30.141 -7.664 1 96.44 141 LEU B C 1
ATOM 6003 O O . LEU B 1 141 ? -3.818 -30 -7.938 1 96.44 141 LEU B O 1
ATOM 6007 N N . THR B 1 142 ? -5.867 -30.531 -8.562 1 95.69 142 THR B N 1
ATOM 6008 C CA . THR B 1 142 ? -5.59 -30.609 -10 1 95.69 142 THR B CA 1
ATOM 6009 C C . THR B 1 142 ? -6.656 -29.859 -10.789 1 95.69 142 THR B C 1
ATOM 6011 O O . THR B 1 142 ? -7.629 -29.359 -10.219 1 95.69 142 THR B O 1
ATOM 6014 N N . LEU B 1 143 ? -6.512 -29.797 -12.109 1 96.62 143 LEU B N 1
ATOM 6015 C CA . LEU B 1 143 ? -7.469 -29.109 -12.969 1 96.62 143 LEU B CA 1
ATOM 6016 C C . LEU B 1 143 ? -8.797 -29.859 -13.008 1 96.62 143 LEU B C 1
ATOM 6018 O O . LEU B 1 143 ? -9.82 -29.297 -13.391 1 96.62 143 LEU B O 1
ATOM 6022 N N . ASP B 1 144 ? -8.805 -31.109 -12.547 1 95.5 144 ASP B N 1
ATOM 6023 C CA . ASP B 1 144 ? -10 -31.938 -12.641 1 95.5 144 ASP B CA 1
ATOM 6024 C C . ASP B 1 144 ? -10.672 -32.094 -11.281 1 95.5 144 ASP B C 1
ATOM 6026 O O . ASP B 1 144 ? -11.688 -32.781 -11.156 1 95.5 144 ASP B O 1
ATOM 6030 N N . THR B 1 145 ? -10.133 -31.453 -10.297 1 96.75 145 THR B N 1
ATOM 6031 C CA . THR B 1 145 ? -10.688 -31.562 -8.953 1 96.75 145 THR B CA 1
ATOM 6032 C C . THR B 1 145 ? -12.047 -30.875 -8.867 1 96.75 145 THR B C 1
ATOM 6034 O O . THR B 1 145 ? -12.195 -29.734 -9.297 1 96.75 145 THR B O 1
ATOM 6037 N N . ASP B 1 146 ? -13.039 -31.625 -8.344 1 97.56 146 ASP B N 1
ATOM 6038 C CA . ASP B 1 146 ? -14.336 -31.016 -8.078 1 97.56 146 ASP B CA 1
ATOM 6039 C C . ASP B 1 146 ? -14.305 -30.156 -6.812 1 97.56 146 ASP B C 1
ATOM 6041 O O . ASP B 1 146 ? -14.078 -30.688 -5.715 1 97.56 146 ASP B O 1
ATOM 6045 N N . GLU B 1 147 ? -14.57 -28.891 -6.945 1 98.44 147 GLU B N 1
ATOM 6046 C CA . GLU B 1 147 ? -14.484 -27.984 -5.812 1 98.44 147 GLU B CA 1
ATOM 6047 C C . GLU B 1 147 ? -15.875 -27.531 -5.352 1 98.44 147 GLU B C 1
ATOM 6049 O O . GLU B 1 147 ? -16 -26.625 -4.539 1 98.44 147 GLU B O 1
ATOM 6054 N N . SER B 1 148 ? -16.906 -28.141 -5.832 1 98.56 148 SER B N 1
ATOM 6055 C CA . SER B 1 148 ? -18.281 -27.766 -5.465 1 98.56 148 SER B CA 1
ATOM 6056 C C . SER B 1 148 ? -18.641 -28.312 -4.086 1 98.56 148 SER B C 1
ATOM 6058 O O . SER B 1 148 ? -17.938 -29.156 -3.539 1 98.56 148 SER B O 1
ATOM 6060 N N . TYR B 1 149 ? -19.75 -27.75 -3.504 1 98.75 149 TYR B N 1
ATOM 6061 C CA . TYR B 1 149 ? -20.203 -28.203 -2.188 1 98.75 149 TYR B CA 1
ATOM 6062 C C . TYR B 1 149 ? -21.656 -27.812 -1.953 1 98.75 149 TYR B C 1
ATOM 6064 O O . TYR B 1 149 ? -22.219 -26.969 -2.674 1 98.75 149 TYR B O 1
ATOM 6072 N N . THR B 1 150 ? -22.203 -28.484 -1.004 1 98.81 150 THR B N 1
ATOM 6073 C CA . THR B 1 150 ? -23.469 -28.078 -0.377 1 98.81 150 THR B CA 1
ATOM 6074 C C . THR B 1 150 ? -23.266 -27.828 1.114 1 98.81 150 THR B C 1
ATOM 6076 O O . THR B 1 150 ? -22.594 -28.594 1.798 1 98.81 150 THR B O 1
ATOM 6079 N N . LEU B 1 151 ? -23.781 -26.703 1.634 1 98.88 151 LEU B N 1
ATOM 6080 C CA . LEU B 1 151 ? -23.719 -26.328 3.041 1 98.88 151 LEU B CA 1
ATOM 6081 C C . LEU B 1 151 ? -25.109 -26.125 3.621 1 98.88 151 LEU B C 1
ATOM 6083 O O . LEU B 1 151 ? -25.906 -25.359 3.076 1 98.88 151 LEU B O 1
ATOM 6087 N N . THR B 1 152 ? -25.375 -26.859 4.699 1 98.75 152 THR B N 1
ATOM 6088 C CA . THR B 1 152 ? -26.625 -26.656 5.422 1 98.75 152 THR B CA 1
ATOM 6089 C C . THR B 1 152 ? -26.359 -26.438 6.906 1 98.75 152 THR B C 1
ATOM 6091 O O . THR B 1 152 ? -25.5 -27.078 7.496 1 98.75 152 THR B O 1
ATOM 6094 N N . VAL B 1 153 ? -27.016 -25.5 7.469 1 98.75 153 VAL B N 1
ATOM 6095 C CA . VAL B 1 153 ? -27.031 -25.266 8.906 1 98.75 153 VAL B CA 1
ATOM 6096 C C . VAL B 1 153 ? -28.469 -25.344 9.43 1 98.75 153 VAL B C 1
ATOM 6098 O O . VAL B 1 153 ? -29.375 -24.75 8.859 1 98.75 153 VAL B O 1
ATOM 6101 N N . ILE B 1 154 ? -28.625 -26.109 10.508 1 98.44 154 ILE B N 1
ATOM 6102 C CA . ILE B 1 154 ? -29.938 -26.234 11.133 1 98.44 154 ILE B CA 1
ATOM 6103 C C . ILE B 1 154 ? -29.797 -26.141 12.656 1 98.44 154 ILE B C 1
ATOM 6105 O O . ILE B 1 154 ? -28.781 -26.547 13.219 1 98.44 154 ILE B O 1
ATOM 6109 N N . GLN B 1 155 ? -30.766 -25.609 13.219 1 98.06 155 GLN B N 1
ATOM 6110 C CA . GLN B 1 155 ? -30.844 -25.609 14.68 1 98.06 155 GLN B CA 1
ATOM 6111 C C . GLN B 1 155 ? -31.484 -26.875 15.203 1 98.06 155 GLN B C 1
ATOM 6113 O O . GLN B 1 155 ? -32.656 -27.141 14.93 1 98.06 155 GLN B O 1
ATOM 6118 N N . ILE B 1 156 ? -30.766 -27.578 15.969 1 97.38 156 ILE B N 1
ATOM 6119 C CA . ILE B 1 156 ? -31.219 -28.859 16.484 1 97.38 156 ILE B CA 1
ATOM 6120 C C . ILE B 1 156 ? -32.062 -28.625 17.734 1 97.38 156 ILE B C 1
ATOM 6122 O O . ILE B 1 156 ? -33.094 -29.297 17.938 1 97.38 156 ILE B O 1
ATOM 6126 N N . ASP B 1 157 ? -31.625 -27.797 18.641 1 95.12 157 ASP B N 1
ATOM 6127 C CA . ASP B 1 157 ? -32.344 -27.375 19.844 1 95.12 157 ASP B CA 1
ATOM 6128 C C . ASP B 1 157 ? -31.891 -25.984 20.281 1 95.12 157 ASP B C 1
ATOM 6130 O O . ASP B 1 157 ? -31.359 -25.219 19.484 1 95.12 157 ASP B O 1
ATOM 6134 N N . GLU B 1 158 ? -32.156 -25.703 21.547 1 93.38 158 GLU B N 1
ATOM 6135 C CA . GLU B 1 158 ? -31.969 -24.344 22.016 1 93.38 158 GLU B CA 1
ATOM 6136 C C . GLU B 1 158 ? -30.469 -24.047 22.188 1 93.38 158 GLU B C 1
ATOM 6138 O O . GLU B 1 158 ? -30.078 -22.875 22.281 1 93.38 158 GLU B O 1
ATOM 6143 N N . MET B 1 159 ? -29.625 -25.016 22.094 1 96.62 159 MET B N 1
ATOM 6144 C CA . MET B 1 159 ? -28.234 -24.781 22.438 1 96.62 159 MET B CA 1
ATOM 6145 C C . MET B 1 159 ? -27.297 -25.297 21.359 1 96.62 159 MET B C 1
ATOM 6147 O O . MET B 1 159 ? -26.078 -25.125 21.453 1 96.62 159 MET B O 1
ATOM 6151 N N . LEU B 1 160 ? -27.891 -25.812 20.25 1 98 160 LEU B N 1
ATOM 6152 C CA . LEU B 1 160 ? -27 -26.547 19.359 1 98 160 LEU B CA 1
ATOM 6153 C C . LEU B 1 160 ? -27.406 -26.328 17.906 1 98 160 LEU B C 1
ATOM 6155 O O . LEU B 1 160 ? -28.578 -26.469 17.547 1 98 160 LEU B O 1
ATOM 6159 N N . LEU B 1 161 ? -26.375 -25.922 17.094 1 98.56 161 LEU B N 1
ATOM 6160 C CA . LEU B 1 161 ? -26.484 -25.891 15.641 1 98.56 161 LEU B CA 1
ATOM 6161 C C . LEU B 1 161 ? -25.719 -27.062 15.016 1 98.56 161 LEU B C 1
ATOM 6163 O O . LEU B 1 161 ? -24.734 -27.547 15.586 1 98.56 161 LEU B O 1
ATOM 6167 N N . GLU B 1 162 ? -26.203 -27.531 13.898 1 98.5 162 GLU B N 1
ATOM 6168 C CA . GLU B 1 162 ? -25.469 -28.5 13.086 1 98.5 162 GLU B CA 1
ATOM 6169 C C . GLU B 1 162 ? -25.234 -27.969 11.672 1 98.5 162 GLU B C 1
ATOM 6171 O O . GLU B 1 162 ? -26.172 -27.562 10.992 1 98.5 162 GLU B O 1
ATOM 6176 N N . ALA B 1 163 ? -24.047 -27.922 11.328 1 98.75 163 ALA B N 1
ATOM 6177 C CA . ALA B 1 163 ? -23.656 -27.609 9.961 1 98.75 163 ALA B CA 1
ATOM 6178 C C . ALA B 1 163 ? -23.219 -28.859 9.211 1 98.75 163 ALA B C 1
ATOM 6180 O O . ALA B 1 163 ? -22.328 -29.578 9.656 1 98.75 163 ALA B O 1
ATOM 6181 N N . THR B 1 164 ? -23.828 -29.141 8.109 1 98.69 164 THR B N 1
ATOM 6182 C CA . THR B 1 164 ? -23.469 -30.281 7.27 1 98.69 164 THR B CA 1
ATOM 6183 C C . THR B 1 164 ? -22.891 -29.812 5.941 1 98.69 164 THR B C 1
ATOM 6185 O O . THR B 1 164 ? -23.516 -29.016 5.23 1 98.69 164 THR B O 1
ATOM 6188 N N . ILE B 1 165 ? -21.734 -30.297 5.668 1 98.62 165 ILE B N 1
ATOM 6189 C CA . ILE B 1 165 ? -21.047 -30 4.418 1 98.62 165 ILE B CA 1
ATOM 6190 C C . ILE B 1 165 ? -20.938 -31.281 3.582 1 98.62 165 ILE B C 1
ATOM 6192 O O . ILE B 1 165 ? -20.359 -32.281 4.035 1 98.62 165 ILE B O 1
ATOM 6196 N N . THR B 1 166 ? -21.484 -31.25 2.393 1 98.44 166 THR B N 1
ATOM 6197 C CA . THR B 1 166 ? -21.328 -32.344 1.436 1 98.44 166 THR B CA 1
ATOM 6198 C C . THR B 1 166 ? -20.453 -31.906 0.261 1 98.44 166 THR B C 1
ATOM 6200 O O . THR B 1 166 ? -20.797 -30.969 -0.462 1 98.44 166 THR B O 1
ATOM 6203 N N . ALA B 1 167 ? -19.344 -32.562 0.068 1 98 167 ALA B N 1
ATOM 6204 C CA . ALA B 1 167 ? -18.391 -32.281 -1 1 98 167 ALA B CA 1
ATOM 6205 C C . ALA B 1 167 ? -17.641 -33.531 -1.428 1 98 167 ALA B C 1
ATOM 6207 O O . ALA B 1 167 ? -17.359 -34.406 -0.604 1 98 167 ALA B O 1
ATOM 6208 N N . LYS B 1 168 ? -17.203 -33.562 -2.676 1 96.44 168 LYS B N 1
ATOM 6209 C CA . LYS B 1 168 ? -16.5 -34.719 -3.217 1 96.44 168 LYS B CA 1
ATOM 6210 C C . LYS B 1 168 ? -15.008 -34.656 -2.895 1 96.44 168 LYS B C 1
ATOM 6212 O O . LYS B 1 168 ? -14.305 -35.688 -2.986 1 96.44 168 LYS B O 1
ATOM 6217 N N . SER B 1 169 ? -14.578 -33.5 -2.592 1 96.56 169 SER B N 1
ATOM 6218 C CA . SER B 1 169 ? -13.156 -33.312 -2.322 1 96.56 169 SER B CA 1
ATOM 6219 C C . SER B 1 169 ? -12.938 -32.469 -1.078 1 96.56 169 SER B C 1
ATOM 6221 O O . SER B 1 169 ? -13.852 -31.766 -0.63 1 96.56 169 SER B O 1
ATOM 6223 N N . TYR B 1 170 ? -11.734 -32.594 -0.494 1 96.62 170 TYR B N 1
ATOM 6224 C CA . TYR B 1 170 ? -11.328 -31.719 0.602 1 96.62 170 TYR B CA 1
ATOM 6225 C C . TYR B 1 170 ? -11.492 -30.25 0.22 1 96.62 170 TYR B C 1
ATOM 6227 O O . TYR B 1 170 ? -11.93 -29.438 1.035 1 96.62 170 TYR B O 1
ATOM 6235 N N . PHE B 1 171 ? -11.156 -29.953 -1.03 1 98 171 PHE B N 1
ATOM 6236 C CA . PHE B 1 171 ? -11.148 -28.578 -1.498 1 98 171 PHE B CA 1
ATOM 6237 C C . PHE B 1 171 ? -12.555 -28 -1.524 1 98 171 PHE B C 1
ATOM 6239 O O . PHE B 1 171 ? -12.758 -26.828 -1.179 1 98 171 PHE B O 1
ATOM 6246 N N . GLY B 1 172 ? -13.5 -28.797 -1.942 1 98.38 172 GLY B N 1
ATOM 6247 C CA . GLY B 1 172 ? -14.883 -28.375 -1.83 1 98.38 172 GLY B CA 1
ATOM 6248 C C . GLY B 1 172 ? -15.312 -28.109 -0.399 1 98.38 172 GLY B C 1
ATOM 6249 O O . GLY B 1 172 ? -15.977 -27.109 -0.115 1 98.38 172 GLY B O 1
ATOM 6250 N N . ALA B 1 173 ? -14.953 -29 0.474 1 98 173 ALA B N 1
ATOM 6251 C CA . ALA B 1 173 ? -15.289 -28.859 1.888 1 98 173 ALA B CA 1
ATOM 6252 C C . ALA B 1 173 ? -14.648 -27.594 2.467 1 98 173 ALA B C 1
ATOM 6254 O O . ALA B 1 173 ? -15.273 -26.875 3.246 1 98 173 ALA B O 1
ATOM 6255 N N . ARG B 1 174 ? -13.445 -27.375 2.098 1 98.19 174 ARG B N 1
ATOM 6256 C CA . ARG B 1 174 ? -12.727 -26.188 2.559 1 98.19 174 ARG B CA 1
ATOM 6257 C C . ARG B 1 174 ? -13.438 -24.922 2.109 1 98.19 174 ARG B C 1
ATOM 6259 O O . ARG B 1 174 ? -13.555 -23.969 2.881 1 98.19 174 ARG B O 1
ATOM 6266 N N . HIS B 1 175 ? -13.891 -24.844 0.879 1 98.75 175 HIS B N 1
ATOM 6267 C CA . HIS B 1 175 ? -14.648 -23.688 0.396 1 98.75 175 HIS B CA 1
ATOM 6268 C C . HIS B 1 175 ? -15.938 -23.516 1.182 1 98.75 175 HIS B C 1
ATOM 6270 O O . HIS B 1 175 ? -16.344 -22.375 1.46 1 98.75 175 HIS B O 1
ATOM 6276 N N . ALA B 1 176 ? -16.562 -24.609 1.5 1 98.81 176 ALA B N 1
ATOM 6277 C CA . ALA B 1 176 ? -17.781 -24.547 2.301 1 98.81 176 ALA B CA 1
ATOM 6278 C C . ALA B 1 176 ? -17.516 -23.922 3.664 1 98.81 176 ALA B C 1
ATOM 6280 O O . ALA B 1 176 ? -18.328 -23.125 4.164 1 98.81 176 ALA B O 1
ATOM 6281 N N . LEU B 1 177 ? -16.422 -24.25 4.238 1 98.62 177 LEU B N 1
ATOM 6282 C CA . LEU B 1 177 ? -16.062 -23.688 5.531 1 98.62 177 LEU B CA 1
ATOM 6283 C C . LEU B 1 177 ? -15.82 -22.188 5.426 1 98.62 177 LEU B C 1
ATOM 6285 O O . LEU B 1 177 ? -16.141 -21.438 6.352 1 98.62 177 LEU B O 1
ATOM 6289 N N . GLU B 1 178 ? -15.227 -21.75 4.285 1 98.56 178 GLU B N 1
ATOM 6290 C CA . GLU B 1 178 ? -15.062 -20.312 4.07 1 98.56 178 GLU B CA 1
ATOM 6291 C C . GLU B 1 178 ? -16.422 -19.625 3.947 1 98.56 178 GLU B C 1
ATOM 6293 O O . GLU B 1 178 ? -16.609 -18.516 4.465 1 98.56 178 GLU B O 1
ATOM 6298 N N . THR B 1 179 ? -17.297 -20.25 3.271 1 98.75 179 THR B N 1
ATOM 6299 C CA . THR B 1 179 ? -18.656 -19.719 3.176 1 98.75 179 THR B CA 1
ATOM 6300 C C . THR B 1 179 ? -19.297 -19.625 4.559 1 98.75 179 THR B C 1
ATOM 6302 O O . THR B 1 179 ? -19.906 -18.609 4.895 1 98.75 179 THR B O 1
ATOM 6305 N N . LEU B 1 180 ? -19.172 -20.688 5.348 1 98.75 180 LEU B N 1
ATOM 6306 C CA . LEU B 1 180 ? -19.703 -20.688 6.711 1 98.75 180 LEU B CA 1
ATOM 6307 C C . LEU B 1 180 ? -19.125 -19.531 7.52 1 98.75 180 LEU B C 1
ATOM 6309 O O . LEU B 1 180 ? -19.844 -18.844 8.234 1 98.75 180 LEU B O 1
ATOM 6313 N N . ASN B 1 181 ? -17.859 -19.344 7.391 1 98.25 181 ASN B N 1
ATOM 6314 C CA . ASN B 1 181 ? -17.188 -18.25 8.086 1 98.25 181 ASN B CA 1
ATOM 6315 C C . ASN B 1 181 ? -17.828 -16.906 7.75 1 98.25 181 ASN B C 1
ATOM 6317 O O . ASN B 1 181 ? -18 -16.062 8.625 1 98.25 181 ASN B O 1
ATOM 6321 N N . GLN B 1 182 ? -18.156 -16.703 6.496 1 97.88 182 GLN B N 1
ATOM 6322 C CA . GLN B 1 182 ? -18.703 -15.422 6.043 1 97.88 182 GLN B CA 1
ATOM 6323 C C . GLN B 1 182 ? -20.156 -15.258 6.496 1 97.88 182 GLN B C 1
ATOM 6325 O O . GLN B 1 182 ? -20.672 -14.141 6.523 1 97.88 182 GLN B O 1
ATOM 6330 N N . MET B 1 183 ? -20.781 -16.328 6.883 1 97.94 183 MET B N 1
ATOM 6331 C CA . MET B 1 183 ? -22.156 -16.281 7.359 1 97.94 183 MET B CA 1
ATOM 6332 C C . MET B 1 183 ? -22.203 -15.93 8.844 1 97.94 183 MET B C 1
ATOM 6334 O O . MET B 1 183 ? -23.266 -15.586 9.367 1 97.94 183 MET B O 1
ATOM 6338 N N . ILE B 1 184 ? -21.109 -16.047 9.492 1 97.62 184 ILE B N 1
ATOM 6339 C CA . ILE B 1 184 ? -20.984 -15.648 10.891 1 97.62 184 ILE B CA 1
ATOM 6340 C C . ILE B 1 184 ? -20.625 -14.164 10.969 1 97.62 184 ILE B C 1
ATOM 6342 O O . ILE B 1 184 ? -19.594 -13.75 10.445 1 97.62 184 ILE B O 1
ATOM 6346 N N . VAL B 1 185 ? -21.422 -13.359 11.656 1 96.31 185 VAL B N 1
ATOM 6347 C CA . VAL B 1 185 ? -21.234 -11.914 11.648 1 96.31 185 VAL B CA 1
ATOM 6348 C C . VAL B 1 185 ? -21.141 -11.398 13.078 1 96.31 185 VAL B C 1
ATOM 6350 O O . VAL B 1 185 ? -21.469 -12.117 14.023 1 96.31 185 VAL B O 1
ATOM 6353 N N . PHE B 1 186 ? -20.609 -10.25 13.203 1 94.94 186 PHE B N 1
ATOM 6354 C CA . PHE B 1 186 ? -20.547 -9.562 14.484 1 94.94 186 PHE B CA 1
ATOM 6355 C C . PHE B 1 186 ? -21.625 -8.484 14.586 1 94.94 186 PHE B C 1
ATOM 6357 O O . PHE B 1 186 ? -21.656 -7.555 13.773 1 94.94 186 PHE B O 1
ATOM 6364 N N . ASP B 1 187 ? -22.453 -8.695 15.523 1 94 187 ASP B N 1
ATOM 6365 C CA . ASP B 1 187 ? -23.453 -7.676 15.852 1 94 187 ASP B CA 1
ATOM 6366 C C . ASP B 1 187 ? -22.891 -6.652 16.828 1 94 187 ASP B C 1
ATOM 6368 O O . ASP B 1 187 ? -22.875 -6.895 18.047 1 94 187 ASP B O 1
ATOM 6372 N N . ASP B 1 188 ? -22.594 -5.492 16.312 1 91.06 188 ASP B N 1
ATOM 6373 C CA . ASP B 1 188 ? -21.906 -4.496 17.125 1 91.06 188 ASP B CA 1
ATOM 6374 C C . ASP B 1 188 ? -22.891 -3.713 17.984 1 91.06 188 ASP B C 1
ATOM 6376 O O . ASP B 1 188 ? -22.484 -2.869 18.797 1 91.06 188 ASP B O 1
ATOM 6380 N N . LEU B 1 189 ? -24.141 -3.932 17.812 1 91.81 189 LEU B N 1
ATOM 6381 C CA . LEU B 1 189 ? -25.141 -3.324 18.688 1 91.81 189 LEU B CA 1
ATOM 6382 C C . LEU B 1 189 ? -25.25 -4.09 20 1 91.81 189 LEU B C 1
ATOM 6384 O O . LEU B 1 189 ? -25.344 -3.482 21.062 1 91.81 189 LEU B O 1
ATOM 6388 N N . ARG B 1 190 ? -25.188 -5.375 19.906 1 91.19 190 ARG B N 1
ATOM 6389 C CA . ARG B 1 190 ? -25.328 -6.246 21.078 1 91.19 190 ARG B CA 1
ATOM 6390 C C . ARG B 1 190 ? -23.969 -6.793 21.5 1 91.19 190 ARG B C 1
ATOM 6392 O O . ARG B 1 190 ? -23.828 -7.398 22.562 1 91.19 190 ARG B O 1
ATOM 6399 N N . ASN B 1 191 ? -22.922 -6.57 20.656 1 92 191 ASN B N 1
ATOM 6400 C CA . ASN B 1 191 ? -21.594 -7.137 20.859 1 92 191 ASN B CA 1
ATOM 6401 C C . ASN B 1 191 ? -21.641 -8.664 20.922 1 92 191 ASN B C 1
ATOM 6403 O O . ASN B 1 191 ? -21.141 -9.258 21.875 1 92 191 ASN B O 1
ATOM 6407 N N . GLU B 1 192 ? -22.25 -9.266 19.906 1 94.19 192 GLU B N 1
ATOM 6408 C CA . GLU B 1 192 ? -22.391 -10.719 19.828 1 94.19 192 GLU B CA 1
ATOM 6409 C C . GLU B 1 192 ? -21.953 -11.234 18.469 1 94.19 192 GLU B C 1
ATOM 6411 O O . GLU B 1 192 ? -22.125 -10.57 17.438 1 94.19 192 GLU B O 1
ATOM 6416 N N . ILE B 1 193 ? -21.406 -12.414 18.531 1 96.56 193 ILE B N 1
ATOM 6417 C CA . ILE B 1 193 ? -21.203 -13.164 17.297 1 96.56 193 ILE B CA 1
ATOM 6418 C C . ILE B 1 193 ? -22.484 -13.93 16.953 1 96.56 193 ILE B C 1
ATOM 6420 O O . ILE B 1 193 ? -23 -14.695 17.766 1 96.56 193 ILE B O 1
ATOM 6424 N N . GLN B 1 194 ? -22.969 -13.711 15.742 1 96.94 194 GLN B N 1
ATOM 6425 C CA . GLN B 1 194 ? -24.266 -14.266 15.391 1 96.94 194 GLN B CA 1
ATOM 6426 C C . GLN B 1 194 ? -24.203 -15.008 14.062 1 96.94 194 GLN B C 1
ATOM 6428 O O . GLN B 1 194 ? -23.297 -14.789 13.266 1 96.94 194 GLN B O 1
ATOM 6433 N N . ILE B 1 195 ? -25.172 -15.867 13.875 1 97.94 195 ILE B N 1
ATOM 6434 C CA . ILE B 1 195 ? -25.344 -16.625 12.633 1 97.94 195 ILE B CA 1
ATOM 6435 C C . ILE B 1 195 ? -26.828 -16.922 12.422 1 97.94 195 ILE B C 1
ATOM 6437 O O . ILE B 1 195 ? -27.594 -17.062 13.383 1 97.94 195 ILE B O 1
ATOM 6441 N N . PRO B 1 196 ? -27.297 -16.922 11.117 1 98 196 PRO B N 1
ATOM 6442 C CA . PRO B 1 196 ? -28.656 -17.438 10.898 1 98 196 PRO B CA 1
ATOM 6443 C C . PRO B 1 196 ? -28.828 -18.875 11.391 1 98 196 PRO B C 1
ATOM 6445 O O . PRO B 1 196 ? -27.922 -19.703 11.219 1 98 196 PRO B O 1
ATOM 6448 N N . ASN B 1 197 ? -30 -19.188 11.945 1 97.75 197 ASN B N 1
ATOM 6449 C CA . ASN B 1 197 ? -30.172 -20.516 12.523 1 97.75 197 ASN B CA 1
ATOM 6450 C C . ASN B 1 197 ? -30.469 -21.562 11.453 1 97.75 197 ASN B C 1
ATOM 6452 O O . ASN B 1 197 ? -30.406 -22.766 11.719 1 97.75 197 ASN B O 1
ATOM 6456 N N . GLU B 1 198 ? -30.781 -21.125 10.258 1 98.12 198 GLU B N 1
ATOM 6457 C CA . GLU B 1 198 ? -30.922 -22.016 9.109 1 98.12 198 GLU B CA 1
ATOM 6458 C C . GLU B 1 198 ? -30.25 -21.438 7.875 1 98.12 198 GLU B C 1
ATOM 6460 O O . GLU B 1 198 ? -30.453 -20.266 7.535 1 98.12 198 GLU B O 1
ATOM 6465 N N . ILE B 1 199 ? -29.422 -22.203 7.238 1 98.5 199 ILE B N 1
ATOM 6466 C CA . ILE B 1 199 ? -28.719 -21.844 6.02 1 98.5 199 ILE B CA 1
ATOM 6467 C C . ILE B 1 199 ? -28.734 -23.016 5.035 1 98.5 199 ILE B C 1
ATOM 6469 O O . ILE B 1 199 ? -28.609 -24.172 5.434 1 98.5 199 ILE B O 1
ATOM 6473 N N . SER B 1 200 ? -28.984 -22.812 3.777 1 98.69 200 SER B N 1
ATOM 6474 C CA . SER B 1 200 ? -28.844 -23.781 2.695 1 98.69 200 SER B CA 1
ATOM 6475 C C . SER B 1 200 ? -28.172 -23.156 1.479 1 98.69 200 SER B C 1
ATOM 6477 O O . SER B 1 200 ? -28.719 -22.219 0.873 1 98.69 200 SER B O 1
ATOM 6479 N N . ILE B 1 201 ? -27 -23.672 1.111 1 98.75 201 ILE B N 1
ATOM 6480 C CA . ILE B 1 201 ? -26.234 -23.094 0.019 1 98.75 201 ILE B CA 1
ATOM 6481 C C . ILE B 1 201 ? -25.656 -24.219 -0.86 1 98.75 201 ILE B C 1
ATOM 6483 O O . ILE B 1 201 ? -25.125 -25.203 -0.352 1 98.75 201 ILE B O 1
ATOM 6487 N N . ILE B 1 202 ? -25.844 -24.203 -2.164 1 98.81 202 ILE B N 1
ATOM 6488 C CA . ILE B 1 202 ? -25.188 -25.016 -3.188 1 98.81 202 ILE B CA 1
ATOM 6489 C C . ILE B 1 202 ? -24.266 -24.125 -4.02 1 98.81 202 ILE B C 1
ATOM 6491 O O . ILE B 1 202 ? -24.688 -23.094 -4.551 1 98.81 202 ILE B O 1
ATOM 6495 N N . ASP B 1 203 ? -22.984 -24.531 -4.129 1 98.75 203 ASP B N 1
ATOM 6496 C CA . ASP B 1 203 ? -22.016 -23.609 -4.73 1 98.75 203 ASP B CA 1
ATOM 6497 C C . ASP B 1 203 ? -20.875 -24.391 -5.387 1 98.75 203 ASP B C 1
ATOM 6499 O O . ASP B 1 203 ? -20.672 -25.562 -5.102 1 98.75 203 ASP B O 1
ATOM 6503 N N . GLY B 1 204 ? -20.219 -23.703 -6.363 1 98.69 204 GLY B N 1
ATOM 6504 C CA . GLY B 1 204 ? -19.078 -24.266 -7.07 1 98.69 204 GLY B CA 1
ATOM 6505 C C . GLY B 1 204 ? -18.5 -23.344 -8.125 1 98.69 204 GLY B C 1
ATOM 6506 O O . GLY B 1 204 ? -19.203 -22.453 -8.625 1 98.69 204 GLY B O 1
ATOM 6507 N N . PRO B 1 205 ? -17.297 -23.531 -8.453 1 98.62 205 PRO B N 1
ATOM 6508 C CA . PRO B 1 205 ? -16.656 -22.625 -9.398 1 98.62 205 PRO B CA 1
ATOM 6509 C C . PRO B 1 205 ? -17.016 -22.922 -10.852 1 98.62 205 PRO B C 1
ATOM 6511 O O . PRO B 1 205 ? -17.25 -24.078 -11.203 1 98.62 205 PRO B O 1
ATOM 6514 N N . VAL B 1 206 ? -16.922 -21.875 -11.656 1 98.5 206 VAL B N 1
ATOM 6515 C CA . VAL B 1 206 ? -17.109 -22 -13.102 1 98.5 206 VAL B CA 1
ATOM 6516 C C . VAL B 1 206 ? -15.797 -22.422 -13.758 1 98.5 206 VAL B C 1
ATOM 6518 O O . VAL B 1 206 ? -15.797 -23.25 -14.672 1 98.5 206 VAL B O 1
ATOM 6521 N N . TYR B 1 207 ? -14.695 -21.922 -13.336 1 98.69 207 TYR B N 1
ATOM 6522 C CA . TYR B 1 207 ? -13.414 -22.188 -13.961 1 98.69 207 TYR B CA 1
ATOM 6523 C C . TYR B 1 207 ? -12.5 -22.969 -13.008 1 98.69 207 TYR B C 1
ATOM 6525 O O . TYR B 1 207 ? -12.453 -22.672 -11.812 1 98.69 207 TYR B O 1
ATOM 6533 N N . PRO B 1 208 ? -11.742 -23.859 -13.477 1 98.38 208 PRO B N 1
ATOM 6534 C CA . PRO B 1 208 ? -10.898 -24.688 -12.609 1 98.38 208 PRO B CA 1
ATOM 6535 C C . PRO B 1 208 ? -9.602 -23.984 -12.211 1 98.38 208 PRO B C 1
ATOM 6537 O O . PRO B 1 208 ? -8.992 -24.344 -11.195 1 98.38 208 PRO B O 1
ATOM 6540 N N . TYR B 1 209 ? -9.156 -23.016 -13.031 1 98.75 209 TYR B N 1
ATOM 6541 C CA . TYR B 1 209 ? -7.918 -22.312 -12.75 1 98.75 209 TYR B CA 1
ATOM 6542 C C . TYR B 1 209 ? -8.195 -20.859 -12.344 1 98.75 209 TYR B C 1
ATOM 6544 O O . TYR B 1 209 ? -8.719 -20.078 -13.141 1 98.75 209 TYR B O 1
ATOM 6552 N N . ARG B 1 210 ? -7.867 -20.469 -11.164 1 98.94 210 ARG B N 1
ATOM 6553 C CA . ARG B 1 210 ? -8.039 -19.141 -10.586 1 98.94 210 ARG B CA 1
ATOM 6554 C C . ARG B 1 210 ? -6.797 -18.719 -9.82 1 98.94 210 ARG B C 1
ATOM 6556 O O . ARG B 1 210 ? -6.609 -19.094 -8.664 1 98.94 210 ARG B O 1
ATOM 6563 N N . GLY B 1 211 ? -5.922 -17.906 -10.5 1 98.88 211 GLY B N 1
ATOM 6564 C CA . GLY B 1 211 ? -4.574 -17.797 -9.969 1 98.88 211 GLY B CA 1
ATOM 6565 C C . GLY B 1 211 ? -4.164 -16.359 -9.68 1 98.88 211 GLY B C 1
ATOM 6566 O O . GLY B 1 211 ? -4.828 -15.422 -10.117 1 98.88 211 GLY B O 1
ATOM 6567 N N . ILE B 1 212 ? -3.139 -16.203 -8.875 1 98.88 212 ILE B N 1
ATOM 6568 C CA . ILE B 1 212 ? -2.344 -15 -8.664 1 98.88 212 ILE B CA 1
ATOM 6569 C C . ILE B 1 212 ? -0.865 -15.32 -8.883 1 98.88 212 ILE B C 1
ATOM 6571 O O . ILE B 1 212 ? -0.342 -16.281 -8.32 1 98.88 212 ILE B O 1
ATOM 6575 N N . LEU B 1 213 ? -0.263 -14.57 -9.75 1 98.94 213 LEU B N 1
ATOM 6576 C CA . LEU B 1 213 ? 1.187 -14.656 -9.883 1 98.94 213 LEU B CA 1
ATOM 6577 C C . LEU B 1 213 ? 1.882 -13.719 -8.906 1 98.94 213 LEU B C 1
ATOM 6579 O O . LEU B 1 213 ? 1.498 -12.555 -8.781 1 98.94 213 LEU B O 1
ATOM 6583 N N . LEU B 1 214 ? 2.822 -14.211 -8.188 1 98.88 214 LEU B N 1
ATOM 6584 C CA . LEU B 1 214 ? 3.67 -13.43 -7.297 1 98.88 214 LEU B CA 1
ATOM 6585 C C . LEU B 1 214 ? 5.141 -13.594 -7.66 1 98.88 214 LEU B C 1
ATOM 6587 O O . LEU B 1 214 ? 5.695 -14.688 -7.551 1 98.88 214 LEU B O 1
ATOM 6591 N N . ASP B 1 215 ? 5.727 -12.562 -8.117 1 98.75 215 ASP B N 1
ATOM 6592 C CA . ASP B 1 215 ? 7.156 -12.547 -8.398 1 98.75 215 ASP B CA 1
ATOM 6593 C C . ASP B 1 215 ? 7.957 -12.195 -7.145 1 98.75 215 ASP B C 1
ATOM 6595 O O . ASP B 1 215 ? 7.789 -11.117 -6.574 1 98.75 215 ASP B O 1
ATOM 6599 N N . THR B 1 216 ? 8.852 -13.062 -6.77 1 98.75 216 THR B N 1
ATOM 6600 C CA . THR B 1 216 ? 9.641 -12.844 -5.562 1 98.75 216 THR B CA 1
ATOM 6601 C C . THR B 1 216 ? 11.117 -12.672 -5.906 1 98.75 216 THR B C 1
ATOM 6603 O O . THR B 1 216 ? 11.977 -12.773 -5.031 1 98.75 216 THR B O 1
ATOM 6606 N N . SER B 1 217 ? 11.367 -12.43 -7.191 1 98.38 217 SER B N 1
ATOM 6607 C CA . SER B 1 217 ? 12.75 -12.352 -7.648 1 98.38 217 SER B CA 1
ATOM 6608 C C . SER B 1 217 ? 13.18 -10.906 -7.871 1 98.38 217 SER B C 1
ATOM 6610 O O . SER B 1 217 ? 14.32 -10.539 -7.574 1 98.38 217 SER B O 1
ATOM 6612 N N . ARG B 1 218 ? 12.32 -10.117 -8.453 1 98.5 218 ARG B N 1
ATOM 6613 C CA . ARG B 1 218 ? 12.688 -8.734 -8.742 1 98.5 218 ARG B CA 1
ATOM 6614 C C . ARG B 1 218 ? 12.852 -7.938 -7.449 1 98.5 218 ARG B C 1
ATOM 6616 O O . ARG B 1 218 ? 13.758 -7.109 -7.34 1 98.5 218 ARG B O 1
ATOM 6623 N N . ASN B 1 219 ? 11.977 -8.141 -6.555 1 98.69 219 ASN B N 1
ATOM 6624 C CA . ASN B 1 219 ? 12.117 -7.781 -5.148 1 98.69 219 ASN B CA 1
ATOM 6625 C C . ASN B 1 219 ? 11.805 -8.969 -4.234 1 98.69 219 ASN B C 1
ATOM 6627 O O . ASN B 1 219 ? 10.852 -9.711 -4.48 1 98.69 219 ASN B O 1
ATOM 6631 N N . PHE B 1 220 ? 12.656 -9.141 -3.215 1 98.5 220 PHE B N 1
ATOM 6632 C CA . PHE B 1 220 ? 12.445 -10.266 -2.312 1 98.5 220 PHE B CA 1
ATOM 6633 C C . PHE B 1 220 ? 11.156 -10.094 -1.52 1 98.5 220 PHE B C 1
ATOM 6635 O O . PHE B 1 220 ? 10.852 -8.992 -1.059 1 98.5 220 PHE B O 1
ATOM 6642 N N . ILE B 1 221 ? 10.367 -11.156 -1.438 1 98.81 221 ILE B N 1
ATOM 6643 C CA . ILE B 1 221 ? 9.172 -11.227 -0.609 1 98.81 221 ILE B CA 1
ATOM 6644 C C . ILE B 1 221 ? 9.359 -12.289 0.474 1 98.81 221 ILE B C 1
ATOM 6646 O O . ILE B 1 221 ? 9.609 -13.453 0.17 1 98.81 221 ILE B O 1
ATOM 6650 N N . ASP B 1 222 ? 9.195 -11.961 1.669 1 98.38 222 ASP B N 1
ATOM 6651 C CA . ASP B 1 222 ? 9.484 -12.898 2.748 1 98.38 222 ASP B CA 1
ATOM 6652 C C . ASP B 1 222 ? 8.375 -13.938 2.881 1 98.38 222 ASP B C 1
ATOM 6654 O O . ASP B 1 222 ? 7.285 -13.766 2.328 1 98.38 222 ASP B O 1
ATOM 6658 N N . LYS B 1 223 ? 8.648 -14.992 3.525 1 98.62 223 LYS B N 1
ATOM 6659 C CA . LYS B 1 223 ? 7.73 -16.125 3.668 1 98.62 223 LYS B CA 1
ATOM 6660 C C . LYS B 1 223 ? 6.422 -15.695 4.32 1 98.62 223 LYS B C 1
ATOM 6662 O O . LYS B 1 223 ? 5.344 -16.094 3.879 1 98.62 223 LYS B O 1
ATOM 6667 N N . ALA B 1 224 ? 6.492 -14.875 5.375 1 98.5 224 ALA B N 1
ATOM 6668 C CA . ALA B 1 224 ? 5.293 -14.438 6.078 1 98.5 224 ALA B CA 1
ATOM 6669 C C . ALA B 1 224 ? 4.316 -13.758 5.125 1 98.5 224 ALA B C 1
ATOM 6671 O O . ALA B 1 224 ? 3.102 -13.953 5.223 1 98.5 224 ALA B O 1
ATOM 6672 N N . THR B 1 225 ? 4.848 -12.961 4.273 1 98.75 225 THR B N 1
ATOM 6673 C CA . THR B 1 225 ? 4.023 -12.25 3.299 1 98.75 225 THR B CA 1
ATOM 6674 C C . THR B 1 225 ? 3.406 -13.227 2.305 1 98.75 225 THR B C 1
ATOM 6676 O O . THR B 1 225 ? 2.24 -13.086 1.93 1 98.75 225 THR B O 1
ATOM 6679 N N . ILE B 1 226 ? 4.141 -14.188 1.831 1 98.94 226 ILE B N 1
ATOM 6680 C CA . ILE B 1 226 ? 3.627 -15.203 0.917 1 98.94 226 ILE B CA 1
ATOM 6681 C C . ILE B 1 226 ? 2.471 -15.953 1.575 1 98.94 226 ILE B C 1
ATOM 6683 O O . ILE B 1 226 ? 1.429 -16.172 0.952 1 98.94 226 ILE B O 1
ATOM 6687 N N . LEU B 1 227 ? 2.689 -16.297 2.846 1 98.88 227 LEU B N 1
ATOM 6688 C CA . LEU B 1 227 ? 1.64 -17 3.574 1 98.88 227 LEU B CA 1
ATOM 6689 C C . LEU B 1 227 ? 0.385 -16.141 3.688 1 98.88 227 LEU B C 1
ATOM 6691 O O . LEU B 1 227 ? -0.73 -16.641 3.514 1 98.88 227 LEU B O 1
ATOM 6695 N N . ARG B 1 228 ? 0.502 -14.867 3.93 1 98.62 228 ARG B N 1
ATOM 6696 C CA . ARG B 1 228 ? -0.638 -13.961 4.023 1 98.62 228 ARG B CA 1
ATOM 6697 C C . ARG B 1 228 ? -1.353 -13.836 2.682 1 98.62 228 ARG B C 1
ATOM 6699 O O . ARG B 1 228 ? -2.576 -13.695 2.635 1 98.62 228 ARG B O 1
ATOM 6706 N N . THR B 1 229 ? -0.561 -13.867 1.607 1 98.88 229 THR B N 1
ATOM 6707 C CA . THR B 1 229 ? -1.162 -13.867 0.278 1 98.88 229 THR B CA 1
ATOM 6708 C C . THR B 1 229 ? -2.041 -15.094 0.083 1 98.88 229 THR B C 1
ATOM 6710 O O . THR B 1 229 ? -3.154 -14.992 -0.437 1 98.88 229 THR B O 1
ATOM 6713 N N . ILE B 1 230 ? -1.548 -16.188 0.579 1 98.88 230 ILE B N 1
ATOM 6714 C CA . ILE B 1 230 ? -2.299 -17.422 0.495 1 98.88 230 ILE B CA 1
ATOM 6715 C C . ILE B 1 230 ? -3.592 -17.312 1.3 1 98.88 230 ILE B C 1
ATOM 6717 O O . ILE B 1 230 ? -4.648 -17.766 0.862 1 98.88 230 ILE B O 1
ATOM 6721 N N . ASP B 1 231 ? -3.535 -16.656 2.447 1 98.75 231 ASP B N 1
ATOM 6722 C CA . ASP B 1 231 ? -4.738 -16.422 3.24 1 98.75 231 ASP B CA 1
ATOM 6723 C C . ASP B 1 231 ? -5.781 -15.641 2.439 1 98.75 231 ASP B C 1
ATOM 6725 O O . ASP B 1 231 ? -6.957 -16 2.428 1 98.75 231 ASP B O 1
ATOM 6729 N N . GLY B 1 232 ? -5.324 -14.562 1.789 1 98.81 232 GLY B N 1
ATOM 6730 C CA . GLY B 1 232 ? -6.242 -13.773 0.988 1 98.81 232 GLY B CA 1
ATOM 6731 C C . GLY B 1 232 ? -6.855 -14.547 -0.162 1 98.81 232 GLY B C 1
ATOM 6732 O O . GLY B 1 232 ? -8.039 -14.391 -0.461 1 98.81 232 GLY B O 1
ATOM 6733 N N . MET B 1 233 ? -6.066 -15.398 -0.771 1 98.94 233 MET B N 1
ATOM 6734 C CA . MET B 1 233 ? -6.559 -16.234 -1.858 1 98.94 233 MET B CA 1
ATOM 6735 C C . MET B 1 233 ? -7.641 -17.188 -1.362 1 98.94 233 MET B C 1
ATOM 6737 O O . MET B 1 233 ? -8.695 -17.312 -1.982 1 98.94 233 MET B O 1
ATOM 6741 N N . ALA B 1 234 ? -7.359 -17.75 -0.246 1 98.69 234 ALA B N 1
ATOM 6742 C CA . ALA B 1 234 ? -8.297 -18.719 0.333 1 98.69 234 ALA B CA 1
ATOM 6743 C C . ALA B 1 234 ? -9.617 -18.047 0.696 1 98.69 234 ALA B C 1
ATOM 6745 O O . ALA B 1 234 ? -10.688 -18.625 0.481 1 98.69 234 ALA B O 1
ATOM 6746 N N . MET B 1 235 ? -9.539 -16.844 1.162 1 98.31 235 MET B N 1
ATOM 6747 C CA . MET B 1 235 ? -10.719 -16.078 1.556 1 98.31 235 MET B CA 1
ATOM 6748 C C . MET B 1 235 ? -11.617 -15.797 0.354 1 98.31 235 MET B C 1
ATOM 6750 O O . MET B 1 235 ? -12.82 -15.602 0.506 1 98.31 235 MET B O 1
ATOM 6754 N N . SER B 1 236 ? -11.008 -15.781 -0.816 1 98.88 236 SER B N 1
ATOM 6755 C CA . SER B 1 236 ? -11.727 -15.391 -2.027 1 98.88 236 SER B CA 1
ATOM 6756 C C . SER B 1 236 ? -11.898 -16.578 -2.975 1 98.88 236 SER B C 1
ATOM 6758 O O . SER B 1 236 ? -12.328 -16.406 -4.113 1 98.88 236 SER B O 1
ATOM 6760 N N . LYS B 1 237 ? -11.445 -17.75 -2.545 1 98.81 237 LYS B N 1
ATOM 6761 C CA . LYS B 1 237 ? -11.609 -19.031 -3.225 1 98.81 237 LYS B CA 1
ATOM 6762 C C . LYS B 1 237 ? -10.82 -19.078 -4.531 1 98.81 237 LYS B C 1
ATOM 6764 O O . LYS B 1 237 ? -11.281 -19.641 -5.523 1 98.81 237 LYS B O 1
ATOM 6769 N N . LEU B 1 238 ? -9.773 -18.328 -4.598 1 98.94 238 LEU B N 1
ATOM 6770 C CA . LEU B 1 238 ? -8.75 -18.594 -5.598 1 98.94 238 LEU B CA 1
ATOM 6771 C C . LEU B 1 238 ? -8.016 -19.891 -5.289 1 98.94 238 LEU B C 1
ATOM 6773 O O . LEU B 1 238 ? -8.141 -20.438 -4.188 1 98.94 238 LEU B O 1
ATOM 6777 N N . ASN B 1 239 ? -7.258 -20.453 -6.309 1 98.88 239 ASN B N 1
ATOM 6778 C CA . ASN B 1 239 ? -6.809 -21.797 -5.973 1 98.88 239 ASN B CA 1
ATOM 6779 C C . ASN B 1 239 ? -5.391 -22.062 -6.465 1 98.88 239 ASN B C 1
ATOM 6781 O O . ASN B 1 239 ? -4.879 -23.172 -6.344 1 98.88 239 ASN B O 1
ATOM 6785 N N . THR B 1 240 ? -4.715 -21.062 -7.051 1 98.88 240 THR B N 1
ATOM 6786 C CA . THR B 1 240 ? -3.377 -21.297 -7.574 1 98.88 240 THR B CA 1
ATOM 6787 C C . THR B 1 240 ? -2.465 -20.109 -7.297 1 98.88 240 THR B C 1
ATOM 6789 O O . THR B 1 240 ? -2.729 -19 -7.766 1 98.88 240 THR B O 1
ATOM 6792 N N . LEU B 1 241 ? -1.464 -20.297 -6.531 1 98.88 241 LEU B N 1
ATOM 6793 C CA . LEU B 1 241 ? -0.38 -19.312 -6.422 1 98.88 241 LEU B CA 1
ATOM 6794 C C . LEU B 1 241 ? 0.733 -19.641 -7.414 1 98.88 241 LEU B C 1
ATOM 6796 O O . LEU B 1 241 ? 1.477 -20.594 -7.234 1 98.88 241 LEU B O 1
ATOM 6800 N N . HIS B 1 242 ? 0.738 -18.906 -8.453 1 98.88 242 HIS B N 1
ATOM 6801 C CA . HIS B 1 242 ? 1.837 -18.953 -9.406 1 98.88 242 HIS B CA 1
ATOM 6802 C C . HIS B 1 242 ? 3.066 -18.234 -8.875 1 98.88 242 HIS B C 1
ATOM 6804 O O . HIS B 1 242 ? 3.119 -17 -8.891 1 98.88 242 HIS B O 1
ATOM 6810 N N . TRP B 1 243 ? 4.016 -19 -8.414 1 98.75 243 TRP B N 1
ATOM 6811 C CA . TRP B 1 243 ? 5.195 -18.469 -7.738 1 98.75 243 TRP B CA 1
ATOM 6812 C C . TRP B 1 243 ? 6.344 -18.266 -8.719 1 98.75 243 TRP B C 1
ATOM 6814 O O . TRP B 1 243 ? 7.078 -19.219 -9.023 1 98.75 243 TRP B O 1
ATOM 6824 N N . HIS B 1 244 ? 6.488 -17.078 -9.242 1 98.69 244 HIS B N 1
ATOM 6825 C CA . HIS B 1 244 ? 7.645 -16.688 -10.039 1 98.69 244 HIS B CA 1
ATOM 6826 C C . HIS B 1 244 ? 8.867 -16.453 -9.164 1 98.69 244 HIS B C 1
ATOM 6828 O O . HIS B 1 244 ? 9.117 -15.32 -8.734 1 98.69 244 HIS B O 1
ATOM 6834 N N . ILE B 1 245 ? 9.742 -17.391 -9.016 1 98 245 ILE B N 1
ATOM 6835 C CA . ILE B 1 245 ? 10.672 -17.469 -7.895 1 98 245 ILE B CA 1
ATOM 6836 C C . ILE B 1 245 ? 12.008 -16.844 -8.289 1 98 245 ILE B C 1
ATOM 6838 O O . ILE B 1 245 ? 12.711 -16.266 -7.457 1 98 245 ILE B O 1
ATOM 6842 N N . THR B 1 246 ? 12.406 -17.094 -9.539 1 97.94 246 THR B N 1
ATOM 6843 C CA . THR B 1 246 ? 13.703 -16.625 -10.008 1 97.94 246 THR B CA 1
ATOM 6844 C C . THR B 1 246 ? 13.547 -15.781 -11.273 1 97.94 246 THR B C 1
ATOM 6846 O O . THR B 1 246 ? 12.539 -15.891 -11.977 1 97.94 246 THR B O 1
ATOM 6849 N N . ASP B 1 247 ? 14.414 -14.961 -11.508 1 98.38 247 ASP B N 1
ATOM 6850 C CA . ASP B 1 247 ? 14.539 -14.125 -12.703 1 98.38 247 ASP B CA 1
ATOM 6851 C C . ASP B 1 247 ? 15.969 -13.602 -12.852 1 98.38 247 ASP B C 1
ATOM 6853 O O . ASP B 1 247 ? 16.859 -14.016 -12.117 1 98.38 247 ASP B O 1
ATOM 6857 N N . SER B 1 248 ? 16.219 -12.773 -13.812 1 98.31 248 SER B N 1
ATOM 6858 C CA . SER B 1 248 ? 17.562 -12.234 -14.031 1 98.31 248 SER B CA 1
ATOM 6859 C C . SER B 1 248 ? 18.062 -11.492 -12.797 1 98.31 248 SER B C 1
ATOM 6861 O O . SER B 1 248 ? 19.266 -11.414 -12.562 1 98.31 248 SER B O 1
ATOM 6863 N N . HIS B 1 249 ? 17.203 -11.062 -11.938 1 98.38 249 HIS B N 1
ATOM 6864 C CA . HIS B 1 249 ? 17.531 -10.164 -10.836 1 98.38 249 HIS B CA 1
ATOM 6865 C C . HIS B 1 249 ? 18.062 -10.938 -9.641 1 98.38 249 HIS B C 1
ATOM 6867 O O . HIS B 1 249 ? 18.891 -10.414 -8.875 1 98.38 249 HIS B O 1
ATOM 6873 N N . SER B 1 250 ? 17.5 -12.141 -9.445 1 98.62 250 SER B N 1
ATOM 6874 C CA . SER B 1 250 ? 17.938 -12.891 -8.273 1 98.62 250 SER B CA 1
ATOM 6875 C C . SER B 1 250 ? 17.516 -14.352 -8.367 1 98.62 250 SER B C 1
ATOM 68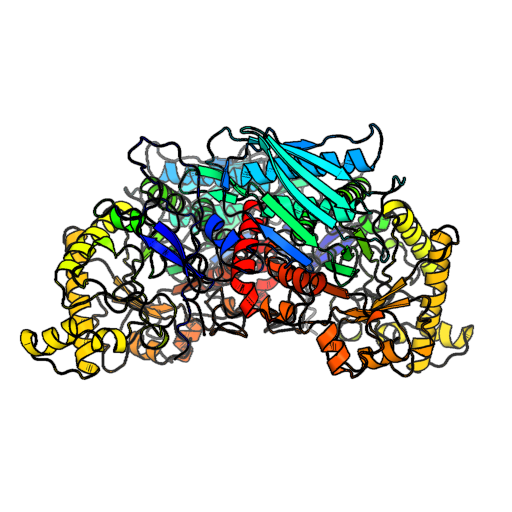77 O O . SER B 1 250 ? 16.688 -14.719 -9.211 1 98.62 250 SER B O 1
ATOM 6879 N N . PHE B 1 251 ? 18.172 -15.203 -7.578 1 98.44 251 PHE B N 1
ATOM 6880 C CA . PHE B 1 251 ? 17.875 -16.625 -7.438 1 98.44 251 PHE B CA 1
ATOM 6881 C C . PHE B 1 251 ? 17.734 -17 -5.965 1 98.44 251 PHE B C 1
ATOM 6883 O O . PHE B 1 251 ? 18.609 -17.672 -5.406 1 98.44 251 PHE B O 1
ATOM 6890 N N . PRO B 1 252 ? 16.594 -16.656 -5.367 1 98.56 252 PRO B N 1
ATOM 6891 C CA . PRO B 1 252 ? 16.453 -16.844 -3.924 1 98.56 252 PRO B CA 1
ATOM 6892 C C . PRO B 1 252 ? 16.109 -18.281 -3.545 1 98.56 252 PRO B C 1
ATOM 6894 O O . PRO B 1 252 ? 16.188 -18.641 -2.371 1 98.56 252 PRO B O 1
ATOM 6897 N N . TYR B 1 253 ? 15.688 -19.141 -4.469 1 98.5 253 TYR B N 1
ATOM 6898 C CA . TYR B 1 253 ? 15.414 -20.562 -4.219 1 98.5 253 TYR B CA 1
ATOM 6899 C C . TYR B 1 253 ? 16.703 -21.328 -3.932 1 98.5 253 TYR B C 1
ATOM 6901 O O . TYR B 1 253 ? 17.672 -21.234 -4.691 1 98.5 253 TYR B O 1
ATOM 6909 N N . VAL B 1 254 ? 16.766 -22.078 -2.859 1 98.38 254 VAL B N 1
ATOM 6910 C CA . VAL B 1 254 ? 17.938 -22.891 -2.535 1 98.38 254 VAL B CA 1
ATOM 6911 C C . VAL B 1 254 ? 17.812 -24.266 -3.182 1 98.38 254 VAL B C 1
ATOM 6913 O O . VAL B 1 254 ? 17.156 -25.156 -2.639 1 98.38 254 VAL B O 1
ATOM 6916 N N . SER B 1 255 ? 18.484 -24.438 -4.32 1 97.81 255 SER B N 1
ATOM 6917 C CA . SER B 1 255 ? 18.547 -25.719 -4.996 1 97.81 255 SER B CA 1
ATOM 6918 C C . SER B 1 255 ? 19.406 -26.719 -4.219 1 97.81 255 SER B C 1
ATOM 6920 O O . SER B 1 255 ? 20.547 -26.406 -3.861 1 97.81 255 SER B O 1
ATOM 6922 N N . LYS B 1 256 ? 18.906 -27.859 -3.977 1 97.38 256 LYS B N 1
ATOM 6923 C CA . LYS B 1 256 ? 19.688 -28.906 -3.32 1 97.38 256 LYS B CA 1
ATOM 6924 C C . LYS B 1 256 ? 20.812 -29.406 -4.223 1 97.38 256 LYS B C 1
ATOM 6926 O O . LYS B 1 256 ? 21.906 -29.688 -3.756 1 97.38 256 LYS B O 1
ATOM 6931 N N . THR B 1 257 ? 20.516 -29.547 -5.461 1 98.06 257 THR B N 1
ATOM 6932 C CA . THR B 1 257 ? 21.469 -30.047 -6.438 1 98.06 257 THR B CA 1
ATOM 6933 C C . THR B 1 257 ? 22.562 -29.016 -6.707 1 98.06 257 THR B C 1
ATOM 6935 O O . THR B 1 257 ? 23.734 -29.359 -6.879 1 98.06 257 THR B O 1
ATOM 6938 N N . TRP B 1 258 ? 22.141 -27.75 -6.816 1 97.88 258 TRP B N 1
ATOM 6939 C CA . TRP B 1 258 ? 23.078 -26.688 -7.145 1 97.88 258 TRP B CA 1
ATOM 6940 C C . TRP B 1 258 ? 22.984 -25.547 -6.121 1 97.88 258 TRP B C 1
ATOM 6942 O O . TRP B 1 258 ? 22.516 -24.453 -6.438 1 97.88 258 TRP B O 1
ATOM 6952 N N . PRO B 1 259 ? 23.547 -25.688 -4.969 1 96.56 259 PRO B N 1
ATOM 6953 C CA . PRO B 1 259 ? 23.391 -24.688 -3.904 1 96.56 259 PRO B CA 1
ATOM 6954 C C . PRO B 1 259 ? 24.047 -23.359 -4.246 1 96.56 259 PRO B C 1
ATOM 6956 O O . PRO B 1 259 ? 23.703 -22.328 -3.656 1 96.56 259 PRO B O 1
ATOM 6959 N N . ASN B 1 260 ? 24.922 -23.344 -5.215 1 96.94 260 ASN B N 1
ATOM 6960 C CA . ASN B 1 260 ? 25.641 -22.125 -5.59 1 96.94 260 ASN B CA 1
ATOM 6961 C C . ASN B 1 260 ? 24.719 -21.094 -6.219 1 96.94 260 ASN B C 1
ATOM 6963 O O . ASN B 1 260 ? 25.031 -19.906 -6.25 1 96.94 260 ASN B O 1
ATOM 6967 N N . PHE B 1 261 ? 23.531 -21.516 -6.727 1 97.69 261 PHE B N 1
ATOM 6968 C CA . PHE B 1 261 ? 22.609 -20.562 -7.344 1 97.69 261 PHE B CA 1
ATOM 6969 C C . PHE B 1 261 ? 22.156 -19.516 -6.34 1 97.69 261 PHE B C 1
ATOM 6971 O O . PHE B 1 261 ? 22.234 -18.312 -6.621 1 97.69 261 PHE B O 1
ATOM 6978 N N . SER B 1 262 ? 21.766 -19.969 -5.156 1 97.31 262 SER B N 1
ATOM 6979 C CA . SER B 1 262 ? 21.312 -19 -4.156 1 97.31 262 SER B CA 1
ATOM 6980 C C . SER B 1 262 ? 22.484 -18.297 -3.5 1 97.31 262 SER B C 1
ATOM 6982 O O . SER B 1 262 ? 22.375 -17.125 -3.123 1 97.31 262 SER B O 1
ATOM 6984 N N . LYS B 1 263 ? 23.578 -18.969 -3.42 1 95.62 263 LYS B N 1
ATOM 6985 C CA . LYS B 1 263 ? 24.781 -18.359 -2.838 1 95.62 263 LYS B CA 1
ATOM 6986 C C . LYS B 1 263 ? 25.188 -17.109 -3.615 1 95.62 263 LYS B C 1
ATOM 6988 O O . LYS B 1 263 ? 25.469 -16.062 -3.023 1 95.62 263 LYS B O 1
ATOM 6993 N N . PHE B 1 264 ? 25.156 -17.203 -4.949 1 95.81 264 PHE B N 1
ATOM 6994 C CA . PHE B 1 264 ? 25.641 -16.109 -5.793 1 95.81 264 PHE B CA 1
ATOM 6995 C C . PHE B 1 264 ? 24.484 -15.242 -6.277 1 95.81 264 PHE B C 1
ATOM 6997 O O . PHE B 1 264 ? 24.703 -14.125 -6.754 1 95.81 264 PHE B O 1
ATOM 7004 N N . GLY B 1 265 ? 23.234 -15.781 -6.109 1 97.38 265 GLY B N 1
ATOM 7005 C CA . GLY B 1 265 ? 22.156 -15.117 -6.816 1 97.38 265 GLY B CA 1
ATOM 7006 C C . GLY B 1 265 ? 21.125 -14.484 -5.883 1 97.38 265 GLY B C 1
ATOM 7007 O O . GLY B 1 265 ? 20.203 -13.82 -6.34 1 97.38 265 GLY B O 1
ATOM 7008 N N . SER B 1 266 ? 21.219 -14.695 -4.566 1 97.69 266 SER B N 1
ATOM 7009 C CA . SER B 1 266 ? 20.297 -14.039 -3.641 1 97.69 266 SER B CA 1
ATOM 7010 C C . SER B 1 266 ? 20.734 -12.602 -3.361 1 97.69 266 SER B C 1
ATOM 7012 O O . SER B 1 266 ? 21.891 -12.25 -3.561 1 97.69 266 SER B O 1
ATOM 7014 N N . TYR B 1 267 ? 19.828 -11.734 -2.924 1 97.44 267 TYR B N 1
ATOM 7015 C CA . TYR B 1 267 ? 20.156 -10.352 -2.596 1 97.44 267 TYR B CA 1
ATOM 7016 C C . TYR B 1 267 ? 21.016 -10.281 -1.337 1 97.44 267 TYR B C 1
ATOM 7018 O O . TYR B 1 267 ? 21.828 -9.367 -1.187 1 97.44 267 TYR B O 1
ATOM 7026 N N . SER B 1 268 ? 20.797 -11.141 -0.44 1 94.69 268 SER B N 1
ATOM 7027 C CA . SER B 1 268 ? 21.562 -11.336 0.784 1 94.69 268 SER B CA 1
ATOM 7028 C C . SER B 1 268 ? 21.422 -12.766 1.303 1 94.69 268 SER B C 1
ATOM 7030 O O . SER B 1 268 ? 20.547 -13.508 0.856 1 94.69 268 SER B O 1
ATOM 7032 N N . PRO B 1 269 ? 22.203 -13.164 2.229 1 91.69 269 PRO B N 1
ATOM 7033 C CA . PRO B 1 269 ? 22.109 -14.531 2.738 1 91.69 269 PRO B CA 1
ATOM 7034 C C . PRO B 1 269 ? 20.781 -14.828 3.416 1 91.69 269 PRO B C 1
ATOM 7036 O O . PRO B 1 269 ? 20.375 -15.992 3.498 1 91.69 269 PRO B O 1
ATOM 7039 N N . GLU B 1 270 ? 20.125 -13.773 3.848 1 92.81 270 GLU B N 1
ATOM 7040 C CA . GLU B 1 270 ? 18.859 -13.969 4.547 1 92.81 270 GLU B CA 1
ATOM 7041 C C . GLU B 1 270 ? 17.688 -13.969 3.576 1 92.81 270 GLU B C 1
ATOM 7043 O O . GLU B 1 270 ? 16.578 -14.375 3.93 1 92.81 270 GLU B O 1
ATOM 7048 N N . LYS B 1 271 ? 17.875 -13.57 2.43 1 97.06 271 LYS B N 1
ATOM 7049 C CA . LYS B 1 271 ? 16.812 -13.453 1.448 1 97.06 271 LYS B CA 1
ATOM 7050 C C . LYS B 1 271 ? 16.797 -14.648 0.5 1 97.06 271 LYS B C 1
ATOM 7052 O O . LYS B 1 271 ? 17.016 -14.492 -0.703 1 97.06 271 LYS B O 1
ATOM 7057 N N . ILE B 1 272 ? 16.531 -15.781 1.114 1 98.06 272 ILE B N 1
ATOM 7058 C CA . ILE B 1 272 ? 16.469 -17.062 0.404 1 98.06 272 ILE B CA 1
ATOM 7059 C C . ILE B 1 272 ? 15.219 -17.828 0.818 1 98.06 272 ILE B C 1
ATOM 7061 O O . ILE B 1 272 ? 14.57 -17.469 1.811 1 98.06 272 ILE B O 1
ATOM 7065 N N . TYR B 1 273 ? 14.859 -18.781 0.024 1 98.62 273 TYR B N 1
ATOM 7066 C CA . TYR B 1 273 ? 13.859 -19.797 0.36 1 98.62 273 TYR B CA 1
ATOM 7067 C C . TYR B 1 273 ? 14.492 -21.172 0.453 1 98.62 273 TYR B C 1
ATOM 7069 O O . TYR B 1 273 ? 14.719 -21.844 -0.565 1 98.62 273 TYR B O 1
ATOM 7077 N N . ASP B 1 274 ? 14.742 -21.625 1.608 1 97.69 274 ASP B N 1
ATOM 7078 C CA . ASP B 1 274 ? 15.344 -22.938 1.783 1 97.69 274 ASP B CA 1
ATOM 7079 C C . ASP B 1 274 ? 14.281 -24.047 1.764 1 97.69 274 ASP B C 1
ATOM 7081 O O . ASP B 1 274 ? 13.102 -23.766 1.525 1 97.69 274 ASP B O 1
ATOM 7085 N N . GLU B 1 275 ? 14.734 -25.234 1.928 1 96.94 275 GLU B N 1
ATOM 7086 C CA . GLU B 1 275 ? 13.859 -26.391 1.834 1 96.94 275 GLU B CA 1
ATOM 7087 C C . GLU B 1 275 ? 12.695 -26.297 2.818 1 96.94 275 GLU B C 1
ATOM 7089 O O . GLU B 1 275 ? 11.555 -26.609 2.475 1 96.94 275 GLU B O 1
ATOM 7094 N N . ASN B 1 276 ? 12.992 -25.828 3.998 1 97.88 276 ASN B N 1
ATOM 7095 C CA . ASN B 1 276 ? 11.953 -25.703 5.012 1 97.88 276 ASN B CA 1
ATOM 7096 C C . ASN B 1 276 ? 10.93 -24.641 4.629 1 97.88 276 ASN B C 1
ATOM 7098 O O . ASN B 1 276 ? 9.727 -24.812 4.848 1 97.88 276 ASN B O 1
ATOM 7102 N N . ASP B 1 277 ? 11.406 -23.547 4.121 1 98.38 277 ASP B N 1
ATOM 7103 C CA . ASP B 1 277 ? 10.5 -22.484 3.666 1 98.38 277 ASP B CA 1
ATOM 7104 C C . ASP B 1 277 ? 9.547 -23.016 2.598 1 98.38 277 ASP B C 1
ATOM 7106 O O . ASP B 1 277 ? 8.336 -22.781 2.678 1 98.38 277 ASP B O 1
ATOM 7110 N N . VAL B 1 278 ? 10.047 -23.672 1.638 1 98.5 278 VAL B N 1
ATOM 7111 C CA . VAL B 1 278 ? 9.25 -24.172 0.525 1 98.5 278 VAL B CA 1
ATOM 7112 C C . VAL B 1 278 ? 8.219 -25.172 1.039 1 98.5 278 VAL B C 1
ATOM 7114 O O . VAL B 1 278 ? 7.043 -25.109 0.678 1 98.5 278 VAL B O 1
ATOM 7117 N N . LYS B 1 279 ? 8.672 -26.047 1.916 1 98.19 279 LYS B N 1
ATOM 7118 C CA . LYS B 1 279 ? 7.781 -27.047 2.496 1 98.19 279 LYS B CA 1
ATOM 7119 C C . LYS B 1 279 ? 6.633 -26.375 3.252 1 98.19 279 LYS B C 1
ATOM 7121 O O . LYS B 1 279 ? 5.48 -26.797 3.129 1 98.19 279 LYS B O 1
ATOM 7126 N N . GLU B 1 280 ? 6.977 -25.406 3.988 1 98.62 280 GLU B N 1
ATOM 7127 C CA . GLU B 1 280 ? 5.965 -24.703 4.77 1 98.62 280 GLU B CA 1
ATOM 7128 C C . GLU B 1 280 ? 4.961 -24 3.863 1 98.62 280 GLU B C 1
ATOM 7130 O O . GLU B 1 280 ? 3.756 -24.016 4.125 1 98.62 280 GLU B O 1
ATOM 7135 N N . ILE B 1 281 ? 5.406 -23.375 2.818 1 98.81 281 ILE B N 1
ATOM 7136 C CA . ILE B 1 281 ? 4.543 -22.641 1.893 1 98.81 281 ILE B CA 1
ATOM 7137 C C . ILE B 1 281 ? 3.604 -23.625 1.191 1 98.81 281 ILE B C 1
ATOM 7139 O O . ILE B 1 281 ? 2.408 -23.359 1.052 1 98.81 281 ILE B O 1
ATOM 7143 N N . ILE B 1 282 ? 4.098 -24.781 0.842 1 98.31 282 ILE B N 1
ATOM 7144 C CA . ILE B 1 282 ? 3.303 -25.781 0.149 1 98.31 282 ILE B CA 1
ATOM 7145 C C . ILE B 1 282 ? 2.234 -26.328 1.091 1 98.31 282 ILE B C 1
ATOM 7147 O O . ILE B 1 282 ? 1.062 -26.438 0.719 1 98.31 282 ILE B O 1
ATOM 7151 N N . GLU B 1 283 ? 2.633 -26.672 2.307 1 98.12 283 GLU B N 1
ATOM 7152 C CA . GLU B 1 283 ? 1.683 -27.188 3.287 1 98.12 283 GLU B CA 1
ATOM 7153 C C . GLU B 1 283 ? 0.62 -26.156 3.627 1 98.12 283 GLU B C 1
ATOM 7155 O O . GLU B 1 283 ? -0.565 -26.469 3.729 1 98.12 283 GLU B O 1
ATOM 7160 N N . TYR B 1 284 ? 1.116 -24.953 3.805 1 98.69 284 TYR B N 1
ATOM 7161 C CA . TYR B 1 284 ? 0.208 -23.859 4.098 1 98.69 284 TYR B CA 1
ATOM 7162 C C . TYR B 1 284 ? -0.827 -23.688 2.992 1 98.69 284 TYR B C 1
ATOM 7164 O O . TYR B 1 284 ? -2.008 -23.469 3.268 1 98.69 284 TYR B O 1
ATOM 7172 N N . GLY B 1 285 ? -0.374 -23.797 1.746 1 98.62 285 GLY B N 1
ATOM 7173 C CA . GLY B 1 285 ? -1.271 -23.75 0.602 1 98.62 285 GLY B CA 1
ATOM 7174 C C . GLY B 1 285 ? -2.277 -24.891 0.589 1 98.62 285 GLY B C 1
ATOM 7175 O O . GLY B 1 285 ? -3.475 -24.656 0.409 1 98.62 285 GLY B O 1
ATOM 7176 N N . LEU B 1 286 ? -1.858 -26.016 0.888 1 98.19 286 LEU B N 1
ATOM 7177 C CA . LEU B 1 286 ? -2.727 -27.188 0.876 1 98.19 286 LEU B CA 1
ATOM 7178 C C . LEU B 1 286 ? -3.842 -27.047 1.907 1 98.19 286 LEU B C 1
ATOM 7180 O O . LEU B 1 286 ? -5.012 -27.297 1.6 1 98.19 286 LEU B O 1
ATOM 7184 N N . ILE B 1 287 ? -3.441 -26.656 3.08 1 98.38 287 ILE B N 1
ATOM 7185 C CA . ILE B 1 287 ? -4.414 -26.469 4.152 1 98.38 287 ILE B CA 1
ATOM 7186 C C . ILE B 1 287 ? -5.477 -25.469 3.725 1 98.38 287 ILE B C 1
ATOM 7188 O O . ILE B 1 287 ? -6.66 -25.641 4.02 1 98.38 287 ILE B O 1
ATOM 7192 N N . ARG B 1 288 ? -5.094 -24.531 2.904 1 98.5 288 ARG B N 1
ATOM 7193 C CA . ARG B 1 288 ? -5.988 -23.438 2.535 1 98.5 288 ARG B CA 1
ATOM 7194 C C . ARG B 1 288 ? -6.582 -23.656 1.149 1 98.5 288 ARG B C 1
ATOM 7196 O O . ARG B 1 288 ? -7.273 -22.781 0.618 1 98.5 288 ARG B O 1
ATOM 7203 N N . GLY B 1 289 ? -6.293 -24.766 0.58 1 98.06 289 GLY B N 1
ATOM 7204 C CA . GLY B 1 289 ? -6.875 -25.125 -0.703 1 98.06 289 GLY B CA 1
ATOM 7205 C C . GLY B 1 289 ? -6.215 -24.422 -1.877 1 98.06 289 GLY B C 1
ATOM 7206 O O . GLY B 1 289 ? -6.867 -24.141 -2.885 1 98.06 289 GLY B O 1
ATOM 7207 N N . ILE B 1 290 ? -4.957 -24.062 -1.763 1 98.56 290 ILE B N 1
ATOM 7208 C CA . ILE B 1 290 ? -4.219 -23.344 -2.797 1 98.56 290 ILE B CA 1
ATOM 7209 C C . ILE B 1 290 ? -3.078 -24.219 -3.316 1 98.56 290 ILE B C 1
ATOM 7211 O O . ILE B 1 290 ? -2.244 -24.688 -2.537 1 98.56 290 ILE B O 1
ATOM 7215 N N . ARG B 1 291 ? -3.064 -24.375 -4.559 1 97.62 291 ARG B N 1
ATOM 7216 C CA . ARG B 1 291 ? -1.925 -25.031 -5.199 1 97.62 291 ARG B CA 1
ATOM 7217 C C . ARG B 1 291 ? -0.774 -24.047 -5.395 1 97.62 291 ARG B C 1
ATOM 7219 O O . ARG B 1 291 ? -0.995 -22.891 -5.734 1 97.62 291 ARG B O 1
ATOM 7226 N N . ILE B 1 292 ? 0.451 -24.547 -5.176 1 98.44 292 ILE B N 1
ATOM 7227 C CA . ILE B 1 292 ? 1.637 -23.75 -5.461 1 98.44 292 ILE B CA 1
ATOM 7228 C C . ILE B 1 292 ? 2.242 -24.172 -6.793 1 98.44 292 ILE B C 1
ATOM 7230 O O . ILE B 1 292 ? 2.678 -25.312 -6.945 1 98.44 292 ILE B O 1
ATOM 7234 N N . LEU B 1 293 ? 2.205 -23.281 -7.738 1 98.44 293 LEU B N 1
ATOM 7235 C CA . LEU B 1 293 ? 2.756 -23.5 -9.07 1 98.44 293 LEU B CA 1
ATOM 7236 C C . LEU B 1 293 ? 4.082 -22.781 -9.242 1 98.44 293 LEU B C 1
ATOM 7238 O O . LEU B 1 293 ? 4.102 -21.562 -9.438 1 98.44 293 LEU B O 1
ATOM 7242 N N . PRO B 1 294 ? 5.207 -23.484 -9.195 1 96.69 294 PRO B N 1
ATOM 7243 C CA . PRO B 1 294 ? 6.496 -22.812 -9.344 1 96.69 294 PRO B CA 1
ATOM 7244 C C . PRO B 1 294 ? 6.816 -22.469 -10.805 1 96.69 294 PRO B C 1
ATOM 7246 O O . PRO B 1 294 ? 6.48 -23.234 -11.703 1 96.69 294 PRO B O 1
ATOM 7249 N N . GLU B 1 295 ? 7.43 -21.391 -10.977 1 97.75 295 GLU B N 1
ATOM 7250 C CA . GLU B 1 295 ? 7.973 -21.031 -12.281 1 97.75 295 GLU B CA 1
ATOM 7251 C C . GLU B 1 295 ? 9.469 -20.75 -12.195 1 97.75 295 GLU B C 1
ATOM 7253 O O . GLU B 1 295 ? 9.906 -19.906 -11.406 1 97.75 295 GLU B O 1
ATOM 7258 N N . PHE B 1 296 ? 10.188 -21.438 -13 1 94.44 296 PHE B N 1
ATOM 7259 C CA . PHE B 1 296 ? 11.578 -21.141 -13.336 1 94.44 296 PHE B CA 1
ATOM 7260 C C . PHE B 1 296 ? 11.703 -20.734 -14.805 1 94.44 296 PHE B C 1
ATOM 7262 O O . PHE B 1 296 ? 11.867 -21.578 -15.68 1 94.44 296 PHE B O 1
ATOM 7269 N N . ASP B 1 297 ? 11.719 -19.484 -14.977 1 94.94 297 ASP B N 1
ATOM 7270 C CA . ASP B 1 297 ? 11.586 -18.922 -16.328 1 94.94 297 ASP B CA 1
ATOM 7271 C C . ASP B 1 297 ? 12.867 -19.109 -17.125 1 94.94 297 ASP B C 1
ATOM 7273 O O . ASP B 1 297 ? 13.945 -18.719 -16.688 1 94.94 297 ASP B O 1
ATOM 7277 N N . ALA B 1 298 ? 12.766 -19.719 -18.281 1 97.19 298 ALA B N 1
ATOM 7278 C CA . ALA B 1 298 ? 13.812 -19.969 -19.266 1 97.19 298 ALA B CA 1
ATOM 7279 C C . ALA B 1 298 ? 13.242 -20 -20.688 1 97.19 298 ALA B C 1
ATOM 7281 O O . ALA B 1 298 ? 12.07 -20.312 -20.875 1 97.19 298 ALA B O 1
ATOM 7282 N N . PRO B 1 299 ? 14 -19.656 -21.703 1 97.94 299 PRO B N 1
ATOM 7283 C CA . PRO B 1 299 ? 15.445 -19.438 -21.672 1 97.94 299 PRO B CA 1
ATOM 7284 C C . PRO B 1 299 ? 15.82 -18 -21.328 1 97.94 299 PRO B C 1
ATOM 7286 O O . PRO B 1 299 ? 16.984 -17.719 -21.047 1 97.94 299 PRO B O 1
ATOM 7289 N N . ALA B 1 300 ? 14.891 -17.031 -21.406 1 97.81 300 ALA B N 1
ATOM 7290 C CA . ALA B 1 300 ? 15.164 -15.672 -20.969 1 97.81 300 ALA B CA 1
ATOM 7291 C C . ALA B 1 300 ? 14.969 -15.516 -19.469 1 97.81 300 ALA B C 1
ATOM 7293 O O . ALA B 1 300 ? 14.781 -16.516 -18.75 1 97.81 300 ALA B O 1
ATOM 7294 N N . HIS B 1 301 ? 15.117 -14.328 -18.922 1 97.56 301 HIS B N 1
ATOM 7295 C CA . HIS B 1 301 ? 14.883 -14.031 -17.516 1 97.56 301 HIS B CA 1
ATOM 7296 C C . HIS B 1 301 ? 15.805 -14.852 -16.609 1 97.56 301 HIS B C 1
ATOM 7298 O O . HIS B 1 301 ? 15.359 -15.406 -15.602 1 97.56 301 HIS B O 1
ATOM 7304 N N . VAL B 1 302 ? 17.062 -15.031 -17.078 1 97.56 302 VAL B N 1
ATOM 7305 C CA . VAL B 1 302 ? 18.109 -15.664 -16.281 1 97.56 302 VAL B CA 1
ATOM 7306 C C . VAL B 1 302 ? 19.312 -14.734 -16.172 1 97.56 302 VAL B C 1
ATOM 7308 O O . VAL B 1 302 ? 19.641 -14.008 -17.109 1 97.56 302 VAL B O 1
ATOM 7311 N N . GLY B 1 303 ? 19.891 -14.703 -14.969 1 97.31 303 GLY B N 1
ATOM 7312 C CA . GLY B 1 303 ? 21.031 -13.836 -14.758 1 97.31 303 GLY B CA 1
ATOM 7313 C C . GLY B 1 303 ? 21.766 -14.133 -13.469 1 97.31 303 GLY B C 1
ATOM 7314 O O . GLY B 1 303 ? 22.609 -15.031 -13.414 1 97.31 303 GLY B O 1
ATOM 7315 N N . GLU B 1 304 ? 21.422 -13.375 -12.43 1 97.5 304 GLU B N 1
ATOM 7316 C CA . GLU B 1 304 ? 22.062 -13.547 -11.125 1 97.5 304 GLU B CA 1
ATOM 7317 C C . GLU B 1 304 ? 21.938 -14.992 -10.641 1 97.5 304 GLU B C 1
ATOM 7319 O O . GLU B 1 304 ? 20.875 -15.609 -10.75 1 97.5 304 GLU B O 1
ATOM 7324 N N . GLY B 1 305 ? 23.016 -15.586 -10.141 1 96.38 305 GLY B N 1
ATOM 7325 C CA . GLY B 1 305 ? 23.078 -16.953 -9.672 1 96.38 305 GLY B CA 1
ATOM 7326 C C . GLY B 1 305 ? 23.781 -17.891 -10.648 1 96.38 305 GLY B C 1
ATOM 7327 O O . GLY B 1 305 ? 24.281 -18.938 -10.25 1 96.38 305 GLY B O 1
ATOM 7328 N N . TRP B 1 306 ? 23.844 -17.5 -11.883 1 95.75 306 TRP B N 1
ATOM 7329 C CA . TRP B 1 306 ? 24.391 -18.375 -12.914 1 95.75 306 TRP B CA 1
ATOM 7330 C C . TRP B 1 306 ? 25.891 -18.172 -13.078 1 95.75 306 TRP B C 1
ATOM 7332 O O . TRP B 1 306 ? 26.547 -18.922 -13.797 1 95.75 306 TRP B O 1
ATOM 7342 N N . GLN B 1 307 ? 26.469 -17.266 -12.359 1 88.62 307 GLN B N 1
ATOM 7343 C CA . GLN B 1 307 ? 27.828 -16.781 -12.547 1 88.62 307 GLN B CA 1
ATOM 7344 C C . GLN B 1 307 ? 28.844 -17.891 -12.328 1 88.62 307 GLN B C 1
ATOM 7346 O O . GLN B 1 307 ? 29.891 -17.922 -12.977 1 88.62 307 GLN B O 1
ATOM 7351 N N . TRP B 1 308 ? 28.609 -18.734 -11.5 1 91.12 308 TRP B N 1
ATOM 7352 C CA . TRP B 1 308 ? 29.594 -19.734 -11.062 1 91.12 308 TRP B CA 1
ATOM 7353 C C . TRP B 1 308 ? 29.781 -20.812 -12.117 1 91.12 308 TRP B C 1
ATOM 7355 O O . TRP B 1 308 ? 30.781 -21.531 -12.102 1 91.12 308 TRP B O 1
ATOM 7365 N N . ILE B 1 309 ? 28.859 -20.938 -13.016 1 93.06 309 ILE B N 1
ATOM 7366 C CA . ILE B 1 309 ? 28.906 -22.047 -13.953 1 93.06 309 ILE B CA 1
ATOM 7367 C C . ILE B 1 309 ? 29.953 -21.781 -15.031 1 93.06 309 ILE B C 1
ATOM 7369 O O . ILE B 1 309 ? 30.688 -22.688 -15.43 1 93.06 309 ILE B O 1
ATOM 7373 N N . GLY B 1 310 ? 29.984 -20.531 -15.43 1 89.38 310 GLY B N 1
ATOM 7374 C CA . GLY B 1 310 ? 30.875 -20.234 -16.547 1 89.38 310 GLY B CA 1
ATOM 7375 C C . GLY B 1 310 ? 30.516 -20.969 -17.812 1 89.38 310 GLY B C 1
ATOM 7376 O O . GLY B 1 310 ? 29.344 -21.219 -18.094 1 89.38 310 GLY B O 1
ATOM 7377 N N . ASN B 1 311 ? 31.422 -21.047 -18.781 1 86.94 311 ASN B N 1
ATOM 7378 C CA . ASN B 1 311 ? 31.328 -21.875 -19.969 1 86.94 311 ASN B CA 1
ATOM 7379 C C . ASN B 1 311 ? 30.281 -21.328 -20.953 1 86.94 311 ASN B C 1
ATOM 7381 O O . ASN B 1 311 ? 29.578 -22.094 -21.609 1 86.94 311 ASN B O 1
ATOM 7385 N N . ASP B 1 312 ? 29.969 -20.125 -20.906 1 93.88 312 ASP B N 1
ATOM 7386 C CA . ASP B 1 312 ? 29.078 -19.484 -21.859 1 93.88 312 ASP B CA 1
ATOM 7387 C C . ASP B 1 312 ? 27.672 -20.078 -21.766 1 93.88 312 ASP B C 1
ATOM 7389 O O . ASP B 1 312 ? 27 -20.266 -22.781 1 93.88 312 ASP B O 1
ATOM 7393 N N . THR B 1 313 ? 27.297 -20.5 -20.578 1 96.75 313 THR B N 1
ATOM 7394 C CA . THR B 1 313 ? 25.969 -21.078 -20.375 1 96.75 313 THR B CA 1
ATOM 7395 C C . THR B 1 313 ? 24.906 -19.984 -20.469 1 96.75 313 THR B C 1
ATOM 7397 O O . THR B 1 313 ? 23.75 -20.266 -20.812 1 96.75 313 THR B O 1
ATOM 7400 N N . ILE B 1 314 ? 25.281 -18.812 -20.094 1 97.12 314 ILE B N 1
ATOM 7401 C CA . ILE B 1 314 ? 24.391 -17.656 -20.203 1 97.12 314 ILE B CA 1
ATOM 7402 C C . ILE B 1 314 ? 25.016 -16.609 -21.125 1 97.12 314 ILE B C 1
ATOM 7404 O O . ILE B 1 314 ? 26.234 -16.422 -21.125 1 97.12 314 ILE B O 1
ATOM 7408 N N . VAL B 1 315 ? 24.203 -16 -21.906 1 97.19 315 VAL B N 1
ATOM 7409 C CA . VAL B 1 315 ? 24.672 -14.961 -22.812 1 97.19 315 VAL B CA 1
ATOM 7410 C C . VAL B 1 315 ? 23.938 -13.648 -22.516 1 97.19 315 VAL B C 1
ATOM 7412 O O . VAL B 1 315 ? 22.844 -13.656 -21.953 1 97.19 315 VAL B O 1
ATOM 7415 N N . CYS B 1 316 ? 24.562 -12.516 -22.812 1 97.31 316 CYS B N 1
ATOM 7416 C CA . CYS B 1 316 ? 24.047 -11.156 -22.703 1 97.31 316 CYS B CA 1
ATOM 7417 C C . CYS B 1 316 ? 23.781 -10.781 -21.25 1 97.31 316 CYS B C 1
ATOM 7419 O O . CYS B 1 316 ? 22.984 -9.891 -20.969 1 97.31 316 CYS B O 1
ATOM 7421 N N . PHE B 1 317 ? 24.328 -11.516 -20.281 1 97.06 317 PHE B N 1
ATOM 7422 C CA . PHE B 1 317 ? 24.141 -11.156 -18.875 1 97.06 317 PHE B CA 1
ATOM 7423 C C . PHE B 1 317 ? 24.781 -9.797 -18.578 1 97.06 317 PHE B C 1
ATOM 7425 O O . PHE B 1 317 ? 25.969 -9.609 -18.797 1 97.06 317 PHE B O 1
ATOM 7432 N N . LYS B 1 318 ? 24 -8.828 -18.141 1 96.31 318 LYS B N 1
ATOM 7433 C CA . LYS B 1 318 ? 24.391 -7.473 -17.781 1 96.31 318 LYS B CA 1
ATOM 7434 C C . LYS B 1 318 ? 24.969 -6.742 -19 1 96.31 318 LYS B C 1
ATOM 7436 O O . LYS B 1 318 ? 25.828 -5.863 -18.844 1 96.31 318 LYS B O 1
ATOM 7441 N N . ALA B 1 319 ? 24.5 -7.215 -20.125 1 96.56 319 ALA B N 1
ATOM 7442 C CA . ALA B 1 319 ? 24.969 -6.562 -21.344 1 96.56 319 ALA B CA 1
ATOM 7443 C C . ALA B 1 319 ? 24.5 -5.109 -21.391 1 96.56 319 ALA B C 1
ATOM 7445 O O . ALA B 1 319 ? 23.406 -4.781 -20.938 1 96.56 319 ALA B O 1
ATOM 7446 N N . GLU B 1 320 ? 25.359 -4.246 -22.031 1 95.38 320 GLU B N 1
ATOM 7447 C CA . GLU B 1 320 ? 25.078 -2.826 -22.203 1 95.38 320 GLU B CA 1
ATOM 7448 C C . GLU B 1 320 ? 25.188 -2.41 -23.672 1 95.38 320 GLU B C 1
ATOM 7450 O O . GLU B 1 320 ? 26.062 -2.893 -24.391 1 95.38 320 GLU B O 1
ATOM 7455 N N . PRO B 1 321 ? 24.375 -1.467 -24.094 1 96.5 321 PRO B N 1
ATOM 7456 C CA . PRO B 1 321 ? 23.156 -0.958 -23.453 1 96.5 321 PRO B CA 1
ATOM 7457 C C . PRO B 1 321 ? 22.062 -2.008 -23.344 1 96.5 321 PRO B C 1
ATOM 7459 O O . PRO B 1 321 ? 21.719 -2.65 -24.344 1 96.5 321 PRO B O 1
ATOM 7462 N N . TRP B 1 322 ? 21.5 -2.127 -22.219 1 97.06 322 TRP B N 1
ATOM 7463 C CA . TRP B 1 322 ? 20.656 -3.285 -21.938 1 97.06 322 TRP B CA 1
ATOM 7464 C C . TRP B 1 322 ? 19.453 -3.324 -22.875 1 97.06 322 TRP B C 1
ATOM 7466 O O . TRP B 1 322 ? 18.969 -4.402 -23.219 1 97.06 322 TRP B O 1
ATOM 7476 N N . LYS B 1 323 ? 19.016 -2.209 -23.391 1 96.06 323 LYS B N 1
ATOM 7477 C CA . LYS B 1 323 ? 17.812 -2.119 -24.203 1 96.06 323 LYS B CA 1
ATOM 7478 C C . LYS B 1 323 ? 17.984 -2.871 -25.531 1 96.06 323 LYS B C 1
ATOM 7480 O O . LYS B 1 323 ? 17 -3.217 -26.188 1 96.06 323 LYS B O 1
ATOM 7485 N N . ASP B 1 324 ? 19.156 -3.184 -25.906 1 97.06 324 ASP B N 1
ATOM 7486 C CA . ASP B 1 324 ? 19.438 -3.91 -27.141 1 97.06 324 ASP B CA 1
ATOM 7487 C C . ASP B 1 324 ? 19.266 -5.414 -26.938 1 97.06 324 ASP B C 1
ATOM 7489 O O . ASP B 1 324 ? 19.172 -6.168 -27.906 1 97.06 324 ASP B O 1
ATOM 7493 N N . TYR B 1 325 ? 19.141 -5.828 -25.656 1 97.5 325 TYR B N 1
ATOM 7494 C CA . TYR B 1 325 ? 19.281 -7.262 -25.406 1 97.5 325 TYR B CA 1
ATOM 7495 C C . TYR B 1 325 ? 18.125 -7.785 -24.562 1 97.5 325 TYR B C 1
ATOM 7497 O O . TYR B 1 325 ? 17.938 -9 -24.453 1 97.5 325 TYR B O 1
ATOM 7505 N N . CYS B 1 326 ? 17.422 -6.895 -23.859 1 96.69 326 CYS B N 1
ATOM 7506 C CA . CYS B 1 326 ? 16.297 -7.301 -23.016 1 96.69 326 CYS B CA 1
ATOM 7507 C C . CYS B 1 326 ? 15.344 -6.133 -22.781 1 96.69 326 CYS B C 1
ATOM 7509 O O . CYS B 1 326 ? 15.523 -5.055 -23.344 1 96.69 326 CYS B O 1
ATOM 7511 N N . VAL B 1 327 ? 14.289 -6.391 -21.984 1 94.62 327 VAL B N 1
ATOM 7512 C CA . VAL B 1 327 ? 13.25 -5.383 -21.797 1 94.62 327 VAL B CA 1
ATOM 7513 C C . VAL B 1 327 ? 13.461 -4.664 -20.469 1 94.62 327 VAL B C 1
ATOM 7515 O O . VAL B 1 327 ? 12.898 -3.588 -20.234 1 94.62 327 VAL B O 1
ATOM 7518 N N . GLU B 1 328 ? 14.266 -5.223 -19.531 1 95.19 328 GLU B N 1
ATOM 7519 C CA . GLU B 1 328 ? 14.711 -4.555 -18.312 1 95.19 328 GLU B CA 1
ATOM 7520 C C . GLU B 1 328 ? 16.047 -5.117 -17.828 1 95.19 328 GLU B C 1
ATOM 7522 O O . GLU B 1 328 ? 16.359 -6.277 -18.078 1 95.19 328 GLU B O 1
ATOM 7527 N N . PRO B 1 329 ? 16.828 -4.34 -17.141 1 97.12 329 PRO B N 1
ATOM 7528 C CA . PRO B 1 329 ? 18.094 -4.844 -16.625 1 97.12 329 PRO B CA 1
ATOM 7529 C C . PRO B 1 329 ? 17.938 -5.605 -15.305 1 97.12 329 PRO B C 1
ATOM 7531 O O . PRO B 1 329 ? 17.031 -5.316 -14.523 1 97.12 329 PRO B O 1
ATOM 7534 N N . PRO B 1 330 ? 18.828 -6.48 -15.055 1 97.81 330 PRO B N 1
ATOM 7535 C CA . PRO B 1 330 ? 19.875 -6.949 -15.953 1 97.81 330 PRO B CA 1
ATOM 7536 C C . PRO B 1 330 ? 19.359 -7.93 -17 1 97.81 330 PRO B C 1
ATOM 7538 O O . PRO B 1 330 ? 18.391 -8.641 -16.766 1 97.81 330 PRO B O 1
ATOM 7541 N N . CYS B 1 331 ? 20.078 -7.957 -18.125 1 97.94 331 CYS B N 1
ATOM 7542 C CA . CYS B 1 331 ? 19.75 -8.922 -19.172 1 97.94 331 CYS B CA 1
ATOM 7543 C C . CYS B 1 331 ? 20.312 -10.297 -18.844 1 97.94 331 CYS B C 1
ATOM 7545 O O . CYS B 1 331 ? 21.031 -10.461 -17.859 1 97.94 331 CYS B O 1
ATOM 7547 N N . GLY B 1 332 ? 19.875 -11.297 -19.641 1 97.56 332 GLY B N 1
ATOM 7548 C CA . GLY B 1 332 ? 20.422 -12.648 -19.562 1 97.56 332 GLY B CA 1
ATOM 7549 C C . GLY B 1 332 ? 19.516 -13.688 -20.188 1 97.56 332 GLY B C 1
ATOM 7550 O O . GLY B 1 332 ? 18.297 -13.641 -20.047 1 97.56 332 GLY B O 1
ATOM 7551 N N . GLN B 1 333 ? 20.172 -14.602 -20.906 1 97.81 333 GLN B N 1
ATOM 7552 C CA . GLN B 1 333 ? 19.484 -15.695 -21.578 1 97.81 333 GLN B CA 1
ATOM 7553 C C . GLN B 1 333 ? 20.375 -16.953 -21.625 1 97.81 333 GLN B C 1
ATOM 7555 O O . GLN B 1 333 ? 21.594 -16.844 -21.719 1 97.81 333 GLN B O 1
ATOM 7560 N N . LEU B 1 334 ? 19.734 -18.062 -21.578 1 98.44 334 LEU B N 1
ATOM 7561 C CA . LEU B 1 334 ? 20.484 -19.312 -21.688 1 98.44 334 LEU B CA 1
ATOM 7562 C C . LEU B 1 334 ? 21 -19.516 -23.109 1 98.44 334 LEU B C 1
ATOM 7564 O O . LEU B 1 334 ? 20.344 -19.109 -24.078 1 98.44 334 LEU B O 1
ATOM 7568 N N . ASN B 1 335 ? 22.141 -20.125 -23.234 1 98.5 335 ASN B N 1
ATOM 7569 C CA . ASN B 1 335 ? 22.719 -20.531 -24.516 1 98.5 335 ASN B CA 1
ATOM 7570 C C . ASN B 1 335 ? 22.203 -21.906 -24.938 1 98.5 335 ASN B C 1
ATOM 7572 O O . ASN B 1 335 ? 22.703 -22.938 -24.469 1 98.5 335 ASN B O 1
ATOM 7576 N N . PRO B 1 336 ? 21.266 -21.984 -25.906 1 98.38 336 PRO B N 1
ATOM 7577 C CA . PRO B 1 336 ? 20.688 -23.266 -26.281 1 98.38 336 PRO B CA 1
ATOM 7578 C C . PRO B 1 336 ? 21.703 -24.219 -26.922 1 98.38 336 PRO B C 1
ATOM 7580 O O . PRO B 1 336 ? 21.469 -25.422 -26.984 1 98.38 336 PRO B O 1
ATOM 7583 N N . ALA B 1 337 ? 22.828 -23.688 -27.359 1 97.94 337 ALA B N 1
ATOM 7584 C CA . ALA B 1 337 ? 23.844 -24.469 -28.078 1 97.94 337 ALA B CA 1
ATOM 7585 C C . ALA B 1 337 ? 24.781 -25.172 -27.094 1 97.94 337 ALA B C 1
ATOM 7587 O O . ALA B 1 337 ? 25.625 -25.969 -27.5 1 97.94 337 ALA B O 1
ATOM 7588 N N . ASN B 1 338 ? 24.641 -24.922 -25.844 1 97.56 338 ASN B N 1
ATOM 7589 C CA . ASN B 1 338 ? 25.562 -25.422 -24.812 1 97.56 338 ASN B CA 1
ATOM 7590 C C . ASN B 1 338 ? 24.938 -26.578 -24.031 1 97.56 338 ASN B C 1
ATOM 7592 O O . ASN B 1 338 ? 23.969 -26.375 -23.297 1 97.56 338 ASN B O 1
ATOM 7596 N N . ASP B 1 339 ? 25.562 -27.734 -24 1 96.38 339 ASP B N 1
ATOM 7597 C CA . ASP B 1 339 ? 25.016 -28.938 -23.375 1 96.38 339 ASP B CA 1
ATOM 7598 C C . ASP B 1 339 ? 24.984 -28.797 -21.859 1 96.38 339 ASP B C 1
ATOM 7600 O O . ASP B 1 339 ? 24.141 -29.406 -21.188 1 96.38 339 ASP B O 1
ATOM 7604 N N . LYS B 1 340 ? 25.859 -28.016 -21.344 1 97.5 340 LYS B N 1
ATOM 7605 C CA . LYS B 1 340 ? 25.906 -27.797 -19.906 1 97.5 340 LYS B CA 1
ATOM 7606 C C . LYS B 1 340 ? 24.609 -27.172 -19.406 1 97.5 340 LYS B C 1
ATOM 7608 O O . LYS B 1 340 ? 24.188 -27.406 -18.266 1 97.5 340 LYS B O 1
ATOM 7613 N N . VAL B 1 341 ? 23.969 -26.391 -20.234 1 98.12 341 VAL B N 1
ATOM 7614 C CA . VAL B 1 341 ? 22.688 -25.766 -19.906 1 98.12 341 VAL B CA 1
ATOM 7615 C C . VAL B 1 341 ? 21.672 -26.828 -19.516 1 98.12 341 VAL B C 1
ATOM 7617 O O . VAL B 1 341 ? 21 -26.703 -18.484 1 98.12 341 VAL B O 1
ATOM 7620 N N . TYR B 1 342 ? 21.609 -27.859 -20.188 1 98.25 342 TYR B N 1
ATOM 7621 C CA . TYR B 1 342 ? 20.594 -28.891 -19.984 1 98.25 342 TYR B CA 1
ATOM 7622 C C . TYR B 1 342 ? 20.922 -29.75 -18.766 1 98.25 342 TYR B C 1
ATOM 7624 O O . TYR B 1 342 ? 20.016 -30.25 -18.094 1 98.25 342 TYR B O 1
ATOM 7632 N N . GLU B 1 343 ? 22.203 -29.922 -18.531 1 97.56 343 GLU B N 1
ATOM 7633 C CA . GLU B 1 343 ? 22.609 -30.578 -17.281 1 97.56 343 GLU B CA 1
ATOM 7634 C C . GLU B 1 343 ? 22.125 -29.781 -16.062 1 97.56 343 GLU B C 1
ATOM 7636 O O . GLU B 1 343 ? 21.578 -30.359 -15.125 1 97.56 343 GLU B O 1
ATOM 7641 N N . ILE B 1 344 ? 22.359 -28.531 -16.125 1 97.88 344 ILE B N 1
ATOM 7642 C CA . ILE B 1 344 ? 21.969 -27.656 -15.023 1 97.88 344 ILE B CA 1
ATOM 7643 C C . ILE B 1 344 ? 20.453 -27.641 -14.891 1 97.88 344 ILE B C 1
ATOM 7645 O O . ILE B 1 344 ? 19.922 -27.75 -13.781 1 97.88 344 ILE B O 1
ATOM 7649 N N . LEU B 1 345 ? 19.719 -27.547 -15.969 1 98.19 345 LEU B N 1
ATOM 7650 C CA . LEU B 1 345 ? 18.266 -27.531 -15.953 1 98.19 345 LEU B CA 1
ATOM 7651 C C . LEU B 1 345 ? 17.719 -28.828 -15.359 1 98.19 345 LEU B C 1
ATOM 7653 O O . LEU B 1 345 ? 16.75 -28.812 -14.586 1 98.19 345 LEU B O 1
ATOM 7657 N N . GLU B 1 346 ? 18.297 -29.922 -15.75 1 98.06 346 GLU B N 1
ATOM 7658 C CA . GLU B 1 346 ? 17.844 -31.203 -15.203 1 98.06 346 GLU B CA 1
ATOM 7659 C C . GLU B 1 346 ? 17.922 -31.219 -13.68 1 98.06 346 GLU B C 1
ATOM 7661 O O . GLU B 1 346 ? 17 -31.688 -13.016 1 98.06 346 GLU B O 1
ATOM 7666 N N . GLY B 1 347 ? 19.031 -30.703 -13.172 1 98.12 347 GLY B N 1
ATOM 7667 C CA . GLY B 1 347 ? 19.172 -30.625 -11.727 1 98.12 347 GLY B CA 1
ATOM 7668 C C . GLY B 1 347 ? 18.125 -29.734 -11.078 1 98.12 347 GLY B C 1
ATOM 7669 O O . GLY B 1 347 ? 17.562 -30.078 -10.039 1 98.12 347 GLY B O 1
ATOM 7670 N N . ILE B 1 348 ? 17.828 -28.578 -11.656 1 97.88 348 ILE B N 1
ATOM 7671 C CA . ILE B 1 348 ? 16.828 -27.641 -11.141 1 97.88 348 ILE B CA 1
ATOM 7672 C C . ILE B 1 348 ? 15.453 -28.297 -11.195 1 97.88 348 ILE B C 1
ATOM 7674 O O . ILE B 1 348 ? 14.688 -28.234 -10.227 1 97.88 348 ILE B O 1
ATOM 7678 N N . TYR B 1 349 ? 15.141 -28.938 -12.312 1 98.12 349 TYR B N 1
ATOM 7679 C CA . TYR B 1 349 ? 13.844 -29.594 -12.477 1 98.12 349 TYR B CA 1
ATOM 7680 C C . TYR B 1 349 ? 13.664 -30.703 -11.461 1 98.12 349 TYR B C 1
ATOM 7682 O O . TYR B 1 349 ? 12.578 -30.891 -10.906 1 98.12 349 TYR B O 1
ATOM 7690 N N . LYS B 1 350 ? 14.727 -31.438 -11.219 1 97.94 350 LYS B N 1
ATOM 7691 C CA . LYS B 1 350 ? 14.672 -32.5 -10.211 1 97.94 350 LYS B CA 1
ATOM 7692 C C . LYS B 1 350 ? 14.305 -31.953 -8.844 1 97.94 350 LYS B C 1
ATOM 7694 O O . LYS B 1 350 ? 13.453 -32.5 -8.148 1 97.94 350 LYS B O 1
ATOM 7699 N N . ASP B 1 351 ? 14.977 -30.875 -8.5 1 97.81 351 ASP B N 1
ATOM 7700 C CA . ASP B 1 351 ? 14.695 -30.25 -7.215 1 97.81 351 ASP B CA 1
ATOM 7701 C C . ASP B 1 351 ? 13.258 -29.75 -7.148 1 97.81 351 ASP B C 1
ATOM 7703 O O . ASP B 1 351 ? 12.594 -29.906 -6.121 1 97.81 351 ASP B O 1
ATOM 7707 N N . ILE B 1 352 ? 12.734 -29.188 -8.188 1 96.44 352 ILE B N 1
ATOM 7708 C CA . ILE B 1 352 ? 11.383 -28.641 -8.234 1 96.44 352 ILE B CA 1
ATOM 7709 C C . ILE B 1 352 ? 10.367 -29.781 -8.117 1 96.44 352 ILE B C 1
ATOM 7711 O O . ILE B 1 352 ? 9.391 -29.672 -7.375 1 96.44 352 ILE B O 1
ATOM 7715 N N . MET B 1 353 ? 10.625 -30.859 -8.844 1 96.62 353 MET B N 1
ATOM 7716 C CA . MET B 1 353 ? 9.703 -31.984 -8.797 1 96.62 353 MET B CA 1
ATOM 7717 C C . MET B 1 353 ? 9.656 -32.594 -7.402 1 96.62 353 MET B C 1
ATOM 7719 O O . MET B 1 353 ? 8.594 -33 -6.938 1 96.62 353 MET B O 1
ATOM 7723 N N . LEU B 1 354 ? 10.773 -32.594 -6.805 1 96.44 354 LEU B N 1
ATOM 7724 C CA . LEU B 1 354 ? 10.859 -33.156 -5.461 1 96.44 354 LEU B CA 1
ATOM 7725 C C . LEU B 1 354 ? 10.18 -32.25 -4.445 1 96.44 354 LEU B C 1
ATOM 7727 O O . LEU B 1 354 ? 9.398 -32.719 -3.609 1 96.44 354 LEU B O 1
ATOM 7731 N N . ASP B 1 355 ? 10.438 -31.016 -4.539 1 96.88 355 ASP B N 1
ATOM 7732 C CA . ASP B 1 355 ? 9.984 -30.078 -3.52 1 96.88 355 ASP B CA 1
ATOM 7733 C C . ASP B 1 355 ? 8.5 -29.75 -3.695 1 96.88 355 ASP B C 1
ATOM 7735 O O . ASP B 1 355 ? 7.762 -29.641 -2.713 1 96.88 355 ASP B O 1
ATOM 7739 N N . PHE B 1 356 ? 8.023 -29.594 -4.902 1 96.62 356 PHE B N 1
ATOM 7740 C CA . PHE B 1 356 ? 6.699 -29.031 -5.148 1 96.62 356 PHE B CA 1
ATOM 7741 C C . PHE B 1 356 ? 5.711 -30.109 -5.551 1 96.62 356 PHE B C 1
ATOM 7743 O O . PHE B 1 356 ? 4.5 -29.953 -5.379 1 96.62 356 PHE B O 1
ATOM 7750 N N . GLN B 1 357 ? 6.172 -31.156 -6.219 1 93.5 357 GLN B N 1
ATOM 7751 C CA . GLN B 1 357 ? 5.312 -32.219 -6.75 1 93.5 357 GLN B CA 1
ATOM 7752 C C . GLN B 1 357 ? 4.133 -31.625 -7.52 1 93.5 357 GLN B C 1
ATOM 7754 O O . GLN B 1 357 ? 2.98 -31.969 -7.258 1 93.5 357 GLN B O 1
ATOM 7759 N N . PRO B 1 358 ? 4.41 -30.828 -8.5 1 93.31 358 PRO B N 1
ATOM 7760 C CA . PRO B 1 358 ? 3.348 -30.078 -9.172 1 93.31 358 PRO B CA 1
ATOM 7761 C C . PRO B 1 358 ? 2.553 -30.938 -10.156 1 93.31 358 PRO B C 1
ATOM 7763 O O . PRO B 1 358 ? 3.057 -31.953 -10.648 1 93.31 358 PRO B O 1
ATOM 7766 N N . ASP B 1 359 ? 1.291 -30.547 -10.422 1 94.31 359 ASP B N 1
ATOM 7767 C CA . ASP B 1 359 ? 0.484 -31.188 -11.461 1 94.31 359 ASP B CA 1
ATOM 7768 C C . ASP B 1 359 ? 0.632 -30.453 -12.797 1 94.31 359 ASP B C 1
ATOM 7770 O O . ASP B 1 359 ? 0.237 -30.984 -13.844 1 94.31 359 ASP B O 1
ATOM 7774 N N . LEU B 1 360 ? 1.174 -29.281 -12.734 1 96.5 360 LEU B N 1
ATOM 7775 C CA . LEU B 1 360 ? 1.529 -28.406 -13.859 1 96.5 360 LEU B CA 1
ATOM 7776 C C . LEU B 1 360 ? 2.928 -27.828 -13.68 1 96.5 360 LEU B C 1
ATOM 7778 O O . LEU B 1 360 ? 3.389 -27.656 -12.555 1 96.5 360 LEU B O 1
ATOM 7782 N N . PHE B 1 361 ? 3.541 -27.625 -14.75 1 96.94 361 PHE B N 1
ATOM 7783 C CA . PHE B 1 361 ? 4.867 -27.016 -14.688 1 96.94 361 PHE B CA 1
ATOM 7784 C C . PHE B 1 361 ? 4.938 -25.781 -15.578 1 96.94 361 PHE B C 1
ATOM 7786 O O . PHE B 1 361 ? 4.73 -25.875 -16.797 1 96.94 361 PHE B O 1
ATOM 7793 N N . HIS B 1 362 ? 5.211 -24.609 -14.992 1 98.44 362 HIS B N 1
ATOM 7794 C CA . HIS B 1 362 ? 5.352 -23.391 -15.781 1 98.44 362 HIS B CA 1
ATOM 7795 C C . HIS B 1 362 ? 6.797 -23.188 -16.219 1 98.44 362 HIS B C 1
ATOM 7797 O O . HIS B 1 362 ? 7.684 -22.984 -15.391 1 98.44 362 HIS B O 1
ATOM 7803 N N . MET B 1 363 ? 7.078 -23.125 -17.484 1 97.62 363 MET B N 1
ATOM 7804 C CA . MET B 1 363 ? 8.445 -23.109 -18 1 97.62 363 MET B CA 1
ATOM 7805 C C . MET B 1 363 ? 8.836 -21.703 -18.453 1 97.62 363 MET B C 1
ATOM 7807 O O . MET B 1 363 ? 9.969 -21.469 -18.875 1 97.62 363 MET B O 1
ATOM 7811 N N . GLY B 1 364 ? 7.918 -20.766 -18.312 1 98 364 GLY B N 1
ATOM 7812 C CA . GLY B 1 364 ? 8.188 -19.391 -18.734 1 98 364 GLY B CA 1
ATOM 7813 C C . GLY B 1 364 ? 8.102 -19.203 -20.234 1 98 364 GLY B C 1
ATOM 7814 O O . GLY B 1 364 ? 7.094 -19.547 -20.859 1 98 364 GLY B O 1
ATOM 7815 N N . GLY B 1 365 ? 9.109 -18.688 -20.797 1 97.12 365 GLY B N 1
ATOM 7816 C CA . GLY B 1 365 ? 9.219 -18.594 -22.25 1 97.12 365 GLY B CA 1
ATOM 7817 C C . GLY B 1 365 ? 8.789 -17.25 -22.797 1 97.12 365 GLY B C 1
ATOM 7818 O O . GLY B 1 365 ? 8.586 -17.094 -24 1 97.12 365 GLY B O 1
ATOM 7819 N N . ASP B 1 366 ? 8.633 -16.219 -21.922 1 94.38 366 ASP B N 1
ATOM 7820 C CA . ASP B 1 366 ? 8.266 -14.906 -22.422 1 94.38 366 ASP B CA 1
ATOM 7821 C C . ASP B 1 366 ? 9.5 -14.062 -22.719 1 94.38 366 ASP B C 1
ATOM 7823 O O . ASP B 1 366 ? 10.586 -14.336 -22.188 1 94.38 366 ASP B O 1
ATOM 7827 N N . GLU B 1 367 ? 9.414 -13.172 -23.672 1 95.44 367 GLU B N 1
ATOM 7828 C CA . GLU B 1 367 ? 10.312 -12.062 -23.969 1 95.44 367 GLU B CA 1
ATOM 7829 C C . GLU B 1 367 ? 11.711 -12.555 -24.328 1 95.44 367 GLU B C 1
ATOM 7831 O O . GLU B 1 367 ? 12.711 -11.938 -23.953 1 95.44 367 GLU B O 1
ATOM 7836 N N . VAL B 1 368 ? 11.828 -13.719 -24.891 1 97.5 368 VAL B N 1
ATOM 7837 C CA . VAL B 1 368 ? 13.102 -14.172 -25.453 1 97.5 368 VAL B CA 1
ATOM 7838 C C . VAL B 1 368 ? 13.57 -13.188 -26.516 1 97.5 368 VAL B C 1
ATOM 7840 O O . VAL B 1 368 ? 12.82 -12.859 -27.438 1 97.5 368 VAL B O 1
ATOM 7843 N N . ASN B 1 369 ? 14.789 -12.742 -26.391 1 97.62 369 ASN B N 1
ATOM 7844 C CA . ASN B 1 369 ? 15.32 -11.727 -27.281 1 97.62 369 ASN B CA 1
ATOM 7845 C C . ASN B 1 369 ? 16.25 -12.344 -28.328 1 97.62 369 ASN B C 1
ATOM 7847 O O . ASN B 1 369 ? 17.359 -12.789 -27.984 1 97.62 369 ASN B O 1
ATOM 7851 N N . ILE B 1 370 ? 15.906 -12.258 -29.578 1 97.19 370 ILE B N 1
ATOM 7852 C CA . ILE B 1 370 ? 16.656 -12.867 -30.672 1 97.19 370 ILE B CA 1
ATOM 7853 C C . ILE B 1 370 ? 17.984 -12.141 -30.859 1 97.19 370 ILE B C 1
ATOM 7855 O O . ILE B 1 370 ? 19 -12.758 -31.172 1 97.19 370 ILE B O 1
ATOM 7859 N N . ASN B 1 371 ? 18 -10.844 -30.641 1 97.56 371 ASN B N 1
ATOM 7860 C CA . ASN B 1 371 ? 19.219 -10.078 -30.781 1 97.56 371 ASN B CA 1
ATOM 7861 C C . ASN B 1 371 ? 20.297 -10.539 -29.781 1 97.56 371 ASN B C 1
ATOM 7863 O O . ASN B 1 371 ? 21.484 -10.5 -30.094 1 97.56 371 ASN B O 1
ATOM 7867 N N . CYS B 1 372 ? 19.891 -10.898 -28.641 1 98.06 372 CYS B N 1
ATOM 7868 C CA . CYS B 1 372 ? 20.828 -11.453 -27.656 1 98.06 372 CYS B CA 1
ATOM 7869 C C . CYS B 1 372 ? 21.531 -12.695 -28.219 1 98.06 372 CYS B C 1
ATOM 7871 O O . CYS B 1 372 ? 22.75 -12.766 -28.25 1 98.06 372 CYS B O 1
ATOM 7873 N N . TRP B 1 373 ? 20.812 -13.664 -28.781 1 98.31 373 TRP B N 1
ATOM 7874 C CA . TRP B 1 373 ? 21.391 -14.875 -29.344 1 98.31 373 TRP B CA 1
ATOM 7875 C C . TRP B 1 373 ? 22.234 -14.555 -30.578 1 98.31 373 TRP B C 1
ATOM 7877 O O . TRP B 1 373 ? 23.312 -15.117 -30.75 1 98.31 373 TRP B O 1
ATOM 7887 N N . ARG B 1 374 ? 21.719 -13.672 -31.344 1 98.12 374 ARG B N 1
ATOM 7888 C CA . ARG B 1 374 ? 22.422 -13.289 -32.562 1 98.12 374 ARG B CA 1
ATOM 7889 C C . ARG B 1 374 ? 23.781 -12.664 -32.25 1 98.12 374 ARG B C 1
ATOM 7891 O O . ARG B 1 374 ? 24.734 -12.805 -33.031 1 98.12 374 ARG B O 1
ATOM 7898 N N . SER B 1 375 ? 23.891 -12.023 -31.125 1 97.5 375 SER B N 1
ATOM 7899 C CA . SER B 1 375 ? 25.109 -11.312 -30.75 1 97.5 375 SER B CA 1
ATOM 7900 C C . SER B 1 375 ? 26.172 -12.273 -30.234 1 97.5 375 SER B C 1
ATOM 7902 O O . SER B 1 375 ? 27.344 -11.898 -30.109 1 97.5 375 SER B O 1
ATOM 7904 N N . SER B 1 376 ? 25.844 -13.477 -29.984 1 97.44 376 SER B N 1
ATOM 7905 C CA . SER B 1 376 ? 26.781 -14.453 -29.438 1 97.44 376 SER B CA 1
ATOM 7906 C C . SER B 1 376 ? 27.469 -15.234 -30.562 1 97.44 376 SER B C 1
ATOM 7908 O O . SER B 1 376 ? 26.828 -16.031 -31.25 1 97.44 376 SER B O 1
ATOM 7910 N N . THR B 1 377 ? 28.781 -15.125 -30.562 1 97.12 377 THR B N 1
ATOM 7911 C CA . THR B 1 377 ? 29.547 -15.812 -31.594 1 97.12 377 THR B CA 1
ATOM 7912 C C . THR B 1 377 ? 29.469 -17.328 -31.391 1 97.12 377 THR B C 1
ATOM 7914 O O . THR B 1 377 ? 29.469 -18.094 -32.375 1 97.12 377 THR B O 1
ATOM 7917 N N . SER B 1 378 ? 29.406 -17.734 -30.234 1 96.69 378 SER B N 1
ATOM 7918 C CA . SER B 1 378 ? 29.328 -19.156 -29.938 1 96.69 378 SER B CA 1
ATOM 7919 C C . SER B 1 378 ? 28.031 -19.75 -30.484 1 96.69 378 SER B C 1
ATOM 7921 O O . SER B 1 378 ? 28.031 -20.859 -31.031 1 96.69 378 SER B O 1
ATOM 7923 N N . ILE B 1 379 ? 26.938 -19.062 -30.391 1 98.44 379 ILE B N 1
ATOM 7924 C CA . ILE B 1 379 ? 25.641 -19.547 -30.828 1 98.44 379 ILE B CA 1
ATOM 7925 C C . ILE B 1 379 ? 25.578 -19.531 -32.344 1 98.44 379 ILE B C 1
ATOM 7927 O O . ILE B 1 379 ? 25.188 -20.516 -32.969 1 98.44 379 ILE B O 1
ATOM 7931 N N . THR B 1 380 ? 25.984 -18.422 -32.969 1 98.38 380 THR B N 1
ATOM 7932 C CA . THR B 1 380 ? 25.891 -18.297 -34.406 1 98.38 380 THR B CA 1
ATOM 7933 C C . THR B 1 380 ? 26.781 -19.312 -35.094 1 98.38 380 THR B C 1
ATOM 7935 O O . THR B 1 380 ? 26.406 -19.906 -36.125 1 98.38 380 THR B O 1
ATOM 7938 N N . ASN B 1 381 ? 27.969 -19.5 -34.5 1 98.25 381 ASN B N 1
ATOM 7939 C CA . ASN B 1 381 ? 28.859 -20.516 -35.062 1 98.25 381 ASN B CA 1
ATOM 7940 C C . ASN B 1 381 ? 28.25 -21.906 -34.969 1 98.25 381 ASN B C 1
ATOM 7942 O O . ASN B 1 381 ? 28.344 -22.688 -35.906 1 98.25 381 ASN B O 1
ATOM 7946 N N . TRP B 1 382 ? 27.688 -22.203 -33.906 1 98.44 382 TRP B N 1
ATOM 7947 C CA . TRP B 1 382 ? 27.062 -23.5 -33.688 1 98.44 382 TRP B CA 1
ATOM 7948 C C . TRP B 1 382 ? 25.906 -23.703 -34.688 1 98.44 382 TRP B C 1
ATOM 7950 O O . TRP B 1 382 ? 25.781 -24.781 -35.281 1 98.44 382 TRP B O 1
ATOM 7960 N N . MET B 1 383 ? 25.047 -22.766 -34.875 1 98.62 383 MET B N 1
ATOM 7961 C CA . MET B 1 383 ? 23.922 -22.828 -35.812 1 98.62 383 MET B CA 1
ATOM 7962 C C . MET B 1 383 ? 24.406 -23.141 -37.219 1 98.62 383 MET B C 1
ATOM 7964 O O . MET B 1 383 ? 23.844 -24 -37.906 1 98.62 383 MET B O 1
ATOM 7968 N N . GLN B 1 384 ? 25.484 -22.484 -37.562 1 98.25 384 GLN B N 1
ATOM 7969 C CA . GLN B 1 384 ? 25.953 -22.609 -38.938 1 98.25 384 GLN B CA 1
ATOM 7970 C C . GLN B 1 384 ? 26.766 -23.875 -39.125 1 98.25 384 GLN B C 1
ATOM 7972 O O . GLN B 1 384 ? 26.609 -24.562 -40.156 1 98.25 384 GLN B O 1
ATOM 7977 N N . THR B 1 385 ? 27.562 -24.281 -38.188 1 98.19 385 THR B N 1
ATOM 7978 C CA . THR B 1 385 ? 28.531 -25.344 -38.406 1 98.19 385 THR B CA 1
ATOM 7979 C C . THR B 1 385 ? 28 -26.688 -37.938 1 98.19 385 THR B C 1
ATOM 7981 O O . THR B 1 385 ? 28.344 -27.734 -38.469 1 98.19 385 THR B O 1
ATOM 7984 N N . VAL B 1 386 ? 27.203 -26.656 -36.938 1 97.62 386 VAL B N 1
ATOM 7985 C CA . VAL B 1 386 ? 26.703 -27.906 -36.375 1 97.62 386 VAL B CA 1
ATOM 7986 C C . VAL B 1 386 ? 25.312 -28.219 -36.938 1 97.62 386 VAL B C 1
ATOM 7988 O O . VAL B 1 386 ? 25.062 -29.344 -37.375 1 97.62 386 VAL B O 1
ATOM 7991 N N . LYS B 1 387 ? 24.422 -27.234 -37.031 1 97.62 387 LYS B N 1
ATOM 7992 C CA . LYS B 1 387 ? 23.047 -27.484 -37.438 1 97.62 387 LYS B CA 1
ATOM 7993 C C . LYS B 1 387 ? 22.828 -27.125 -38.906 1 97.62 387 LYS B C 1
ATOM 7995 O O . LYS B 1 387 ? 21.828 -27.531 -39.5 1 97.62 387 LYS B O 1
ATOM 8000 N N . HIS B 1 388 ? 23.781 -26.438 -39.469 1 98.19 388 HIS B N 1
ATOM 8001 C CA . HIS B 1 388 ? 23.719 -25.969 -40.844 1 98.19 388 HIS B CA 1
ATOM 8002 C C . HIS B 1 388 ? 22.484 -25.109 -41.062 1 98.19 388 HIS B C 1
ATOM 8004 O O . HIS B 1 388 ? 21.781 -25.281 -42.062 1 98.19 388 HIS B O 1
ATOM 8010 N N . TRP B 1 389 ? 22.172 -24.266 -40.094 1 98.25 389 TRP B N 1
ATOM 8011 C CA . TRP B 1 389 ? 21.109 -23.266 -40.188 1 98.25 389 TRP B CA 1
ATOM 8012 C C . TRP B 1 389 ? 21.688 -21.906 -40.594 1 98.25 389 TRP B C 1
ATOM 8014 O O . TRP B 1 389 ? 22.875 -21.641 -40.375 1 98.25 389 TRP B O 1
ATOM 8024 N N . ASP B 1 390 ? 20.891 -21 -41.188 1 97.94 390 ASP B N 1
ATOM 8025 C CA . ASP B 1 390 ? 21.312 -19.625 -41.406 1 97.94 390 ASP B CA 1
ATOM 8026 C C . ASP B 1 390 ? 21.031 -18.766 -40.188 1 97.94 390 ASP B C 1
ATOM 8028 O O . ASP B 1 390 ? 20.797 -19.281 -39.094 1 97.94 390 ASP B O 1
ATOM 8032 N N . LEU B 1 391 ? 21.188 -17.5 -40.312 1 98.12 391 LEU B N 1
ATOM 8033 C CA . LEU B 1 391 ? 21.016 -16.594 -39.188 1 98.12 391 LEU B CA 1
ATOM 8034 C C . LEU B 1 391 ? 19.766 -15.727 -39.375 1 98.12 391 LEU B C 1
ATOM 8036 O O . LEU B 1 391 ? 19.766 -14.555 -38.969 1 98.12 391 LEU B O 1
ATOM 8040 N N . SER B 1 392 ? 18.812 -16.25 -40.062 1 97.56 392 SER B N 1
ATOM 8041 C CA . SER B 1 392 ? 17.516 -15.578 -40.188 1 97.56 392 SER B CA 1
ATOM 8042 C C . SER B 1 392 ? 16.719 -15.664 -38.875 1 97.56 392 SER B C 1
ATOM 8044 O O . SER B 1 392 ? 17.031 -16.484 -38 1 97.56 392 SER B O 1
ATOM 8046 N N . GLU B 1 393 ? 15.742 -14.867 -38.781 1 96.94 393 GLU B N 1
ATOM 8047 C CA . GLU B 1 393 ? 14.867 -14.891 -37.594 1 96.94 393 GLU B CA 1
ATOM 8048 C C . GLU B 1 393 ? 14.203 -16.25 -37.438 1 96.94 393 GLU B C 1
ATOM 8050 O O . GLU B 1 393 ? 14.094 -16.766 -36.312 1 96.94 393 GLU B O 1
ATOM 8055 N N . SER B 1 394 ? 13.742 -16.781 -38.5 1 97.12 394 SER B N 1
ATOM 8056 C CA . SER B 1 394 ? 13.094 -18.094 -38.469 1 97.12 394 SER B CA 1
ATOM 8057 C C . SER B 1 394 ? 14.031 -19.156 -37.938 1 97.12 394 SER B C 1
ATOM 8059 O O . SER B 1 394 ? 13.586 -20.078 -37.25 1 97.12 394 SER B O 1
ATOM 8061 N N . SER B 1 395 ? 15.305 -19.062 -38.25 1 98.06 395 SER B N 1
ATOM 8062 C CA . SER B 1 395 ? 16.266 -20.047 -37.781 1 98.06 395 SER B CA 1
ATOM 8063 C C . SER B 1 395 ? 16.469 -19.906 -36.25 1 98.06 395 SER B C 1
ATOM 8065 O O . SER B 1 395 ? 16.719 -20.891 -35.562 1 98.06 395 SER B O 1
ATOM 8067 N N . PHE B 1 396 ? 16.359 -18.719 -35.781 1 98.31 396 PHE B N 1
ATOM 8068 C CA . PHE B 1 396 ? 16.484 -18.547 -34.344 1 98.31 396 PHE B CA 1
ATOM 8069 C C . PHE B 1 396 ? 15.273 -19.141 -33.625 1 98.31 396 PHE B C 1
ATOM 8071 O O . PHE B 1 396 ? 15.391 -19.609 -32.5 1 98.31 396 PHE B O 1
ATOM 8078 N N . TYR B 1 397 ? 14.117 -19.125 -34.25 1 98.06 397 TYR B N 1
ATOM 8079 C CA . TYR B 1 397 ? 12.961 -19.812 -33.656 1 98.06 397 TYR B CA 1
ATOM 8080 C C . TYR B 1 397 ? 13.133 -21.312 -33.719 1 98.06 397 TYR B C 1
ATOM 8082 O O . TYR B 1 397 ? 12.664 -22.031 -32.812 1 98.06 397 TYR B O 1
ATOM 8090 N N . LYS B 1 398 ? 13.844 -21.797 -34.75 1 97.88 398 LYS B N 1
ATOM 8091 C CA . LYS B 1 398 ? 14.234 -23.203 -34.75 1 97.88 398 LYS B CA 1
ATOM 8092 C C . LYS B 1 398 ? 15.156 -23.516 -33.594 1 97.88 398 LYS B C 1
ATOM 8094 O O . LYS B 1 398 ? 15.047 -24.594 -32.969 1 97.88 398 LYS B O 1
ATOM 8099 N N . LEU B 1 399 ? 16.047 -22.594 -33.375 1 98.5 399 LEU B N 1
ATOM 8100 C CA . LEU B 1 399 ? 16.938 -22.734 -32.219 1 98.5 399 LEU B CA 1
ATOM 8101 C C . LEU B 1 399 ? 16.141 -22.781 -30.922 1 98.5 399 LEU B C 1
ATOM 8103 O O . LEU B 1 399 ? 16.422 -23.609 -30.047 1 98.5 399 LEU B O 1
ATOM 8107 N N . TRP B 1 400 ? 15.148 -21.922 -30.812 1 98.31 400 TRP B N 1
ATOM 8108 C CA . TRP B 1 400 ? 14.289 -21.906 -29.641 1 98.31 400 TRP B CA 1
ATOM 8109 C C . TRP B 1 400 ? 13.523 -23.219 -29.5 1 98.31 400 TRP B C 1
ATOM 8111 O O . TRP B 1 400 ? 13.406 -23.75 -28.391 1 98.31 400 TRP B O 1
ATOM 8121 N N . HIS B 1 401 ? 13 -23.688 -30.578 1 97.81 401 HIS B N 1
ATOM 8122 C CA . HIS B 1 401 ? 12.312 -24.969 -30.578 1 97.81 401 HIS B CA 1
ATOM 8123 C C . HIS B 1 401 ? 13.242 -26.094 -30.109 1 97.81 401 HIS B C 1
ATOM 8125 O O . HIS B 1 401 ? 12.828 -26.953 -29.328 1 97.81 401 HIS B O 1
ATOM 8131 N N . TYR B 1 402 ? 14.453 -26.062 -30.594 1 98.19 402 TYR B N 1
ATOM 8132 C CA . TYR B 1 402 ? 15.453 -27.031 -30.156 1 98.19 402 TYR B CA 1
ATOM 8133 C C . TYR B 1 402 ? 15.625 -27 -28.641 1 98.19 402 TYR B C 1
ATOM 8135 O O . TYR B 1 402 ? 15.633 -28.047 -28 1 98.19 402 TYR B O 1
ATOM 8143 N N . PHE B 1 403 ? 15.789 -25.875 -28.094 1 98.31 403 PHE B N 1
ATOM 8144 C CA . PHE B 1 403 ? 15.898 -25.703 -26.656 1 98.31 403 PHE B CA 1
ATOM 8145 C C . PHE B 1 403 ? 14.695 -26.312 -25.938 1 98.31 403 PHE B C 1
ATOM 8147 O O . PHE B 1 403 ? 14.852 -27.031 -24.953 1 98.31 403 PHE B O 1
ATOM 8154 N N . GLN B 1 404 ? 13.461 -25.953 -26.453 1 97.31 404 GLN B N 1
ATOM 8155 C CA . GLN B 1 404 ? 12.227 -26.406 -25.828 1 97.31 404 GLN B CA 1
ATOM 8156 C C . GLN B 1 404 ? 12.172 -27.938 -25.781 1 97.31 404 GLN B C 1
ATOM 8158 O O . GLN B 1 404 ? 11.789 -28.5 -24.75 1 97.31 404 GLN B O 1
ATOM 8163 N N . GLU B 1 405 ? 12.547 -28.562 -26.844 1 97.12 405 GLU B N 1
ATOM 8164 C CA . GLU B 1 405 ? 12.523 -30.016 -26.922 1 97.12 405 GLU B CA 1
ATOM 8165 C C . GLU B 1 405 ? 13.484 -30.641 -25.906 1 97.12 405 GLU B C 1
ATOM 8167 O O . GLU B 1 405 ? 13.133 -31.594 -25.203 1 97.12 405 GLU B O 1
ATOM 8172 N N . LYS B 1 406 ? 14.633 -30.078 -25.828 1 98.12 406 LYS B N 1
ATOM 8173 C CA . LYS B 1 406 ? 15.625 -30.578 -24.891 1 98.12 406 LYS B CA 1
ATOM 8174 C C . LYS B 1 406 ? 15.18 -30.359 -23.438 1 98.12 406 LYS B C 1
ATOM 8176 O O . LYS B 1 406 ? 15.352 -31.234 -22.594 1 98.12 406 LYS B O 1
ATOM 8181 N N . ALA B 1 407 ? 14.648 -29.188 -23.188 1 97.88 407 ALA B N 1
ATOM 8182 C CA . ALA B 1 407 ? 14.188 -28.859 -21.828 1 97.88 407 ALA B CA 1
ATOM 8183 C C . ALA B 1 407 ? 13.062 -29.797 -21.391 1 97.88 407 ALA B C 1
ATOM 8185 O O . ALA B 1 407 ? 13.039 -30.25 -20.25 1 97.88 407 ALA B O 1
ATOM 8186 N N . ILE B 1 408 ? 12.109 -30.094 -22.266 1 97.19 408 ILE B N 1
ATOM 8187 C CA . ILE B 1 408 ? 10.977 -30.953 -21.953 1 97.19 408 ILE B CA 1
ATOM 8188 C C . ILE B 1 408 ? 11.477 -32.375 -21.672 1 97.19 408 ILE B C 1
ATOM 8190 O O . ILE B 1 408 ? 10.93 -33.062 -20.812 1 97.19 408 ILE B O 1
ATOM 8194 N N . ASP B 1 409 ? 12.438 -32.781 -22.438 1 97.81 409 ASP B N 1
ATOM 8195 C CA . ASP B 1 409 ? 13.023 -34.094 -22.203 1 97.81 409 ASP B CA 1
ATOM 8196 C C . ASP B 1 409 ? 13.641 -34.188 -20.812 1 97.81 409 ASP B C 1
ATOM 8198 O O . ASP B 1 409 ? 13.484 -35.188 -20.109 1 97.8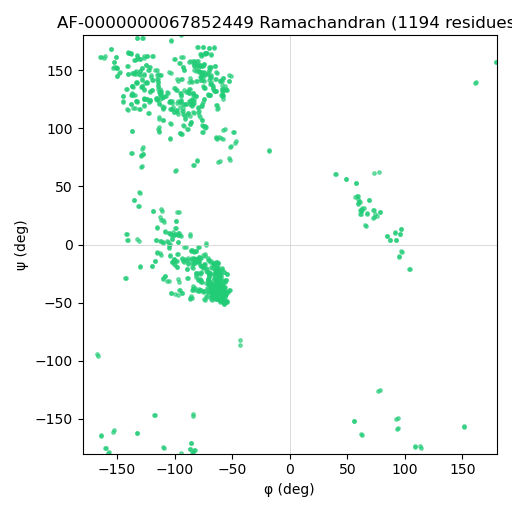1 409 ASP B O 1
ATOM 8202 N N . LYS B 1 410 ? 14.367 -33.156 -20.438 1 98.31 410 LYS B N 1
ATOM 8203 C CA . LYS B 1 410 ? 14.969 -33.125 -19.109 1 98.31 410 LYS B CA 1
ATOM 8204 C C . LYS B 1 410 ? 13.906 -33.094 -18.016 1 98.31 410 LYS B C 1
ATOM 8206 O O . LYS B 1 410 ? 14.086 -33.688 -16.953 1 98.31 410 LYS B O 1
ATOM 8211 N N . LEU B 1 411 ? 12.844 -32.375 -18.297 1 97.88 411 LEU B N 1
ATOM 8212 C CA . LEU B 1 411 ? 11.734 -32.344 -17.344 1 97.88 411 LEU B CA 1
ATOM 8213 C C . LEU B 1 411 ? 11.125 -33.719 -17.172 1 97.88 411 LEU B C 1
ATOM 8215 O O . LEU B 1 411 ? 10.828 -34.125 -16.047 1 97.88 411 LEU B O 1
ATOM 8219 N N . LYS B 1 412 ? 10.953 -34.438 -18.25 1 97.75 412 LYS B N 1
ATOM 8220 C CA . LYS B 1 412 ? 10.43 -35.812 -18.188 1 97.75 412 LYS B CA 1
ATOM 8221 C C . LYS B 1 412 ? 11.336 -36.719 -17.359 1 97.75 412 LYS B C 1
ATOM 8223 O O . LYS B 1 412 ? 10.859 -37.5 -16.547 1 97.75 412 LYS B O 1
ATOM 8228 N N . ILE B 1 413 ? 12.594 -36.562 -17.594 1 98 413 ILE B N 1
ATOM 8229 C CA . ILE B 1 413 ? 13.562 -37.344 -16.844 1 98 413 ILE B CA 1
ATOM 8230 C C . ILE B 1 413 ? 13.453 -37 -15.359 1 98 413 ILE B C 1
ATOM 8232 O O . ILE B 1 413 ? 13.398 -37.906 -14.523 1 98 413 ILE B O 1
ATOM 8236 N N . ALA B 1 414 ? 13.406 -35.719 -15.094 1 97.31 414 ALA B N 1
ATOM 8237 C CA . ALA B 1 414 ? 13.32 -35.281 -13.711 1 97.31 414 ALA B CA 1
ATOM 8238 C C . ALA B 1 414 ? 12.039 -35.75 -13.047 1 97.31 414 ALA B C 1
ATOM 8240 O O . ALA B 1 414 ? 11.992 -35.906 -11.82 1 97.31 414 ALA B O 1
ATOM 8241 N N . ASN B 1 415 ? 11.047 -36 -13.859 1 96.88 415 ASN B N 1
ATOM 8242 C CA . ASN B 1 415 ? 9.766 -36.469 -13.359 1 96.88 415 ASN B CA 1
ATOM 8243 C C . ASN B 1 415 ? 9.633 -37.969 -13.477 1 96.88 415 ASN B C 1
ATOM 8245 O O . ASN B 1 415 ? 8.555 -38.5 -13.742 1 96.88 415 ASN B O 1
ATOM 8249 N N . ASN B 1 416 ? 10.695 -38.688 -13.438 1 96.56 416 ASN B N 1
ATOM 8250 C CA . ASN B 1 416 ? 10.758 -40.125 -13.453 1 96.56 416 ASN B CA 1
ATOM 8251 C C . ASN B 1 416 ? 10.172 -40.719 -14.734 1 96.56 416 ASN B C 1
ATOM 8253 O O . ASN B 1 416 ? 9.438 -41.719 -14.703 1 96.56 416 ASN B O 1
ATOM 8257 N N . GLY B 1 417 ? 10.258 -40 -15.742 1 96.5 417 GLY B N 1
ATOM 8258 C CA . GLY B 1 417 ? 9.859 -40.469 -17.047 1 96.5 417 GLY B CA 1
ATOM 8259 C C . GLY B 1 417 ? 8.414 -40.156 -17.391 1 96.5 417 GLY B C 1
ATOM 8260 O O . GLY B 1 417 ? 7.93 -40.5 -18.469 1 96.5 417 GLY B O 1
ATOM 8261 N N . LYS B 1 418 ? 7.781 -39.469 -16.547 1 95.69 418 LYS B N 1
ATOM 8262 C CA . LYS B 1 418 ? 6.375 -39.125 -16.75 1 95.69 418 LYS B CA 1
ATOM 8263 C C . LYS B 1 418 ? 6.219 -37.719 -17.344 1 95.69 418 LYS B C 1
ATOM 8265 O O . LYS B 1 418 ? 6.934 -36.812 -16.953 1 95.69 418 LYS B O 1
ATOM 8270 N N . GLU B 1 419 ? 5.293 -37.656 -18.219 1 94.94 419 GLU B N 1
ATOM 8271 C CA . GLU B 1 419 ? 4.977 -36.375 -18.797 1 94.94 419 GLU B CA 1
ATOM 8272 C C . GLU B 1 419 ? 4.125 -35.531 -17.844 1 94.94 419 GLU B C 1
ATOM 8274 O O . GLU B 1 419 ? 3.365 -36.094 -17.031 1 94.94 419 GLU B O 1
ATOM 8279 N N . ILE B 1 420 ? 4.285 -34.312 -17.906 1 95.81 420 ILE B N 1
ATOM 8280 C CA . ILE B 1 420 ? 3.502 -33.344 -17.156 1 95.81 420 ILE B CA 1
ATOM 8281 C C . ILE B 1 420 ? 3.115 -32.156 -18.047 1 95.81 420 ILE B C 1
ATOM 8283 O O . ILE B 1 420 ? 3.91 -31.734 -18.891 1 95.81 420 ILE B O 1
ATOM 8287 N N . PRO B 1 421 ? 1.851 -31.703 -17.969 1 96.75 421 PRO B N 1
ATOM 8288 C CA . PRO B 1 421 ? 1.495 -30.531 -18.766 1 96.75 421 PRO B CA 1
ATOM 8289 C C . PRO B 1 421 ? 2.379 -29.328 -18.469 1 96.75 421 PRO B C 1
ATOM 8291 O O . PRO B 1 421 ? 2.682 -29.047 -17.312 1 96.75 421 PRO B O 1
ATOM 8294 N N . VAL B 1 422 ? 2.771 -28.672 -19.562 1 97.94 422 VAL B N 1
ATOM 8295 C CA . VAL B 1 422 ? 3.686 -27.547 -19.438 1 97.94 422 VAL B CA 1
ATOM 8296 C C . VAL B 1 422 ? 2.969 -26.25 -19.828 1 97.94 422 VAL B C 1
ATOM 8298 O O . VAL B 1 422 ? 2.244 -26.219 -20.828 1 97.94 422 VAL B O 1
ATOM 8301 N N . ILE B 1 423 ? 3.09 -25.25 -19.016 1 98.69 423 ILE B N 1
ATOM 8302 C CA . ILE B 1 423 ? 2.543 -23.922 -19.328 1 98.69 423 ILE B CA 1
ATOM 8303 C C . ILE B 1 423 ? 3.643 -23.031 -19.891 1 98.69 423 ILE B C 1
ATOM 8305 O O . ILE B 1 423 ? 4.766 -23.016 -19.375 1 98.69 423 ILE B O 1
ATOM 8309 N N . LEU B 1 424 ? 3.377 -22.328 -20.984 1 98.62 424 LEU B N 1
ATOM 8310 C CA . LEU B 1 424 ? 4.246 -21.297 -21.547 1 98.62 424 LEU B CA 1
ATOM 8311 C C . LEU B 1 424 ? 3.512 -19.969 -21.656 1 98.62 424 LEU B C 1
ATOM 8313 O O . LEU B 1 424 ? 2.295 -19.938 -21.859 1 98.62 424 LEU B O 1
ATOM 8317 N N . TRP B 1 425 ? 4.227 -18.906 -21.562 1 98.69 425 TRP B N 1
ATOM 8318 C CA . TRP B 1 425 ? 3.689 -17.578 -21.875 1 98.69 425 TRP B CA 1
ATOM 8319 C C . TRP B 1 425 ? 3.541 -17.391 -23.391 1 98.69 425 TRP B C 1
ATOM 8321 O O . TRP B 1 425 ? 4.273 -18.016 -24.172 1 98.69 425 TRP B O 1
ATOM 8331 N N . THR B 1 426 ? 2.631 -16.5 -23.766 1 98.38 426 THR B N 1
ATOM 8332 C CA . THR B 1 426 ? 2.625 -16.062 -25.156 1 98.38 426 THR B CA 1
ATOM 8333 C C . THR B 1 426 ? 3.957 -15.414 -25.516 1 98.38 426 THR B C 1
ATOM 8335 O O . THR B 1 426 ? 4.559 -14.711 -24.703 1 98.38 426 THR B O 1
ATOM 8338 N N . SER B 1 427 ? 4.367 -15.688 -26.703 1 97.38 427 SER B N 1
ATOM 8339 C CA . SER B 1 427 ? 5.668 -15.234 -27.188 1 97.38 427 SER B CA 1
ATOM 8340 C C . SER B 1 427 ? 5.762 -15.336 -28.703 1 97.38 427 SER B C 1
ATOM 8342 O O . SER B 1 427 ? 4.742 -15.469 -29.391 1 97.38 427 SER B O 1
ATOM 8344 N N . GLY B 1 428 ? 7.066 -15.25 -29.172 1 96.25 428 GLY B N 1
ATOM 8345 C CA . GLY B 1 428 ? 7.32 -15.469 -30.578 1 96.25 428 GLY B CA 1
ATOM 8346 C C . GLY B 1 428 ? 6.992 -16.875 -31.047 1 96.25 428 GLY B C 1
ATOM 8347 O O . GLY B 1 428 ? 6.664 -17.094 -32.219 1 96.25 428 GLY B O 1
ATOM 8348 N N . LEU B 1 429 ? 6.988 -17.812 -30.172 1 97 429 LEU B N 1
ATOM 8349 C CA . LEU B 1 429 ? 6.66 -19.203 -30.5 1 97 429 LEU B CA 1
ATOM 8350 C C . LEU B 1 429 ? 5.168 -19.359 -30.781 1 97 429 LEU B C 1
ATOM 8352 O O . LEU B 1 429 ? 4.746 -20.328 -31.406 1 97 429 LEU B O 1
ATOM 8356 N N . THR B 1 430 ? 4.332 -18.391 -30.281 1 97.81 430 THR B N 1
ATOM 8357 C CA . THR B 1 430 ? 2.887 -18.5 -30.453 1 97.81 430 THR B CA 1
ATOM 8358 C C . THR B 1 430 ? 2.41 -17.625 -31.609 1 97.81 430 THR B C 1
ATOM 8360 O O . THR B 1 430 ? 1.206 -17.438 -31.797 1 97.81 430 THR B O 1
ATOM 8363 N N . ASN B 1 431 ? 3.34 -17.094 -32.344 1 96.19 431 ASN B N 1
ATOM 8364 C CA . ASN B 1 431 ? 2.941 -16.391 -33.531 1 96.19 431 ASN B CA 1
ATOM 8365 C C . ASN B 1 431 ? 2.521 -17.359 -34.656 1 96.19 431 ASN B C 1
ATOM 8367 O O . ASN B 1 431 ? 2.748 -18.562 -34.531 1 96.19 431 ASN B O 1
ATOM 8371 N N . GLU B 1 432 ? 1.948 -16.781 -35.688 1 95.69 432 GLU B N 1
ATOM 8372 C CA . GLU B 1 432 ? 1.344 -17.578 -36.75 1 95.69 432 GLU B CA 1
ATOM 8373 C C . GLU B 1 432 ? 2.367 -18.5 -37.406 1 95.69 432 GLU B C 1
ATOM 8375 O O . GLU B 1 432 ? 2.074 -19.672 -37.656 1 95.69 432 GLU B O 1
ATOM 8380 N N . GLU B 1 433 ? 3.525 -18.062 -37.594 1 96.31 433 GLU B N 1
ATOM 8381 C CA . GLU B 1 433 ? 4.551 -18.812 -38.312 1 96.31 433 GLU B CA 1
ATOM 8382 C C . GLU B 1 433 ? 5.164 -19.891 -37.438 1 96.31 433 GLU B C 1
ATOM 8384 O O . GLU B 1 433 ? 5.641 -20.906 -37.938 1 96.31 433 GLU B O 1
ATOM 8389 N N . ASN B 1 434 ? 5.117 -19.688 -36.125 1 97.5 434 ASN B N 1
ATOM 8390 C CA . ASN B 1 434 ? 5.934 -20.516 -35.25 1 97.5 434 ASN B CA 1
ATOM 8391 C C . ASN B 1 434 ? 5.074 -21.438 -34.406 1 97.5 434 ASN B C 1
ATOM 8393 O O . ASN B 1 434 ? 5.586 -22.391 -33.812 1 97.5 434 ASN B O 1
ATOM 8397 N N . ILE B 1 435 ? 3.762 -21.312 -34.375 1 97.38 435 ILE B N 1
ATOM 8398 C CA . ILE B 1 435 ? 2.873 -22.062 -33.5 1 97.38 435 ILE B CA 1
ATOM 8399 C C . ILE B 1 435 ? 2.965 -23.547 -33.812 1 97.38 435 ILE B C 1
ATOM 8401 O O . ILE B 1 435 ? 2.625 -24.391 -33 1 97.38 435 ILE B O 1
ATOM 8405 N N . LYS B 1 436 ? 3.465 -23.906 -35 1 96.19 436 LYS B N 1
ATOM 8406 C CA . LYS B 1 436 ? 3.627 -25.297 -35.438 1 96.19 436 LYS B CA 1
ATOM 8407 C C . LYS B 1 436 ? 4.625 -26.031 -34.562 1 96.19 436 LYS B C 1
ATOM 8409 O O . LYS B 1 436 ? 4.625 -27.266 -34.5 1 96.19 436 LYS B O 1
ATOM 8414 N N . TYR B 1 437 ? 5.473 -25.297 -33.875 1 96.94 437 TYR B N 1
ATOM 8415 C CA . TYR B 1 437 ? 6.484 -25.922 -33.031 1 96.94 437 TYR B CA 1
ATOM 8416 C C . TYR B 1 437 ? 5.895 -26.328 -31.672 1 96.94 437 TYR B C 1
ATOM 8418 O O . TYR B 1 437 ? 6.547 -27.016 -30.891 1 96.94 437 TYR B O 1
ATOM 8426 N N . LEU B 1 438 ? 4.637 -25.984 -31.391 1 97.75 438 LEU B N 1
ATOM 8427 C CA . LEU B 1 438 ? 4 -26.266 -30.109 1 97.75 438 LEU B CA 1
ATOM 8428 C C . LEU B 1 438 ? 2.891 -27.297 -30.266 1 97.75 438 LEU B C 1
ATOM 8430 O O . LEU B 1 438 ? 2.025 -27.156 -31.141 1 97.75 438 LEU B O 1
ATOM 8434 N N . ASP B 1 439 ? 2.934 -28.297 -29.422 1 97.44 439 ASP B N 1
ATOM 8435 C CA . ASP B 1 439 ? 1.927 -29.359 -29.406 1 97.44 439 ASP B CA 1
ATOM 8436 C C . ASP B 1 439 ? 0.824 -29.031 -28.391 1 97.44 439 ASP B C 1
ATOM 8438 O O . ASP B 1 439 ? 1.063 -29.031 -27.188 1 97.44 439 ASP B O 1
ATOM 8442 N N . PRO B 1 440 ? -0.394 -28.812 -28.859 1 97.75 440 PRO B N 1
ATOM 8443 C CA . PRO B 1 440 ? -1.473 -28.438 -27.953 1 97.75 440 PRO B CA 1
ATOM 8444 C C . PRO B 1 440 ? -1.782 -29.516 -26.922 1 97.75 440 PRO B C 1
ATOM 8446 O O . PRO B 1 440 ? -2.48 -29.266 -25.938 1 97.75 440 PRO B O 1
ATOM 8449 N N . SER B 1 441 ? -1.32 -30.719 -27.125 1 96.62 441 SER B N 1
ATOM 8450 C CA . SER B 1 441 ? -1.547 -31.797 -26.156 1 96.62 441 SER B CA 1
ATOM 8451 C C . SER B 1 441 ? -0.529 -31.734 -25.031 1 96.62 441 SER B C 1
ATOM 8453 O O . SER B 1 441 ? -0.737 -32.312 -23.969 1 96.62 441 SER B O 1
ATOM 8455 N N . LYS B 1 442 ? 0.522 -30.969 -25.219 1 96.25 442 LYS B N 1
ATOM 8456 C CA . LYS B 1 442 ? 1.602 -30.906 -24.234 1 96.25 442 LYS B CA 1
ATOM 8457 C C . LYS B 1 442 ? 1.624 -29.547 -23.516 1 96.25 442 LYS B C 1
ATOM 8459 O O . LYS B 1 442 ? 2.047 -29.453 -22.375 1 96.25 442 LYS B O 1
ATOM 8464 N N . TYR B 1 443 ? 1.164 -28.562 -24.281 1 98 443 TYR B N 1
ATOM 8465 C CA . TYR B 1 443 ? 1.372 -27.219 -23.781 1 98 443 TYR B CA 1
ATOM 8466 C C . TYR B 1 443 ? 0.043 -26.547 -23.453 1 98 443 TYR B C 1
ATOM 8468 O O . TYR B 1 443 ? -0.937 -26.719 -24.188 1 98 443 TYR B O 1
ATOM 8476 N N . ILE B 1 444 ? -0.065 -25.859 -22.359 1 98.62 444 ILE B N 1
ATOM 8477 C CA . ILE B 1 444 ? -1.042 -24.828 -22.047 1 98.62 444 ILE B CA 1
ATOM 8478 C C . ILE B 1 444 ? -0.416 -23.453 -22.234 1 98.62 444 ILE B C 1
ATOM 8480 O O . ILE B 1 444 ? 0.729 -23.219 -21.828 1 98.62 444 ILE B O 1
ATOM 8484 N N . ILE B 1 445 ? -1.109 -22.547 -22.875 1 98.88 445 ILE B N 1
ATOM 8485 C CA . ILE B 1 445 ? -0.509 -21.234 -23.125 1 98.88 445 ILE B CA 1
ATOM 8486 C C . ILE B 1 445 ? -1.166 -20.188 -22.234 1 98.88 445 ILE B C 1
ATOM 8488 O O . ILE B 1 445 ? -2.395 -20.094 -22.172 1 98.88 445 ILE B O 1
ATOM 8492 N N . GLN B 1 446 ? -0.387 -19.438 -21.516 1 98.88 446 GLN B N 1
ATOM 8493 C CA . GLN B 1 446 ? -0.864 -18.312 -20.719 1 98.88 446 GLN B CA 1
ATOM 8494 C C . GLN B 1 446 ? -0.68 -17 -21.469 1 98.88 446 GLN B C 1
ATOM 8496 O O . GLN B 1 446 ? 0.444 -16.625 -21.812 1 98.88 446 GLN B O 1
ATOM 8501 N N . VAL B 1 447 ? -1.746 -16.281 -21.641 1 98.69 447 VAL B N 1
ATOM 8502 C CA . VAL B 1 447 ? -1.774 -15.086 -22.484 1 98.69 447 VAL B CA 1
ATOM 8503 C C . VAL B 1 447 ? -1.544 -13.844 -21.625 1 98.69 447 VAL B C 1
ATOM 8505 O O . VAL B 1 447 ? -2.342 -13.547 -20.734 1 98.69 447 VAL B O 1
ATOM 8508 N N . TRP B 1 448 ? -0.476 -13.102 -21.875 1 98.06 448 TRP B N 1
ATOM 8509 C CA . TRP B 1 448 ? -0.203 -11.922 -21.047 1 98.06 448 TRP B CA 1
ATOM 8510 C C . TRP B 1 448 ? -0.418 -10.641 -21.844 1 98.06 448 TRP B C 1
ATOM 8512 O O . TRP B 1 448 ? -0.251 -9.539 -21.328 1 98.06 448 TRP B O 1
ATOM 8522 N N . THR B 1 449 ? -0.819 -10.68 -23.094 1 96.94 449 THR B N 1
ATOM 8523 C CA . THR B 1 449 ? -1.036 -9.5 -23.922 1 96.94 449 THR B CA 1
ATOM 8524 C C . THR B 1 449 ? -2.424 -8.914 -23.688 1 96.94 449 THR B C 1
ATOM 8526 O O . THR B 1 449 ? -2.898 -8.883 -22.547 1 96.94 449 THR B O 1
ATOM 8529 N N . THR B 1 450 ? -3.086 -8.32 -24.656 1 97.94 450 THR B N 1
ATOM 8530 C CA . THR B 1 450 ? -4.371 -7.676 -24.422 1 97.94 450 THR B CA 1
ATOM 8531 C C . THR B 1 450 ? -5.52 -8.641 -24.703 1 97.94 450 THR B C 1
ATOM 8533 O O . THR B 1 450 ? -5.336 -9.664 -25.375 1 97.94 450 THR B O 1
ATOM 8536 N N . LYS B 1 451 ? -6.652 -8.383 -24.219 1 97.75 451 LYS B N 1
ATOM 8537 C CA . LYS B 1 451 ? -7.812 -9.25 -24.359 1 97.75 451 LYS B CA 1
ATOM 8538 C C . LYS B 1 451 ? -8.25 -9.359 -25.812 1 97.75 451 LYS B C 1
ATOM 8540 O O . LYS B 1 451 ? -8.906 -10.328 -26.203 1 97.75 451 LYS B O 1
ATOM 8545 N N . ASN B 1 452 ? -7.859 -8.359 -26.641 1 97.38 452 ASN B N 1
ATOM 8546 C CA . ASN B 1 452 ? -8.258 -8.367 -28.047 1 97.38 452 ASN B CA 1
ATOM 8547 C C . ASN B 1 452 ? -7.137 -8.867 -28.953 1 97.38 452 ASN B C 1
ATOM 8549 O O . ASN B 1 452 ? -7.227 -8.766 -30.172 1 97.38 452 ASN B O 1
ATOM 8553 N N . ASP B 1 453 ? -6.117 -9.344 -28.375 1 97.75 453 ASP B N 1
ATOM 8554 C CA . ASP B 1 453 ? -4.977 -9.812 -29.156 1 97.75 453 ASP B CA 1
ATOM 8555 C C . ASP B 1 453 ? -5.359 -11.008 -30.016 1 97.75 453 ASP B C 1
ATOM 8557 O O . ASP B 1 453 ? -5.863 -12.016 -29.5 1 97.75 453 ASP B O 1
ATOM 8561 N N . PRO B 1 454 ? -4.992 -10.992 -31.328 1 97.31 454 PRO B N 1
ATOM 8562 C CA . PRO B 1 454 ? -5.332 -12.094 -32.219 1 97.31 454 PRO B CA 1
ATOM 8563 C C . PRO B 1 454 ? -4.672 -13.414 -31.812 1 97.31 454 PRO B C 1
ATOM 8565 O O . PRO B 1 454 ? -5.078 -14.477 -32.281 1 97.31 454 PRO B O 1
ATOM 8568 N N . VAL B 1 455 ? -3.707 -13.367 -30.969 1 97.94 455 VAL B N 1
ATOM 8569 C CA . VAL B 1 455 ? -3.041 -14.586 -30.516 1 97.94 455 VAL B CA 1
ATOM 8570 C C . VAL B 1 455 ? -4.043 -15.484 -29.797 1 97.94 455 VAL B C 1
ATOM 8572 O O . VAL B 1 455 ? -3.945 -16.719 -29.875 1 97.94 455 VAL B O 1
ATOM 8575 N N . ILE B 1 456 ? -5.016 -14.93 -29.156 1 98.12 456 ILE B N 1
ATOM 8576 C CA . ILE B 1 456 ? -6.023 -15.719 -28.453 1 98.12 456 ILE B CA 1
ATOM 8577 C C . ILE B 1 456 ? -6.816 -16.547 -29.453 1 98.12 456 ILE B C 1
ATOM 8579 O O . ILE B 1 456 ? -7.02 -17.75 -29.25 1 98.12 456 ILE B O 1
ATOM 8583 N N . ASP B 1 457 ? -7.191 -15.898 -30.594 1 97.12 457 ASP B N 1
ATOM 8584 C CA . ASP B 1 457 ? -7.898 -16.594 -31.656 1 97.12 457 ASP B CA 1
ATOM 8585 C C . ASP B 1 457 ? -7.059 -17.75 -32.219 1 97.12 457 ASP B C 1
ATOM 8587 O O . ASP B 1 457 ? -7.559 -18.859 -32.375 1 97.12 457 ASP B O 1
ATOM 8591 N N . ARG B 1 458 ? -5.852 -17.469 -32.469 1 97.94 458 ARG B N 1
ATOM 8592 C CA . ARG B 1 458 ? -4.938 -18.438 -33.031 1 97.94 458 ARG B CA 1
ATOM 8593 C C . ARG B 1 458 ? -4.777 -19.656 -32.125 1 97.94 458 ARG B C 1
ATOM 8595 O O . ARG B 1 458 ? -4.816 -20.797 -32.594 1 97.94 458 ARG B O 1
ATOM 8602 N N . LEU B 1 459 ? -4.637 -19.438 -30.859 1 98.62 459 LEU B N 1
ATOM 8603 C CA . LEU B 1 459 ? -4.453 -20.516 -29.891 1 98.62 459 LEU B CA 1
ATOM 8604 C C . LEU B 1 459 ? -5.699 -21.391 -29.797 1 98.62 459 LEU B C 1
ATOM 8606 O O . LEU B 1 459 ? -5.605 -22.609 -29.844 1 98.62 459 LEU B O 1
ATOM 8610 N N . LEU B 1 460 ? -6.852 -20.781 -29.703 1 98.19 460 LEU B N 1
ATOM 8611 C CA . LEU B 1 460 ? -8.102 -21.531 -29.562 1 98.19 460 LEU B CA 1
ATOM 8612 C C . LEU B 1 460 ? -8.406 -22.328 -30.828 1 98.19 460 LEU B C 1
ATOM 8614 O O . LEU B 1 460 ? -8.836 -23.484 -30.75 1 98.19 460 LEU B O 1
ATOM 8618 N N . ARG B 1 461 ? -8.141 -21.766 -32 1 97.5 461 ARG B N 1
ATOM 8619 C CA . ARG B 1 461 ? -8.375 -22.453 -33.281 1 97.5 461 ARG B CA 1
ATOM 8620 C C . ARG B 1 461 ? -7.449 -23.656 -33.406 1 97.5 461 ARG B C 1
ATOM 8622 O O . ARG B 1 461 ? -7.805 -24.656 -34.062 1 97.5 461 ARG B O 1
ATOM 8629 N N . ASN B 1 462 ? -6.289 -23.562 -32.781 1 97.94 462 ASN B N 1
ATOM 8630 C CA . ASN B 1 462 ? -5.34 -24.672 -32.844 1 97.94 462 ASN B CA 1
ATOM 8631 C C . ASN B 1 462 ? -5.5 -25.578 -31.625 1 97.94 462 ASN B C 1
ATOM 8633 O O . ASN B 1 462 ? -4.613 -26.391 -31.328 1 97.94 462 ASN B O 1
ATOM 8637 N N . ASN B 1 463 ? -6.539 -25.359 -30.797 1 98 463 ASN B N 1
ATOM 8638 C CA . ASN B 1 463 ? -7.016 -26.25 -29.734 1 98 463 ASN B CA 1
ATOM 8639 C C . ASN B 1 463 ? -6.086 -26.234 -28.531 1 98 463 ASN B C 1
ATOM 8641 O O . ASN B 1 463 ? -5.914 -27.266 -27.859 1 98 463 ASN B O 1
ATOM 8645 N N . PHE B 1 464 ? -5.398 -25.156 -28.359 1 98.69 464 PHE B N 1
ATOM 8646 C CA . PHE B 1 464 ? -4.625 -24.984 -27.141 1 98.69 464 PHE B CA 1
ATOM 8647 C C . PHE B 1 464 ? -5.531 -24.641 -25.969 1 98.69 464 PHE B C 1
ATOM 8649 O O . PHE B 1 464 ? -6.477 -23.859 -26.125 1 98.69 464 PHE B O 1
ATOM 8656 N N . LYS B 1 465 ? -5.301 -25.25 -24.812 1 98.5 465 LYS B N 1
ATOM 8657 C CA . LYS B 1 465 ? -5.84 -24.703 -23.578 1 98.5 465 LYS B CA 1
ATOM 8658 C C . LYS B 1 465 ? -5.152 -23.406 -23.203 1 98.5 465 LYS B C 1
ATOM 8660 O O . LYS B 1 465 ? -3.945 -23.25 -23.406 1 98.5 465 LYS B O 1
ATOM 8665 N N . VAL B 1 466 ? -5.953 -22.469 -22.641 1 98.69 466 VAL B N 1
ATOM 8666 C CA . VAL B 1 466 ? -5.363 -21.156 -22.391 1 98.69 466 VAL B CA 1
ATOM 8667 C C . VAL B 1 466 ? -5.723 -20.688 -20.984 1 98.69 466 VAL B C 1
ATOM 8669 O O . VAL B 1 466 ? -6.762 -21.062 -20.438 1 98.69 466 VAL B O 1
ATOM 8672 N N . ILE B 1 467 ? -4.855 -19.953 -20.328 1 98.88 467 ILE B N 1
ATOM 8673 C CA . ILE B 1 467 ? -5.059 -19.156 -19.125 1 98.88 467 ILE B CA 1
ATOM 8674 C C . ILE B 1 467 ? -4.918 -17.672 -19.469 1 98.88 467 ILE B C 1
ATOM 8676 O O . ILE B 1 467 ? -3.934 -17.266 -20.094 1 98.88 467 ILE B O 1
ATOM 8680 N N . ILE B 1 468 ? -5.871 -16.859 -19.109 1 98.81 468 ILE B N 1
ATOM 8681 C CA . ILE B 1 468 ? -5.875 -15.445 -19.516 1 98.81 468 ILE B CA 1
ATOM 8682 C C . ILE B 1 468 ? -5.254 -14.594 -18.406 1 98.81 468 ILE B C 1
ATOM 8684 O O . ILE B 1 468 ? -5.695 -14.633 -17.266 1 98.81 468 ILE B O 1
ATOM 8688 N N . SER B 1 469 ? -4.223 -13.867 -18.734 1 98.81 469 SER B N 1
ATOM 8689 C CA . SER B 1 469 ? -3.559 -12.922 -17.844 1 98.81 469 SER B CA 1
ATOM 8690 C C . SER B 1 469 ? -3.27 -11.602 -18.547 1 98.81 469 SER B C 1
ATOM 8692 O O . SER B 1 469 ? -2.203 -11.016 -18.375 1 98.81 469 SER B O 1
ATOM 8694 N N . ASN B 1 470 ? -4.195 -11.164 -19.375 1 98.75 470 ASN B N 1
ATOM 8695 C CA . ASN B 1 470 ? -4.004 -9.961 -20.188 1 98.75 470 ASN B CA 1
ATOM 8696 C C . ASN B 1 470 ? -3.648 -8.758 -19.312 1 98.75 470 ASN B C 1
ATOM 8698 O O . ASN B 1 470 ? -4.352 -8.453 -18.359 1 98.75 470 ASN B O 1
ATOM 8702 N N . TYR B 1 471 ? -2.604 -8.016 -19.75 1 98.12 471 TYR B N 1
ATOM 8703 C CA . TYR B 1 471 ? -2.055 -6.969 -18.891 1 98.12 471 TYR B CA 1
ATOM 8704 C C . TYR B 1 471 ? -3.004 -5.781 -18.797 1 98.12 471 TYR B C 1
ATOM 8706 O O . TYR B 1 471 ? -2.926 -4.98 -17.859 1 98.12 471 TYR B O 1
ATOM 8714 N N . ASP B 1 472 ? -3.863 -5.613 -19.781 1 98.06 472 ASP B N 1
ATOM 8715 C CA . ASP B 1 472 ? -4.746 -4.449 -19.812 1 98.06 472 ASP B CA 1
ATOM 8716 C C . ASP B 1 472 ? -5.852 -4.566 -18.766 1 98.06 472 ASP B C 1
ATOM 8718 O O . ASP B 1 472 ? -6.629 -3.633 -18.578 1 98.06 472 ASP B O 1
ATOM 8722 N N . ALA B 1 473 ? -5.832 -5.688 -17.969 1 98.38 473 ALA B N 1
ATOM 8723 C CA . ALA B 1 473 ? -6.805 -5.793 -16.891 1 98.38 473 ALA B CA 1
ATOM 8724 C C . ALA B 1 473 ? -6.191 -6.453 -15.656 1 98.38 473 ALA B C 1
ATOM 8726 O O . ALA B 1 473 ? -6.582 -6.156 -14.531 1 98.38 473 ALA B O 1
ATOM 8727 N N . LEU B 1 474 ? -5.227 -7.301 -15.859 1 98.81 474 LEU B N 1
ATOM 8728 C CA . LEU B 1 474 ? -4.934 -8.25 -14.797 1 98.81 474 LEU B CA 1
ATOM 8729 C C . LEU B 1 474 ? -3.529 -8.023 -14.242 1 98.81 474 LEU B C 1
ATOM 8731 O O . LEU B 1 474 ? -3.062 -8.789 -13.391 1 98.81 474 LEU B O 1
ATOM 8735 N N . TYR B 1 475 ? -2.824 -7.008 -14.703 1 98.5 475 TYR B N 1
ATOM 8736 C CA . TYR B 1 475 ? -1.561 -6.633 -14.078 1 98.5 475 TYR B CA 1
ATOM 8737 C C . TYR B 1 475 ? -1.795 -5.73 -12.875 1 98.5 475 TYR B C 1
ATOM 8739 O O . TYR B 1 475 ? -2.479 -4.711 -12.977 1 98.5 475 TYR B O 1
ATOM 8747 N N . LEU B 1 476 ? -1.189 -6.074 -11.773 1 98.31 476 LEU B N 1
ATOM 8748 C CA . LEU B 1 476 ? -1.509 -5.43 -10.5 1 98.31 476 LEU B CA 1
ATOM 8749 C C . LEU B 1 476 ? -0.505 -4.324 -10.188 1 98.31 476 LEU B C 1
ATOM 8751 O O . LEU B 1 476 ? -0.679 -3.584 -9.219 1 98.31 476 LEU B O 1
ATOM 8755 N N . ASP B 1 477 ? 0.525 -4.156 -10.875 1 94.88 477 ASP B N 1
ATOM 8756 C CA . ASP B 1 477 ? 1.513 -3.133 -10.539 1 94.88 477 ASP B CA 1
ATOM 8757 C C . ASP B 1 477 ? 1.65 -2.115 -11.664 1 94.88 477 ASP B C 1
ATOM 8759 O O . ASP B 1 477 ? 2.721 -1.536 -11.859 1 94.88 477 ASP B O 1
ATOM 8763 N N . CYS B 1 478 ? 0.602 -1.861 -12.461 1 95.5 478 CYS B N 1
ATOM 8764 C CA . CYS B 1 478 ? 0.488 -0.813 -13.469 1 95.5 478 CYS B CA 1
ATOM 8765 C C . CYS B 1 478 ? -0.028 0.482 -12.852 1 95.5 478 CYS B C 1
ATOM 8767 O O . CYS B 1 478 ? -0.675 0.461 -11.805 1 95.5 478 CYS B O 1
ATOM 8769 N N . GLY B 1 479 ? 0.239 1.591 -13.484 1 95.75 479 GLY B N 1
ATOM 8770 C CA . GLY B 1 479 ? -0.342 2.865 -13.094 1 95.75 479 GLY B CA 1
ATOM 8771 C C . GLY B 1 479 ? 0.517 3.637 -12.109 1 95.75 479 GLY B C 1
ATOM 8772 O O . GLY B 1 479 ? 0.084 4.652 -11.57 1 95.75 479 GLY B O 1
ATOM 8773 N N . PHE B 1 480 ? 1.728 3.211 -11.883 1 95.94 480 PHE B N 1
ATOM 8774 C CA . PHE B 1 480 ? 2.668 3.869 -10.984 1 95.94 480 PHE B CA 1
ATOM 8775 C C . PHE B 1 480 ? 3.803 4.516 -11.773 1 95.94 480 PHE B C 1
ATOM 8777 O O . PHE B 1 480 ? 3.764 4.566 -13 1 95.94 480 PHE B O 1
ATOM 8784 N N . SER B 1 481 ? 4.758 5.039 -11.055 1 94.94 481 SER B N 1
ATOM 8785 C CA . SER B 1 481 ? 5.871 5.723 -11.703 1 94.94 481 SER B CA 1
ATOM 8786 C C . SER B 1 481 ? 6.766 4.734 -12.445 1 94.94 481 SER B C 1
ATOM 8788 O O . SER B 1 481 ? 6.914 3.586 -12.023 1 94.94 481 SER B O 1
ATOM 8790 N N . ALA B 1 482 ? 7.355 5.215 -13.5 1 94 482 ALA B N 1
ATOM 8791 C CA . ALA B 1 482 ? 8.414 4.434 -14.133 1 94 482 ALA B CA 1
ATOM 8792 C C . ALA B 1 482 ? 9.609 4.277 -13.195 1 94 482 ALA B C 1
ATOM 8794 O O . ALA B 1 482 ? 9.953 5.199 -12.453 1 94 482 ALA B O 1
ATOM 8795 N N . TRP B 1 483 ? 10.195 3.08 -13.273 1 92.38 483 TRP B N 1
ATOM 8796 C CA . TRP B 1 483 ? 11.352 2.891 -12.398 1 92.38 483 TRP B CA 1
ATOM 8797 C C . TRP B 1 483 ? 12.656 3.006 -13.188 1 92.38 483 TRP B C 1
ATOM 8799 O O . TRP B 1 483 ? 13.734 3.088 -12.594 1 92.38 483 TRP B O 1
ATOM 8809 N N . VAL B 1 484 ? 12.508 2.938 -14.523 1 89.56 484 VAL B N 1
ATOM 8810 C CA . VAL B 1 484 ? 13.609 3.346 -15.391 1 89.56 484 VAL B CA 1
ATOM 8811 C C . VAL B 1 484 ? 13.211 4.598 -16.172 1 89.56 484 VAL B C 1
ATOM 8813 O O . VAL B 1 484 ? 12.227 4.594 -16.906 1 89.56 484 VAL B O 1
ATOM 8816 N N . GLY B 1 485 ? 13.766 5.746 -15.844 1 83.81 485 GLY B N 1
ATOM 8817 C CA . GLY B 1 485 ? 13.445 7 -16.5 1 83.81 485 GLY B CA 1
ATOM 8818 C C . GLY B 1 485 ? 12.367 7.789 -15.797 1 83.81 485 GLY B C 1
ATOM 8819 O O . GLY B 1 485 ? 12.273 7.758 -14.57 1 83.81 485 GLY B O 1
ATOM 8820 N N . GLU B 1 486 ? 11.578 8.57 -16.656 1 85.44 486 GLU B N 1
ATOM 8821 C CA . GLU B 1 486 ? 10.586 9.461 -16.062 1 85.44 486 GLU B CA 1
ATOM 8822 C C . GLU B 1 486 ? 9.18 9.102 -16.531 1 85.44 486 GLU B C 1
ATOM 8824 O O . GLU B 1 486 ? 9.008 8.297 -17.453 1 85.44 486 GLU B O 1
ATOM 8829 N N . GLY B 1 487 ? 8.18 9.602 -15.781 1 91.12 487 GLY B N 1
ATOM 8830 C CA . GLY B 1 487 ? 6.793 9.352 -16.141 1 91.12 487 GLY B CA 1
ATOM 8831 C C . GLY B 1 487 ? 6.203 8.148 -15.422 1 91.12 487 GLY B C 1
ATOM 8832 O O . GLY B 1 487 ? 6.602 7.828 -14.305 1 91.12 487 GLY B O 1
ATOM 8833 N N . ASN B 1 488 ? 5.156 7.617 -16.031 1 93.62 488 ASN B N 1
ATOM 8834 C CA . ASN B 1 488 ? 4.5 6.445 -15.461 1 93.62 488 ASN B CA 1
ATOM 8835 C C . ASN B 1 488 ? 4.934 5.16 -16.172 1 93.62 488 ASN B C 1
ATOM 8837 O O . ASN B 1 488 ? 5.488 5.211 -17.266 1 93.62 488 ASN B O 1
ATOM 8841 N N . ASN B 1 489 ? 4.754 4.062 -15.523 1 93.38 489 ASN B N 1
ATOM 8842 C CA . ASN B 1 489 ? 5.277 2.809 -16.047 1 93.38 489 ASN B CA 1
ATOM 8843 C C . ASN B 1 489 ? 4.582 2.418 -17.359 1 93.38 489 ASN B C 1
ATOM 8845 O O . ASN B 1 489 ? 3.57 3.014 -17.719 1 93.38 489 ASN B O 1
ATOM 8849 N N . TRP B 1 490 ? 5.039 1.44 -18.109 1 91.19 490 TRP B N 1
ATOM 8850 C CA . TRP B 1 490 ? 4.723 1.119 -19.484 1 91.19 490 TRP B CA 1
ATOM 8851 C C . TRP B 1 490 ? 3.295 0.595 -19.609 1 91.19 490 TRP B C 1
ATOM 8853 O O . TRP B 1 490 ? 2.668 0.728 -20.672 1 91.19 490 TRP B O 1
ATOM 8863 N N . CYS B 1 491 ? 2.754 0.064 -18.562 1 93.81 491 CYS B N 1
ATOM 8864 C CA . CYS B 1 491 ? 1.45 -0.583 -18.672 1 93.81 491 CYS B CA 1
ATOM 8865 C C . CYS B 1 491 ? 0.359 0.295 -18.062 1 93.81 491 CYS B C 1
ATOM 8867 O O . CYS B 1 491 ? -0.733 -0.187 -17.766 1 93.81 491 CYS B O 1
ATOM 8869 N N . SER B 1 492 ? 0.653 1.531 -17.719 1 94.06 492 SER B N 1
ATOM 8870 C CA . SER B 1 492 ? -0.352 2.475 -17.25 1 94.06 492 SER B CA 1
ATOM 8871 C C . SER B 1 492 ? -1.541 2.545 -18.203 1 94.06 492 SER B C 1
ATOM 8873 O O . SER B 1 492 ? -1.388 2.359 -19.406 1 94.06 492 SER B O 1
ATOM 8875 N N . PRO B 1 493 ? -2.738 2.723 -17.688 1 95.44 493 PRO B N 1
ATOM 8876 C CA . PRO B 1 493 ? -3.074 3.24 -16.359 1 95.44 493 PRO B CA 1
ATOM 8877 C C . PRO B 1 493 ? -3.297 2.133 -15.336 1 95.44 493 PRO B C 1
ATOM 8879 O O . PRO B 1 493 ? -3.082 0.955 -15.633 1 95.44 493 PRO B O 1
ATOM 8882 N N . TYR B 1 494 ? -3.611 2.52 -14.102 1 96.94 494 TYR B N 1
ATOM 8883 C CA . TYR B 1 494 ? -3.949 1.657 -12.977 1 96.94 494 TYR B CA 1
ATOM 8884 C C . TYR B 1 494 ? -5.156 0.785 -13.297 1 96.94 494 TYR B C 1
ATOM 8886 O O . TYR B 1 494 ? -6.125 1.252 -13.898 1 96.94 494 TYR B O 1
ATOM 8894 N N . LYS B 1 495 ? -5.086 -0.523 -12.992 1 97.62 495 LYS B N 1
ATOM 8895 C CA . LYS B 1 495 ? -6.211 -1.433 -13.188 1 97.62 495 LYS B CA 1
ATOM 8896 C C . LYS B 1 495 ? -7.016 -1.592 -11.898 1 97.62 495 LYS B C 1
ATOM 8898 O O . LYS B 1 495 ? -6.703 -2.443 -11.07 1 97.62 495 LYS B O 1
ATOM 8903 N N . GLY B 1 496 ? -8.062 -0.886 -11.703 1 96.5 496 GLY B N 1
ATOM 8904 C CA . GLY B 1 496 ? -8.93 -0.988 -10.547 1 96.5 496 GLY B CA 1
ATOM 8905 C C . GLY B 1 496 ? -9.734 -2.275 -10.516 1 96.5 496 GLY B C 1
ATOM 8906 O O . GLY B 1 496 ? -9.75 -3.027 -11.492 1 96.5 496 GLY B O 1
ATOM 8907 N N . TRP B 1 497 ? -10.391 -2.551 -9.359 1 97.56 497 TRP B N 1
ATOM 8908 C CA . TRP B 1 497 ? -11.125 -3.799 -9.188 1 97.56 497 TRP B CA 1
ATOM 8909 C C . TRP B 1 497 ? -12.273 -3.898 -10.195 1 97.56 497 TRP B C 1
ATOM 8911 O O . TRP B 1 497 ? -12.648 -5 -10.602 1 97.56 497 TRP B O 1
ATOM 8921 N N . GLN B 1 498 ? -12.805 -2.748 -10.664 1 97.38 498 GLN B N 1
ATOM 8922 C CA . GLN B 1 498 ? -13.891 -2.732 -11.633 1 97.38 498 GLN B CA 1
ATOM 8923 C C . GLN B 1 498 ? -13.445 -3.309 -12.969 1 97.38 498 GLN B C 1
ATOM 8925 O O . GLN B 1 498 ? -14.156 -4.117 -13.578 1 97.38 498 GLN B O 1
ATOM 8930 N N . ILE B 1 499 ? -12.266 -2.881 -13.398 1 97.81 499 ILE B N 1
ATOM 8931 C CA . ILE B 1 499 ? -11.695 -3.367 -14.648 1 97.81 499 ILE B CA 1
ATOM 8932 C C . ILE B 1 499 ? -11.438 -4.871 -14.547 1 97.81 499 ILE B C 1
ATOM 8934 O O . ILE B 1 499 ? -11.758 -5.621 -15.477 1 97.81 499 ILE B O 1
ATOM 8938 N N . ILE B 1 500 ? -10.961 -5.301 -13.461 1 98.44 500 ILE B N 1
ATOM 8939 C CA . ILE B 1 500 ? -10.664 -6.715 -13.242 1 98.44 500 ILE B CA 1
ATOM 8940 C C . ILE B 1 500 ? -11.961 -7.52 -13.219 1 98.44 500 ILE B C 1
ATOM 8942 O O . ILE B 1 500 ? -12.047 -8.578 -13.844 1 98.44 500 ILE B O 1
ATOM 8946 N N . TYR B 1 501 ? -12.953 -6.996 -12.555 1 98.38 501 TYR B N 1
ATOM 8947 C CA . TYR B 1 501 ? -14.25 -7.664 -12.453 1 98.38 501 TYR B CA 1
ATOM 8948 C C . TYR B 1 501 ? -14.875 -7.852 -13.828 1 98.38 501 TYR B C 1
ATOM 8950 O O . TYR B 1 501 ? -15.547 -8.859 -14.078 1 98.38 501 TYR B O 1
ATOM 8958 N N . GLU B 1 502 ? -14.641 -6.93 -14.711 1 97.88 502 GLU B N 1
ATOM 8959 C CA . GLU B 1 502 ? -15.273 -6.941 -16.016 1 97.88 502 GLU B CA 1
ATOM 8960 C C . GLU B 1 502 ? -14.484 -7.797 -17.016 1 97.88 502 GLU B C 1
ATOM 8962 O O . GLU B 1 502 ? -14.922 -8.008 -18.141 1 97.88 502 GLU B O 1
ATOM 8967 N N . ASN B 1 503 ? -13.352 -8.281 -16.578 1 98.44 503 ASN B N 1
ATOM 8968 C CA . ASN B 1 503 ? -12.516 -9.109 -17.453 1 98.44 503 ASN B CA 1
ATOM 8969 C C . ASN B 1 503 ? -13.016 -10.555 -17.5 1 98.44 503 ASN B C 1
ATOM 8971 O O . ASN B 1 503 ? -12.312 -11.469 -17.047 1 98.44 503 ASN B O 1
ATOM 8975 N N . SER B 1 504 ? -14.094 -10.766 -18.141 1 98.5 504 SER B N 1
ATOM 8976 C CA . SER B 1 504 ? -14.789 -12.047 -18.234 1 98.5 504 SER B CA 1
ATOM 8977 C C . SER B 1 504 ? -14.18 -12.93 -19.328 1 98.5 504 SER B C 1
ATOM 8979 O O . SER B 1 504 ? -14.125 -12.531 -20.484 1 98.5 504 SER B O 1
ATOM 8981 N N . PRO B 1 505 ? -13.766 -14.133 -18.953 1 98.19 505 PRO B N 1
ATOM 8982 C CA . PRO B 1 505 ? -13.312 -15.055 -19.984 1 98.19 505 PRO B CA 1
ATOM 8983 C C . PRO B 1 505 ? -14.375 -15.312 -21.047 1 98.19 505 PRO B C 1
ATOM 8985 O O . PRO B 1 505 ? -14.055 -15.422 -22.234 1 98.19 505 PRO B O 1
ATOM 8988 N N . LEU B 1 506 ? -15.586 -15.375 -20.625 1 97.5 506 LEU B N 1
ATOM 8989 C CA . LEU B 1 506 ? -16.688 -15.594 -21.562 1 97.5 506 LEU B CA 1
ATOM 8990 C C . LEU B 1 506 ? -16.812 -14.422 -22.531 1 97.5 506 LEU B C 1
ATOM 8992 O O . LEU B 1 506 ? -17.016 -14.617 -23.734 1 97.5 506 LEU B O 1
ATOM 8996 N N . LYS B 1 507 ? -16.703 -13.195 -22.031 1 97.38 507 LYS B N 1
ATOM 8997 C CA . LYS B 1 507 ? -16.766 -12.023 -22.891 1 97.38 507 LYS B CA 1
ATOM 8998 C C . LYS B 1 507 ? -15.586 -11.992 -23.859 1 97.38 507 LYS B C 1
ATOM 9000 O O . LYS B 1 507 ? -15.727 -11.586 -25.016 1 97.38 507 LYS B O 1
ATOM 9005 N N . ILE B 1 508 ? -14.461 -12.438 -23.406 1 97.81 508 ILE B N 1
ATOM 9006 C CA . ILE B 1 508 ? -13.258 -12.445 -24.234 1 97.81 508 ILE B CA 1
ATOM 9007 C C . ILE B 1 508 ? -13.422 -13.445 -25.375 1 97.81 508 ILE B C 1
ATOM 9009 O O . ILE B 1 508 ? -13.117 -13.141 -26.516 1 97.81 508 ILE B O 1
ATOM 9013 N N . ILE B 1 509 ? -13.914 -14.586 -25.094 1 96.69 509 ILE B N 1
ATOM 9014 C CA . ILE B 1 509 ? -14.055 -15.602 -26.141 1 96.69 509 ILE B CA 1
ATOM 9015 C C . ILE B 1 509 ? -15.117 -15.156 -27.141 1 96.69 509 ILE B C 1
ATOM 9017 O O . ILE B 1 509 ? -15 -15.445 -28.344 1 96.69 509 ILE B O 1
ATOM 9021 N N . LYS B 1 510 ? -16.203 -14.508 -26.641 1 96.44 510 LYS B N 1
ATOM 9022 C CA . LYS B 1 510 ? -17.219 -13.953 -27.531 1 96.44 510 LYS B CA 1
ATOM 9023 C C . LYS B 1 510 ? -16.625 -12.883 -28.438 1 96.44 510 LYS B C 1
ATOM 9025 O O . LYS B 1 510 ? -17 -12.789 -29.609 1 96.44 510 LYS B O 1
ATOM 9030 N N . LEU B 1 511 ? -15.797 -12.086 -27.828 1 95.94 511 LEU B N 1
ATOM 9031 C CA . LEU B 1 511 ? -15.117 -11.055 -28.594 1 95.94 511 LEU B CA 1
ATOM 9032 C C . LEU B 1 511 ? -14.359 -11.656 -29.766 1 95.94 511 LEU B C 1
ATOM 9034 O O . LEU B 1 511 ? -14.258 -11.039 -30.828 1 95.94 511 LEU B O 1
ATOM 9038 N N . HIS B 1 512 ? -13.891 -12.883 -29.609 1 95.94 512 HIS B N 1
ATOM 9039 C CA . HIS B 1 512 ? -13.125 -13.57 -30.641 1 95.94 512 HIS B CA 1
ATOM 9040 C C . HIS B 1 512 ? -14.008 -14.492 -31.469 1 95.94 512 HIS B C 1
ATOM 9042 O O . HIS B 1 512 ? -13.523 -15.203 -32.344 1 95.94 512 HIS B O 1
ATOM 9048 N N . HIS B 1 513 ? -15.273 -14.555 -31.25 1 96.69 513 HIS B N 1
ATOM 9049 C CA . HIS B 1 513 ? -16.281 -15.32 -31.969 1 96.69 513 HIS B CA 1
ATOM 9050 C C . HIS B 1 513 ? -15.961 -16.812 -31.953 1 96.69 513 HIS B C 1
ATOM 9052 O O . HIS B 1 513 ? -16.078 -17.484 -32.969 1 96.69 513 HIS B O 1
ATOM 9058 N N . LEU B 1 514 ? -15.523 -17.328 -30.812 1 97.25 514 LEU B N 1
ATOM 9059 C CA . LEU B 1 514 ? -15.141 -18.719 -30.672 1 97.25 514 LEU B CA 1
ATOM 9060 C C . LEU B 1 514 ? -15.805 -19.344 -29.438 1 97.25 514 LEU B C 1
ATOM 9062 O O . LEU B 1 514 ? -15.156 -20.094 -28.703 1 97.25 514 LEU B O 1
ATOM 9066 N N . GLU B 1 515 ? -17.062 -19.109 -29.234 1 95.12 515 GLU B N 1
ATOM 9067 C CA . GLU B 1 515 ? -17.812 -19.594 -28.078 1 95.12 515 GLU B CA 1
ATOM 9068 C C . GLU B 1 515 ? -17.828 -21.109 -28.031 1 95.12 515 GLU B C 1
ATOM 9070 O O . GLU B 1 515 ? -17.906 -21.703 -26.953 1 95.12 515 GLU B O 1
ATOM 9075 N N . ASN B 1 516 ? -17.672 -21.688 -29.141 1 95.69 516 ASN B N 1
ATOM 9076 C CA . ASN B 1 516 ? -17.688 -23.141 -29.219 1 95.69 516 ASN B CA 1
ATOM 9077 C C . ASN B 1 516 ? -16.406 -23.75 -28.641 1 95.69 516 ASN B C 1
ATOM 9079 O O . ASN B 1 516 ? -16.344 -24.953 -28.406 1 95.69 516 ASN B O 1
ATOM 9083 N N . LYS B 1 517 ? -15.414 -22.953 -28.344 1 96.44 517 LYS B N 1
ATOM 9084 C CA . LYS B 1 517 ? -14.141 -23.406 -27.781 1 96.44 517 LYS B CA 1
ATOM 9085 C C . LYS B 1 517 ? -14 -22.969 -26.328 1 96.44 517 LYS B C 1
ATOM 9087 O O . LYS B 1 517 ? -12.898 -22.953 -25.781 1 96.44 517 LYS B O 1
ATOM 9092 N N . LYS B 1 518 ? -15.078 -22.672 -25.688 1 94.69 518 LYS B N 1
ATOM 9093 C CA . LYS B 1 518 ? -15.062 -22.094 -24.344 1 94.69 518 LYS B CA 1
ATOM 9094 C C . LYS B 1 518 ? -14.398 -23.031 -23.344 1 94.69 518 LYS B C 1
ATOM 9096 O O . LYS B 1 518 ? -13.789 -22.594 -22.375 1 94.69 518 LYS B O 1
ATOM 9101 N N . ASN B 1 519 ? -14.453 -24.281 -23.594 1 95.75 519 ASN B N 1
ATOM 9102 C CA . ASN B 1 519 ? -13.891 -25.266 -22.672 1 95.75 519 ASN B CA 1
ATOM 9103 C C . ASN B 1 519 ? -12.359 -25.219 -22.672 1 95.75 519 ASN B C 1
ATOM 9105 O O . ASN B 1 519 ? -11.727 -25.812 -21.797 1 95.75 519 ASN B O 1
ATOM 9109 N N . LEU B 1 520 ? -11.758 -24.547 -23.641 1 98.06 520 LEU B N 1
ATOM 9110 C CA . LEU B 1 520 ? -10.305 -24.469 -23.734 1 98.06 520 LEU B CA 1
ATOM 9111 C C . LEU B 1 520 ? -9.766 -23.344 -22.859 1 98.06 520 LEU B C 1
ATOM 9113 O O . LEU B 1 520 ? -8.562 -23.281 -22.594 1 98.06 520 LEU B O 1
ATOM 9117 N N . ILE B 1 521 ? -10.641 -22.516 -22.375 1 98.31 521 ILE B N 1
ATOM 9118 C CA . ILE B 1 521 ? -10.219 -21.5 -21.422 1 98.31 521 ILE B CA 1
ATOM 9119 C C . ILE B 1 521 ? -10.297 -22.062 -20 1 98.31 521 ILE B C 1
ATOM 9121 O O . ILE B 1 521 ? -11.383 -22.266 -19.469 1 98.31 521 ILE B O 1
ATOM 9125 N N . LEU B 1 522 ? -9.195 -22.219 -19.391 1 98.69 522 LEU B N 1
ATOM 9126 C CA . LEU B 1 522 ? -9.125 -22.859 -18.078 1 98.69 522 LEU B CA 1
ATOM 9127 C C . LEU B 1 522 ? -9.461 -21.875 -16.969 1 98.69 522 LEU B C 1
ATOM 9129 O O . LEU B 1 522 ? -9.883 -22.266 -15.891 1 98.69 522 LEU B O 1
ATOM 9133 N N . GLY B 1 523 ? -9.227 -20.578 -17.219 1 98.62 523 GLY B N 1
ATOM 9134 C CA . GLY B 1 523 ? -9.414 -19.516 -16.25 1 98.62 523 GLY B CA 1
ATOM 9135 C C . GLY B 1 523 ? -8.484 -18.328 -16.484 1 98.62 523 GLY B C 1
ATOM 9136 O O . GLY B 1 523 ? -8.125 -18.031 -17.625 1 98.62 523 GLY B O 1
ATOM 9137 N N . SER B 1 524 ? -8.273 -17.594 -15.422 1 98.88 524 SER B N 1
ATOM 9138 C CA . SER B 1 524 ? -7.445 -16.391 -15.508 1 98.88 524 SER B CA 1
ATOM 9139 C C . SER B 1 524 ? -6.551 -16.25 -14.281 1 98.88 524 SER B C 1
ATOM 9141 O O . SER B 1 524 ? -6.734 -16.953 -13.281 1 98.88 524 SER B O 1
ATOM 9143 N N . GLU B 1 525 ? -5.613 -15.398 -14.445 1 98.88 525 GLU B N 1
ATOM 9144 C CA . GLU B 1 525 ? -4.617 -15.156 -13.406 1 98.88 525 GLU B CA 1
ATOM 9145 C C . GLU B 1 525 ? -4.203 -13.688 -13.375 1 98.88 525 GLU B C 1
ATOM 9147 O O . GLU B 1 525 ? -3.836 -13.117 -14.406 1 98.88 525 GLU B O 1
ATOM 9152 N N . ALA B 1 526 ? -4.375 -13.055 -12.188 1 98.88 526 ALA B N 1
ATOM 9153 C CA . ALA B 1 526 ? -3.785 -11.727 -12.016 1 98.88 526 ALA B CA 1
ATOM 9154 C C . ALA B 1 526 ? -2.289 -11.828 -11.727 1 98.88 526 ALA B C 1
ATOM 9156 O O . ALA B 1 526 ? -1.829 -12.797 -11.125 1 98.88 526 ALA B O 1
ATOM 9157 N N . ALA B 1 527 ? -1.551 -10.828 -12.156 1 98.88 527 ALA B N 1
ATOM 9158 C CA . ALA B 1 527 ? -0.097 -10.938 -12.062 1 98.88 527 ALA B CA 1
ATOM 9159 C C . ALA B 1 527 ? 0.497 -9.734 -11.336 1 98.88 527 ALA B C 1
ATOM 9161 O O . ALA B 1 527 ? 0.235 -8.586 -11.703 1 98.88 527 ALA B O 1
ATOM 9162 N N . LEU B 1 528 ? 1.25 -10.008 -10.312 1 98.75 528 LEU B N 1
ATOM 9163 C CA . LEU B 1 528 ? 2.096 -9.023 -9.648 1 98.75 528 LEU B CA 1
ATOM 9164 C C . LEU B 1 528 ? 3.57 -9.305 -9.914 1 98.75 528 LEU B C 1
ATOM 9166 O O . LEU B 1 528 ? 4.148 -10.219 -9.328 1 98.75 528 LEU B O 1
ATOM 9170 N N . TRP B 1 529 ? 4.195 -8.516 -10.727 1 98.06 529 TRP B N 1
ATOM 9171 C CA . TRP B 1 529 ? 5.559 -8.766 -11.188 1 98.06 529 TRP B CA 1
ATOM 9172 C C . TRP B 1 529 ? 6.574 -8.141 -10.242 1 98.06 529 TRP B C 1
ATOM 9174 O O . TRP B 1 529 ? 7.75 -8.523 -10.242 1 98.06 529 TRP B O 1
ATOM 9184 N N . SER B 1 530 ? 6.219 -7.148 -9.422 1 97.69 530 SER B N 1
ATOM 9185 C CA . SER B 1 530 ? 6.91 -6.676 -8.227 1 97.69 530 SER B CA 1
ATOM 9186 C C . SER B 1 530 ? 8.18 -5.918 -8.586 1 97.69 530 SER B C 1
ATOM 9188 O O . SER B 1 530 ? 9.172 -5.969 -7.848 1 97.69 530 SER B O 1
ATOM 9190 N N . GLU B 1 531 ? 8.234 -5.258 -9.742 1 96.69 531 GLU B N 1
ATOM 9191 C CA . GLU B 1 531 ? 9.359 -4.367 -10.008 1 96.69 531 GLU B CA 1
ATOM 9192 C C . GLU B 1 531 ? 9.484 -3.303 -8.922 1 96.69 531 GLU B C 1
ATOM 9194 O O . GLU B 1 531 ? 10.586 -2.887 -8.57 1 96.69 531 GLU B O 1
ATOM 9199 N N . GLN B 1 532 ? 8.32 -2.932 -8.406 1 97.12 532 GLN B N 1
ATOM 9200 C CA . GLN B 1 532 ? 8.281 -1.885 -7.391 1 97.12 532 GLN B CA 1
ATOM 9201 C C . GLN B 1 532 ? 7.434 -2.311 -6.191 1 97.12 532 GLN B C 1
ATOM 9203 O O . GLN B 1 532 ? 6.707 -1.498 -5.617 1 97.12 532 GLN B O 1
ATOM 9208 N N . VAL B 1 533 ? 7.469 -3.568 -5.918 1 98.06 533 VAL B N 1
ATOM 9209 C CA . VAL B 1 533 ? 6.715 -4.141 -4.805 1 98.06 533 VAL B CA 1
ATOM 9210 C C . VAL B 1 533 ? 7.586 -5.141 -4.051 1 98.06 533 VAL B C 1
ATOM 9212 O O . VAL B 1 533 ? 8.281 -5.957 -4.664 1 98.06 533 VAL B O 1
ATOM 9215 N N . ASP B 1 534 ? 7.637 -5 -2.795 1 98.19 534 ASP B N 1
ATOM 9216 C CA . ASP B 1 534 ? 8.25 -6.016 -1.948 1 98.19 534 ASP B CA 1
ATOM 9217 C C . ASP B 1 534 ? 7.363 -6.344 -0.751 1 98.19 534 ASP B C 1
ATOM 9219 O O . ASP B 1 534 ? 6.156 -6.098 -0.782 1 98.19 534 ASP B O 1
ATOM 9223 N N . SER B 1 535 ? 7.898 -6.945 0.274 1 98.12 535 SER B N 1
ATOM 9224 C CA . SER B 1 535 ? 7.121 -7.426 1.413 1 98.12 535 SER B CA 1
ATOM 9225 C C . SER B 1 535 ? 6.316 -6.301 2.049 1 98.12 535 SER B C 1
ATOM 9227 O O . SER B 1 535 ? 5.23 -6.531 2.588 1 98.12 535 SER B O 1
ATOM 9229 N N . ALA B 1 536 ? 6.703 -5.129 1.897 1 97.56 536 ALA B N 1
ATOM 9230 C CA . ALA B 1 536 ? 6.102 -3.982 2.574 1 97.56 536 ALA B CA 1
ATOM 9231 C C . ALA B 1 536 ? 4.805 -3.559 1.887 1 97.56 536 ALA B C 1
ATOM 9233 O O . ALA B 1 536 ? 3.986 -2.848 2.475 1 97.56 536 ALA B O 1
ATOM 9234 N N . SER B 1 537 ? 4.551 -4.039 0.636 1 96.94 537 SER B N 1
ATOM 9235 C CA . SER B 1 537 ? 3.436 -3.42 -0.072 1 96.94 537 SER B CA 1
ATOM 9236 C C . SER B 1 537 ? 2.646 -4.449 -0.874 1 96.94 537 SER B C 1
ATOM 9238 O O . SER B 1 537 ? 1.715 -4.098 -1.6 1 96.94 537 SER B O 1
ATOM 9240 N N . VAL B 1 538 ? 2.877 -5.715 -0.733 1 98.31 538 VAL B N 1
ATOM 9241 C CA . VAL B 1 538 ? 2.236 -6.781 -1.496 1 98.31 538 VAL B CA 1
ATOM 9242 C C . VAL B 1 538 ? 0.729 -6.762 -1.245 1 98.31 538 VAL B C 1
ATOM 9244 O O . VAL B 1 538 ? -0.064 -6.816 -2.188 1 98.31 538 VAL B O 1
ATOM 9247 N N . ASP B 1 539 ? 0.328 -6.645 -0.015 1 98.31 539 ASP B N 1
ATOM 9248 C CA . ASP B 1 539 ? -1.083 -6.742 0.344 1 98.31 539 ASP B CA 1
ATOM 9249 C C . ASP B 1 539 ? -1.909 -5.684 -0.386 1 98.31 539 ASP B C 1
ATOM 9251 O O . ASP B 1 539 ? -2.936 -6 -0.99 1 98.31 539 ASP B O 1
ATOM 9255 N N . ALA B 1 540 ? -1.389 -4.5 -0.36 1 97 540 ALA B N 1
ATOM 9256 C CA . ALA B 1 540 ? -2.141 -3.377 -0.91 1 97 540 ALA B CA 1
ATOM 9257 C C . ALA B 1 540 ? -2.242 -3.475 -2.43 1 97 540 ALA B C 1
ATOM 9259 O O . ALA B 1 540 ? -3.193 -2.965 -3.029 1 97 540 ALA B O 1
ATOM 9260 N N . LYS B 1 541 ? -1.279 -4.148 -3.031 1 98 541 LYS B N 1
ATOM 9261 C CA . LYS B 1 541 ? -1.286 -4.289 -4.484 1 98 541 LYS B CA 1
ATOM 9262 C C . LYS B 1 541 ? -2.252 -5.383 -4.926 1 98 541 LYS B C 1
ATOM 9264 O O . LYS B 1 541 ? -2.873 -5.281 -5.988 1 98 541 LYS B O 1
ATOM 9269 N N . ILE B 1 542 ? -2.426 -6.352 -4.105 1 98.75 542 ILE B N 1
ATOM 9270 C CA . ILE B 1 542 ? -3.193 -7.523 -4.512 1 98.75 542 ILE B CA 1
ATOM 9271 C C . ILE B 1 542 ? -4.652 -7.355 -4.086 1 98.75 542 ILE B C 1
ATOM 9273 O O . ILE B 1 542 ? -5.566 -7.664 -4.855 1 98.75 542 ILE B O 1
ATOM 9277 N N . TRP B 1 543 ? -4.852 -6.84 -2.844 1 98.62 543 TRP B N 1
ATOM 9278 C CA . TRP B 1 543 ? -6.188 -6.895 -2.26 1 98.62 543 TRP B CA 1
ATOM 9279 C C . TRP B 1 543 ? -6.766 -5.492 -2.086 1 98.62 543 TRP B C 1
ATOM 9281 O O . TRP B 1 543 ? -6.035 -4.551 -1.766 1 98.62 543 TRP B O 1
ATOM 9291 N N . PRO B 1 544 ? -8.039 -5.406 -2.373 1 98.38 544 PRO B N 1
ATOM 9292 C CA . PRO B 1 544 ? -9 -6.469 -2.674 1 98.38 544 PRO B CA 1
ATOM 9293 C C . PRO B 1 544 ? -9.188 -6.688 -4.172 1 98.38 544 PRO B C 1
ATOM 9295 O O . PRO B 1 544 ? -10.102 -7.402 -4.586 1 98.38 544 PRO B O 1
ATOM 9298 N N . ARG B 1 545 ? -8.375 -6.098 -4.992 1 98.06 545 ARG B N 1
ATOM 9299 C CA . ARG B 1 545 ? -8.562 -6.121 -6.441 1 98.06 545 ARG B CA 1
ATOM 9300 C C . ARG B 1 545 ? -8.625 -7.551 -6.961 1 98.06 545 ARG B C 1
ATOM 9302 O O . ARG B 1 545 ? -9.445 -7.867 -7.828 1 98.06 545 ARG B O 1
ATOM 9309 N N . SER B 1 546 ? -7.836 -8.391 -6.391 1 98.81 546 SER B N 1
ATOM 9310 C CA . SER B 1 546 ? -7.793 -9.766 -6.879 1 98.81 546 SER B CA 1
ATOM 9311 C C . SER B 1 546 ? -9.023 -10.555 -6.434 1 98.81 546 SER B C 1
ATOM 9313 O O . SER B 1 546 ? -9.328 -11.602 -6.996 1 98.81 546 SER B O 1
ATOM 9315 N N . ALA B 1 547 ? -9.703 -10.086 -5.434 1 98.94 547 ALA B N 1
ATOM 9316 C CA . ALA B 1 547 ? -10.984 -10.695 -5.09 1 98.94 547 ALA B CA 1
ATOM 9317 C C . ALA B 1 547 ? -12 -10.5 -6.211 1 98.94 547 ALA B C 1
ATOM 9319 O O . ALA B 1 547 ? -12.875 -11.344 -6.41 1 98.94 547 ALA B O 1
ATOM 9320 N N . ALA B 1 548 ? -11.906 -9.406 -6.922 1 98.81 548 ALA B N 1
ATOM 9321 C CA . ALA B 1 548 ? -12.766 -9.195 -8.078 1 98.81 548 ALA B CA 1
ATOM 9322 C C . ALA B 1 548 ? -12.586 -10.297 -9.109 1 98.81 548 ALA B C 1
ATOM 9324 O O . ALA B 1 548 ? -13.562 -10.828 -9.648 1 98.81 548 ALA B O 1
ATOM 9325 N N . LEU B 1 549 ? -11.336 -10.641 -9.336 1 98.94 549 LEU B N 1
ATOM 9326 C CA . LEU B 1 549 ? -11.039 -11.742 -10.242 1 98.94 549 LEU B CA 1
ATOM 9327 C C . LEU B 1 549 ? -11.625 -13.047 -9.719 1 98.94 549 LEU B C 1
ATOM 9329 O O . LEU B 1 549 ? -12.148 -13.852 -10.5 1 98.94 549 LEU B O 1
ATOM 9333 N N . ALA B 1 550 ? -11.531 -13.219 -8.438 1 98.94 550 ALA B N 1
ATOM 9334 C CA . ALA B 1 550 ? -12.031 -14.445 -7.809 1 98.94 550 ALA B CA 1
ATOM 9335 C C . ALA B 1 550 ? -13.508 -14.648 -8.117 1 98.94 550 ALA B C 1
ATOM 9337 O O . ALA B 1 550 ? -13.914 -15.734 -8.547 1 98.94 550 ALA B O 1
ATOM 9338 N N . GLU B 1 551 ? -14.297 -13.633 -7.875 1 98.88 551 GLU B N 1
ATOM 9339 C CA . GLU B 1 551 ? -15.719 -13.781 -8.156 1 98.88 551 GLU B CA 1
ATOM 9340 C C . GLU B 1 551 ? -15.977 -13.961 -9.648 1 98.88 551 GLU B C 1
ATOM 9342 O O . GLU B 1 551 ? -16.828 -14.75 -10.047 1 98.88 551 GLU B O 1
ATOM 9347 N N . ARG B 1 552 ? -15.25 -13.203 -10.469 1 98.81 552 ARG B N 1
ATOM 9348 C CA . ARG B 1 552 ? -15.391 -13.344 -11.914 1 98.81 552 ARG B CA 1
ATOM 9349 C C . ARG B 1 552 ? -15.203 -14.797 -12.344 1 98.81 552 ARG B C 1
ATOM 9351 O O . ARG B 1 552 ? -15.977 -15.32 -13.148 1 98.81 552 ARG B O 1
ATOM 9358 N N . LEU B 1 553 ? -14.266 -15.445 -11.742 1 98.88 553 LEU B N 1
ATOM 9359 C CA . LEU B 1 553 ? -13.898 -16.781 -12.18 1 98.88 553 LEU B CA 1
ATOM 9360 C C . LEU B 1 553 ? -14.742 -17.844 -11.461 1 98.88 553 LEU B C 1
ATOM 9362 O O . LEU B 1 553 ? -14.977 -18.922 -11.992 1 98.88 553 LEU B O 1
ATOM 9366 N N . TRP B 1 554 ? -15.18 -17.547 -10.258 1 98.81 554 TRP B N 1
ATOM 9367 C CA . TRP B 1 554 ? -16 -18.484 -9.492 1 98.81 554 TRP B CA 1
ATOM 9368 C C . TRP B 1 554 ? -17.422 -18.547 -10.047 1 98.81 554 TRP B C 1
ATOM 9370 O O . TRP B 1 554 ? -17.984 -19.625 -10.203 1 98.81 554 TRP B O 1
ATOM 9380 N N . SER B 1 555 ? -17.953 -17.328 -10.43 1 98.5 555 SER B N 1
ATOM 9381 C CA . SER B 1 555 ? -19.391 -17.266 -10.688 1 98.5 555 SER B CA 1
ATOM 9382 C C . SER B 1 555 ? -19.672 -16.844 -12.125 1 98.5 555 SER B C 1
ATOM 9384 O O . SER B 1 555 ? -20.781 -17.078 -12.633 1 98.5 555 SER B O 1
ATOM 9386 N N . GLU B 1 556 ? -18.719 -16.234 -12.836 1 98.19 556 GLU B N 1
ATOM 9387 C CA . GLU B 1 556 ? -18.969 -15.68 -14.156 1 98.19 556 GLU B CA 1
ATOM 9388 C C . GLU B 1 556 ? -20.328 -15 -14.219 1 98.19 556 GLU B C 1
ATOM 9390 O O . GLU B 1 556 ? -21.156 -15.336 -15.078 1 98.19 556 GLU B O 1
ATOM 9395 N N . PRO B 1 557 ? -20.516 -13.977 -13.383 1 97.25 557 PRO B N 1
ATOM 9396 C CA . PRO B 1 557 ? -21.844 -13.375 -13.328 1 97.25 557 PRO B CA 1
ATOM 9397 C C . PRO B 1 557 ? -22.203 -12.609 -14.609 1 97.25 557 PRO B C 1
ATOM 9399 O O . PRO B 1 557 ? -21.328 -12.023 -15.242 1 97.25 557 PRO B O 1
ATOM 9402 N N . ASP B 1 558 ? -23.453 -12.531 -14.906 1 95.56 558 ASP B N 1
ATOM 9403 C CA . ASP B 1 558 ? -23.938 -11.727 -16.016 1 95.56 558 ASP B CA 1
ATOM 9404 C C . ASP B 1 558 ? -23.953 -10.242 -15.656 1 95.56 558 ASP B C 1
ATOM 9406 O O . ASP B 1 558 ? -23.812 -9.383 -16.531 1 95.56 558 ASP B O 1
ATOM 9410 N N . SER B 1 559 ? -24.031 -9.984 -14.383 1 94.69 559 SER B N 1
ATOM 9411 C CA . SER B 1 559 ? -24.094 -8.609 -13.906 1 94.69 559 SER B CA 1
ATOM 9412 C C . SER B 1 559 ? -22.703 -7.992 -13.82 1 94.69 559 SER B C 1
ATOM 9414 O O . SER B 1 559 ? -21.703 -8.711 -13.75 1 94.69 559 SER B O 1
ATOM 9416 N N . GLY B 1 560 ? -22.641 -6.672 -13.875 1 95.12 560 GLY B N 1
ATOM 9417 C CA . GLY B 1 560 ? -21.375 -5.949 -13.781 1 95.12 560 GLY B CA 1
ATOM 9418 C C . GLY B 1 560 ? -20.969 -5.656 -12.344 1 95.12 560 GLY B C 1
ATOM 9419 O O . GLY B 1 560 ? -21.656 -6.062 -11.406 1 95.12 560 GLY B O 1
ATOM 9420 N N . TRP B 1 561 ? -19.875 -4.922 -12.289 1 96 561 TRP B N 1
ATOM 9421 C CA . TRP B 1 561 ? -19.25 -4.672 -11 1 96 561 TRP B CA 1
ATOM 9422 C C . TRP B 1 561 ? -20.188 -3.904 -10.07 1 96 561 TRP B C 1
ATOM 9424 O O . TRP B 1 561 ? -20.125 -4.062 -8.852 1 96 561 TRP B O 1
ATOM 9434 N N . ILE B 1 562 ? -21.031 -3.055 -10.617 1 94.81 562 ILE B N 1
ATOM 9435 C CA . ILE B 1 562 ? -21.844 -2.145 -9.82 1 94.81 562 ILE B CA 1
ATOM 9436 C C . ILE B 1 562 ? -22.766 -2.945 -8.891 1 94.81 562 ILE B C 1
ATOM 9438 O O . ILE B 1 562 ? -23.047 -2.516 -7.773 1 94.81 562 ILE B O 1
ATOM 9442 N N . HIS B 1 563 ? -23.125 -4.137 -9.297 1 95 563 HIS B N 1
ATOM 9443 C CA . HIS B 1 563 ? -24.016 -4.988 -8.508 1 95 563 HIS B CA 1
ATOM 9444 C C . HIS B 1 563 ? -23.234 -5.719 -7.414 1 95 563 HIS B C 1
ATOM 9446 O O . HIS B 1 563 ? -23.844 -6.285 -6.496 1 95 563 HIS B O 1
ATOM 9452 N N . ALA B 1 564 ? -21.922 -5.695 -7.496 1 96.56 564 ALA B N 1
ATOM 9453 C CA . ALA B 1 564 ? -21.078 -6.406 -6.535 1 96.56 564 ALA B CA 1
ATOM 9454 C C . ALA B 1 564 ? -20.438 -5.434 -5.555 1 96.56 564 ALA B C 1
ATOM 9456 O O . ALA B 1 564 ? -19.734 -5.852 -4.621 1 96.56 564 ALA B O 1
ATOM 9457 N N . GLU B 1 565 ? -20.656 -4.184 -5.715 1 95.69 565 GLU B N 1
ATOM 9458 C CA . GLU B 1 565 ? -19.891 -3.143 -5.039 1 95.69 565 GLU B CA 1
ATOM 9459 C C . GLU B 1 565 ? -20.016 -3.273 -3.521 1 95.69 565 GLU B C 1
ATOM 9461 O O . GLU B 1 565 ? -19 -3.275 -2.816 1 95.69 565 GLU B O 1
ATOM 9466 N N . HIS B 1 566 ? -21.203 -3.41 -3.006 1 96.12 566 HIS B N 1
ATOM 9467 C CA . HIS B 1 566 ? -21.391 -3.439 -1.559 1 96.12 566 HIS B CA 1
ATOM 9468 C C . HIS B 1 566 ? -20.797 -4.707 -0.953 1 96.12 566 HIS B C 1
ATOM 9470 O O . HIS B 1 566 ? -20.25 -4.68 0.152 1 96.12 566 HIS B O 1
ATOM 9476 N N . ARG B 1 567 ? -20.891 -5.82 -1.689 1 97.69 567 ARG B N 1
ATOM 9477 C CA . ARG B 1 567 ? -20.266 -7.055 -1.224 1 97.69 567 ARG B CA 1
ATOM 9478 C C . ARG B 1 567 ? -18.75 -6.945 -1.253 1 97.69 567 ARG B C 1
ATOM 9480 O O . ARG B 1 567 ? -18.062 -7.465 -0.367 1 97.69 567 ARG B O 1
ATOM 9487 N N . MET B 1 568 ? -18.219 -6.246 -2.264 1 97.75 568 MET B N 1
ATOM 9488 C CA . MET B 1 568 ? -16.781 -6.012 -2.361 1 97.75 568 MET B CA 1
ATOM 9489 C C . MET B 1 568 ? -16.281 -5.191 -1.176 1 97.75 568 MET B C 1
ATOM 9491 O O . MET B 1 568 ? -15.242 -5.496 -0.6 1 97.75 568 MET B O 1
ATOM 9495 N N . LEU B 1 569 ? -17.047 -4.168 -0.831 1 97.56 569 LEU B N 1
ATOM 9496 C CA . LEU B 1 569 ? -16.672 -3.334 0.307 1 97.56 569 LEU B CA 1
ATOM 9497 C C . LEU B 1 569 ? -16.656 -4.152 1.595 1 97.56 569 LEU B C 1
ATOM 9499 O O . LEU B 1 569 ? -15.734 -4.02 2.406 1 97.56 569 LEU B O 1
ATOM 9503 N N . ARG B 1 570 ? -17.609 -5.012 1.789 1 97.56 570 ARG B N 1
ATOM 9504 C CA . ARG B 1 570 ? -17.672 -5.867 2.971 1 97.56 570 ARG B CA 1
ATOM 9505 C C . ARG B 1 570 ? -16.5 -6.852 2.984 1 97.56 570 ARG B C 1
ATOM 9507 O O . ARG B 1 570 ? -15.891 -7.078 4.027 1 97.56 570 ARG B O 1
ATOM 9514 N N . HIS B 1 571 ? -16.25 -7.41 1.812 1 98.56 571 HIS B N 1
ATOM 9515 C CA . HIS B 1 571 ? -15.156 -8.375 1.732 1 98.56 571 HIS B CA 1
ATOM 9516 C C . HIS B 1 571 ? -13.812 -7.719 2.047 1 98.56 571 HIS B C 1
ATOM 9518 O O . HIS B 1 571 ? -12.945 -8.336 2.676 1 98.56 571 HIS B O 1
ATOM 9524 N N . ARG B 1 572 ? -13.641 -6.496 1.625 1 98.56 572 ARG B N 1
ATOM 9525 C CA . ARG B 1 572 ? -12.438 -5.746 1.97 1 98.56 572 ARG B CA 1
ATOM 9526 C C . ARG B 1 572 ? -12.289 -5.613 3.48 1 98.56 572 ARG B C 1
ATOM 9528 O O . ARG B 1 572 ? -11.18 -5.738 4.016 1 98.56 572 ARG B O 1
ATOM 9535 N N . GLU B 1 573 ? -13.352 -5.398 4.172 1 97 573 GLU B N 1
ATOM 9536 C CA . GLU B 1 573 ? -13.297 -5.32 5.629 1 97 573 GLU B CA 1
ATOM 9537 C C . GLU B 1 573 ? -12.859 -6.652 6.234 1 97 573 GLU B C 1
ATOM 9539 O O . GLU B 1 573 ? -12.125 -6.68 7.223 1 97 573 GLU B O 1
ATOM 9544 N N . ARG B 1 574 ? -13.312 -7.715 5.641 1 97.38 574 ARG B N 1
ATOM 9545 C CA . ARG B 1 574 ? -12.906 -9.031 6.129 1 97.38 574 ARG B CA 1
ATOM 9546 C C . ARG B 1 574 ? -11.398 -9.219 6.02 1 97.38 574 ARG B C 1
ATOM 9548 O O . ARG B 1 574 ? -10.773 -9.781 6.926 1 97.38 574 ARG B O 1
ATOM 9555 N N . PHE B 1 575 ? -10.844 -8.781 4.879 1 98.06 575 PHE B N 1
ATOM 9556 C CA . PHE B 1 575 ? -9.398 -8.867 4.711 1 98.06 575 PHE B CA 1
ATOM 9557 C C . PHE B 1 575 ? -8.672 -8.18 5.859 1 98.06 575 PHE B C 1
ATOM 9559 O O . PHE B 1 575 ? -7.777 -8.758 6.48 1 98.06 575 PHE B O 1
ATOM 9566 N N . VAL B 1 576 ? -9.078 -6.996 6.145 1 97.12 576 VAL B N 1
ATOM 9567 C CA . VAL B 1 576 ? -8.398 -6.184 7.148 1 97.12 576 VAL B CA 1
ATOM 9568 C C . VAL B 1 576 ? -8.555 -6.82 8.523 1 97.12 576 VAL B C 1
ATOM 9570 O O . VAL B 1 576 ? -7.602 -6.883 9.305 1 97.12 576 VAL B O 1
ATOM 9573 N N . LYS B 1 577 ? -9.719 -7.34 8.812 1 94.94 577 LYS B N 1
ATOM 9574 C CA . LYS B 1 577 ? -9.969 -7.984 10.094 1 94.94 577 LYS B CA 1
ATOM 9575 C C . LYS B 1 577 ? -9.094 -9.219 10.273 1 94.94 577 LYS B C 1
ATOM 9577 O O . LYS B 1 577 ? -8.758 -9.594 11.406 1 94.94 577 LYS B O 1
ATOM 9582 N N . ARG B 1 578 ? -8.727 -9.75 9.156 1 95.56 578 ARG B N 1
ATOM 9583 C CA . ARG B 1 578 ? -7.922 -10.969 9.227 1 95.56 578 ARG B CA 1
ATOM 9584 C C . ARG B 1 578 ? -6.438 -10.648 9.094 1 95.56 578 ARG B C 1
ATOM 9586 O O . ARG B 1 578 ? -5.625 -11.547 8.867 1 95.56 578 ARG B O 1
ATOM 9593 N N . GLY B 1 579 ? -6.086 -9.461 9.109 1 95.5 579 GLY B N 1
ATOM 9594 C CA . GLY B 1 579 ? -4.688 -9.062 9.188 1 95.5 579 GLY B CA 1
ATOM 9595 C C . GLY B 1 579 ? -4.074 -8.773 7.832 1 95.5 579 GLY B C 1
ATOM 9596 O O . GLY B 1 579 ? -2.857 -8.625 7.711 1 95.5 579 GLY B O 1
ATOM 9597 N N . ILE B 1 580 ? -4.816 -8.719 6.789 1 97.88 580 ILE B N 1
ATOM 9598 C CA . ILE B 1 580 ? -4.336 -8.383 5.453 1 97.88 580 ILE B CA 1
ATOM 9599 C C . ILE B 1 580 ? -4.527 -6.891 5.191 1 97.88 580 ILE B C 1
ATOM 9601 O O . ILE B 1 580 ? -5.625 -6.359 5.363 1 97.88 580 ILE B O 1
ATOM 9605 N N . SER B 1 581 ? -3.498 -6.199 4.777 1 98.06 581 SER B N 1
ATOM 9606 C CA . SER B 1 581 ? -3.545 -4.758 4.551 1 98.06 581 SER B CA 1
ATOM 9607 C C . SER B 1 581 ? -4.105 -4.434 3.172 1 98.06 581 SER B C 1
ATOM 9609 O O . SER B 1 581 ? -3.408 -3.857 2.334 1 98.06 581 SER B O 1
ATOM 9611 N N . ALA B 1 582 ? -5.367 -4.711 3.041 1 98.44 582 ALA B N 1
ATOM 9612 C CA . ALA B 1 582 ? -6.051 -4.445 1.778 1 98.44 582 ALA B CA 1
ATOM 9613 C C . ALA B 1 582 ? -6.336 -2.955 1.613 1 98.44 582 ALA B C 1
ATOM 9615 O O . ALA B 1 582 ? -6.66 -2.268 2.584 1 98.44 582 ALA B O 1
ATOM 9616 N N . GLU B 1 583 ? -6.281 -2.496 0.403 1 97.19 583 GLU B N 1
ATOM 9617 C CA . GLU B 1 583 ? -6.555 -1.093 0.109 1 97.19 583 GLU B CA 1
ATOM 9618 C C . GLU B 1 583 ? -8.031 -0.76 0.325 1 97.19 583 GLU B C 1
ATOM 9620 O O . GLU B 1 583 ? -8.898 -1.588 0.059 1 97.19 583 GLU B O 1
ATOM 9625 N N . SER B 1 584 ? -8.219 0.471 0.786 1 97.5 584 SER B N 1
ATOM 9626 C CA . SER B 1 584 ? -9.586 0.973 0.824 1 97.5 584 SER B CA 1
ATOM 9627 C C . SER B 1 584 ? -10.062 1.381 -0.566 1 97.5 584 SER B C 1
ATOM 9629 O O . SER B 1 584 ? -9.281 1.884 -1.375 1 97.5 584 SER B O 1
ATOM 9631 N N . LEU B 1 585 ? -11.375 1.236 -0.823 1 96.88 585 LEU B N 1
ATOM 9632 C CA . LEU B 1 585 ? -11.883 1.472 -2.17 1 96.88 585 LEU B CA 1
ATOM 9633 C C . LEU B 1 585 ? -12.688 2.764 -2.229 1 96.88 585 LEU B C 1
ATOM 9635 O O . LEU B 1 585 ? -12.844 3.357 -3.299 1 96.88 585 LEU B O 1
ATOM 9639 N N . GLN B 1 586 ? -13.266 3.154 -1.109 1 97.12 586 GLN B N 1
ATOM 9640 C CA . GLN B 1 586 ? -14.133 4.316 -0.943 1 97.12 586 GLN B CA 1
ATOM 9641 C C . GLN B 1 586 ? -14.047 4.867 0.478 1 97.12 586 GLN B C 1
ATOM 9643 O O . GLN B 1 586 ? -13.508 4.211 1.371 1 97.12 586 GLN B O 1
ATOM 9648 N N . PRO B 1 587 ? -14.484 6.129 0.657 1 98 587 PRO B N 1
ATOM 9649 C CA . PRO B 1 587 ? -14.641 6.559 2.049 1 98 587 PRO B CA 1
ATOM 9650 C C . PRO B 1 587 ? -15.5 5.594 2.869 1 98 587 PRO B C 1
ATOM 9652 O O . PRO B 1 587 ? -16.469 5.039 2.355 1 98 587 PRO B O 1
ATOM 9655 N N . GLU B 1 588 ? -15.078 5.406 4.062 1 98 588 GLU B N 1
ATOM 9656 C CA . GLU B 1 588 ? -15.781 4.48 4.938 1 98 588 GLU B CA 1
ATOM 9657 C C . GLU B 1 588 ? -17.266 4.836 5.039 1 98 588 GLU B C 1
ATOM 9659 O O . GLU B 1 588 ? -18.109 3.955 5.234 1 98 588 GLU B O 1
ATOM 9664 N N . TRP B 1 589 ? -17.656 6.07 4.828 1 98.25 589 TRP B N 1
ATOM 9665 C CA . TRP B 1 589 ? -19.016 6.559 4.844 1 98.25 589 TRP B CA 1
ATOM 9666 C C . TRP B 1 589 ? -19.875 5.832 3.807 1 98.25 589 TRP B C 1
ATOM 9668 O O . TRP B 1 589 ? -21.047 5.559 4.043 1 98.25 589 TRP B O 1
ATOM 9678 N N . CYS B 1 590 ? -19.312 5.477 2.699 1 97.75 590 CYS B N 1
ATOM 9679 C CA . CYS B 1 590 ? -20.047 4.824 1.617 1 97.75 590 CYS B CA 1
ATOM 9680 C C . CYS B 1 590 ? -20.484 3.42 2.023 1 97.75 590 CYS B C 1
ATOM 9682 O O . CYS B 1 590 ? -21.562 2.971 1.648 1 97.75 590 CYS B O 1
ATOM 9684 N N . LEU B 1 591 ? -19.625 2.771 2.756 1 97.12 591 LEU B N 1
ATOM 9685 C CA . LEU B 1 591 ? -19.969 1.449 3.27 1 97.12 591 LEU B CA 1
ATOM 9686 C C . LEU B 1 591 ? -21.188 1.52 4.18 1 97.12 591 LEU B C 1
ATOM 9688 O O . LEU B 1 591 ? -22.031 0.622 4.164 1 97.12 591 LEU B O 1
ATOM 9692 N N . GLN B 1 592 ? -21.312 2.609 4.914 1 97.44 592 GLN B N 1
ATOM 9693 C CA . GLN B 1 592 ? -22.359 2.746 5.918 1 97.44 592 GLN B CA 1
ATOM 9694 C C . GLN B 1 592 ? -23.594 3.436 5.336 1 97.44 592 GLN B C 1
ATOM 9696 O O . GLN B 1 592 ? -24.625 3.521 5.996 1 97.44 592 GLN B O 1
ATOM 9701 N N . ASN B 1 593 ? -23.453 4.008 4.188 1 97.5 593 ASN B N 1
ATOM 9702 C CA . ASN B 1 593 ? -24.547 4.711 3.512 1 97.5 593 ASN B CA 1
ATOM 9703 C C . ASN B 1 593 ? -24.719 4.23 2.072 1 97.5 593 ASN B C 1
ATOM 9705 O O . ASN B 1 593 ? -24.562 5.012 1.132 1 97.5 593 ASN B O 1
ATOM 9709 N N . GLN B 1 594 ? -25.156 2.939 2.016 1 96.25 594 GLN B N 1
ATOM 9710 C CA . GLN B 1 594 ? -25.25 2.264 0.726 1 96.25 594 GLN B CA 1
ATOM 9711 C C . GLN B 1 594 ? -26.188 3.021 -0.222 1 96.25 594 GLN B C 1
ATOM 9713 O O . GLN B 1 594 ? -27.234 3.508 0.188 1 96.25 594 GLN B O 1
ATOM 9718 N N . GLY B 1 595 ? -25.703 3.219 -1.446 1 93.94 595 GLY B N 1
ATOM 9719 C CA . GLY B 1 595 ? -26.531 3.822 -2.484 1 93.94 595 GLY B CA 1
ATOM 9720 C C . GLY B 1 595 ? -26.281 5.312 -2.645 1 93.94 595 GLY B C 1
ATOM 9721 O O . GLY B 1 595 ? -26.766 5.926 -3.604 1 93.94 595 GLY B O 1
ATOM 9722 N N . HIS B 1 596 ? -25.469 5.887 -1.763 1 96.19 596 HIS B N 1
ATOM 9723 C CA . HIS B 1 596 ? -25.297 7.336 -1.782 1 96.19 596 HIS B CA 1
ATOM 9724 C C . HIS B 1 596 ? -24.016 7.734 -2.482 1 96.19 596 HIS B C 1
ATOM 9726 O O . HIS B 1 596 ? -23.812 8.914 -2.797 1 96.19 596 HIS B O 1
ATOM 9732 N N . CYS B 1 597 ? -23.109 6.852 -2.746 1 96 597 CYS B N 1
ATOM 9733 C CA . CYS B 1 597 ? -21.844 7.113 -3.428 1 96 597 CYS B CA 1
ATOM 9734 C C . CYS B 1 597 ? -21.891 6.625 -4.871 1 96 597 CYS B C 1
ATOM 9736 O O . CYS B 1 597 ? -21.547 5.48 -5.16 1 96 597 CYS B O 1
ATOM 9738 N N . TYR B 1 598 ? -22.297 7.516 -5.723 1 92.88 598 TYR B N 1
ATOM 9739 C CA . TYR B 1 598 ? -22.516 7.148 -7.117 1 92.88 598 TYR B CA 1
ATOM 9740 C C . TYR B 1 598 ? -22 8.242 -8.055 1 92.88 598 TYR B C 1
ATOM 9742 O O . TYR B 1 598 ? -21.656 9.336 -7.605 1 92.88 598 TYR B O 1
ATOM 9750 N N . ALA B 1 599 ? -21.844 7.902 -9.352 1 89.12 599 ALA B N 1
ATOM 9751 C CA . ALA B 1 599 ? -21.422 8.867 -10.359 1 89.12 599 ALA B CA 1
ATOM 9752 C C . ALA B 1 599 ? -22.609 9.562 -11 1 89.12 599 ALA B C 1
ATOM 9754 O O . ALA B 1 599 ? -23.672 8.945 -11.195 1 89.12 599 ALA B O 1
#

pLDDT: mean 94.41, std 10.77, range [29.06, 98.94]

Secondary structure (DSSP, 8-state):
-----------EE---SSS----SSSEEEEEETTEEEEEE--TT-SS---HHHHHHHHSTTTT-SSPPSS-EEE-SEEEEEEEEEEEEES--TT-HHHHHHHHHHHHHHHHHHHH-TTPPS--EEEEEEEES----SS----TT----EEEEEEE-SSSEEEEEEE-SSHHHHHHHHHHHHHH-EEETTTTEEEEES-EEEEE--S-SEEEEEEE-SSS---HHHHHHHHHHHHHTT--EEEEE--BTTB--B--SS-THHHHHHSSSTTS-B-HHHHHHHHHHHHHTT-EEEEE---SBS-BTB-TTT-TT-EESTT-SSGGGT-SSSSP-EE-TT-HHHHHHHHHHHHHHHHHH--SSEE----S--HHHHHH-HHHHHHHHHTS---SSHHHHHHHHHHHHHHHHHHHHHHTTT----EEEESSGGGSTTTGGGS-TTTEEEEE-S-TT-HHHHHHHHTT-EEEE--HHHHBTT-SSB-SSSSSB-TT-S---HHHHHT--HHHHHHHTT-GGGGGGEEEEEEEE--TT--TTTHHHHHTTHHHHHHHHHHH--SS-GGGGHHHHHHHHHHHHHTT--PPP-S-HHHHHSTT----/-----------EE---SSS----SSSEEEEEETTEEEEEE--TT-SS---HHHHHHHHSTTTT-SSPPSS-EEE-SEEEEEEEEEEEEES--TT-HHHHHHHHHHHHHHHHHHHH-TTPPS--EEEEEEEES----SS----TT----EEEEEEE-SSSEEEEEEE-SSHHHHHHHHHHHHHH-EEETTTTEEEEES-EEEEE--S-SEEEEEEE-SSS---HHHHHHHHHHHHHTT--EEEEEEEBTTB--B--SS-THHHHHHSSSTTS-B-HHHHHHHHHHHHHTT-EEEEEE--SBS-BTB-TTT-TT-EESTT-SSGGGT-SSSSP-EE-TT-HHHHHHHHHHHHHHHHHH--SSEEEE--S--HHHHHH-HHHHHHHHHTS---SSHHHHHHHHHHHHHHHHHHHHHHTTT----EEEESSGGGSTTTGGGS-TTTEEEEE-S-TT-HHHHHHHHTT-EEEE--HHHHBTT-SSB-SSSSSB-TT-S---HHHHHT--HHHHHHHTT-GGGGGGEEEEEEEE--TT--TTTHHHHHTTHHHHHHHHHHH--SS-GGGGHHHHHHHHHHHHHTT--PPP-S-HHHHHSTT----